Protein AF-A0A1F4ZSD9-F1 (afdb_monomer)

InterPro domains:
  IPR003961 Fibronectin type III [PS50853] (103-196)
  IPR013783 Immunoglobulin-like fold [G3DSA:2.60.40.10] (107-195)
  IPR036116 Fibronectin type III superfamily [SSF49265] (91-189)

Sequence (1036 aa):
MSPSTTTTGVSGTTVFTATVTDVTGGTVSAVNFTSSDTGVVTVSPASDAASPYLTTATAQALGSETITAQAIIGGIARCSDVAIYNVAAPTPTPTPVCAPINAPAQVNVEDVVNNIRVTWTDSSANETGFNVYRRGPSDSDFVLQTASPLPANTTVWNDPNEICGVNYLYGVRAMLSTAPPSCPSESAMTTGSGVCSVIMPWFQAREGDLTAATQNVGTGLPPGAPPPYMMEDGSSGLPGMVFGRGLYSIADYSTSSKGWILNLATPLESLVRRPENQFSVMKEKIFSRTSVYNITAATLGAAELNSAIDAAVTGSNKITVGGITQGGISPTPTPVPAGLITDLSVNDSDNRADWSIQANIQGSSNMYGDRTYNIGSLPASLAGLDWIRTADDSKNYSSSPVVYFKVTQNATVYVAHDDRVTDKPTWLLTWTDTGMDLVNTEPVTFSIYSKTYSAGSAVSLGTNGVASTASMYTIIVRNNTVPTSTPSRTPTPQPSSPTPTINPSSSTIKIVHHGAVTLAGGSASVNVNFPAVIMNRSYLTFTTRYSGTNASCEVISGQVSSTTQATFSRLTACAGESVDIQWSVAEFLGGVNVYRGSTTITSTAQSITIPSVNTSRAFPLISWRNDQAGYTGKSFFKGKITGSTTLQLEVGSATQTAVVEWQVVEMADAEVYTGDAAMTDTTSSYSVVLGTPIVQSRSFLLFSQTGTTGVSANIGQKMVQGKITGTSGLSFTRDQTGMTVNITWYLVQLPAGSLVQTGELAFAAETTKQIGAAQGLTAVIPSRSLAFNAGWLYSGGRTPYSSSANPGVVLAASEIINGGTDLSFTRNNTASSATIQWFLVQFPGQTPTSTPTSIPSPTRTPTPLPSPTPQPTPVVGAVDIAVVYRSGDLTLSEETNIGDRKTIIVTDGNVNINGNLNLNDDNGFLLVLAGGNITVSPGVGEATYRNISVSGGYNSPQLEGIFYAQGTFNTGTVGITGTDIQLRTDGTVIGMEGVTLGRNVAGIYSAEYFNFRPEMTYLVHKLGLRKKVTQELTNP

Mean predicted aligned error: 23.81 Å

Secondary structure (DSSP, 8-state):
-BSSEEEE-TT-EEEEEE------SS-EEEEEEE-S-TTTEEEESSEE-SSSEEEEEEE-SSEEEEEEEEEEETTEEEEEEEEEEEEPPPP----------PPPEEEEEEEETTEEEEEEE---SS-SEEEEEEE-TT-SSPEE--SSPEETT--EEE-SS--TT-EEEEEEEEE-TT--TTS-SBPPPEEEEEE-----------TTT----SS-GGGGSPTTPPPP------S---SS----TTS----TT-EETTEE-----S-THHHHT-TT---HHHHHHHHT---EEEE--S---HHHHHHHHHHHHHTTPEEEE----------------S-SEEEEEES-TTTTTT-EEESS--TT-B-BSSS--BEEE--TTTTT-EEEEB-SGGGG--SS-SEEEEESSSEEEEEEEETT--S--TTGGGSEEEEEEEEESS--EEEEEEEEE-TTPEEEE----S-TT----EEEEEE-----------------PPP----TTS--EEEEEEEEEEE-TT-SEEEEE-SPP-TTSEEEEEEEE---S-HHHH--EEEEEETTEEEEE-SS--SS--EEEEEEEEEESSSEEEEEEEEE--SSEEEEE-----TTTEEEEEEEEE--SS--GGGSEEEEEEETTEEEEEES-SSS-EEEEEEEEEETT-EEEEEEEEE-TT-SEEEEE-SS---GGGEEEEEEEEE---STT-STTT--EEEEETTTEEEEE-S--SS-EEEEEEEEEPPTT-EEEEEEEEESS-SEEEE-GGGTPPP--GGGEEEEESSSSS-SEE----S---GGGG--EEEEEGGGTEEEEE-S--SS-EEEEEEEEEPPBPPPPPPPP-PPPPPPPPPPPPPPPPPPPPP-S---EEEEEESS-EEE-S-EEEET-EEEEEESS-EEE-S-EEE-TTT-EEEEEESS-EEE-TTSSBSS-S--STTTT----SEEEEEEESSEEE-S-SS-TTSS-BEEEEEEEEETTEEE-----SSSS-SEEEEE-HHHHHHHHHHTTS-EEEEE-S--

pLDDT: mean 76.89, std 22.01, range [24.11, 98.06]

Organism: NCBI:txid1797266

Nearest PDB structures (foldseek):
  6hpd-assembly1_A  TM=3.613E-01  e=1.089E-10  Formosa agariphila KMM 3901
  6hyf-assembly3_C  TM=7.762E-01  e=1.356E-04  Rattus norvegicus
  7ndg-assembly1_H  TM=4.045E-01  e=4.193E-05  Mus musculus
  4y5x-assembly1_C  TM=4.162E-01  e=4.422E-05  Homo sapiens
  9cqi-assembly1_B  TM=6.845E-01  e=8.712E-03  Homo sapiens

Structure (mmCIF, N/CA/C/O backbone):
data_AF-A0A1F4ZSD9-F1
#
_entry.id   AF-A0A1F4ZSD9-F1
#
loop_
_atom_site.group_PDB
_atom_site.id
_atom_site.type_symbol
_atom_site.label_atom_id
_atom_site.label_alt_id
_atom_site.label_comp_id
_atom_site.label_asym_id
_atom_site.label_entity_id
_atom_site.label_seq_id
_atom_site.pdbx_PDB_ins_code
_atom_site.Cartn_x
_atom_site.Cartn_y
_atom_site.Cartn_z
_atom_site.occupancy
_atom_site.B_iso_or_equiv
_atom_site.auth_seq_id
_atom_site.auth_comp_id
_atom_site.auth_asym_id
_atom_site.auth_atom_id
_atom_site.pdbx_PDB_model_num
ATOM 1 N N . MET A 1 1 ? -51.294 -7.454 69.296 1.00 87.94 1 MET A N 1
ATOM 2 C CA . MET A 1 1 ? -50.205 -8.302 69.813 1.00 87.94 1 MET A CA 1
ATOM 3 C C . MET A 1 1 ? -48.910 -7.704 69.283 1.00 87.94 1 MET A C 1
ATOM 5 O O . MET A 1 1 ? -48.948 -7.106 68.212 1.00 87.94 1 MET A O 1
ATOM 9 N N . SER A 1 2 ? -47.804 -7.770 70.026 1.00 86.69 2 SER A N 1
ATOM 10 C CA . SER A 1 2 ? -46.519 -7.210 69.582 1.00 86.69 2 SER A CA 1
ATOM 11 C C . SER A 1 2 ? -45.407 -8.267 69.638 1.00 86.69 2 SER A C 1
ATOM 13 O O . SER A 1 2 ? -45.278 -8.895 70.690 1.00 86.69 2 SER A O 1
ATOM 15 N N . PRO A 1 3 ? -44.607 -8.464 68.571 1.00 85.56 3 PRO A N 1
ATOM 16 C CA . PRO A 1 3 ? -44.765 -7.854 67.245 1.00 85.56 3 PRO A CA 1
ATOM 17 C C . PRO A 1 3 ? -46.058 -8.324 66.548 1.00 85.56 3 PRO A C 1
ATOM 19 O O . PRO A 1 3 ? -46.616 -9.358 66.900 1.00 85.56 3 PRO A O 1
ATOM 22 N N . SER A 1 4 ? -46.555 -7.564 65.569 1.00 81.81 4 SER A N 1
ATOM 23 C CA . SER A 1 4 ? -47.718 -7.960 64.752 1.00 81.81 4 SER A CA 1
ATOM 24 C C . SER A 1 4 ? -47.339 -8.889 63.592 1.00 81.81 4 SER A C 1
ATOM 26 O O . SER A 1 4 ? -48.163 -9.676 63.126 1.00 81.81 4 SER A O 1
ATOM 28 N N . THR A 1 5 ? -46.085 -8.832 63.143 1.00 86.38 5 THR A N 1
ATOM 29 C CA . THR A 1 5 ? -45.484 -9.768 62.188 1.00 86.38 5 THR A CA 1
ATOM 30 C C . THR A 1 5 ? -44.035 -10.065 62.587 1.00 86.38 5 THR A C 1
ATOM 32 O O . THR A 1 5 ? -43.308 -9.169 63.014 1.00 86.38 5 THR A O 1
ATOM 35 N N . THR A 1 6 ? -43.593 -11.317 62.451 1.00 84.69 6 THR A N 1
ATOM 36 C CA . THR A 1 6 ? -42.182 -11.721 62.603 1.00 84.69 6 THR A CA 1
ATOM 37 C C . THR A 1 6 ? -41.769 -12.681 61.487 1.00 84.69 6 THR A C 1
ATOM 39 O O . THR A 1 6 ? -42.618 -13.293 60.835 1.00 84.69 6 THR A O 1
ATOM 42 N N . THR A 1 7 ? -40.462 -12.820 61.266 1.00 86.88 7 THR A N 1
ATOM 43 C CA . THR A 1 7 ? -39.885 -13.818 60.355 1.00 86.88 7 THR A CA 1
ATOM 44 C C . THR A 1 7 ? -38.618 -14.402 60.974 1.00 86.88 7 THR A C 1
ATOM 46 O O . THR A 1 7 ? -37.710 -13.648 61.320 1.00 86.88 7 THR A O 1
ATOM 49 N N . THR A 1 8 ? -38.527 -15.729 61.083 1.00 82.56 8 THR A N 1
ATOM 50 C CA . THR A 1 8 ? -37.332 -16.440 61.576 1.00 82.56 8 THR A CA 1
ATOM 51 C C . THR A 1 8 ? -36.979 -17.629 60.679 1.00 82.56 8 THR A C 1
ATOM 53 O O . THR A 1 8 ? -37.725 -17.978 59.765 1.00 82.56 8 THR A O 1
ATOM 56 N N . GLY A 1 9 ? -35.841 -18.277 60.950 1.00 83.06 9 GLY A N 1
ATOM 57 C CA . GLY A 1 9 ? -35.552 -19.619 60.438 1.00 83.06 9 GLY A CA 1
ATOM 58 C C . GLY A 1 9 ? -36.228 -20.721 61.265 1.00 83.06 9 GLY A C 1
ATOM 59 O O . GLY A 1 9 ? -36.756 -20.454 62.349 1.00 83.06 9 GLY A O 1
ATOM 60 N N . VAL A 1 10 ? -36.164 -21.963 60.773 1.00 84.12 10 VAL A N 1
ATOM 61 C CA . VAL A 1 10 ? -36.520 -23.180 61.535 1.00 84.12 10 VAL A CA 1
ATOM 62 C C . VAL A 1 10 ? -35.710 -23.237 62.840 1.00 84.12 10 VAL A C 1
ATOM 64 O O . VAL A 1 10 ? -34.546 -22.836 62.861 1.00 84.12 10 VAL A O 1
ATOM 67 N N . SER A 1 11 ? -36.332 -23.694 63.932 1.00 82.44 11 SER A N 1
ATOM 68 C CA . SER A 1 11 ? -35.815 -23.634 65.312 1.00 82.44 11 SER A CA 1
ATOM 69 C C . SER A 1 11 ? -35.621 -22.219 65.886 1.00 82.44 11 SER A C 1
ATOM 71 O O . SER A 1 11 ? -35.144 -22.077 67.012 1.00 82.44 11 SER A O 1
ATOM 73 N N . GLY A 1 12 ? -35.999 -21.166 65.154 1.00 83.44 12 GLY A N 1
ATOM 74 C CA . GLY A 1 12 ? -36.047 -19.798 65.666 1.00 83.44 12 GLY A CA 1
ATOM 75 C C . GLY A 1 12 ? -37.155 -19.598 66.703 1.00 83.44 12 GLY A C 1
ATOM 76 O O . GLY A 1 12 ? -38.160 -20.310 66.711 1.00 83.44 12 GLY A O 1
ATOM 77 N N . THR A 1 13 ? -36.978 -18.612 67.582 1.00 89.31 13 THR A N 1
ATOM 78 C CA . THR A 1 13 ? -37.963 -18.234 68.604 1.00 89.31 13 THR A CA 1
ATOM 79 C C . THR A 1 13 ? -38.293 -16.744 68.531 1.00 89.31 13 THR A C 1
ATOM 81 O O . THR A 1 13 ? -37.487 -15.921 68.099 1.00 89.31 13 THR A O 1
ATOM 84 N N . THR A 1 14 ? -39.505 -16.364 68.932 1.00 92.50 14 THR A N 1
ATOM 85 C CA . THR A 1 14 ? -39.899 -14.959 69.129 1.00 92.50 14 THR A CA 1
ATOM 86 C C . THR A 1 14 ? -40.877 -14.876 70.294 1.00 92.50 14 THR A C 1
ATOM 88 O O . THR A 1 14 ? -41.806 -15.680 70.379 1.00 92.50 14 THR A O 1
ATOM 91 N N . VAL A 1 15 ? -40.672 -13.912 71.192 1.00 93.50 15 VAL A N 1
ATOM 92 C CA . VAL A 1 15 ? -41.612 -13.619 72.280 1.00 93.50 15 VAL A CA 1
ATOM 93 C C . VAL A 1 15 ? -42.671 -12.645 71.772 1.00 93.50 15 VAL A C 1
ATOM 95 O O . VAL A 1 15 ? -42.334 -11.614 71.191 1.00 93.50 15 VAL A O 1
ATOM 98 N N . PHE A 1 16 ? -43.937 -12.968 72.014 1.00 90.50 16 PHE A N 1
ATOM 99 C CA . PHE A 1 16 ? -45.083 -12.117 71.724 1.00 90.50 16 PHE A CA 1
ATOM 100 C C . PHE A 1 16 ? -45.704 -11.608 73.018 1.00 90.50 16 PHE A C 1
ATOM 102 O O . PHE A 1 16 ? -45.991 -12.390 73.926 1.00 90.50 16 PHE A O 1
ATOM 109 N N . THR A 1 17 ? -45.969 -10.305 73.061 1.00 92.31 17 THR A N 1
ATOM 110 C CA . THR A 1 17 ? -46.664 -9.639 74.164 1.00 92.31 17 THR A CA 1
ATOM 111 C C . THR A 1 17 ? -48.106 -9.334 73.773 1.00 92.31 17 THR A C 1
ATOM 113 O O . THR A 1 17 ? -48.373 -8.719 72.731 1.00 92.31 17 THR A O 1
ATOM 116 N N . ALA A 1 18 ? -49.045 -9.717 74.635 1.00 91.00 18 ALA A N 1
ATOM 117 C CA . ALA A 1 18 ? -50.438 -9.299 74.559 1.00 91.00 18 ALA A CA 1
ATOM 118 C C . ALA A 1 18 ? -50.722 -8.213 75.610 1.00 91.00 18 ALA A C 1
ATOM 120 O O . ALA A 1 18 ? -50.530 -8.414 76.808 1.00 91.00 18 ALA A O 1
ATOM 121 N N . THR A 1 19 ? -51.215 -7.063 75.152 1.00 89.19 19 THR A N 1
ATOM 122 C CA . THR A 1 19 ? -51.667 -5.960 76.010 1.00 89.19 19 THR A CA 1
ATOM 123 C C . THR A 1 19 ? -53.184 -5.883 75.925 1.00 89.19 19 THR A C 1
ATOM 125 O O . THR A 1 19 ? -53.723 -5.798 74.824 1.00 89.19 19 THR A O 1
ATOM 128 N N . VAL A 1 20 ? -53.870 -5.898 77.069 1.00 86.56 20 VAL A N 1
ATOM 129 C CA . VAL A 1 20 ? -55.332 -5.750 77.141 1.00 86.56 20 VAL A CA 1
ATOM 130 C C . VAL A 1 20 ? -55.652 -4.407 77.792 1.00 86.56 20 VAL A C 1
ATOM 132 O O . VAL A 1 20 ? -55.267 -4.171 78.937 1.00 86.56 20 VAL A O 1
ATOM 135 N N . THR A 1 21 ? -56.328 -3.522 77.062 1.00 83.50 21 THR A N 1
ATOM 136 C CA . THR A 1 21 ? -56.763 -2.197 77.530 1.00 83.50 21 THR A CA 1
ATOM 137 C C . THR A 1 21 ? -58.272 -2.173 77.799 1.00 83.50 21 THR A C 1
ATOM 139 O O . THR A 1 21 ? -58.971 -3.155 77.553 1.00 83.50 21 THR A O 1
ATOM 142 N N . ASP A 1 22 ? -58.771 -1.059 78.345 1.00 78.69 22 ASP A N 1
ATOM 143 C CA . ASP A 1 22 ? -60.204 -0.699 78.378 1.00 78.69 22 ASP A CA 1
ATOM 144 C C . ASP A 1 22 ? -61.143 -1.701 79.089 1.00 78.69 22 ASP A C 1
ATOM 146 O O . ASP A 1 22 ? -62.363 -1.707 78.897 1.00 78.69 22 ASP A O 1
ATOM 150 N N . VAL A 1 23 ? -60.573 -2.533 79.967 1.00 78.88 23 VAL A N 1
ATOM 151 C CA . VAL A 1 23 ? -61.285 -3.567 80.727 1.00 78.88 23 VAL A CA 1
ATOM 152 C C . VAL A 1 23 ? -62.272 -2.927 81.704 1.00 78.88 23 VAL A C 1
ATOM 154 O O . VAL A 1 23 ? -61.902 -2.416 82.760 1.00 78.88 23 VAL A O 1
ATOM 157 N N . THR A 1 24 ? -63.558 -3.003 81.369 1.00 70.25 24 THR A N 1
ATOM 158 C CA . THR A 1 24 ? -64.665 -2.527 82.202 1.00 70.25 24 THR A CA 1
ATOM 159 C C . THR A 1 24 ? -65.518 -3.708 82.672 1.00 70.25 24 THR A C 1
ATOM 161 O O . THR A 1 24 ? -65.966 -4.531 81.877 1.00 70.25 24 THR A O 1
ATOM 164 N N . GLY A 1 25 ? -65.738 -3.817 83.988 1.00 64.88 25 GLY A N 1
ATOM 165 C CA . GLY A 1 25 ? -66.610 -4.846 84.577 1.00 64.88 25 GLY A CA 1
ATOM 166 C C . GLY A 1 25 ? -65.968 -6.210 84.882 1.00 64.88 25 GLY A C 1
ATOM 167 O O . GLY A 1 25 ? -66.692 -7.197 84.993 1.00 64.88 25 GLY A O 1
ATOM 168 N N . GLY A 1 26 ? -64.644 -6.298 85.045 1.00 75.50 26 GLY A N 1
ATOM 169 C CA . GLY A 1 26 ? -63.975 -7.529 85.487 1.00 75.50 26 GLY A CA 1
ATOM 170 C C . GLY A 1 26 ? -62.452 -7.405 85.558 1.00 75.50 26 GLY A C 1
ATOM 171 O O . GLY A 1 26 ? -61.904 -6.323 85.373 1.00 75.50 26 GLY A O 1
ATOM 172 N N . THR A 1 27 ? -61.771 -8.527 85.794 1.00 81.75 27 THR A N 1
ATOM 173 C CA . THR A 1 27 ? -60.314 -8.668 85.640 1.00 81.75 27 THR A CA 1
ATOM 174 C C . THR A 1 27 ? -59.996 -9.695 84.553 1.00 81.75 27 THR A C 1
ATOM 176 O O . THR A 1 27 ? -60.733 -10.667 84.362 1.00 81.75 27 THR A O 1
ATOM 179 N N . VAL A 1 28 ? -58.890 -9.490 83.834 1.00 87.81 28 VAL A N 1
ATOM 180 C CA . VAL A 1 28 ? -58.341 -10.497 82.915 1.00 87.81 28 VAL A CA 1
ATOM 181 C C . VAL A 1 28 ? -57.716 -11.604 83.757 1.00 87.81 28 VAL A C 1
ATOM 183 O O . VAL A 1 28 ? -56.778 -11.363 84.512 1.00 87.81 28 VAL A O 1
ATOM 186 N N . SER A 1 29 ? -58.278 -12.805 83.651 1.00 85.38 29 SER A N 1
ATOM 187 C CA . SER A 1 29 ? -57.838 -13.992 84.396 1.00 85.38 29 SER A CA 1
ATOM 188 C C . SER A 1 29 ? -56.664 -14.713 83.732 1.00 85.38 29 SER A C 1
ATOM 190 O O . SER A 1 29 ? -55.832 -15.282 84.431 1.00 85.38 29 SER A O 1
ATOM 192 N N . ALA A 1 30 ? -56.595 -14.661 82.400 1.00 91.38 30 ALA A N 1
ATOM 193 C CA . ALA A 1 30 ? -55.465 -15.103 81.591 1.00 91.38 30 ALA A CA 1
ATOM 194 C C . ALA A 1 30 ? -55.570 -14.529 80.168 1.00 91.38 30 ALA A C 1
ATOM 196 O O . ALA A 1 30 ? -56.649 -14.100 79.745 1.00 91.38 30 ALA A O 1
ATOM 197 N N . VAL A 1 31 ? -54.479 -14.593 79.409 1.00 94.25 31 VAL A N 1
ATOM 198 C CA . VAL A 1 31 ? -54.495 -14.574 77.944 1.00 94.25 31 VAL A CA 1
ATOM 199 C C . VAL A 1 31 ? -54.098 -15.961 77.451 1.00 94.25 31 VAL A C 1
ATOM 201 O O . VAL A 1 31 ? -53.006 -16.440 77.747 1.00 94.25 31 VAL A O 1
ATOM 204 N N . ASN A 1 32 ? -54.984 -16.608 76.695 1.00 93.12 32 ASN A N 1
ATOM 205 C CA . ASN A 1 32 ? -54.680 -17.863 76.013 1.00 93.12 32 ASN A CA 1
ATOM 206 C C . ASN A 1 32 ? -53.998 -17.570 74.675 1.00 93.12 32 ASN A C 1
ATOM 208 O O . ASN A 1 32 ? -54.409 -16.648 73.972 1.00 93.12 32 ASN A O 1
ATOM 212 N N . PHE A 1 33 ? -53.004 -18.377 74.314 1.00 95.12 33 PHE A N 1
ATOM 213 C CA . PHE A 1 33 ? -52.250 -18.266 73.070 1.00 95.12 33 PHE A CA 1
ATOM 214 C C . PHE A 1 33 ? -52.366 -19.562 72.264 1.00 95.12 33 PHE A C 1
ATOM 216 O O . PHE A 1 33 ? -52.099 -20.646 72.783 1.00 95.12 33 PHE A O 1
ATOM 223 N N . THR A 1 34 ? -52.736 -19.455 70.988 1.00 89.81 34 THR A N 1
ATOM 224 C CA . THR A 1 34 ? -52.848 -20.594 70.064 1.00 89.81 34 THR A CA 1
ATOM 225 C C . THR A 1 34 ? -52.125 -20.329 68.747 1.00 89.81 34 THR A C 1
ATOM 227 O O . THR A 1 34 ? -51.971 -19.185 68.330 1.00 89.81 34 THR A O 1
ATOM 230 N N . SER A 1 35 ? -51.708 -21.411 68.092 1.00 91.25 35 SER A N 1
ATOM 231 C CA . SER A 1 35 ? -51.233 -21.459 66.704 1.00 91.25 35 SER A CA 1
ATOM 232 C C . SER A 1 35 ? -52.264 -22.239 65.878 1.00 91.25 35 SER A C 1
ATOM 234 O O . SER A 1 35 ? -52.936 -23.109 66.442 1.00 91.25 35 SER A O 1
ATOM 236 N N . SER A 1 36 ? -52.432 -21.924 64.594 1.00 87.00 36 SER A N 1
ATOM 237 C CA . SER A 1 36 ? -53.361 -22.626 63.697 1.00 87.00 36 SER A CA 1
ATOM 238 C C . SER A 1 36 ? -52.765 -23.903 63.086 1.00 87.00 36 SER A C 1
ATOM 240 O O . SER A 1 36 ? -53.494 -24.888 62.969 1.00 87.00 36 SER A O 1
ATOM 242 N N . ASP A 1 37 ? -51.451 -23.950 62.836 1.00 87.44 37 ASP A N 1
ATOM 243 C CA . ASP A 1 37 ? -50.679 -25.175 62.600 1.00 87.44 37 ASP A CA 1
ATOM 244 C C . ASP A 1 37 ? -49.472 -25.293 63.559 1.00 87.44 37 ASP A C 1
ATOM 246 O O . ASP A 1 37 ? -48.447 -24.606 63.458 1.00 87.44 37 ASP A O 1
ATOM 250 N N . THR A 1 38 ? -49.573 -26.234 64.502 1.00 86.62 38 THR A N 1
ATOM 251 C CA . THR A 1 38 ? -48.498 -26.568 65.450 1.00 86.62 38 THR A CA 1
ATOM 252 C C . THR A 1 38 ? -47.340 -27.347 64.823 1.00 86.62 38 THR A C 1
ATOM 254 O O . THR A 1 38 ? -46.287 -27.465 65.451 1.00 86.62 38 THR A O 1
ATOM 257 N N . GLY A 1 39 ? -47.494 -27.846 63.593 1.00 81.06 39 GLY A N 1
ATOM 258 C CA . GLY A 1 39 ? -46.415 -28.387 62.769 1.00 81.06 39 GLY A CA 1
ATOM 259 C C . GLY A 1 39 ? -45.521 -27.309 62.149 1.00 81.06 39 GLY A C 1
ATOM 260 O O . GLY A 1 39 ? -44.381 -27.611 61.801 1.00 81.06 39 GLY A O 1
ATOM 261 N N . VAL A 1 40 ? -45.992 -26.057 62.058 1.00 83.44 40 VAL A N 1
ATOM 262 C CA . VAL A 1 40 ? -45.208 -24.907 61.569 1.00 83.44 40 VAL A CA 1
ATOM 263 C C . VAL A 1 40 ? -44.661 -24.087 62.740 1.00 83.44 40 VAL A C 1
ATOM 265 O O . VAL A 1 40 ? -43.453 -23.842 62.788 1.00 83.44 40 VAL A O 1
ATOM 268 N N . VAL A 1 41 ? -45.499 -23.709 63.718 1.00 89.94 41 VAL A N 1
ATOM 269 C CA . VAL A 1 41 ? -45.075 -22.948 64.915 1.00 89.94 41 VAL A CA 1
ATOM 270 C C . VAL A 1 41 ? -45.798 -23.426 66.178 1.00 89.94 41 VAL A C 1
ATOM 272 O O . VAL A 1 41 ? -47.026 -23.489 66.220 1.00 89.94 41 VAL A O 1
ATOM 275 N N . THR A 1 42 ? -45.049 -23.691 67.251 1.00 91.25 42 THR A N 1
ATOM 276 C CA . THR A 1 42 ? -45.591 -24.000 68.589 1.00 91.25 42 THR A CA 1
ATOM 277 C C . THR A 1 42 ? -45.470 -22.807 69.536 1.00 91.25 42 THR A C 1
ATOM 279 O O . THR A 1 42 ? -44.500 -22.060 69.465 1.00 91.25 42 THR A O 1
ATOM 282 N N . VAL A 1 43 ? -46.427 -22.629 70.454 1.00 91.62 43 VAL A N 1
ATOM 283 C CA . VAL A 1 43 ? -46.436 -21.537 71.450 1.00 91.62 43 VAL A CA 1
ATOM 284 C C . VAL A 1 43 ? -46.312 -22.063 72.879 1.00 91.62 43 VAL A C 1
ATOM 286 O O . VAL A 1 43 ? -46.931 -23.068 73.228 1.00 91.62 43 VAL A O 1
ATOM 289 N N . SER A 1 44 ? -45.512 -21.391 73.711 1.00 88.69 44 SER A N 1
ATOM 290 C CA . SER A 1 44 ? -45.326 -21.738 75.124 1.00 88.69 44 SER A CA 1
ATOM 291 C C . SER A 1 44 ? -45.013 -20.505 75.996 1.00 88.69 44 SER A C 1
ATOM 293 O O . SER A 1 44 ? -44.060 -19.783 75.691 1.00 88.69 44 SER A O 1
ATOM 295 N N . PRO A 1 45 ? -45.757 -20.258 77.093 1.00 89.19 45 PRO A N 1
ATOM 296 C CA . PRO A 1 45 ? -46.950 -20.991 77.515 1.00 89.19 45 PRO A CA 1
ATOM 297 C C . PRO A 1 45 ? -48.142 -20.753 76.569 1.00 89.19 45 PRO A C 1
ATOM 299 O O . PRO A 1 45 ? -48.243 -19.716 75.917 1.00 89.19 45 PRO A O 1
ATOM 302 N N . ALA A 1 46 ? -49.070 -21.712 76.515 1.00 89.19 46 ALA A N 1
ATOM 303 C CA . ALA A 1 46 ? -50.337 -21.582 75.779 1.00 89.19 46 ALA A CA 1
ATOM 304 C C . ALA A 1 46 ? -51.417 -20.795 76.562 1.00 89.19 46 ALA A C 1
ATOM 306 O O . ALA A 1 46 ? -52.518 -20.563 76.066 1.00 89.19 46 ALA A O 1
ATOM 307 N N . SER A 1 47 ? -51.122 -20.395 77.800 1.00 91.50 47 SER A N 1
ATOM 308 C CA . SER A 1 47 ? -51.949 -19.519 78.630 1.00 91.50 47 SER A CA 1
ATOM 309 C C . SER A 1 47 ? -51.054 -18.824 79.652 1.00 91.50 47 SER A C 1
ATOM 311 O O . SER A 1 47 ? -50.285 -19.501 80.335 1.00 91.50 47 SER A O 1
ATOM 313 N N . ASP A 1 48 ? -51.139 -17.500 79.747 1.00 92.31 48 ASP A N 1
ATOM 314 C CA . ASP A 1 48 ? -50.433 -16.702 80.753 1.00 92.31 48 ASP A CA 1
ATOM 315 C C . ASP A 1 48 ? -51.437 -15.934 81.622 1.00 92.31 48 ASP A C 1
ATOM 317 O O . ASP A 1 48 ? -52.373 -15.318 81.111 1.00 92.31 48 ASP A O 1
ATOM 321 N N . ALA A 1 49 ? -51.246 -15.977 82.939 1.00 89.62 49 ALA A N 1
ATOM 322 C CA . ALA A 1 49 ? -52.084 -15.312 83.934 1.00 89.62 49 ALA A CA 1
ATOM 323 C C . ALA A 1 49 ? -51.442 -14.036 84.513 1.00 89.62 49 ALA A C 1
ATOM 325 O O . ALA A 1 49 ? -52.116 -13.282 85.217 1.00 89.62 49 ALA A O 1
ATOM 326 N N . ALA A 1 50 ? -50.162 -13.774 84.229 1.00 84.06 50 ALA A N 1
ATOM 327 C CA . ALA A 1 50 ? -49.446 -12.591 84.692 1.00 84.06 50 ALA A CA 1
ATOM 328 C C . ALA A 1 50 ? -49.415 -11.496 83.615 1.00 84.06 50 ALA A C 1
ATOM 330 O O . ALA A 1 50 ? -49.319 -11.780 82.430 1.00 84.06 50 ALA A O 1
ATOM 331 N N . SER A 1 51 ? -49.469 -10.227 84.030 1.00 84.00 51 SER A N 1
ATOM 332 C CA . SER A 1 51 ? -49.231 -9.086 83.137 1.00 84.00 51 SER A CA 1
ATOM 333 C C . SER A 1 51 ? -47.794 -8.571 83.329 1.00 84.00 51 SER A C 1
ATOM 335 O O . SER A 1 51 ? -47.389 -8.406 84.485 1.00 84.00 51 SER A O 1
ATOM 337 N N . PRO A 1 52 ? -47.020 -8.285 82.261 1.00 86.44 52 PRO A N 1
ATOM 338 C CA . PRO A 1 52 ? -47.389 -8.387 80.844 1.00 86.44 52 PRO A CA 1
ATOM 339 C C . PRO A 1 52 ? -47.570 -9.844 80.398 1.00 86.44 52 PRO A C 1
ATOM 341 O O . PRO A 1 52 ? -46.755 -10.687 80.749 1.00 86.44 52 PRO A O 1
ATOM 344 N N . TYR A 1 53 ? -48.615 -10.112 79.607 1.00 91.75 53 TYR A N 1
ATOM 345 C CA . TYR A 1 53 ? -48.949 -11.462 79.147 1.00 91.75 53 TYR A CA 1
ATOM 346 C C . TYR A 1 53 ? -48.047 -11.866 77.977 1.00 91.75 53 TYR A C 1
ATOM 348 O O . TYR A 1 53 ? -48.029 -11.175 76.950 1.00 91.75 53 TYR A O 1
ATOM 356 N N . LEU A 1 54 ? -47.320 -12.976 78.114 1.00 92.56 54 LEU A N 1
ATOM 357 C CA . LEU A 1 54 ? -46.272 -13.394 77.183 1.00 92.56 54 LEU A CA 1
ATOM 358 C C . LEU A 1 54 ? -46.470 -14.823 76.663 1.00 92.56 54 LEU A C 1
ATOM 360 O O . LEU A 1 54 ? -46.863 -15.732 77.391 1.00 92.56 54 LEU A O 1
ATOM 364 N N . THR A 1 55 ? -46.074 -15.052 75.411 1.00 93.25 55 THR A N 1
ATOM 365 C CA . THR A 1 55 ? -45.787 -16.401 74.903 1.00 93.25 55 THR A CA 1
ATOM 366 C C . THR A 1 55 ? -44.531 -16.410 74.042 1.00 93.25 55 THR A C 1
ATOM 368 O O . THR A 1 55 ? -44.238 -15.436 73.351 1.00 93.25 55 THR A O 1
ATOM 371 N N . THR A 1 56 ? -43.783 -17.511 74.061 1.00 93.88 56 THR A N 1
ATOM 372 C CA . THR A 1 56 ? -42.677 -17.762 73.132 1.00 93.88 56 THR A CA 1
ATOM 373 C C . THR A 1 56 ? -43.169 -18.670 72.016 1.00 93.88 56 THR A C 1
ATOM 375 O O . THR A 1 56 ? -43.517 -19.826 72.255 1.00 93.88 56 THR A O 1
ATOM 378 N N . ALA A 1 57 ? -43.171 -18.156 70.791 1.00 91.69 57 ALA A N 1
ATOM 379 C CA . ALA A 1 57 ? -43.475 -18.916 69.590 1.00 91.69 57 ALA A CA 1
ATOM 380 C C . ALA A 1 57 ? -42.177 -19.471 68.973 1.00 91.69 57 ALA A C 1
ATOM 382 O O . ALA A 1 57 ? -41.221 -18.721 68.752 1.00 91.69 57 ALA A O 1
ATOM 383 N N . THR A 1 58 ? -42.141 -20.781 68.722 1.00 89.44 58 THR A N 1
ATOM 384 C CA . THR A 1 58 ? -40.974 -21.553 68.264 1.00 89.44 58 THR A CA 1
ATOM 385 C C . THR A 1 58 ? -41.259 -22.203 66.914 1.00 89.44 58 THR A C 1
ATOM 387 O O . THR A 1 58 ? -42.206 -22.980 66.784 1.00 89.44 58 THR A O 1
ATOM 390 N N . ALA A 1 59 ? -40.424 -21.907 65.922 1.00 89.25 59 ALA A N 1
ATOM 391 C CA . ALA A 1 59 ? -40.531 -22.421 64.563 1.00 89.25 59 ALA A CA 1
ATOM 392 C C . ALA A 1 59 ? -40.146 -23.909 64.465 1.00 89.25 59 ALA A C 1
ATOM 394 O O . ALA A 1 59 ? -39.039 -24.289 64.846 1.00 89.25 59 ALA A O 1
ATOM 395 N N . GLN A 1 60 ? -41.030 -24.733 63.900 1.00 85.25 60 GLN A N 1
ATOM 396 C CA . GLN A 1 60 ? -40.852 -26.182 63.723 1.00 85.25 60 GLN A CA 1
ATOM 397 C C . GLN A 1 60 ? -40.571 -26.568 62.261 1.00 85.25 60 GLN A C 1
ATOM 399 O O . GLN A 1 60 ? -39.703 -27.398 61.997 1.00 85.25 60 GLN A O 1
ATOM 404 N N . ALA A 1 61 ? -41.266 -25.945 61.304 1.00 84.44 61 ALA A N 1
ATOM 405 C CA . ALA A 1 61 ? -41.130 -26.210 59.870 1.00 84.44 61 ALA A CA 1
ATOM 406 C C . ALA A 1 61 ? -41.336 -24.933 59.042 1.00 84.44 61 ALA A C 1
ATOM 408 O O . ALA A 1 61 ? -41.833 -23.935 59.553 1.00 84.44 61 ALA A O 1
ATOM 409 N N . LEU A 1 62 ? -40.949 -24.962 57.762 1.00 87.75 62 LEU A N 1
ATOM 410 C CA . LEU A 1 62 ? -41.116 -23.834 56.836 1.00 87.75 62 LEU A CA 1
ATOM 411 C C . LEU A 1 62 ? -42.602 -23.538 56.571 1.00 87.75 62 LEU A C 1
ATOM 413 O O . LEU A 1 62 ? -43.360 -24.455 56.261 1.00 87.75 62 LEU A O 1
ATOM 417 N N . GLY A 1 63 ? -43.001 -22.265 56.625 1.00 84.31 63 GLY A N 1
ATOM 418 C CA . GLY A 1 63 ? -44.394 -21.855 56.428 1.00 84.31 63 GLY A CA 1
ATOM 419 C C . GLY A 1 63 ? -44.691 -20.416 56.860 1.00 84.31 63 GLY A C 1
ATOM 420 O O . GLY A 1 63 ? -43.785 -19.616 57.091 1.00 84.31 63 GLY A O 1
ATOM 421 N N . SER A 1 64 ? -45.977 -20.084 56.964 1.00 87.75 64 SER A N 1
ATOM 422 C CA . SER A 1 64 ? -46.484 -18.816 57.502 1.00 87.75 64 SER A CA 1
ATOM 423 C C . SER A 1 64 ? -47.714 -19.121 58.350 1.00 87.75 64 SER A C 1
ATOM 425 O O . SER A 1 64 ? -48.595 -19.852 57.903 1.00 87.75 64 SER A O 1
ATOM 427 N N . GLU A 1 65 ? -47.731 -18.616 59.580 1.00 90.25 65 GLU A N 1
ATOM 428 C CA . GLU A 1 65 ? -48.586 -19.107 60.660 1.00 90.25 65 GLU A CA 1
ATOM 429 C C . GLU A 1 65 ? -49.233 -17.944 61.435 1.00 90.25 65 GLU A C 1
ATOM 431 O O . GLU A 1 65 ? -48.648 -16.867 61.546 1.00 90.25 65 GLU A O 1
ATOM 436 N N . THR A 1 66 ? -50.443 -18.130 61.969 1.00 90.50 66 THR A N 1
ATOM 437 C CA . THR A 1 66 ? -51.218 -17.100 62.677 1.00 90.50 66 THR A CA 1
ATOM 438 C C . THR A 1 66 ? -51.315 -17.406 64.171 1.00 90.50 66 THR A C 1
ATOM 440 O O . THR A 1 66 ? -52.139 -18.205 64.621 1.00 90.50 66 THR A O 1
ATOM 443 N N . ILE A 1 67 ? -50.518 -16.695 64.966 1.00 92.19 67 ILE A N 1
ATOM 444 C CA . ILE A 1 67 ? -50.579 -16.762 66.426 1.00 92.19 67 ILE A CA 1
ATOM 445 C C . ILE A 1 67 ? -51.746 -15.902 66.913 1.00 92.19 67 ILE A C 1
ATOM 447 O O . ILE A 1 67 ? -51.828 -14.718 66.594 1.00 92.19 67 ILE A O 1
ATOM 451 N N . THR A 1 68 ? -52.650 -16.484 67.700 1.00 91.62 68 THR A N 1
ATOM 452 C CA . THR A 1 68 ? -53.839 -15.810 68.243 1.00 91.62 68 THR A CA 1
ATOM 453 C C . THR A 1 68 ? -53.736 -15.683 69.759 1.00 91.62 68 THR A C 1
ATOM 455 O O . THR A 1 68 ? -53.537 -16.683 70.444 1.00 91.62 68 THR A O 1
ATOM 458 N N . ALA A 1 69 ? -53.925 -14.475 70.291 1.00 92.81 69 ALA A N 1
ATOM 459 C CA . ALA A 1 69 ? -54.177 -14.223 71.709 1.00 92.81 69 ALA A CA 1
ATOM 460 C C . ALA A 1 69 ? -55.685 -14.094 71.961 1.00 92.81 69 ALA A C 1
ATOM 462 O O . ALA A 1 69 ? -56.395 -13.470 71.172 1.00 92.81 69 ALA A O 1
ATOM 463 N N . GLN A 1 70 ? -56.170 -14.620 73.086 1.00 93.62 70 GLN A N 1
ATOM 464 C CA . GLN A 1 70 ? -57.552 -14.470 73.551 1.00 93.62 70 GLN A CA 1
ATOM 465 C C . GLN A 1 70 ? -57.581 -14.072 75.029 1.00 93.62 70 GLN A C 1
ATOM 467 O O . GLN A 1 70 ? -57.141 -14.840 75.884 1.00 93.62 70 GLN A O 1
ATOM 472 N N . ALA A 1 71 ? -58.117 -12.892 75.348 1.00 90.75 71 ALA A N 1
ATOM 473 C CA . ALA A 1 71 ? -58.216 -12.418 76.728 1.00 90.75 71 ALA A CA 1
ATOM 474 C C . ALA A 1 71 ? -59.433 -13.036 77.434 1.00 90.75 71 ALA A C 1
ATOM 476 O O . ALA A 1 71 ? -60.581 -12.848 77.014 1.00 90.75 71 ALA A O 1
ATOM 477 N N . ILE A 1 72 ? -59.180 -13.765 78.521 1.00 89.75 72 ILE A N 1
ATOM 478 C CA . ILE A 1 72 ? -60.184 -14.511 79.281 1.00 89.75 72 ILE A CA 1
ATOM 479 C C . ILE A 1 72 ? -60.654 -13.675 80.475 1.00 89.75 72 ILE A C 1
ATOM 481 O O . ILE A 1 72 ? -59.882 -13.404 81.399 1.00 89.75 72 ILE A O 1
ATOM 485 N N . ILE A 1 73 ? -61.937 -13.305 80.500 1.00 86.31 73 ILE A N 1
ATOM 486 C CA . ILE A 1 73 ? -62.573 -12.569 81.608 1.00 86.31 73 ILE A CA 1
ATOM 487 C C . ILE A 1 73 ? -63.796 -13.364 82.074 1.00 86.31 73 ILE A C 1
ATOM 489 O O . ILE A 1 73 ? -64.748 -13.579 81.315 1.00 86.31 73 ILE A O 1
ATOM 493 N N . GLY A 1 74 ? -63.762 -13.819 83.330 1.00 79.19 74 GLY A N 1
ATOM 494 C CA . GLY A 1 74 ? -64.808 -14.672 83.906 1.00 79.19 74 GLY A CA 1
ATOM 495 C C . GLY A 1 74 ? -64.907 -16.052 83.244 1.00 79.19 74 GLY A C 1
ATOM 496 O O . GLY A 1 74 ? -66.010 -16.555 83.059 1.00 79.19 74 GLY A O 1
ATOM 497 N N . GLY A 1 75 ? -63.774 -16.633 82.828 1.00 79.56 75 GLY A N 1
ATOM 498 C CA . GLY A 1 75 ? -63.717 -17.951 82.177 1.00 79.56 75 GLY A CA 1
ATOM 499 C C . GLY A 1 75 ? -64.134 -17.982 80.700 1.00 79.56 75 GLY A C 1
ATOM 500 O O . GLY A 1 75 ? -64.166 -19.056 80.108 1.00 79.56 75 GLY A O 1
ATOM 501 N N . ILE A 1 76 ? -64.437 -16.830 80.090 1.00 81.81 76 ILE A N 1
ATOM 502 C CA . ILE A 1 76 ? -64.860 -16.713 78.686 1.00 81.81 76 ILE A CA 1
ATOM 503 C C . ILE A 1 76 ? -63.904 -15.766 77.949 1.00 81.81 76 ILE A C 1
ATOM 505 O O . ILE A 1 76 ? -63.584 -14.693 78.465 1.00 81.81 76 ILE A O 1
ATOM 509 N N . ALA A 1 77 ? -63.478 -16.133 76.736 1.00 87.38 77 ALA A N 1
ATOM 510 C CA . ALA A 1 77 ? -62.741 -15.240 75.842 1.00 87.38 77 ALA A CA 1
ATOM 511 C C . ALA A 1 77 ? -63.626 -14.049 75.427 1.00 87.38 77 ALA A C 1
ATOM 513 O O . ALA A 1 77 ? -64.720 -14.248 74.898 1.00 87.38 77 ALA A O 1
ATOM 514 N N . ARG A 1 78 ? -63.187 -12.812 75.696 1.00 87.56 78 ARG A N 1
ATOM 515 C CA . ARG A 1 78 ? -63.979 -11.591 75.422 1.00 87.56 78 ARG A CA 1
ATOM 516 C C . ARG A 1 78 ? -63.473 -10.762 74.250 1.00 87.56 78 ARG A C 1
ATOM 518 O O . ARG A 1 78 ? -64.273 -10.106 73.593 1.00 87.56 78 ARG A O 1
ATOM 525 N N . CYS A 1 79 ? -62.175 -10.802 73.989 1.00 84.75 79 CYS A N 1
ATOM 526 C CA . CYS A 1 79 ? -61.556 -10.221 72.807 1.00 84.75 79 CYS A CA 1
ATOM 527 C C . CYS A 1 79 ? -60.367 -11.084 72.377 1.00 84.75 79 CYS A C 1
ATOM 529 O O . CYS A 1 79 ? -59.820 -11.858 73.171 1.00 84.75 79 CYS A O 1
ATOM 531 N N . SER A 1 80 ? -59.996 -10.962 71.108 1.00 90.94 80 SER A N 1
ATOM 532 C CA . SER A 1 80 ? -58.902 -11.706 70.495 1.00 90.94 80 SER A CA 1
ATOM 533 C C . SER A 1 80 ? -58.133 -10.825 69.526 1.00 90.94 80 SER A C 1
ATOM 535 O O . SER A 1 80 ? -58.721 -9.946 68.899 1.00 90.94 80 SER A O 1
ATOM 537 N N . ASP A 1 81 ? -56.846 -11.102 69.375 1.00 91.94 81 ASP A N 1
ATOM 538 C CA . ASP A 1 81 ? -55.948 -10.378 68.480 1.00 91.94 81 ASP A CA 1
ATOM 539 C C . ASP A 1 81 ? -54.889 -11.338 67.919 1.00 91.94 81 ASP A C 1
ATOM 541 O O . ASP A 1 81 ? -54.596 -12.365 68.537 1.00 91.94 81 ASP A O 1
ATOM 545 N N . VAL A 1 82 ? -54.334 -11.034 66.748 1.00 91.56 82 VAL A N 1
ATOM 546 C CA . VAL A 1 82 ? -53.496 -11.958 65.969 1.00 91.56 82 VAL A CA 1
ATOM 547 C C . VAL A 1 82 ? -52.151 -11.350 65.579 1.00 91.56 82 VAL A C 1
ATOM 549 O O . VAL A 1 82 ? -52.006 -10.134 65.461 1.00 91.56 82 VAL A O 1
ATOM 552 N N . ALA A 1 83 ? -51.165 -12.212 65.349 1.00 89.19 83 ALA A N 1
ATOM 553 C CA . ALA A 1 83 ? -49.897 -11.859 64.726 1.00 89.19 83 ALA A CA 1
ATOM 554 C C . ALA A 1 83 ? -49.428 -12.961 63.768 1.00 89.19 83 ALA A C 1
ATOM 556 O O . ALA A 1 83 ? -49.711 -14.140 63.982 1.00 89.19 83 ALA A O 1
ATOM 557 N N . ILE A 1 84 ? -48.695 -12.578 62.721 1.00 91.69 84 ILE A N 1
ATOM 558 C CA . ILE A 1 84 ? -48.189 -13.517 61.709 1.00 91.69 84 ILE A CA 1
ATOM 559 C C . ILE A 1 84 ? -46.744 -13.907 62.030 1.00 91.69 84 ILE A C 1
ATOM 561 O O . ILE A 1 84 ? -45.885 -13.047 62.230 1.00 91.69 84 ILE A O 1
ATOM 565 N N . TYR A 1 85 ? -46.466 -15.206 62.029 1.00 89.88 85 TYR A N 1
ATOM 566 C CA . TYR A 1 85 ? -45.143 -15.789 62.201 1.00 89.88 85 TYR A CA 1
ATOM 567 C C . TYR A 1 85 ? -44.722 -16.485 60.907 1.00 89.88 85 TYR A C 1
ATOM 569 O O . TYR A 1 85 ? -45.259 -17.530 60.548 1.00 89.88 85 TYR A O 1
ATOM 577 N N . ASN A 1 86 ? -43.735 -15.932 60.206 1.00 90.06 86 ASN A N 1
ATOM 578 C CA . ASN A 1 86 ? -43.158 -16.572 59.027 1.00 90.06 86 ASN A CA 1
ATOM 579 C C . ASN A 1 86 ? -41.941 -17.416 59.418 1.00 90.06 86 ASN A C 1
ATOM 581 O O . ASN A 1 86 ? -41.010 -16.911 60.048 1.00 90.06 86 ASN A O 1
ATOM 585 N N . VAL A 1 87 ? -41.909 -18.673 58.984 1.00 86.75 87 VAL A N 1
ATOM 586 C CA . VAL A 1 87 ? -40.724 -19.530 59.067 1.00 86.75 87 VAL A CA 1
ATOM 587 C C . VAL A 1 87 ? -40.127 -19.650 57.671 1.00 86.75 87 VAL A C 1
ATOM 589 O O . VAL A 1 87 ? -40.571 -20.445 56.841 1.00 86.75 87 VAL A O 1
ATOM 592 N N . ALA A 1 88 ? -39.126 -18.820 57.400 1.00 80.25 88 ALA A N 1
ATOM 593 C CA . ALA A 1 88 ? -38.404 -18.814 56.138 1.00 80.25 88 ALA A CA 1
ATOM 594 C C . ALA A 1 88 ? -37.260 -19.840 56.151 1.00 80.25 88 ALA A C 1
ATOM 596 O O . ALA A 1 88 ? -36.727 -20.208 57.202 1.00 80.25 88 ALA A O 1
ATOM 597 N N . ALA A 1 89 ? -36.828 -20.271 54.964 1.00 71.25 89 ALA A N 1
ATOM 598 C CA . ALA A 1 89 ? -35.510 -20.883 54.841 1.00 71.25 89 ALA A CA 1
ATOM 599 C C . ALA A 1 89 ? -34.453 -19.831 55.227 1.00 71.25 89 ALA A C 1
ATOM 601 O O . ALA A 1 89 ? -34.676 -18.645 54.963 1.00 71.25 89 ALA A O 1
ATOM 602 N N . PRO A 1 90 ? -33.316 -20.215 55.835 1.00 56.25 90 PRO A N 1
ATOM 603 C CA . PRO A 1 90 ? -32.242 -19.263 56.074 1.00 56.25 90 PRO A CA 1
ATOM 604 C C . PRO A 1 90 ? -31.815 -18.665 54.732 1.00 56.25 90 PRO A C 1
ATOM 606 O O . PRO A 1 90 ? -31.327 -19.383 53.856 1.00 56.25 90 PRO A O 1
ATOM 609 N N . THR A 1 91 ? -32.009 -17.352 54.567 1.00 47.62 91 THR A N 1
ATOM 610 C CA . THR A 1 91 ? -31.402 -16.595 53.470 1.00 47.62 91 THR A CA 1
ATOM 611 C C . THR A 1 91 ? -29.919 -16.951 53.454 1.00 47.62 91 THR A C 1
ATOM 613 O O . THR A 1 91 ? -29.305 -16.883 54.524 1.00 47.62 91 THR A O 1
ATOM 616 N N . PRO A 1 92 ? -29.331 -17.361 52.315 1.00 38.44 92 PRO A N 1
ATOM 617 C CA . PRO A 1 92 ? -27.924 -17.719 52.289 1.00 38.44 92 PRO A CA 1
ATOM 618 C C . PRO A 1 92 ? -27.121 -16.521 52.787 1.00 38.44 92 PRO A C 1
ATOM 620 O O . PRO A 1 92 ? -27.132 -15.460 52.158 1.00 38.44 92 PRO A O 1
ATOM 623 N N . THR A 1 93 ? -26.461 -16.685 53.938 1.00 38.62 93 THR A N 1
ATOM 624 C CA . THR A 1 93 ? -25.484 -15.717 54.432 1.00 38.62 93 THR A CA 1
ATOM 625 C C . THR A 1 93 ? -24.548 -15.421 53.271 1.00 38.62 93 THR A C 1
ATOM 627 O O . THR A 1 93 ? -24.044 -16.383 52.682 1.00 38.62 93 THR A O 1
ATOM 630 N N . PRO A 1 94 ? -24.314 -14.150 52.902 1.00 35.78 94 PRO A N 1
ATOM 631 C CA . PRO A 1 94 ? -23.339 -13.858 51.874 1.00 35.78 94 PRO A CA 1
ATOM 632 C C . PRO A 1 94 ? -21.992 -14.387 52.362 1.00 35.78 94 PRO A C 1
ATOM 634 O O . PRO A 1 94 ? -21.376 -13.820 53.267 1.00 35.78 94 PRO A O 1
ATOM 637 N N . THR A 1 95 ? -21.544 -15.491 51.760 1.00 41.75 95 THR A N 1
ATOM 638 C CA . THR A 1 95 ? -20.133 -15.868 51.728 1.00 41.75 95 THR A CA 1
ATOM 639 C C . THR A 1 95 ? -19.360 -14.590 51.419 1.00 41.75 95 THR A C 1
ATOM 641 O O . THR A 1 95 ? -19.814 -13.857 50.535 1.00 41.75 95 THR A O 1
ATOM 644 N N . PRO A 1 96 ? -18.245 -14.273 52.102 1.00 43.41 96 PRO A N 1
ATOM 645 C CA . PRO A 1 96 ? -17.431 -13.129 51.716 1.00 43.41 96 PRO A CA 1
ATOM 646 C C . PRO A 1 96 ? -17.008 -13.334 50.262 1.00 43.41 96 PRO A C 1
ATOM 648 O O . PRO A 1 96 ? -16.142 -14.156 49.964 1.00 43.41 96 PRO A O 1
ATOM 651 N N . VAL A 1 97 ? -17.697 -12.647 49.348 1.00 45.84 97 VAL A N 1
ATOM 652 C CA . VAL A 1 97 ? -17.453 -12.761 47.917 1.00 45.84 97 VAL A CA 1
ATOM 653 C C . VAL A 1 97 ? -16.099 -12.118 47.707 1.00 45.84 97 VAL A C 1
ATOM 655 O O . VAL A 1 97 ? -15.989 -10.894 47.758 1.00 45.84 97 VAL A O 1
ATOM 658 N N . CYS A 1 98 ? -15.064 -12.943 47.528 1.00 54.62 98 CYS A N 1
ATOM 659 C CA . CYS A 1 98 ? -13.767 -12.475 47.071 1.00 54.62 98 CYS A CA 1
ATOM 660 C C . CYS A 1 98 ? -14.035 -11.692 45.781 1.00 54.62 98 CYS A C 1
ATOM 662 O O . CYS A 1 98 ? -14.397 -12.300 44.772 1.00 54.62 98 CYS A O 1
ATOM 664 N N . ALA A 1 99 ? -13.951 -10.359 45.835 1.00 59.12 99 ALA A N 1
ATOM 665 C CA . ALA A 1 99 ? -14.167 -9.518 44.666 1.00 59.12 99 ALA A CA 1
ATOM 666 C C . ALA A 1 99 ? -13.148 -9.971 43.611 1.00 59.12 99 ALA A C 1
ATOM 668 O O . ALA A 1 99 ? -11.948 -9.909 43.899 1.00 59.12 99 ALA A O 1
ATOM 669 N N . PRO A 1 100 ? -13.590 -10.529 42.467 1.00 64.19 100 PRO A N 1
ATOM 670 C CA . PRO A 1 100 ? -12.700 -11.267 41.588 1.00 64.19 100 PRO A CA 1
ATOM 671 C C . PRO A 1 100 ? -11.658 -10.308 41.027 1.00 64.19 100 PRO A C 1
ATOM 673 O O . PRO A 1 100 ? -11.977 -9.440 40.219 1.00 64.19 100 PRO A O 1
ATOM 676 N N . ILE A 1 101 ? -10.414 -10.458 41.483 1.00 79.19 101 ILE A N 1
ATOM 677 C CA . ILE A 1 101 ? -9.290 -9.732 40.913 1.00 79.19 101 ILE A CA 1
ATOM 678 C C . ILE A 1 101 ? -8.995 -10.339 39.544 1.00 79.19 101 ILE A C 1
ATOM 680 O O . ILE A 1 101 ? -8.483 -11.456 39.416 1.00 79.19 101 ILE A O 1
ATOM 684 N N . ASN A 1 102 ? -9.421 -9.619 38.512 1.00 85.00 102 ASN A N 1
ATOM 685 C CA . ASN A 1 102 ? -9.281 -10.059 37.136 1.00 85.00 102 ASN A CA 1
ATOM 686 C C . ASN A 1 102 ? -7.797 -10.182 36.778 1.00 85.00 102 ASN A C 1
ATOM 688 O O . ASN A 1 102 ? -6.969 -9.368 37.190 1.00 85.00 102 ASN A O 1
ATOM 692 N N . ALA A 1 103 ? -7.464 -11.203 35.992 1.00 85.50 103 ALA A N 1
ATOM 693 C CA . ALA A 1 103 ? -6.135 -11.295 35.409 1.00 85.50 103 ALA A CA 1
ATOM 694 C C . ALA A 1 103 ? -5.919 -10.141 34.408 1.00 85.50 103 ALA A C 1
ATOM 696 O O . ALA A 1 103 ? -6.881 -9.744 33.742 1.00 85.50 103 ALA A O 1
ATOM 697 N N . PRO A 1 104 ? -4.685 -9.625 34.261 1.00 88.50 104 PRO A N 1
ATOM 698 C CA . PRO A 1 104 ? -4.358 -8.674 33.201 1.00 88.50 104 PRO A CA 1
ATOM 699 C C . PRO A 1 104 ? -4.729 -9.253 31.831 1.00 88.50 104 PRO A C 1
ATOM 701 O O . PRO A 1 104 ? -4.505 -10.438 31.588 1.00 88.50 104 PRO A O 1
ATOM 704 N N . ALA A 1 105 ? -5.262 -8.451 30.915 1.00 86.69 105 ALA A N 1
ATOM 705 C CA . ALA A 1 105 ? -5.531 -8.887 29.545 1.00 86.69 105 ALA A CA 1
ATOM 706 C C . ALA A 1 105 ? -4.399 -8.457 28.602 1.00 86.69 105 ALA A C 1
ATOM 708 O O . ALA A 1 105 ? -3.673 -7.510 28.891 1.00 86.69 105 ALA A O 1
ATOM 709 N N . GLN A 1 106 ? -4.276 -9.122 27.447 1.00 86.31 106 GLN A N 1
ATOM 710 C CA . GLN A 1 106 ? -3.365 -8.716 26.362 1.00 86.31 106 GLN A CA 1
ATOM 711 C C . GLN A 1 106 ? -1.919 -8.461 26.835 1.00 86.31 106 GLN A C 1
ATOM 713 O O . GLN A 1 106 ? -1.378 -7.381 26.613 1.00 86.31 106 GLN A O 1
ATOM 718 N N . VAL A 1 107 ? -1.314 -9.439 27.523 1.00 89.25 107 VAL A N 1
ATOM 719 C CA . VAL A 1 107 ? 0.108 -9.377 27.900 1.00 89.25 107 VAL A CA 1
ATOM 720 C C . VAL A 1 107 ? 0.950 -9.528 26.632 1.00 89.25 107 VAL A C 1
ATOM 722 O O . VAL A 1 107 ? 1.213 -10.639 26.174 1.00 89.25 107 VAL A O 1
ATOM 725 N N . ASN A 1 108 ? 1.339 -8.399 26.049 1.00 88.06 108 ASN A N 1
ATOM 726 C CA . ASN A 1 108 ? 2.185 -8.326 24.867 1.00 88.06 108 ASN A CA 1
ATOM 727 C C . ASN A 1 108 ? 3.646 -8.168 25.304 1.00 88.06 108 ASN A C 1
ATOM 729 O O . ASN A 1 108 ? 3.939 -7.565 26.339 1.00 88.06 108 ASN A O 1
ATOM 733 N N . VAL A 1 109 ? 4.573 -8.691 24.505 1.00 86.94 109 VAL A N 1
ATOM 734 C CA . VAL A 1 109 ? 6.012 -8.567 24.757 1.00 86.94 109 VAL A CA 1
ATOM 735 C C . VAL A 1 109 ? 6.669 -8.046 23.487 1.00 86.94 109 VAL A C 1
ATOM 737 O O . VAL A 1 109 ? 6.642 -8.699 22.447 1.00 86.94 109 VAL A O 1
ATOM 740 N N . GLU A 1 110 ? 7.221 -6.843 23.572 1.00 82.88 110 GLU A N 1
ATOM 741 C CA . GLU A 1 110 ? 7.738 -6.069 22.450 1.00 82.88 110 GLU A CA 1
ATOM 742 C C . GLU A 1 110 ? 9.238 -5.822 22.626 1.00 82.88 110 GLU A C 1
ATOM 744 O O . GLU A 1 110 ? 9.700 -5.375 23.680 1.00 82.88 110 GLU A O 1
ATOM 749 N N . ASP A 1 111 ? 10.001 -6.089 21.570 1.00 75.31 111 ASP A N 1
ATOM 750 C CA . ASP A 1 111 ? 11.395 -5.670 21.466 1.00 75.31 111 ASP A CA 1
ATOM 751 C C . ASP A 1 111 ? 11.442 -4.155 21.224 1.00 75.31 111 ASP A C 1
ATOM 753 O O . ASP A 1 111 ? 10.836 -3.642 20.279 1.00 75.31 111 ASP A O 1
ATOM 757 N N . VAL A 1 112 ? 12.120 -3.418 22.102 1.00 69.12 112 VAL A N 1
ATOM 758 C CA . VAL A 1 112 ? 12.235 -1.957 22.029 1.00 69.12 112 VAL A CA 1
ATOM 759 C C . VAL A 1 112 ? 13.699 -1.546 22.117 1.00 69.12 112 VAL A C 1
ATOM 761 O O . VAL A 1 112 ? 14.540 -2.281 22.627 1.00 69.12 112 VAL A O 1
ATOM 764 N N . VAL A 1 113 ? 14.031 -0.342 21.643 1.00 59.44 113 VAL A N 1
ATOM 765 C CA . VAL A 1 113 ? 15.418 0.151 21.671 1.00 59.44 113 VAL A CA 1
ATOM 766 C C . VAL A 1 113 ? 15.968 0.087 23.102 1.00 59.44 113 VAL A C 1
ATOM 768 O O . VAL A 1 113 ? 15.522 0.819 23.987 1.00 59.44 113 VAL A O 1
ATOM 771 N N . ASN A 1 114 ? 16.941 -0.801 23.301 1.00 61.25 114 ASN A N 1
ATOM 772 C CA . ASN A 1 114 ? 17.600 -1.108 24.567 1.00 61.25 114 ASN A CA 1
ATOM 773 C C . ASN A 1 114 ? 16.674 -1.690 25.672 1.00 61.25 114 ASN A C 1
ATOM 775 O O . ASN A 1 114 ? 16.951 -1.497 26.866 1.00 61.25 114 ASN A O 1
ATOM 779 N N . ASN A 1 115 ? 15.596 -2.420 25.316 1.00 72.19 115 ASN A N 1
ATOM 780 C CA . ASN A 1 115 ? 14.874 -3.274 26.272 1.00 72.19 115 ASN A CA 1
ATOM 781 C C . ASN A 1 115 ? 13.963 -4.377 25.672 1.00 72.19 115 ASN A C 1
ATOM 783 O O . ASN A 1 115 ? 13.535 -4.268 24.532 1.00 72.19 115 ASN A O 1
ATOM 787 N N . ILE A 1 116 ? 13.545 -5.363 26.487 1.00 80.69 116 ILE A N 1
ATOM 788 C CA . ILE A 1 116 ? 12.314 -6.142 26.240 1.00 80.69 116 ILE A CA 1
ATOM 789 C C . ILE A 1 116 ? 11.188 -5.562 27.102 1.00 80.69 116 ILE A C 1
ATOM 791 O O . ILE A 1 116 ? 11.214 -5.661 28.332 1.00 80.69 116 ILE A O 1
ATOM 795 N N . ARG A 1 117 ? 10.176 -4.974 26.461 1.00 87.25 117 ARG A N 1
ATOM 796 C CA . ARG A 1 117 ? 9.023 -4.387 27.143 1.00 87.25 117 ARG A CA 1
ATOM 797 C C . ARG A 1 117 ? 7.864 -5.370 27.212 1.00 87.25 117 ARG A C 1
ATOM 799 O O . ARG A 1 117 ? 7.364 -5.817 26.189 1.00 87.25 117 ARG A O 1
ATOM 806 N N . VAL A 1 118 ? 7.363 -5.604 28.416 1.00 91.25 118 VAL A N 1
ATOM 807 C CA . VAL A 1 118 ? 6.076 -6.260 28.657 1.00 91.25 118 VAL A CA 1
ATOM 808 C C . VAL A 1 118 ? 5.013 -5.171 28.809 1.00 91.25 118 VAL A C 1
ATOM 810 O O . VAL A 1 118 ? 5.168 -4.269 29.634 1.00 91.25 118 VAL A O 1
ATOM 813 N N . THR A 1 119 ? 3.936 -5.233 28.031 1.00 92.25 119 THR A N 1
ATOM 814 C CA . THR A 1 119 ? 2.755 -4.364 28.183 1.00 92.25 119 THR A CA 1
ATOM 815 C C . THR A 1 119 ? 1.517 -5.213 28.445 1.00 92.25 119 THR A C 1
ATOM 817 O O . THR A 1 119 ? 1.474 -6.380 28.065 1.00 92.25 119 THR A O 1
ATOM 820 N N . TRP A 1 120 ? 0.519 -4.667 29.136 1.00 94.69 120 TRP A N 1
ATOM 821 C CA . TRP A 1 120 ? -0.756 -5.342 29.374 1.00 94.69 120 TRP A CA 1
ATOM 822 C C . TRP A 1 120 ? -1.901 -4.351 29.561 1.00 94.69 120 TRP A C 1
ATOM 824 O O . TRP A 1 120 ? -1.718 -3.227 30.023 1.00 94.69 120 TRP A O 1
ATOM 834 N N . THR A 1 121 ? -3.111 -4.792 29.237 1.00 92.50 121 THR A N 1
ATOM 835 C CA . THR A 1 121 ? -4.345 -4.089 29.585 1.00 92.50 121 THR A CA 1
ATOM 836 C C . THR A 1 121 ? -4.716 -4.425 31.022 1.00 92.50 121 THR A C 1
ATOM 838 O O . THR A 1 121 ? -5.000 -5.586 31.339 1.00 92.50 121 THR A O 1
ATOM 841 N N . ASP A 1 122 ? -4.761 -3.417 31.893 1.00 89.00 122 ASP A N 1
ATOM 842 C CA . ASP A 1 122 ? -5.398 -3.595 33.193 1.00 89.00 122 ASP A CA 1
ATOM 843 C C . ASP A 1 122 ? -6.885 -3.918 32.986 1.00 89.00 122 ASP A C 1
ATOM 845 O O . ASP A 1 122 ? -7.591 -3.265 32.218 1.00 89.00 122 ASP A O 1
ATOM 849 N N . SER A 1 123 ? -7.328 -5.003 33.610 1.00 84.69 123 SER A N 1
ATOM 850 C CA . SER A 1 123 ? -8.703 -5.510 33.553 1.00 84.69 123 SER A CA 1
ATOM 851 C C . SER A 1 123 ? -9.311 -5.650 34.948 1.00 84.69 123 SER A C 1
ATOM 853 O O . SER A 1 123 ? -10.460 -6.076 35.085 1.00 84.69 123 SER A O 1
ATOM 855 N N . SER A 1 124 ? -8.539 -5.316 35.982 1.00 82.25 124 SER A N 1
ATOM 856 C CA . SER A 1 124 ? -8.978 -5.205 37.362 1.00 82.25 124 SER A CA 1
ATOM 857 C C . SER A 1 124 ? -9.514 -3.787 37.630 1.00 82.25 124 SER A C 1
ATOM 859 O O . SER A 1 124 ? -9.396 -2.883 36.806 1.00 82.25 124 SER A O 1
ATOM 861 N N . ALA A 1 125 ? -10.190 -3.619 38.766 1.00 77.19 125 ALA A N 1
ATOM 862 C CA . ALA A 1 125 ? -10.545 -2.311 39.327 1.00 77.19 125 ALA A CA 1
ATOM 863 C C . ALA A 1 125 ? -10.456 -2.307 40.870 1.00 77.19 125 ALA A C 1
ATOM 865 O O . ALA A 1 125 ? -11.042 -1.460 41.547 1.00 77.19 125 ALA A O 1
ATOM 866 N N . ASN A 1 126 ? -9.796 -3.321 41.431 1.00 77.75 126 ASN A N 1
ATOM 867 C CA . ASN A 1 126 ? -9.675 -3.606 42.859 1.00 77.75 126 ASN A CA 1
ATOM 868 C C . ASN A 1 126 ? -8.276 -4.132 43.226 1.00 77.75 126 ASN A C 1
ATOM 870 O O . ASN A 1 126 ? -8.082 -4.683 44.309 1.00 77.75 126 ASN A O 1
ATOM 874 N N . GLU A 1 127 ? -7.313 -3.977 42.322 1.00 87.44 127 GLU A N 1
ATOM 875 C CA . GLU A 1 127 ? -5.910 -4.292 42.525 1.00 87.44 127 GLU A CA 1
ATOM 876 C C . GLU A 1 127 ? -5.196 -3.176 43.286 1.00 87.44 127 GLU A C 1
ATOM 878 O O . GLU A 1 127 ? -5.561 -2.004 43.263 1.00 87.44 127 GLU A O 1
ATOM 883 N N . THR A 1 128 ? -4.124 -3.557 43.963 1.00 86.12 128 THR A N 1
ATOM 884 C CA . THR A 1 128 ? -3.206 -2.646 44.645 1.00 86.12 128 THR A CA 1
ATOM 885 C C . THR A 1 128 ? -1.813 -2.678 44.021 1.00 86.12 128 THR A C 1
ATOM 887 O O . THR A 1 128 ? -0.905 -2.019 44.522 1.00 86.12 128 THR A O 1
ATOM 890 N N . GLY A 1 129 ? -1.629 -3.464 42.955 1.00 88.50 129 GLY A N 1
ATOM 891 C CA . GLY A 1 129 ? -0.371 -3.588 42.233 1.00 88.50 129 GLY A CA 1
ATOM 892 C C . GLY A 1 129 ? -0.291 -4.782 41.288 1.00 88.50 129 GLY A C 1
ATOM 893 O O . GLY A 1 129 ? -1.251 -5.539 41.158 1.00 88.50 129 GLY A O 1
ATOM 894 N N . PHE A 1 130 ? 0.877 -4.968 40.668 1.00 92.56 130 PHE A N 1
ATOM 895 C CA . PHE A 1 130 ? 1.170 -6.075 39.751 1.00 92.56 130 PHE A CA 1
ATOM 896 C C . PHE A 1 130 ? 2.498 -6.760 40.073 1.00 92.56 130 PHE A C 1
ATOM 898 O O . PHE A 1 130 ? 3.504 -6.092 40.310 1.00 92.56 130 PHE A O 1
ATOM 905 N N . ASN A 1 131 ? 2.513 -8.090 40.006 1.00 93.62 131 ASN A N 1
ATOM 906 C CA . ASN A 1 131 ? 3.732 -8.895 40.002 1.00 93.62 131 ASN A CA 1
ATOM 907 C C . ASN A 1 131 ? 4.041 -9.352 38.568 1.00 93.62 131 ASN A C 1
ATOM 909 O O . ASN A 1 131 ? 3.161 -9.880 37.881 1.00 93.62 131 ASN A O 1
ATOM 913 N N . VAL A 1 132 ? 5.294 -9.178 38.131 1.00 93.75 132 VAL A N 1
ATOM 914 C CA . VAL A 1 132 ? 5.786 -9.656 36.827 1.00 93.75 132 VAL A CA 1
ATOM 915 C C . VAL A 1 132 ? 6.789 -10.783 37.044 1.00 93.75 132 VAL A C 1
ATOM 917 O O . VAL A 1 132 ? 7.752 -10.653 37.802 1.00 93.75 132 VAL A O 1
ATOM 920 N N . TYR A 1 133 ? 6.562 -11.891 36.351 1.00 93.88 133 TYR A N 1
ATOM 921 C CA . TYR A 1 133 ? 7.351 -13.113 36.382 1.00 93.88 133 TYR A CA 1
ATOM 922 C C . TYR A 1 133 ? 7.945 -13.360 34.997 1.00 93.88 133 TYR A C 1
ATOM 924 O O . TYR A 1 133 ? 7.394 -12.927 33.985 1.00 93.88 133 TYR A O 1
ATOM 932 N N . ARG A 1 134 ? 9.053 -14.094 34.946 1.00 92.62 134 ARG A N 1
ATOM 933 C CA . ARG A 1 134 ? 9.763 -14.452 33.719 1.00 92.62 134 ARG A CA 1
ATOM 934 C C . ARG A 1 134 ? 10.229 -15.900 33.804 1.00 92.62 134 ARG A C 1
ATOM 936 O O . ARG A 1 134 ? 10.711 -16.319 34.853 1.00 92.62 134 ARG A O 1
ATOM 943 N N . ARG A 1 135 ? 10.113 -16.641 32.706 1.00 90.75 135 ARG A N 1
ATOM 944 C CA . ARG A 1 135 ? 10.690 -17.976 32.525 1.00 90.75 135 ARG A CA 1
ATOM 945 C C . ARG A 1 135 ? 11.604 -17.943 31.302 1.00 90.75 135 ARG A C 1
ATOM 947 O O . ARG A 1 135 ? 11.124 -17.748 30.183 1.00 90.75 135 ARG A O 1
ATOM 954 N N . GLY A 1 136 ? 12.909 -18.073 31.521 1.00 83.00 136 GLY A N 1
ATOM 955 C CA . GLY A 1 136 ? 13.888 -18.322 30.465 1.00 83.00 136 GLY A CA 1
ATOM 956 C C . GLY A 1 136 ? 13.897 -19.794 30.024 1.00 83.00 136 GLY A C 1
ATOM 957 O O . GLY A 1 136 ? 13.247 -20.633 30.649 1.00 83.00 136 GLY A O 1
ATOM 958 N N . PRO A 1 137 ? 14.653 -20.147 28.970 1.00 73.00 137 PRO A N 1
ATOM 959 C CA . PRO A 1 137 ? 14.693 -21.510 28.427 1.00 73.00 137 PRO A CA 1
ATOM 960 C C . PRO A 1 137 ? 15.363 -22.532 29.363 1.00 73.00 137 PRO A C 1
ATOM 962 O O . PRO A 1 137 ? 15.194 -23.733 29.179 1.00 73.00 137 PRO A O 1
ATOM 965 N N . SER A 1 138 ? 16.118 -22.067 30.363 1.00 73.38 138 SER A N 1
ATOM 966 C CA . SER A 1 138 ? 16.720 -22.872 31.434 1.00 73.38 138 SER A CA 1
ATOM 967 C C . SER A 1 138 ? 15.800 -23.112 32.632 1.00 73.38 138 SER A C 1
ATOM 969 O O . SER A 1 138 ? 16.123 -23.933 33.491 1.00 73.38 138 SER A O 1
ATOM 971 N N . ASP A 1 139 ? 14.699 -22.367 32.735 1.00 79.81 139 ASP A N 1
ATOM 972 C CA . ASP A 1 139 ? 13.957 -22.217 33.982 1.00 79.81 139 ASP A CA 1
ATOM 973 C C . ASP A 1 139 ? 12.752 -23.165 33.988 1.00 79.81 139 ASP A C 1
ATOM 975 O O . ASP A 1 139 ? 11.896 -23.117 33.103 1.00 79.81 139 ASP A O 1
ATOM 979 N N . SER A 1 140 ? 12.657 -24.031 35.000 1.00 78.94 140 SER A N 1
ATOM 980 C CA . SER A 1 140 ? 11.576 -25.022 35.086 1.00 78.94 140 SER A CA 1
ATOM 981 C C . SER A 1 140 ? 10.200 -24.417 35.394 1.00 78.94 140 SER A C 1
ATOM 983 O O . SER A 1 140 ? 9.189 -25.067 35.134 1.00 78.94 140 SER A O 1
ATOM 985 N N . ASP A 1 141 ? 10.143 -23.189 35.919 1.00 87.12 141 ASP A N 1
ATOM 986 C CA . ASP A 1 141 ? 8.908 -22.450 36.206 1.00 87.12 141 ASP A CA 1
ATOM 987 C C . ASP A 1 141 ? 9.145 -20.922 36.182 1.00 87.12 141 ASP A C 1
ATOM 989 O O . ASP A 1 141 ? 10.280 -20.455 36.076 1.00 87.12 141 ASP A O 1
ATOM 993 N N . PHE A 1 142 ? 8.074 -20.133 36.258 1.00 91.00 142 PHE A N 1
ATOM 994 C CA . PHE A 1 142 ? 8.091 -18.669 36.242 1.00 91.00 142 PHE A CA 1
ATOM 995 C C . PHE A 1 142 ? 8.704 -18.056 37.513 1.00 91.00 142 PHE A C 1
ATOM 997 O O . PHE A 1 142 ? 8.144 -18.138 38.606 1.00 91.00 142 PHE A O 1
ATOM 1004 N N . VAL A 1 143 ? 9.816 -17.335 37.355 1.00 91.06 143 VAL A N 1
ATOM 1005 C CA . VAL A 1 143 ? 10.528 -16.641 38.438 1.00 91.06 143 VAL A CA 1
ATOM 1006 C C . VAL A 1 143 ? 10.055 -15.189 38.547 1.00 91.06 143 VAL A C 1
ATOM 1008 O O . VAL A 1 143 ? 10.093 -14.446 37.565 1.00 91.06 143 VAL A O 1
ATOM 1011 N N . LEU A 1 144 ? 9.651 -14.751 39.743 1.00 91.69 144 LEU A N 1
ATOM 1012 C CA . LEU A 1 144 ? 9.276 -13.358 40.030 1.00 91.69 144 LEU A CA 1
ATOM 1013 C C . LEU A 1 144 ? 10.455 -12.400 39.759 1.00 91.69 144 LEU A C 1
ATOM 1015 O O . LEU A 1 144 ? 11.538 -12.585 40.309 1.00 91.69 144 LEU A O 1
ATOM 1019 N N . GLN A 1 145 ? 10.241 -11.370 38.936 1.00 91.75 145 GLN A N 1
ATOM 1020 C CA . GLN A 1 145 ? 11.246 -10.343 38.611 1.00 91.75 145 GLN A CA 1
ATOM 1021 C C . GLN A 1 145 ? 11.041 -9.040 39.402 1.00 91.75 145 GLN A C 1
ATOM 1023 O O . GLN A 1 145 ? 11.982 -8.274 39.608 1.00 91.75 145 GLN A O 1
ATOM 1028 N N . THR A 1 146 ? 9.816 -8.769 39.858 1.00 84.81 146 THR A N 1
ATOM 1029 C CA . THR A 1 146 ? 9.462 -7.564 40.619 1.00 84.81 146 THR A CA 1
ATOM 1030 C C . THR A 1 146 ? 9.699 -7.772 42.117 1.00 84.81 146 THR A C 1
ATOM 1032 O O . THR A 1 146 ? 8.892 -8.399 42.796 1.00 84.81 146 THR A O 1
ATOM 1035 N N . ALA A 1 147 ? 10.809 -7.233 42.641 1.00 77.38 147 ALA A N 1
ATOM 1036 C CA . ALA A 1 147 ? 11.209 -7.371 44.053 1.00 77.38 147 ALA A CA 1
ATOM 1037 C C . ALA A 1 147 ? 10.211 -6.759 45.063 1.00 77.38 147 ALA A C 1
ATOM 1039 O O . ALA A 1 147 ? 10.145 -7.194 46.210 1.00 77.38 147 ALA A O 1
ATOM 1040 N N . SER A 1 148 ? 9.421 -5.786 44.607 1.00 81.69 148 SER A N 1
ATOM 1041 C CA . SER A 1 148 ? 8.172 -5.323 45.219 1.00 81.69 148 SER A CA 1
ATOM 1042 C C . SER A 1 148 ? 7.118 -5.240 44.109 1.00 81.69 148 SER A C 1
ATOM 1044 O O . SER A 1 148 ? 7.508 -4.957 42.970 1.00 81.69 148 SER A O 1
ATOM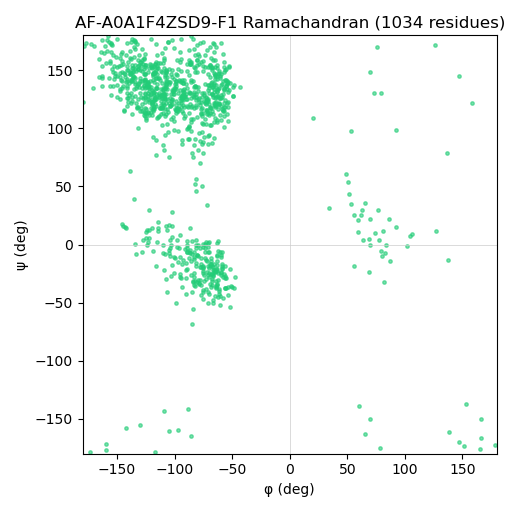 1046 N N . PRO A 1 149 ? 5.814 -5.418 44.398 1.00 84.62 149 PRO A N 1
ATOM 1047 C CA . PRO A 1 149 ? 4.766 -5.217 43.402 1.00 84.62 149 PRO A CA 1
ATOM 1048 C C . PRO A 1 149 ? 4.836 -3.822 42.768 1.00 84.62 149 PRO A C 1
ATOM 1050 O O . PRO A 1 149 ? 5.061 -2.822 43.456 1.00 84.62 149 PRO A O 1
ATOM 1053 N N . LEU A 1 150 ? 4.617 -3.758 41.457 1.00 90.06 150 LEU A N 1
ATOM 1054 C CA . LEU A 1 150 ? 4.417 -2.506 40.725 1.00 90.06 150 LEU A CA 1
ATOM 1055 C C . LEU A 1 150 ? 3.115 -1.836 41.204 1.00 90.06 150 LEU A C 1
ATOM 1057 O O . LEU A 1 150 ? 2.220 -2.560 41.636 1.00 90.06 150 LEU A O 1
ATOM 1061 N N . PRO A 1 151 ? 2.958 -0.502 41.126 1.00 88.50 151 PRO A N 1
ATOM 1062 C CA . PRO A 1 151 ? 1.731 0.181 41.552 1.00 88.50 151 PRO A CA 1
ATOM 1063 C C . PRO A 1 151 ? 0.456 -0.305 40.841 1.00 88.50 151 PRO A C 1
ATOM 1065 O O . PRO A 1 151 ? 0.513 -0.810 39.717 1.00 88.50 151 PRO A O 1
ATOM 1068 N N . ALA A 1 152 ? -0.705 -0.105 41.473 1.00 84.00 152 ALA A N 1
ATOM 1069 C CA . ALA A 1 152 ? -2.014 -0.277 40.833 1.00 84.00 152 ALA A CA 1
ATOM 1070 C C . ALA A 1 152 ? -2.108 0.532 39.525 1.00 84.00 152 ALA A C 1
ATOM 1072 O O . ALA A 1 152 ? -1.419 1.547 39.385 1.00 84.00 152 ALA A O 1
ATOM 1073 N N . ASN A 1 153 ? -2.936 0.089 38.572 1.00 85.62 153 ASN A N 1
ATOM 1074 C CA . ASN A 1 153 ? -3.058 0.688 37.233 1.00 85.62 153 ASN A CA 1
ATOM 1075 C C . ASN A 1 153 ? -1.746 0.711 36.397 1.00 85.62 153 ASN A C 1
ATOM 1077 O O . ASN A 1 153 ? -1.696 1.349 35.343 1.00 85.62 153 ASN A O 1
ATOM 1081 N N . THR A 1 154 ? -0.670 0.023 36.814 1.00 89.38 154 THR A N 1
ATOM 1082 C CA . THR A 1 154 ? 0.525 -0.158 35.965 1.00 89.38 154 THR A CA 1
ATOM 1083 C C . THR A 1 154 ? 0.197 -1.097 34.809 1.00 89.38 154 THR A C 1
ATOM 1085 O O . THR A 1 154 ? -0.300 -2.192 35.039 1.00 89.38 154 THR A O 1
ATOM 1088 N N . THR A 1 155 ? 0.531 -0.693 33.583 1.00 91.81 155 THR A N 1
ATOM 1089 C CA . THR A 1 155 ? 0.261 -1.424 32.326 1.00 91.81 155 THR A CA 1
ATOM 1090 C C . THR A 1 155 ? 1.519 -1.728 31.505 1.00 91.81 155 THR A C 1
ATOM 1092 O O . THR A 1 155 ? 1.435 -2.267 30.403 1.00 91.81 155 THR A O 1
ATOM 1095 N N . VAL A 1 156 ? 2.702 -1.350 32.006 1.00 89.75 156 VAL A N 1
ATOM 1096 C CA . VAL A 1 156 ? 3.986 -1.469 31.299 1.00 89.75 156 VAL A CA 1
ATOM 1097 C C . VAL A 1 156 ? 5.109 -1.800 32.280 1.00 89.75 156 VAL A C 1
ATOM 1099 O O . VAL A 1 156 ? 5.247 -1.155 33.319 1.00 89.75 156 VAL A O 1
ATOM 1102 N N . TRP A 1 157 ? 5.974 -2.740 31.904 1.00 92.06 157 TRP A N 1
ATOM 1103 C CA . TRP A 1 157 ? 7.234 -3.039 32.579 1.00 92.06 157 TRP A CA 1
ATOM 1104 C C . TRP A 1 157 ? 8.345 -3.275 31.548 1.00 92.06 157 TRP A C 1
ATOM 1106 O O . TRP A 1 157 ? 8.119 -3.855 30.491 1.00 92.06 157 TRP A O 1
ATOM 1116 N N . ASN A 1 158 ? 9.551 -2.798 31.846 1.00 87.75 158 ASN A N 1
ATOM 1117 C CA . ASN A 1 158 ? 10.748 -2.994 31.027 1.00 87.75 158 ASN A CA 1
ATOM 1118 C C . ASN A 1 158 ? 11.665 -3.959 31.792 1.00 87.75 158 ASN A C 1
ATOM 1120 O O . ASN A 1 158 ? 11.965 -3.688 32.958 1.00 87.75 158 ASN A O 1
ATOM 1124 N N . ASP A 1 159 ? 12.115 -5.049 31.172 1.00 85.88 159 ASP A N 1
ATOM 1125 C CA . ASP A 1 159 ? 13.018 -6.005 31.813 1.00 85.88 159 ASP A CA 1
ATOM 1126 C C . ASP A 1 159 ? 14.396 -5.356 32.100 1.00 85.88 159 ASP A C 1
ATOM 1128 O O . ASP A 1 159 ? 15.065 -4.832 31.197 1.00 85.88 159 ASP A O 1
ATOM 1132 N N . PRO A 1 160 ? 14.861 -5.319 33.363 1.00 79.62 160 PRO A N 1
ATOM 1133 C CA . PRO A 1 160 ? 16.187 -4.801 33.681 1.00 79.62 160 PRO A CA 1
ATOM 1134 C C . PRO A 1 160 ? 17.313 -5.783 33.315 1.00 79.62 160 PRO A C 1
ATOM 1136 O O . PRO A 1 160 ? 18.441 -5.328 33.111 1.00 79.62 160 PRO A O 1
ATOM 1139 N N . ASN A 1 161 ? 17.009 -7.082 33.215 1.00 77.94 161 ASN A N 1
ATOM 1140 C CA . ASN A 1 161 ? 17.943 -8.210 33.199 1.00 77.94 161 ASN A CA 1
ATOM 1141 C C . ASN A 1 161 ? 17.804 -9.074 31.924 1.00 77.94 161 ASN A C 1
ATOM 1143 O O . ASN A 1 161 ? 17.974 -10.296 31.989 1.00 77.94 161 ASN A O 1
ATOM 1147 N N . GLU A 1 162 ? 17.402 -8.489 30.798 1.00 74.38 162 GLU A N 1
ATOM 1148 C CA . GLU A 1 162 ? 17.155 -9.189 29.536 1.00 74.38 162 GLU A CA 1
ATOM 1149 C C . GLU A 1 162 ? 18.443 -9.598 28.812 1.00 74.38 162 GLU A C 1
ATOM 1151 O O . GLU A 1 162 ? 19.492 -8.962 28.929 1.00 74.38 162 GLU A O 1
ATOM 1156 N N . ILE A 1 163 ? 18.331 -10.648 28.005 1.00 71.81 163 ILE A N 1
ATOM 1157 C CA . ILE A 1 163 ? 19.391 -11.184 27.152 1.00 71.81 163 ILE A CA 1
ATOM 1158 C C . ILE A 1 163 ? 18.802 -11.343 25.748 1.00 71.81 163 ILE A C 1
ATOM 1160 O O . ILE A 1 163 ? 17.716 -11.894 25.585 1.00 71.81 163 ILE A O 1
ATOM 1164 N N . CYS A 1 164 ? 19.490 -10.844 24.727 1.00 64.56 164 CYS A N 1
ATOM 1165 C CA . CYS A 1 164 ? 19.007 -10.897 23.347 1.00 64.56 164 CYS A CA 1
ATOM 1166 C C . CYS A 1 164 ? 19.414 -12.197 22.660 1.00 64.56 164 CYS A C 1
ATOM 1168 O O . CYS A 1 164 ? 20.473 -12.751 22.943 1.00 64.56 164 CYS A O 1
ATOM 1170 N N . GLY A 1 165 ? 18.549 -12.695 21.773 1.00 63.81 165 GLY A N 1
ATOM 1171 C CA . GLY A 1 165 ? 18.623 -14.067 21.258 1.00 63.81 165 GLY A CA 1
ATOM 1172 C C . GLY A 1 165 ? 18.037 -15.129 22.202 1.00 63.81 165 GLY A C 1
ATOM 1173 O O . GLY A 1 165 ? 17.818 -16.258 21.771 1.00 63.81 165 GLY A O 1
ATOM 1174 N N . VAL A 1 166 ? 17.713 -14.779 23.453 1.00 68.25 166 VAL A N 1
ATOM 1175 C CA . VAL A 1 166 ? 16.959 -15.639 24.377 1.00 68.25 166 VAL A CA 1
ATOM 1176 C C . VAL A 1 166 ? 15.466 -15.336 24.238 1.00 68.25 166 VAL A C 1
ATOM 1178 O O . VAL A 1 166 ? 15.053 -14.180 24.330 1.00 68.25 166 VAL A O 1
ATOM 1181 N N . ASN A 1 167 ? 14.646 -16.370 24.025 1.00 77.19 167 ASN A N 1
ATOM 1182 C CA . ASN A 1 167 ? 13.190 -16.244 24.109 1.00 77.19 167 ASN A CA 1
ATOM 1183 C C . ASN A 1 167 ? 12.754 -16.314 25.574 1.00 77.19 167 ASN A C 1
ATOM 1185 O O . ASN A 1 167 ? 13.100 -17.265 26.280 1.00 77.19 167 ASN A O 1
ATOM 1189 N N . TYR A 1 168 ? 11.984 -15.322 26.012 1.00 82.38 168 TYR A N 1
ATOM 1190 C CA . TYR A 1 168 ? 11.428 -15.263 27.354 1.00 82.38 168 TYR A CA 1
ATOM 1191 C C . TYR A 1 168 ? 9.905 -15.319 27.306 1.00 82.38 168 TYR A C 1
ATOM 1193 O O . TYR A 1 168 ? 9.247 -14.583 26.565 1.00 82.38 168 TYR A O 1
ATOM 1201 N N . LEU A 1 169 ? 9.348 -16.152 28.182 1.00 89.81 169 LEU A N 1
ATOM 1202 C CA . LEU A 1 169 ? 7.946 -16.080 28.559 1.00 89.81 169 LEU A CA 1
ATOM 1203 C C . LEU A 1 169 ? 7.822 -15.158 29.768 1.00 89.81 169 LEU A C 1
ATOM 1205 O O . LEU A 1 169 ? 8.465 -15.387 30.794 1.00 89.81 169 LEU A O 1
ATOM 1209 N N . TYR A 1 170 ? 6.973 -14.145 29.664 1.00 93.31 170 TYR A N 1
ATOM 1210 C CA . TYR A 1 170 ? 6.621 -13.253 30.761 1.00 93.31 170 TYR A CA 1
ATOM 1211 C C . TYR A 1 170 ? 5.199 -13.545 31.219 1.00 93.31 170 TYR A C 1
ATOM 1213 O O . TYR A 1 170 ? 4.318 -13.814 30.407 1.00 93.31 170 TYR A O 1
ATOM 1221 N N . GLY A 1 171 ? 4.980 -13.499 32.527 1.00 94.19 171 GLY A N 1
ATOM 1222 C CA . GLY A 1 171 ? 3.680 -13.697 33.153 1.00 94.19 171 GLY A CA 1
ATOM 1223 C C . GLY A 1 171 ? 3.361 -12.533 34.075 1.00 94.19 171 GLY A C 1
ATOM 1224 O O . GLY A 1 171 ? 4.231 -12.092 34.820 1.00 94.19 171 GLY A O 1
ATOM 1225 N N . VAL A 1 172 ? 2.129 -12.034 34.047 1.00 95.38 172 VAL A N 1
ATOM 1226 C CA . VAL A 1 172 ? 1.693 -10.911 34.888 1.00 95.38 172 VAL A CA 1
ATOM 1227 C C . VAL A 1 172 ? 0.500 -11.341 35.739 1.00 95.38 172 VAL A C 1
ATOM 1229 O O . VAL A 1 172 ? -0.421 -12.000 35.245 1.00 95.38 172 VAL A O 1
ATOM 1232 N N . ARG A 1 173 ? 0.516 -10.967 37.022 1.00 93.44 173 ARG A N 1
ATOM 1233 C CA . ARG A 1 173 ? -0.606 -11.119 37.962 1.00 93.44 173 ARG A CA 1
ATOM 1234 C C . ARG A 1 173 ? -0.944 -9.777 38.605 1.00 93.44 173 ARG A C 1
ATOM 1236 O O . ARG A 1 173 ? -0.038 -9.036 38.981 1.00 93.44 173 ARG A O 1
ATOM 1243 N N . ALA A 1 174 ? -2.231 -9.497 38.768 1.00 90.62 174 ALA A N 1
ATOM 1244 C CA . ALA A 1 174 ? -2.732 -8.393 39.581 1.00 90.62 174 ALA A CA 1
ATOM 1245 C C . ALA A 1 174 ? -2.781 -8.807 41.067 1.00 90.62 174 ALA A C 1
ATOM 1247 O O . ALA A 1 174 ? -3.008 -9.979 41.371 1.00 90.62 174 ALA A O 1
ATOM 1248 N N . MET A 1 175 ? -2.572 -7.861 41.986 1.00 85.19 175 MET A N 1
ATOM 1249 C CA . MET A 1 175 ? -2.373 -8.092 43.427 1.00 85.19 175 MET A CA 1
ATOM 1250 C C . MET A 1 175 ? -3.452 -7.434 44.294 1.00 85.19 175 MET A C 1
ATOM 1252 O O . MET A 1 175 ? -3.876 -6.323 43.997 1.00 85.19 175 MET A O 1
ATOM 1256 N N . LEU A 1 176 ? -3.816 -8.048 45.425 1.00 77.31 176 LEU A N 1
ATOM 1257 C CA . LEU A 1 176 ? -4.698 -7.481 46.460 1.00 77.31 176 LEU A CA 1
ATOM 1258 C C . LEU A 1 176 ? -3.969 -7.407 47.813 1.00 77.31 176 LEU A C 1
ATOM 1260 O O . LEU A 1 176 ? -3.684 -8.441 48.418 1.00 77.31 176 LEU A O 1
ATOM 1264 N N . SER A 1 177 ? -3.702 -6.202 48.331 1.00 57.84 177 SER A N 1
ATOM 1265 C CA . SER A 1 177 ? -2.933 -6.020 49.580 1.00 57.84 177 SER A CA 1
ATOM 1266 C C . SER A 1 177 ? -3.646 -6.484 50.858 1.00 57.84 177 SER A C 1
ATOM 1268 O O . SER A 1 177 ? -2.986 -6.705 51.872 1.00 57.84 177 SER A O 1
ATOM 1270 N N . THR A 1 178 ? -4.974 -6.640 50.828 1.00 59.84 178 THR A N 1
ATOM 1271 C CA . THR A 1 178 ? -5.801 -7.024 51.988 1.00 59.84 178 THR A CA 1
ATOM 1272 C C . THR A 1 178 ? -6.843 -8.100 51.660 1.00 59.84 178 THR A C 1
ATOM 1274 O O . THR A 1 178 ? -7.965 -8.084 52.170 1.00 59.84 178 THR A O 1
ATOM 1277 N N . ALA A 1 179 ? -6.473 -9.081 50.830 1.00 57.97 179 ALA A N 1
ATOM 1278 C CA . ALA A 1 179 ? -7.274 -10.294 50.665 1.00 57.97 179 ALA A CA 1
ATOM 1279 C C . ALA A 1 179 ? -7.488 -11.005 52.029 1.00 57.97 179 ALA A C 1
ATOM 1281 O O . ALA A 1 179 ? -6.522 -11.194 52.775 1.00 57.97 179 ALA A O 1
ATOM 1282 N N . PRO A 1 180 ? -8.721 -11.429 52.380 1.00 62.34 180 PRO A N 1
ATOM 1283 C CA . PRO A 1 180 ? -8.948 -12.308 53.527 1.00 62.34 180 PRO A CA 1
ATOM 1284 C C . PRO A 1 180 ? -8.141 -13.613 53.395 1.00 62.34 180 PRO A C 1
ATOM 1286 O O . PRO A 1 180 ? -7.960 -14.070 52.268 1.00 62.34 180 PRO A O 1
ATOM 1289 N N . PRO A 1 181 ? -7.745 -14.295 54.493 1.00 59.47 181 PRO A N 1
ATOM 1290 C CA . PRO A 1 181 ? -6.924 -15.518 54.434 1.00 59.47 181 PRO A CA 1
ATOM 1291 C C . PRO A 1 181 ? -7.511 -16.709 53.648 1.00 59.47 181 PRO A C 1
ATOM 1293 O O . PRO A 1 181 ? -6.843 -17.725 53.488 1.00 59.47 181 PRO A O 1
ATOM 1296 N N . SER A 1 182 ? -8.764 -16.609 53.193 1.00 62.78 182 SER A N 1
ATOM 1297 C CA . SER A 1 182 ? -9.471 -17.583 52.354 1.00 62.78 182 SER A CA 1
ATOM 1298 C C . SER A 1 182 ? -9.592 -17.180 50.874 1.00 62.78 182 SER A C 1
ATOM 1300 O O . SER A 1 182 ? -10.157 -17.941 50.094 1.00 62.78 182 SER A O 1
ATOM 1302 N N . CYS A 1 183 ? -9.125 -15.990 50.486 1.00 63.53 183 CYS A N 1
ATOM 1303 C CA . CYS A 1 183 ? -9.119 -15.496 49.107 1.00 63.53 183 CYS A CA 1
ATOM 1304 C C . CYS A 1 183 ? -7.675 -15.480 48.566 1.00 63.53 183 CYS A C 1
ATOM 1306 O O . CYS A 1 183 ? -6.753 -15.187 49.329 1.00 63.53 183 CYS A O 1
ATOM 1308 N N . PRO A 1 184 ? -7.444 -15.745 47.267 1.00 67.25 184 PRO A N 1
ATOM 1309 C CA . PRO A 1 184 ? -6.118 -15.584 46.676 1.00 67.25 184 PRO A CA 1
ATOM 1310 C C . PRO A 1 184 ? -5.705 -14.103 46.674 1.00 67.25 184 PRO A C 1
ATOM 1312 O O . PRO A 1 184 ? -6.504 -13.227 46.345 1.00 67.25 184 PRO A O 1
ATOM 1315 N N . SER A 1 185 ? -4.447 -13.826 47.024 1.00 72.75 185 SER A N 1
ATOM 1316 C CA . SER A 1 185 ? -3.857 -12.477 47.011 1.00 72.75 185 SER A CA 1
ATOM 1317 C C . SER A 1 185 ? -3.397 -12.015 45.624 1.00 72.75 185 SER A C 1
ATOM 1319 O O . SER A 1 185 ? -3.031 -10.853 45.461 1.00 72.75 185 SER A O 1
ATOM 1321 N N . GLU A 1 186 ? -3.395 -12.920 44.642 1.00 84.44 186 GLU A N 1
ATOM 1322 C CA . GLU A 1 186 ? -2.978 -12.678 43.259 1.00 84.44 186 GLU A CA 1
ATOM 1323 C C . GLU A 1 186 ? -4.045 -13.199 42.282 1.00 84.44 186 GLU A C 1
ATOM 1325 O O . GLU A 1 186 ? -4.716 -14.199 42.559 1.00 84.44 186 GLU A O 1
ATOM 1330 N N . SER A 1 187 ? -4.171 -12.570 41.114 1.00 86.44 187 SER A N 1
ATOM 1331 C CA . SER A 1 187 ? -4.991 -13.076 40.009 1.00 86.44 187 SER A CA 1
ATOM 1332 C C . SER A 1 187 ? -4.430 -14.377 39.415 1.00 86.44 187 SER A C 1
ATOM 1334 O O . SER A 1 187 ? -3.295 -14.788 39.688 1.00 86.44 187 SER A O 1
ATOM 1336 N N . ALA A 1 188 ? -5.183 -14.995 38.498 1.00 85.94 188 ALA A N 1
ATOM 1337 C CA . ALA A 1 188 ? -4.578 -15.900 37.520 1.00 85.94 188 ALA A CA 1
ATOM 1338 C C . ALA A 1 188 ? -3.471 -15.167 36.731 1.00 85.94 188 ALA A C 1
ATOM 1340 O O . ALA A 1 188 ? -3.524 -13.945 36.564 1.00 85.94 188 ALA A O 1
ATOM 1341 N N . MET A 1 189 ? -2.458 -15.906 36.279 1.00 89.56 189 MET A N 1
ATOM 1342 C CA . MET A 1 189 ? -1.370 -15.355 35.472 1.00 89.56 189 MET A CA 1
ATOM 1343 C C . MET A 1 189 ? -1.790 -15.309 34.004 1.00 89.56 189 MET A C 1
ATOM 1345 O O . MET A 1 189 ? -2.163 -16.340 33.449 1.00 89.56 189 MET A O 1
ATOM 1349 N N . THR A 1 190 ? -1.662 -14.143 33.376 1.00 91.19 190 THR A N 1
ATOM 1350 C CA . THR A 1 190 ? -1.714 -14.020 31.913 1.00 91.19 190 THR A CA 1
ATOM 1351 C C . THR A 1 190 ? -0.290 -13.923 31.385 1.00 91.19 190 THR A C 1
ATOM 1353 O O . THR A 1 190 ? 0.542 -13.245 31.989 1.00 91.19 190 THR A O 1
ATOM 1356 N N . THR A 1 191 ? 0.003 -14.605 30.280 1.00 91.00 191 THR A N 1
ATOM 1357 C CA . THR A 1 191 ? 1.360 -14.726 29.733 1.00 91.00 191 THR A CA 1
ATOM 1358 C C . THR A 1 191 ? 1.489 -14.150 28.331 1.00 91.00 191 THR A C 1
ATOM 1360 O O . THR A 1 191 ? 0.577 -14.299 27.520 1.00 91.00 191 THR A O 1
ATOM 1363 N N . GLY A 1 192 ? 2.660 -13.591 28.034 1.00 82.12 192 GLY A N 1
ATOM 1364 C CA . GLY A 1 192 ? 3.120 -13.255 26.687 1.00 82.12 192 GLY A CA 1
ATOM 1365 C C . GLY A 1 192 ? 4.525 -13.809 26.441 1.00 82.12 192 GLY A C 1
ATOM 1366 O O . GLY A 1 192 ? 5.270 -14.058 27.389 1.00 82.12 192 GLY A O 1
ATOM 1367 N N . SER A 1 193 ? 4.900 -14.003 25.177 1.00 81.50 193 SER A N 1
ATOM 1368 C CA . SER A 1 193 ? 6.249 -14.432 24.775 1.00 81.50 193 SER A CA 1
ATOM 1369 C C . SER A 1 193 ? 6.886 -13.361 23.903 1.00 81.50 193 SER A C 1
ATOM 1371 O O . SER A 1 193 ? 6.201 -12.783 23.060 1.00 81.50 193 SER A O 1
ATOM 1373 N N . GLY A 1 194 ? 8.186 -13.126 24.066 1.00 69.12 194 GLY A N 1
ATOM 1374 C CA . GLY A 1 194 ? 8.925 -12.204 23.209 1.00 69.12 194 GLY A CA 1
ATOM 1375 C C . GLY A 1 194 ? 10.431 -12.436 23.238 1.00 69.12 194 GLY A C 1
ATOM 1376 O O . GLY A 1 194 ? 10.988 -12.986 24.189 1.00 69.12 194 GLY A O 1
ATOM 1377 N N . VAL A 1 195 ? 11.083 -12.000 22.161 1.00 65.62 195 VAL A N 1
ATOM 1378 C CA . VAL A 1 195 ? 12.515 -12.176 21.908 1.00 65.62 195 VAL A CA 1
ATOM 1379 C C . VAL A 1 195 ? 13.107 -10.809 21.588 1.00 65.62 195 VAL A C 1
ATOM 1381 O O . VAL A 1 195 ? 12.637 -10.158 20.657 1.00 65.62 195 VAL A O 1
ATOM 1384 N N . CYS A 1 196 ? 14.158 -10.392 22.299 1.00 57.09 196 CYS A N 1
ATOM 1385 C CA . CYS A 1 196 ? 14.977 -9.282 21.810 1.00 57.09 196 CYS A CA 1
ATOM 1386 C C . CYS A 1 196 ? 15.776 -9.747 20.586 1.00 57.09 196 CYS A C 1
ATOM 1388 O O . CYS A 1 196 ? 16.579 -10.688 20.669 1.00 57.09 196 CYS A O 1
ATOM 1390 N N . SER A 1 197 ? 15.565 -9.076 19.458 1.00 51.34 197 SER A N 1
ATOM 1391 C CA . SER A 1 197 ? 16.207 -9.368 18.185 1.00 51.34 197 SER A CA 1
ATOM 1392 C C . SER A 1 197 ? 17.576 -8.707 18.131 1.00 51.34 197 SER A C 1
ATOM 1394 O O . SER A 1 197 ? 17.700 -7.483 18.123 1.00 51.34 197 SER A O 1
ATOM 1396 N N . VAL A 1 198 ? 18.637 -9.510 18.024 1.00 46.75 198 VAL A N 1
ATOM 1397 C CA . VAL A 1 198 ? 19.977 -8.961 17.795 1.00 46.75 198 VAL A CA 1
ATOM 1398 C C . VAL A 1 198 ? 20.055 -8.424 16.362 1.00 46.75 198 VAL A C 1
ATOM 1400 O O . VAL A 1 198 ? 20.392 -9.157 15.430 1.00 46.75 198 VAL A O 1
ATOM 1403 N N . ILE A 1 199 ? 19.775 -7.129 16.177 1.00 39.78 199 ILE A N 1
ATOM 1404 C CA . ILE A 1 199 ? 20.104 -6.411 14.939 1.00 39.78 199 ILE A CA 1
ATOM 1405 C C . ILE A 1 199 ? 21.629 -6.322 14.855 1.00 39.78 199 ILE A C 1
ATOM 1407 O O . ILE A 1 199 ? 22.253 -5.362 15.307 1.00 39.78 199 ILE A O 1
ATOM 1411 N N . MET A 1 200 ? 22.247 -7.352 14.286 1.00 35.84 200 MET A N 1
ATOM 1412 C CA . MET A 1 200 ? 23.670 -7.330 13.990 1.00 35.84 200 MET A CA 1
ATOM 1413 C C . MET A 1 200 ? 23.907 -6.352 12.831 1.00 35.84 200 MET A C 1
ATOM 1415 O O . MET A 1 200 ? 23.299 -6.525 11.769 1.00 35.84 200 MET A O 1
ATOM 1419 N N . PRO A 1 201 ? 24.764 -5.324 12.999 1.00 29.64 201 PRO A N 1
ATOM 1420 C CA . PRO A 1 201 ? 25.079 -4.380 11.935 1.00 29.64 201 PRO A CA 1
ATOM 1421 C C . PRO A 1 201 ? 25.934 -5.085 10.880 1.00 29.64 201 PRO A C 1
ATOM 1423 O O . PRO A 1 201 ? 27.165 -5.073 10.929 1.00 29.64 201 PRO A O 1
ATOM 1426 N N . TRP A 1 202 ? 25.272 -5.747 9.933 1.00 27.39 202 TRP A N 1
ATOM 1427 C CA . TRP A 1 202 ? 25.931 -6.399 8.815 1.00 27.39 202 TRP A CA 1
ATOM 1428 C C . TRP A 1 202 ? 26.578 -5.335 7.925 1.00 27.39 202 TRP A C 1
ATOM 1430 O O . TRP A 1 202 ? 25.912 -4.458 7.378 1.00 27.39 202 TRP A O 1
ATOM 1440 N N . PHE A 1 203 ? 27.895 -5.422 7.759 1.00 28.27 203 PHE A N 1
ATOM 1441 C CA . PHE A 1 203 ? 28.593 -4.735 6.684 1.00 28.27 203 PHE A CA 1
ATOM 1442 C C . PHE A 1 203 ? 29.203 -5.783 5.760 1.00 28.27 203 PHE A C 1
ATOM 1444 O O . PHE A 1 203 ? 30.152 -6.483 6.108 1.00 28.27 203 PHE A O 1
ATOM 1451 N N . GLN A 1 204 ? 28.629 -5.902 4.565 1.00 30.94 204 GLN A N 1
ATOM 1452 C CA . GLN A 1 204 ? 29.256 -6.629 3.474 1.00 30.94 204 GLN A CA 1
ATOM 1453 C C . GLN A 1 204 ? 30.158 -5.647 2.726 1.00 30.94 204 GLN A C 1
ATOM 1455 O O . GLN A 1 204 ? 29.677 -4.853 1.918 1.00 30.94 204 GLN A O 1
ATOM 1460 N N . ALA A 1 205 ? 31.467 -5.708 2.974 1.00 29.09 205 ALA A N 1
ATOM 1461 C CA . ALA A 1 205 ? 32.419 -5.147 2.024 1.00 29.09 205 ALA A CA 1
ATOM 1462 C C . ALA A 1 205 ? 32.258 -5.915 0.704 1.00 29.09 205 ALA A C 1
ATOM 1464 O O . ALA A 1 205 ? 32.399 -7.140 0.683 1.00 29.09 205 ALA A O 1
ATOM 1465 N N . ARG A 1 206 ? 31.925 -5.223 -0.391 1.00 27.02 206 ARG A N 1
ATOM 1466 C CA . ARG A 1 206 ? 31.986 -5.841 -1.719 1.00 27.02 206 ARG A CA 1
ATOM 1467 C C . ARG A 1 206 ? 33.453 -6.033 -2.088 1.00 27.02 206 ARG A C 1
ATOM 1469 O O . ARG A 1 206 ? 34.302 -5.240 -1.690 1.00 27.02 206 ARG A O 1
ATOM 1476 N N . GLU A 1 207 ? 33.744 -7.026 -2.923 1.00 39.28 207 GLU A N 1
ATOM 1477 C CA . GLU A 1 207 ? 35.112 -7.337 -3.375 1.00 39.28 207 GLU A CA 1
ATOM 1478 C C . GLU A 1 207 ? 35.806 -6.176 -4.125 1.00 39.28 207 GLU A C 1
ATOM 1480 O O . GLU A 1 207 ? 37.013 -6.221 -4.345 1.00 39.28 207 GLU A O 1
ATOM 1485 N N . GLY A 1 208 ? 35.068 -5.118 -4.488 1.00 35.41 208 GLY A N 1
ATOM 1486 C CA . GLY A 1 208 ? 35.612 -3.882 -5.057 1.00 35.41 208 GLY A CA 1
ATOM 1487 C C . GLY A 1 208 ? 36.001 -2.789 -4.050 1.00 35.41 208 GLY A C 1
ATOM 1488 O O . GLY A 1 208 ? 36.809 -1.939 -4.405 1.00 35.41 208 GLY A O 1
ATOM 1489 N N . ASP A 1 209 ? 35.477 -2.792 -2.817 1.00 31.17 209 ASP A N 1
ATOM 1490 C CA . ASP A 1 209 ? 35.666 -1.678 -1.862 1.00 31.17 209 ASP A CA 1
ATOM 1491 C C . ASP A 1 209 ? 36.952 -1.801 -1.022 1.00 31.17 209 ASP A C 1
ATOM 1493 O O . ASP A 1 209 ? 37.365 -0.856 -0.351 1.00 31.17 209 ASP A O 1
ATOM 1497 N N . LEU A 1 210 ? 37.663 -2.930 -1.127 1.00 37.25 210 LEU A N 1
ATOM 1498 C CA . LEU A 1 210 ? 39.055 -3.071 -0.684 1.00 37.25 210 LEU A CA 1
ATOM 1499 C C . LEU A 1 210 ? 40.043 -2.513 -1.731 1.00 37.25 210 LEU A C 1
ATOM 1501 O O . LEU A 1 210 ? 41.074 -3.117 -2.033 1.00 37.25 210 LEU A O 1
ATOM 1505 N N . THR A 1 211 ? 39.760 -1.321 -2.272 1.00 31.22 211 THR A N 1
ATOM 1506 C CA . THR A 1 211 ? 40.749 -0.563 -3.051 1.00 31.22 211 THR A CA 1
ATOM 1507 C C . THR A 1 211 ? 41.948 -0.251 -2.163 1.00 31.22 211 THR A C 1
ATOM 1509 O O . THR A 1 211 ? 41.841 0.524 -1.211 1.00 31.22 211 THR A O 1
ATOM 1512 N N . ALA A 1 212 ? 43.091 -0.864 -2.464 1.00 30.39 212 ALA A N 1
ATOM 1513 C CA . ALA A 1 212 ? 44.277 -0.776 -1.628 1.00 30.39 212 ALA A CA 1
ATOM 1514 C C . ALA A 1 212 ? 44.733 0.678 -1.414 1.00 30.39 212 ALA A C 1
ATOM 1516 O O . ALA A 1 212 ? 45.187 1.344 -2.348 1.00 30.39 212 ALA A O 1
ATOM 1517 N N . ALA A 1 213 ? 44.728 1.129 -0.156 1.00 25.69 213 ALA A N 1
ATOM 1518 C CA . ALA A 1 213 ? 45.638 2.184 0.271 1.00 25.69 213 ALA A CA 1
ATOM 1519 C C . ALA A 1 213 ? 47.064 1.704 -0.047 1.00 25.69 213 ALA A C 1
ATOM 1521 O O . ALA A 1 213 ? 47.479 0.637 0.405 1.00 25.69 213 ALA A O 1
ATOM 1522 N N . THR A 1 214 ? 47.781 2.431 -0.904 1.00 35.66 214 THR A N 1
ATOM 1523 C CA . THR A 1 214 ? 48.882 1.871 -1.703 1.00 35.66 214 THR A CA 1
ATOM 1524 C C . THR A 1 214 ? 50.193 1.680 -0.931 1.00 35.66 214 THR A C 1
ATOM 1526 O O . THR A 1 214 ? 51.184 2.355 -1.210 1.00 35.66 214 THR A O 1
ATOM 1529 N N . GLN A 1 215 ? 50.231 0.721 -0.003 1.00 30.70 215 GLN A N 1
ATOM 1530 C CA . GLN A 1 215 ? 51.457 0.045 0.430 1.00 30.70 215 GLN A CA 1
ATOM 1531 C C . GLN A 1 215 ? 51.245 -1.470 0.541 1.00 30.70 215 GLN A C 1
ATOM 1533 O O . GLN A 1 215 ? 50.173 -1.959 0.885 1.00 30.70 215 GLN A O 1
ATOM 1538 N N . ASN A 1 216 ? 52.287 -2.220 0.189 1.00 37.12 216 ASN A N 1
ATOM 1539 C CA . ASN A 1 216 ? 52.238 -3.667 0.014 1.00 37.12 216 ASN A CA 1
ATOM 1540 C C . ASN A 1 216 ? 52.466 -4.386 1.355 1.00 37.12 216 ASN A C 1
ATOM 1542 O O . ASN A 1 216 ? 53.540 -4.261 1.940 1.00 37.12 216 ASN A O 1
ATOM 1546 N N . VAL A 1 217 ? 51.484 -5.167 1.820 1.00 38.53 217 VAL A N 1
ATOM 1547 C CA . VAL A 1 217 ? 51.492 -5.813 3.153 1.00 38.53 217 VAL A CA 1
ATOM 1548 C C . VAL A 1 217 ? 52.641 -6.828 3.334 1.00 38.53 217 VAL A C 1
ATOM 1550 O O . VAL A 1 217 ? 52.959 -7.215 4.456 1.00 38.53 217 VAL A O 1
ATOM 1553 N N . GLY A 1 218 ? 53.308 -7.240 2.249 1.00 39.88 218 GLY A N 1
ATOM 1554 C CA . GLY A 1 218 ? 54.432 -8.182 2.286 1.00 39.88 218 GLY A CA 1
ATOM 1555 C C . GLY A 1 218 ? 55.787 -7.615 2.741 1.00 39.88 218 GLY A C 1
ATOM 1556 O O . GLY A 1 218 ? 56.698 -8.399 2.990 1.00 39.88 218 GLY A O 1
ATOM 1557 N N . THR A 1 219 ? 55.970 -6.293 2.864 1.00 39.38 219 THR A N 1
ATOM 1558 C CA . THR A 1 219 ? 57.301 -5.698 3.144 1.00 39.38 219 THR A CA 1
ATOM 1559 C C . THR A 1 219 ? 57.739 -5.746 4.613 1.00 39.38 219 THR A C 1
ATOM 1561 O O . THR A 1 219 ? 58.893 -5.441 4.909 1.00 39.38 219 THR A O 1
ATOM 1564 N N . GLY A 1 220 ? 56.849 -6.135 5.534 1.00 38.44 220 GLY A N 1
ATOM 1565 C CA . GLY A 1 220 ? 57.129 -6.227 6.975 1.00 38.44 220 GLY A CA 1
ATOM 1566 C C . GLY A 1 220 ? 57.482 -7.626 7.498 1.00 38.44 220 GLY A C 1
ATOM 1567 O O . GLY A 1 220 ? 57.733 -7.772 8.695 1.00 38.44 220 GLY A O 1
ATOM 1568 N N . LEU A 1 221 ? 57.476 -8.661 6.649 1.00 35.91 221 LEU A N 1
ATOM 1569 C CA . LEU A 1 221 ? 57.714 -10.049 7.062 1.00 35.91 221 LEU A CA 1
ATOM 1570 C C . LEU A 1 221 ? 59.167 -10.494 6.796 1.00 35.91 221 LEU A C 1
ATOM 1572 O O . LEU A 1 221 ? 59.719 -10.171 5.742 1.00 35.91 221 LEU A O 1
ATOM 1576 N N . PRO A 1 222 ? 59.799 -11.271 7.702 1.00 33.78 222 PRO A N 1
ATOM 1577 C CA . PRO A 1 222 ? 61.113 -11.857 7.446 1.00 33.78 222 PRO A CA 1
ATOM 1578 C C . PRO A 1 222 ? 61.102 -12.816 6.240 1.00 33.78 222 PRO A C 1
ATOM 1580 O O . PRO A 1 222 ? 60.112 -13.530 6.042 1.00 33.78 222 PRO A O 1
ATOM 1583 N N . PRO A 1 223 ? 62.207 -12.916 5.474 1.00 33.66 223 PRO A N 1
ATOM 1584 C CA . PRO A 1 223 ? 62.337 -13.903 4.404 1.00 33.66 223 PRO A CA 1
ATOM 1585 C C . PRO A 1 223 ? 62.080 -15.327 4.916 1.00 33.66 223 PRO A C 1
ATOM 1587 O O . PRO A 1 223 ? 62.761 -15.794 5.828 1.00 33.66 223 PRO A O 1
ATOM 1590 N N . GLY A 1 224 ? 61.100 -16.014 4.324 1.00 42.84 224 GLY A N 1
ATOM 1591 C CA . GLY A 1 224 ? 60.693 -17.370 4.713 1.00 42.84 224 GLY A CA 1
ATOM 1592 C C . GLY A 1 224 ? 59.419 -17.464 5.562 1.00 42.84 224 GLY A C 1
ATOM 1593 O O . GLY A 1 224 ? 58.994 -18.577 5.863 1.00 42.84 224 GLY A O 1
ATOM 1594 N N . ALA A 1 225 ? 58.772 -16.348 5.918 1.00 31.20 225 ALA A N 1
ATOM 1595 C CA . ALA A 1 225 ? 57.415 -16.397 6.466 1.00 31.20 225 ALA A CA 1
ATOM 1596 C C . ALA A 1 225 ? 56.426 -16.949 5.409 1.00 31.20 225 ALA A C 1
ATOM 1598 O O . ALA A 1 225 ? 56.388 -16.416 4.296 1.00 31.20 225 ALA A O 1
ATOM 1599 N N . PRO A 1 226 ? 55.622 -17.990 5.711 1.00 33.19 226 PRO A N 1
ATOM 1600 C CA . PRO A 1 226 ? 54.565 -18.434 4.807 1.00 33.19 226 PRO A CA 1
ATOM 1601 C C . PRO A 1 226 ? 53.464 -17.362 4.704 1.00 33.19 226 PRO A C 1
ATOM 1603 O O . PRO A 1 226 ? 53.249 -16.617 5.666 1.00 33.19 226 PRO A O 1
ATOM 1606 N N . PRO A 1 227 ? 52.744 -17.275 3.569 1.00 33.09 227 PRO A N 1
ATOM 1607 C CA . PRO A 1 227 ? 51.600 -16.377 3.455 1.00 33.09 227 PRO A CA 1
ATOM 1608 C C . PRO A 1 227 ? 50.512 -16.757 4.477 1.00 33.09 227 PRO A C 1
ATOM 1610 O O . PRO A 1 227 ? 50.376 -17.939 4.812 1.00 33.09 227 PRO A O 1
ATOM 1613 N N . PRO A 1 228 ? 49.719 -15.788 4.972 1.00 31.78 228 PRO A N 1
ATOM 1614 C CA . PRO A 1 228 ? 48.593 -16.088 5.846 1.00 31.78 228 PRO A CA 1
ATOM 1615 C C . PRO A 1 228 ? 47.574 -16.950 5.092 1.00 31.78 228 PRO A C 1
ATOM 1617 O O . PRO A 1 228 ? 46.992 -16.516 4.099 1.00 31.78 228 PRO A O 1
ATOM 1620 N N . TYR A 1 229 ? 47.364 -18.178 5.566 1.00 27.97 229 TYR A N 1
ATOM 1621 C CA . TYR A 1 229 ? 46.328 -19.059 5.037 1.00 27.97 229 TYR A CA 1
ATOM 1622 C C . TYR A 1 229 ? 44.947 -18.488 5.368 1.00 27.97 229 TYR A C 1
ATOM 1624 O O . TYR A 1 229 ? 44.542 -18.453 6.530 1.00 27.97 229 TYR A O 1
ATOM 1632 N N . MET A 1 230 ? 44.206 -18.103 4.331 1.00 27.23 230 MET A N 1
ATOM 1633 C CA . MET A 1 230 ? 42.747 -18.076 4.382 1.00 27.23 230 MET A CA 1
ATOM 1634 C C . MET A 1 230 ? 42.282 -19.536 4.456 1.00 27.23 230 MET A C 1
ATOM 1636 O O . MET A 1 230 ? 42.578 -20.314 3.550 1.00 27.23 230 MET A O 1
ATOM 1640 N N . MET A 1 231 ? 41.610 -19.930 5.538 1.00 26.83 231 MET A N 1
ATOM 1641 C CA . MET A 1 231 ? 40.945 -21.233 5.613 1.00 26.83 231 MET A CA 1
ATOM 1642 C C . MET A 1 231 ? 39.504 -21.085 5.128 1.00 26.83 231 MET A C 1
ATOM 1644 O O . MET A 1 231 ? 38.684 -20.466 5.801 1.00 26.83 231 MET A O 1
ATOM 1648 N N . GLU A 1 232 ? 39.208 -21.659 3.964 1.00 36.22 232 GLU A N 1
ATOM 1649 C CA . GLU A 1 232 ? 37.844 -21.818 3.457 1.00 36.22 232 GLU A CA 1
ATOM 1650 C C . GLU A 1 232 ? 37.155 -23.019 4.130 1.00 36.22 232 GLU A C 1
ATOM 1652 O O . GLU A 1 232 ? 37.111 -24.107 3.565 1.00 36.22 232 GLU A O 1
ATOM 1657 N N . ASP A 1 233 ? 36.627 -22.824 5.342 1.00 32.28 233 ASP A N 1
ATOM 1658 C CA . ASP A 1 233 ? 35.425 -23.513 5.851 1.00 32.28 233 ASP A CA 1
ATOM 1659 C C . ASP A 1 233 ? 34.875 -22.749 7.075 1.00 32.28 233 ASP A C 1
ATOM 1661 O O . ASP A 1 233 ? 35.641 -22.191 7.864 1.00 32.28 233 ASP A O 1
ATOM 1665 N N . GLY A 1 234 ? 33.551 -22.713 7.243 1.00 30.64 234 GLY A N 1
ATOM 1666 C CA . GLY A 1 234 ? 32.876 -22.025 8.349 1.00 30.64 234 GLY A CA 1
ATOM 1667 C C . GLY A 1 234 ? 31.643 -21.232 7.918 1.00 30.64 234 GLY A C 1
ATOM 1668 O O . GLY A 1 234 ? 31.679 -20.006 7.830 1.00 30.64 234 GLY A O 1
ATOM 1669 N N . SER A 1 235 ? 30.519 -21.918 7.710 1.00 32.47 235 SER A N 1
ATOM 1670 C CA . SER A 1 235 ? 29.229 -21.368 7.251 1.00 32.47 235 SER A CA 1
ATOM 1671 C C . SER A 1 235 ? 28.457 -20.513 8.283 1.00 32.47 235 SER A C 1
ATOM 1673 O O . SER A 1 235 ? 27.228 -20.488 8.289 1.00 32.47 235 SER A O 1
ATOM 1675 N N . SER A 1 236 ? 29.160 -19.773 9.145 1.00 31.95 236 SER A N 1
ATOM 1676 C CA . SER A 1 236 ? 28.586 -18.888 10.172 1.00 31.95 236 SER A CA 1
ATOM 1677 C C . SER A 1 236 ? 29.364 -17.566 10.273 1.00 31.95 236 SER A C 1
ATOM 1679 O O . SER A 1 236 ? 30.015 -17.279 11.280 1.00 31.95 236 SER A O 1
ATOM 1681 N N . GLY A 1 237 ? 29.352 -16.781 9.192 1.00 26.86 237 GLY A N 1
ATOM 1682 C CA . GLY A 1 237 ? 30.068 -15.506 9.101 1.00 26.86 237 GLY A CA 1
ATOM 1683 C C . GLY A 1 237 ? 29.307 -14.330 9.723 1.00 26.86 237 GLY A C 1
ATOM 1684 O O . GLY A 1 237 ? 28.148 -14.092 9.393 1.00 26.86 237 GLY A O 1
ATOM 1685 N N . LEU A 1 238 ? 29.991 -13.557 10.569 1.00 25.39 238 LEU A N 1
ATOM 1686 C CA . LEU A 1 238 ? 29.556 -12.257 11.097 1.00 25.39 238 LEU A CA 1
ATOM 1687 C C . LEU A 1 238 ? 30.710 -11.240 10.950 1.00 25.39 238 LEU A C 1
ATOM 1689 O O . LEU A 1 238 ? 31.866 -11.650 10.816 1.00 25.39 238 LEU A O 1
ATOM 1693 N N . PRO A 1 239 ? 30.430 -9.928 10.849 1.00 27.88 239 PRO A N 1
ATOM 1694 C CA . PRO A 1 239 ? 31.245 -9.065 9.998 1.00 27.88 239 PRO A CA 1
ATOM 1695 C C . PRO A 1 239 ? 32.540 -8.535 10.641 1.00 27.88 239 PRO A C 1
ATOM 1697 O O . PRO A 1 239 ? 32.536 -7.858 11.665 1.00 27.88 239 PRO A O 1
ATOM 1700 N N . GLY A 1 240 ? 33.654 -8.756 9.938 1.00 31.22 240 GLY A N 1
ATOM 1701 C CA . GLY A 1 240 ? 34.775 -7.810 9.859 1.00 31.22 240 GLY A CA 1
ATOM 1702 C C . GLY A 1 240 ? 35.711 -7.641 11.060 1.00 31.22 240 GLY A C 1
ATOM 1703 O O . GLY A 1 240 ? 36.575 -6.770 11.007 1.00 31.22 240 GLY A O 1
ATOM 1704 N N . MET A 1 241 ? 35.635 -8.486 12.091 1.00 28.00 241 MET A N 1
ATOM 1705 C CA . MET A 1 241 ? 36.756 -8.697 13.020 1.00 28.00 241 MET A CA 1
ATOM 1706 C C . MET A 1 241 ? 37.046 -10.192 13.175 1.00 28.00 241 MET A C 1
ATOM 1708 O O . MET A 1 241 ? 36.156 -10.986 13.468 1.00 28.00 241 MET A O 1
ATOM 1712 N N . VAL A 1 242 ? 38.307 -10.584 12.963 1.00 28.12 242 VAL A N 1
ATOM 1713 C CA . VAL A 1 242 ? 38.721 -11.996 12.958 1.00 28.12 242 VAL A CA 1
ATOM 1714 C C . VAL A 1 242 ? 38.869 -12.514 14.390 1.00 28.12 242 VAL A C 1
ATOM 1716 O O . VAL A 1 242 ? 39.920 -12.368 15.015 1.00 28.12 242 VAL A O 1
ATOM 1719 N N . PHE A 1 243 ? 37.822 -13.162 14.899 1.00 32.84 243 PHE A N 1
ATOM 1720 C CA . PHE A 1 243 ? 37.845 -13.863 16.183 1.00 32.84 243 PHE A CA 1
ATOM 1721 C C . PHE A 1 243 ? 38.021 -15.372 15.980 1.00 32.84 243 PHE A C 1
ATOM 1723 O O . PHE A 1 243 ? 37.070 -16.102 15.709 1.00 32.84 243 PHE A O 1
ATOM 1730 N N . GLY A 1 244 ? 39.257 -15.857 16.132 1.00 29.86 244 GLY A N 1
ATOM 1731 C CA . GLY A 1 244 ? 39.554 -17.291 16.104 1.00 29.86 244 GLY A CA 1
ATOM 1732 C C . GLY A 1 244 ? 38.866 -18.038 17.254 1.00 29.86 244 GLY A C 1
ATOM 1733 O O . GLY A 1 244 ? 39.005 -17.664 18.425 1.00 29.86 244 GLY A O 1
ATOM 1734 N N . ARG A 1 245 ? 38.132 -19.110 16.928 1.00 33.47 245 ARG A N 1
ATOM 1735 C CA . ARG A 1 245 ? 37.339 -19.893 17.888 1.00 33.47 245 ARG A CA 1
ATOM 1736 C C . ARG A 1 245 ? 38.259 -20.543 18.934 1.00 33.47 245 ARG A C 1
ATOM 1738 O O . ARG A 1 245 ? 38.978 -21.491 18.635 1.00 33.47 245 ARG A O 1
ATOM 1745 N N . GLY A 1 246 ? 38.235 -20.022 20.163 1.00 35.53 246 GLY A N 1
ATOM 1746 C CA . GLY A 1 246 ? 39.014 -20.545 21.295 1.00 35.53 246 GLY A CA 1
ATOM 1747 C C . GLY A 1 246 ? 39.695 -19.501 22.188 1.00 35.53 246 GLY A C 1
ATOM 1748 O O . GLY A 1 246 ? 40.128 -19.870 23.276 1.00 35.53 246 GLY A O 1
ATOM 1749 N N . LEU A 1 247 ? 39.786 -18.228 21.775 1.00 35.94 247 LEU A N 1
ATOM 1750 C CA . LEU A 1 247 ? 40.450 -17.172 22.564 1.00 35.94 247 LEU A CA 1
ATOM 1751 C C . LEU A 1 247 ? 39.605 -16.605 23.718 1.00 35.94 247 LEU A C 1
ATOM 1753 O O . LEU A 1 247 ? 40.165 -16.262 24.757 1.00 35.94 247 LEU A O 1
ATOM 1757 N N . TYR A 1 248 ? 38.280 -16.540 23.560 1.00 36.19 248 TYR A N 1
ATOM 1758 C CA . TYR A 1 248 ? 37.340 -16.082 24.589 1.00 36.19 248 TYR A CA 1
ATOM 1759 C C . TYR A 1 248 ? 36.046 -16.895 24.537 1.00 36.19 248 TYR A C 1
ATOM 1761 O O . TYR A 1 248 ? 35.599 -17.284 23.459 1.00 36.19 248 TYR A O 1
ATOM 1769 N N . SER A 1 249 ? 35.432 -17.111 25.701 1.00 34.00 249 SER A N 1
ATOM 1770 C CA . SER A 1 249 ? 34.077 -17.650 25.818 1.00 34.00 249 SER A CA 1
ATOM 1771 C C . SER A 1 249 ? 33.080 -16.496 25.920 1.00 34.00 249 SER A C 1
ATOM 1773 O O . SER A 1 249 ? 32.707 -16.095 27.021 1.00 34.00 249 SER A O 1
ATOM 1775 N N . ILE A 1 250 ? 32.638 -15.975 24.774 1.00 37.69 250 ILE A N 1
ATOM 1776 C CA . ILE A 1 250 ? 31.339 -15.295 24.707 1.00 37.69 250 ILE A CA 1
ATOM 1777 C C . ILE A 1 250 ? 30.310 -16.406 24.921 1.00 37.69 250 ILE A C 1
ATOM 1779 O O . ILE A 1 250 ? 30.126 -17.248 24.047 1.00 37.69 250 ILE A O 1
ATOM 1783 N N . ALA A 1 251 ? 29.745 -16.482 26.125 1.00 38.00 251 ALA A N 1
ATOM 1784 C CA . ALA A 1 251 ? 28.650 -17.400 26.406 1.00 38.00 251 ALA A CA 1
ATOM 1785 C C . ALA A 1 251 ? 27.370 -16.867 25.752 1.00 38.00 251 ALA A C 1
ATOM 1787 O O . ALA A 1 251 ? 27.199 -15.651 25.654 1.00 38.00 251 ALA A O 1
ATOM 1788 N N . ASP A 1 252 ? 26.440 -17.757 25.407 1.00 39.84 252 ASP A N 1
ATOM 1789 C CA . ASP A 1 252 ? 25.179 -17.432 24.708 1.00 39.84 252 ASP A CA 1
ATOM 1790 C C . ASP A 1 252 ? 24.262 -16.462 25.493 1.00 39.84 252 ASP A C 1
ATOM 1792 O O . ASP A 1 252 ? 23.252 -15.981 24.992 1.00 39.84 252 ASP A O 1
ATOM 1796 N N . TYR A 1 253 ? 24.651 -16.146 26.731 1.00 41.94 253 TYR A N 1
ATOM 1797 C CA . TYR A 1 253 ? 23.979 -15.268 27.682 1.00 41.94 253 TYR A CA 1
ATOM 1798 C C . TYR A 1 253 ? 24.622 -13.875 27.832 1.00 41.94 253 TYR A C 1
ATOM 1800 O O . TYR A 1 253 ? 24.215 -13.111 28.704 1.00 41.94 253 TYR A O 1
ATOM 1808 N N . SER A 1 254 ? 25.660 -13.533 27.054 1.00 44.22 254 SER A N 1
ATOM 1809 C CA . SER A 1 254 ? 26.496 -12.342 27.307 1.00 44.22 254 SER A CA 1
ATOM 1810 C C . SER A 1 254 ? 26.211 -11.120 26.414 1.00 44.22 254 SER A C 1
ATOM 1812 O O . SER A 1 254 ? 27.020 -10.189 26.368 1.00 44.22 254 SER A O 1
ATOM 1814 N N . THR A 1 255 ? 25.068 -11.091 25.724 1.00 47.53 255 THR A N 1
ATOM 1815 C CA . THR A 1 255 ? 24.591 -9.953 24.915 1.00 47.53 255 THR A CA 1
ATOM 1816 C C . THR A 1 255 ? 23.187 -9.536 25.336 1.00 47.53 255 THR A C 1
ATOM 1818 O O . THR A 1 255 ? 22.261 -10.343 25.273 1.00 47.53 255 THR A O 1
ATOM 1821 N N . SER A 1 256 ? 23.006 -8.273 25.720 1.00 48.97 256 SER A N 1
ATOM 1822 C CA . SER A 1 256 ? 21.693 -7.673 25.982 1.00 48.97 256 SER A CA 1
ATOM 1823 C C . SER A 1 256 ? 21.410 -6.538 25.002 1.00 48.97 256 SER A C 1
ATOM 1825 O O . SER A 1 256 ? 22.281 -6.113 24.238 1.00 48.97 256 SER A O 1
ATOM 1827 N N . SER A 1 257 ? 20.189 -6.010 25.039 1.00 48.19 257 SER A N 1
ATOM 1828 C CA . SER A 1 257 ? 19.757 -4.936 24.136 1.00 48.19 257 SER A CA 1
ATOM 1829 C C . SER A 1 257 ? 20.526 -3.634 24.402 1.00 48.19 257 SER A C 1
ATOM 1831 O O . SER A 1 257 ? 20.655 -2.775 23.535 1.00 48.19 257 SER A O 1
ATOM 1833 N N . LYS A 1 258 ? 21.078 -3.518 25.616 1.00 42.94 258 LYS A N 1
ATOM 1834 C CA . LYS A 1 258 ? 21.850 -2.387 26.135 1.00 42.94 258 LYS A CA 1
ATOM 1835 C C . LYS A 1 258 ? 23.349 -2.486 25.818 1.00 42.94 258 LYS A C 1
ATOM 1837 O O . LYS A 1 258 ? 24.063 -1.509 26.033 1.00 42.94 258 LYS A O 1
ATOM 1842 N N . GLY A 1 259 ? 23.848 -3.636 25.346 1.00 41.34 259 GLY A N 1
ATOM 1843 C CA . GLY A 1 259 ? 25.259 -3.820 24.993 1.00 41.34 259 GLY A CA 1
ATOM 1844 C C . GLY A 1 259 ? 25.820 -5.228 25.228 1.00 41.34 259 GLY A C 1
ATOM 1845 O O . GLY A 1 259 ? 25.107 -6.194 25.493 1.00 41.34 259 GLY A O 1
ATOM 1846 N N . TRP A 1 260 ? 27.143 -5.346 25.101 1.00 38.44 260 TRP A N 1
ATOM 1847 C CA . TRP A 1 260 ? 27.874 -6.613 25.201 1.00 38.44 260 TRP A CA 1
ATOM 1848 C C . TRP A 1 260 ? 28.545 -6.727 26.577 1.00 38.44 260 TRP A C 1
ATOM 1850 O O . TRP A 1 260 ? 29.333 -5.861 26.958 1.00 38.44 260 TRP A O 1
ATOM 1860 N N . ILE A 1 261 ? 28.286 -7.811 27.311 1.00 35.69 261 ILE A N 1
ATOM 1861 C CA . ILE A 1 261 ? 28.902 -8.085 28.616 1.00 35.69 261 ILE A CA 1
ATOM 1862 C C . ILE A 1 261 ? 30.095 -9.026 28.413 1.00 35.69 261 ILE A C 1
ATOM 1864 O O . ILE A 1 261 ? 29.942 -10.244 28.333 1.00 35.69 261 ILE A O 1
ATOM 1868 N N . LEU A 1 262 ? 31.312 -8.478 28.352 1.00 37.34 262 LEU A N 1
ATOM 1869 C CA . LEU A 1 262 ? 32.533 -9.285 28.243 1.00 37.34 262 LEU A CA 1
ATOM 1870 C C . LEU A 1 262 ? 32.913 -9.892 29.605 1.00 37.34 262 LEU A C 1
ATOM 1872 O O . LEU A 1 262 ? 33.662 -9.303 30.385 1.00 37.34 262 LEU A O 1
ATOM 1876 N N . ASN A 1 263 ? 32.393 -11.083 29.897 1.00 35.16 263 ASN A N 1
ATOM 1877 C CA . ASN A 1 263 ? 32.595 -11.747 31.183 1.00 35.16 263 ASN A CA 1
ATOM 1878 C C . ASN A 1 263 ? 33.946 -12.497 31.239 1.00 35.16 263 ASN A C 1
ATOM 1880 O O . ASN A 1 263 ? 34.056 -13.659 30.849 1.00 35.16 263 ASN A O 1
ATOM 1884 N N . LEU A 1 264 ? 35.001 -11.818 31.707 1.00 37.88 264 LEU A N 1
ATOM 1885 C CA . LEU A 1 264 ? 36.392 -12.311 31.756 1.00 37.88 264 LEU A CA 1
ATOM 1886 C C . LEU A 1 264 ? 36.655 -13.330 32.893 1.00 37.88 264 LEU A C 1
ATOM 1888 O O . LEU A 1 264 ? 37.603 -13.191 33.664 1.00 37.88 264 LEU A O 1
ATOM 1892 N N . ALA A 1 265 ? 35.817 -14.364 33.002 1.00 33.69 265 ALA A N 1
ATOM 1893 C CA . ALA A 1 265 ? 35.809 -15.301 34.129 1.00 33.69 265 ALA A CA 1
ATOM 1894 C C . ALA A 1 265 ? 36.937 -16.360 34.122 1.00 33.69 265 ALA A C 1
ATOM 1896 O O . ALA A 1 265 ? 37.232 -16.944 35.164 1.00 33.69 265 ALA A O 1
ATOM 1897 N N . THR A 1 266 ? 37.580 -16.631 32.979 1.00 37.09 266 THR A N 1
ATOM 1898 C CA . THR A 1 266 ? 38.605 -17.687 32.844 1.00 37.09 266 THR A CA 1
ATOM 1899 C C . THR A 1 266 ? 40.006 -17.124 32.568 1.00 37.09 266 THR A C 1
ATOM 1901 O O . THR A 1 266 ? 40.175 -16.409 31.576 1.00 37.09 266 THR A O 1
ATOM 1904 N N . PRO A 1 267 ? 41.043 -17.493 33.347 1.00 37.47 267 PRO A N 1
ATOM 1905 C CA . PRO A 1 267 ? 42.432 -17.175 33.018 1.00 37.47 267 PRO A CA 1
ATOM 1906 C C . PRO A 1 267 ? 42.878 -17.771 31.672 1.00 37.47 267 PRO A C 1
ATOM 1908 O O . PRO A 1 267 ? 42.513 -18.891 31.322 1.00 37.47 267 PRO A O 1
ATOM 1911 N N . LEU A 1 268 ? 43.763 -17.059 30.966 1.00 39.91 268 LEU A N 1
ATOM 1912 C CA . LEU A 1 268 ? 44.327 -17.416 29.647 1.00 39.91 268 LEU A CA 1
ATOM 1913 C C . LEU A 1 268 ? 45.163 -18.722 29.607 1.00 39.91 268 LEU A C 1
ATOM 1915 O O . LEU A 1 268 ? 45.730 -19.067 28.571 1.00 39.91 268 LEU A O 1
ATOM 1919 N N . GLU A 1 269 ? 45.269 -19.466 30.710 1.00 39.81 269 GLU A N 1
ATOM 1920 C CA . GLU A 1 269 ? 46.137 -20.647 30.822 1.00 39.81 269 GLU A CA 1
ATOM 1921 C C . GLU A 1 269 ? 45.708 -21.834 29.949 1.00 39.81 269 GLU A C 1
ATOM 1923 O O . GLU A 1 269 ? 46.561 -22.611 29.515 1.00 39.81 269 GLU A O 1
ATOM 1928 N N . SER A 1 270 ? 44.411 -21.980 29.668 1.00 37.88 270 SER A N 1
ATOM 1929 C CA . SER A 1 270 ? 43.874 -23.088 28.863 1.00 37.88 270 SER A CA 1
ATOM 1930 C C . SER A 1 270 ? 44.316 -23.024 27.395 1.00 37.88 270 SER A C 1
ATOM 1932 O O . SER A 1 270 ? 44.541 -24.063 26.778 1.00 37.88 270 SER A O 1
ATOM 1934 N N . LEU A 1 271 ? 44.530 -21.822 26.849 1.00 38.94 271 LEU A N 1
ATOM 1935 C CA . LEU A 1 271 ? 45.122 -21.615 25.521 1.00 38.94 271 LEU A CA 1
ATOM 1936 C C . LEU A 1 271 ? 46.614 -21.964 25.491 1.00 38.94 271 LEU A C 1
ATOM 1938 O O . LEU A 1 271 ? 47.094 -22.588 24.546 1.00 38.94 271 LEU A O 1
ATOM 1942 N N . VAL A 1 272 ? 47.350 -21.598 26.543 1.00 42.28 272 VAL A N 1
ATOM 1943 C CA . VAL A 1 272 ? 48.812 -21.774 26.639 1.00 42.28 272 VAL A CA 1
ATOM 1944 C C . VAL A 1 272 ? 49.226 -23.254 26.744 1.00 42.28 272 VAL A C 1
ATOM 1946 O O . VAL A 1 272 ? 50.397 -23.574 26.551 1.00 42.28 272 VAL A O 1
ATOM 1949 N N . ARG A 1 273 ? 48.283 -24.164 27.029 1.00 40.81 273 ARG A N 1
ATOM 1950 C CA . ARG A 1 273 ? 48.516 -25.614 27.175 1.00 40.81 273 ARG A CA 1
ATOM 1951 C C . ARG A 1 273 ? 48.078 -26.465 25.971 1.00 40.81 273 ARG A C 1
ATOM 1953 O O . ARG A 1 273 ? 48.250 -27.680 26.018 1.00 40.81 273 ARG A O 1
ATOM 1960 N N . ARG A 1 274 ? 47.523 -25.864 24.913 1.00 42.97 274 ARG A N 1
ATOM 1961 C CA . ARG A 1 274 ? 47.090 -26.580 23.699 1.00 42.97 274 ARG A CA 1
ATOM 1962 C C . ARG A 1 274 ? 48.290 -27.056 22.862 1.00 42.97 274 ARG A C 1
ATOM 1964 O O . ARG A 1 274 ? 49.095 -26.203 22.481 1.00 42.97 274 ARG A O 1
ATOM 1971 N N . PRO A 1 275 ? 48.430 -28.359 22.537 1.00 42.41 275 PRO A N 1
ATOM 1972 C CA . PRO A 1 275 ? 49.517 -28.851 21.683 1.00 42.41 275 PRO A CA 1
ATOM 1973 C C . PRO A 1 275 ? 49.487 -28.287 20.251 1.00 42.41 275 PRO A C 1
ATOM 1975 O O . PRO A 1 275 ? 50.511 -28.317 19.574 1.00 42.41 275 PRO A O 1
ATOM 1978 N N . GLU A 1 276 ? 48.361 -27.725 19.796 1.00 42.38 276 GLU A N 1
ATOM 1979 C CA . GLU A 1 276 ? 48.259 -27.021 18.508 1.00 42.38 276 GLU A CA 1
ATOM 1980 C C . GLU A 1 276 ? 49.108 -25.727 18.441 1.00 42.38 276 GLU A C 1
ATOM 1982 O O . GLU A 1 276 ? 49.464 -25.273 17.353 1.00 42.38 276 GLU A O 1
ATOM 1987 N N . ASN A 1 277 ? 49.435 -25.103 19.582 1.00 41.56 277 ASN A N 1
ATOM 1988 C CA . ASN A 1 277 ? 50.038 -23.764 19.633 1.00 41.56 277 ASN A CA 1
ATOM 1989 C C . ASN A 1 277 ? 51.567 -23.777 19.426 1.00 41.56 277 ASN A C 1
ATOM 1991 O O . ASN A 1 277 ? 52.349 -23.732 20.375 1.00 41.56 277 ASN A O 1
ATOM 1995 N N . GLN A 1 278 ? 52.002 -23.756 18.163 1.00 41.62 278 GLN A N 1
ATOM 1996 C CA . GLN A 1 278 ? 53.422 -23.836 17.775 1.00 41.62 278 GLN A CA 1
ATOM 1997 C C . GLN A 1 278 ? 54.279 -22.580 18.078 1.00 41.62 278 GLN A C 1
ATOM 1999 O O . GLN A 1 278 ? 55.497 -22.620 17.908 1.00 41.62 278 GLN A O 1
ATOM 2004 N N . PHE A 1 279 ? 53.695 -21.466 18.544 1.00 41.47 279 PHE A N 1
ATOM 2005 C CA . PHE A 1 279 ? 54.403 -20.185 18.723 1.00 41.47 279 PHE A CA 1
ATOM 2006 C C . PHE A 1 279 ? 54.605 -19.784 20.192 1.00 41.47 279 PHE A C 1
ATOM 2008 O O . PHE A 1 279 ? 53.875 -18.958 20.745 1.00 41.47 279 PHE A O 1
ATOM 2015 N N . SER A 1 280 ? 55.684 -20.286 20.799 1.00 42.62 280 SER A N 1
ATOM 2016 C CA . SER A 1 280 ? 56.147 -19.902 22.146 1.00 42.62 280 SER A CA 1
ATOM 2017 C C . SER A 1 280 ? 56.282 -18.382 22.348 1.00 42.62 280 SER A C 1
ATOM 2019 O O . SER A 1 280 ? 55.934 -17.869 23.409 1.00 42.62 280 SER A O 1
ATOM 2021 N N . VAL A 1 281 ? 56.698 -17.648 21.311 1.00 42.50 281 VAL A N 1
ATOM 2022 C CA . VAL A 1 281 ? 56.913 -16.185 21.328 1.00 42.50 281 VAL A CA 1
ATOM 2023 C C . VAL A 1 281 ? 55.631 -15.369 21.559 1.00 42.50 281 VAL A C 1
ATOM 2025 O O . VAL A 1 281 ? 55.692 -14.219 21.997 1.00 42.50 281 VAL A O 1
ATOM 2028 N N . MET A 1 282 ? 54.454 -15.931 21.259 1.00 39.62 282 MET A N 1
ATOM 2029 C CA . MET A 1 282 ? 53.179 -15.220 21.422 1.00 39.62 282 MET A CA 1
ATOM 2030 C C . MET A 1 282 ? 52.793 -15.086 22.904 1.00 39.62 282 MET A C 1
ATOM 2032 O O . MET A 1 282 ? 52.197 -14.088 23.305 1.00 39.62 282 MET A O 1
ATOM 2036 N N . LYS A 1 283 ? 53.223 -16.048 23.732 1.00 40.97 283 LYS A N 1
ATOM 2037 C CA . LYS A 1 283 ? 53.083 -16.038 25.193 1.00 40.97 283 LYS A CA 1
ATOM 2038 C C . LYS A 1 283 ? 53.811 -14.840 25.809 1.00 40.97 283 LYS A C 1
ATOM 2040 O O . LYS A 1 283 ? 53.212 -14.069 26.552 1.00 40.97 283 LYS A O 1
ATOM 2045 N N . GLU A 1 284 ? 55.087 -14.656 25.471 1.00 44.22 284 GLU A N 1
ATOM 2046 C CA . GLU A 1 284 ? 55.938 -13.615 26.064 1.00 44.22 284 GLU A CA 1
ATOM 2047 C C . GLU A 1 284 ? 55.407 -12.202 25.784 1.00 44.22 284 GLU A C 1
ATOM 2049 O O . GLU A 1 284 ? 55.309 -11.396 26.706 1.00 44.22 284 GLU A O 1
ATOM 2054 N N . LYS A 1 285 ? 54.959 -11.926 24.550 1.00 44.75 285 LYS A N 1
ATOM 2055 C CA . LYS A 1 285 ? 54.416 -10.612 24.150 1.00 44.75 285 LYS A CA 1
ATOM 2056 C C . LYS A 1 285 ? 53.097 -10.221 24.832 1.00 44.75 285 LYS A C 1
ATOM 2058 O O . LYS A 1 285 ? 52.742 -9.043 24.832 1.00 44.75 285 LYS A O 1
ATOM 2063 N N . ILE A 1 286 ? 52.358 -11.183 25.389 1.00 46.50 286 ILE A N 1
ATOM 2064 C CA . ILE A 1 286 ? 51.139 -10.917 26.170 1.00 46.50 286 ILE A CA 1
ATOM 2065 C C . ILE A 1 286 ? 51.504 -10.599 27.626 1.00 46.50 286 ILE A C 1
ATOM 2067 O O . ILE A 1 286 ? 50.961 -9.655 28.200 1.00 46.50 286 ILE A O 1
ATOM 2071 N N . PHE A 1 287 ? 52.464 -11.325 28.207 1.00 43.50 287 PHE A N 1
ATOM 2072 C CA . PHE A 1 287 ? 52.941 -11.076 29.573 1.00 43.50 287 PHE A CA 1
ATOM 2073 C C . PHE A 1 287 ? 53.885 -9.864 29.696 1.00 43.50 287 PHE A C 1
ATOM 2075 O O . PHE A 1 287 ? 54.058 -9.352 30.798 1.00 43.50 287 PHE A O 1
ATOM 2082 N N . SER A 1 288 ? 54.458 -9.357 28.598 1.00 45.66 288 SER A N 1
ATOM 2083 C CA . SER A 1 288 ? 55.390 -8.217 28.613 1.00 45.66 288 SER A CA 1
ATOM 2084 C C . SER A 1 288 ? 54.736 -6.826 28.684 1.00 45.66 288 SER A C 1
ATOM 2086 O O . SER A 1 288 ? 55.450 -5.828 28.598 1.00 45.66 288 SER A O 1
ATOM 2088 N N . ARG A 1 289 ? 53.404 -6.714 28.811 1.00 53.38 289 ARG A N 1
ATOM 2089 C CA . ARG A 1 289 ? 52.717 -5.422 29.022 1.00 53.38 289 ARG A CA 1
ATOM 2090 C C . ARG A 1 289 ? 52.687 -5.084 30.514 1.00 53.38 289 ARG A C 1
ATOM 2092 O O . ARG A 1 289 ? 51.934 -5.688 31.273 1.00 53.38 289 ARG A O 1
ATOM 2099 N N . THR A 1 290 ? 53.524 -4.136 30.928 1.00 42.81 290 THR A N 1
ATOM 2100 C CA . THR A 1 290 ? 53.860 -3.884 32.342 1.00 42.81 290 THR A CA 1
ATOM 2101 C C . THR A 1 290 ? 52.960 -2.878 33.061 1.00 42.81 290 THR A C 1
ATOM 2103 O O . THR A 1 290 ? 52.791 -2.985 34.274 1.00 42.81 290 THR A O 1
ATOM 2106 N N . SER A 1 291 ? 52.384 -1.913 32.342 1.00 44.25 291 SER A N 1
ATOM 2107 C CA . SER A 1 291 ? 51.619 -0.797 32.918 1.00 44.25 291 SER A CA 1
ATOM 2108 C C . SER A 1 291 ? 50.108 -0.998 32.785 1.00 44.25 291 SER A C 1
ATOM 2110 O O . SER A 1 291 ? 49.631 -1.526 31.779 1.00 44.25 291 SER A O 1
ATOM 2112 N N . VAL A 1 292 ? 49.342 -0.568 33.793 1.00 45.69 292 VAL A N 1
ATOM 2113 C CA . VAL A 1 292 ? 47.878 -0.724 33.840 1.00 45.69 292 VAL A CA 1
ATOM 2114 C C . VAL A 1 292 ? 47.179 0.616 33.613 1.00 45.69 292 VAL A C 1
ATOM 2116 O O . VAL A 1 292 ? 47.472 1.595 34.293 1.00 45.69 292 VAL A O 1
ATOM 2119 N N . TYR A 1 293 ? 46.217 0.633 32.691 1.00 43.44 293 TYR A N 1
ATOM 2120 C CA . TYR A 1 293 ? 45.276 1.731 32.490 1.00 43.44 293 TYR A CA 1
ATOM 2121 C C . TYR A 1 293 ? 43.940 1.353 33.144 1.00 43.44 293 TYR A C 1
ATOM 2123 O O . TYR A 1 293 ? 43.255 0.436 32.685 1.00 43.44 293 TYR A O 1
ATOM 2131 N N . ASN A 1 294 ? 43.601 2.019 34.249 1.00 48.69 294 ASN A N 1
ATOM 2132 C CA . ASN A 1 294 ? 42.369 1.767 34.998 1.00 48.69 294 ASN A CA 1
ATOM 2133 C C . ASN A 1 294 ? 41.248 2.686 34.510 1.00 48.69 294 ASN A C 1
ATOM 2135 O O . ASN A 1 294 ? 41.436 3.899 34.440 1.00 48.69 294 ASN A O 1
ATOM 2139 N N . ILE A 1 295 ? 40.076 2.115 34.244 1.00 48.72 295 ILE A N 1
ATOM 2140 C CA . ILE A 1 295 ? 38.854 2.866 33.940 1.00 48.72 295 ILE A CA 1
ATOM 2141 C C . ILE A 1 295 ? 37.974 2.874 35.195 1.00 48.72 295 ILE A C 1
ATOM 2143 O O . ILE A 1 295 ? 37.610 1.812 35.699 1.00 48.72 295 ILE A O 1
ATOM 2147 N N . THR A 1 296 ? 37.662 4.068 35.708 1.00 43.66 296 THR A N 1
ATOM 2148 C CA . THR A 1 296 ? 37.005 4.276 37.018 1.00 43.66 296 THR A CA 1
ATOM 2149 C C . THR A 1 296 ? 35.701 5.083 36.950 1.00 43.66 296 THR A C 1
ATOM 2151 O O . THR A 1 296 ? 35.207 5.536 37.980 1.00 43.66 296 THR A O 1
ATOM 2154 N N . ALA A 1 297 ? 35.143 5.294 35.755 1.00 41.72 297 ALA A N 1
ATOM 2155 C CA . ALA A 1 297 ? 33.835 5.924 35.572 1.00 41.72 297 ALA A CA 1
ATOM 2156 C C . ALA A 1 297 ? 32.706 4.883 35.678 1.00 41.72 297 ALA A C 1
ATOM 2158 O O . ALA A 1 297 ? 32.836 3.779 35.154 1.00 41.72 297 ALA A O 1
ATOM 2159 N N . ALA A 1 298 ? 31.593 5.242 36.328 1.00 44.03 298 ALA A N 1
ATOM 2160 C CA . ALA A 1 298 ? 30.445 4.344 36.520 1.00 44.03 298 ALA A CA 1
ATOM 2161 C C . ALA A 1 298 ? 29.642 4.081 35.227 1.00 44.03 298 ALA A C 1
ATOM 2163 O O . ALA A 1 298 ? 29.000 3.041 35.103 1.00 44.03 298 ALA A O 1
ATOM 2164 N N . THR A 1 299 ? 29.727 4.999 34.260 1.00 37.22 299 THR A N 1
ATOM 2165 C CA . THR A 1 299 ? 29.178 4.881 32.901 1.00 37.22 299 THR A CA 1
ATOM 2166 C C . THR A 1 299 ? 30.135 5.596 31.942 1.00 37.22 299 THR A C 1
ATOM 2168 O O . THR A 1 299 ? 30.764 6.576 32.341 1.00 37.22 299 THR A O 1
ATOM 2171 N N . LEU A 1 300 ? 30.242 5.136 30.692 1.00 41.22 300 LEU A N 1
ATOM 2172 C CA . LEU A 1 300 ? 30.975 5.813 29.614 1.00 41.22 300 LEU A CA 1
ATOM 2173 C C . LEU A 1 300 ? 30.143 5.823 28.330 1.00 41.22 300 LEU A C 1
ATOM 2175 O O . LEU A 1 300 ? 29.537 4.811 27.974 1.00 41.22 300 LEU A O 1
ATOM 2179 N N . GLY A 1 301 ? 30.163 6.938 27.605 1.00 37.78 301 GLY A N 1
ATOM 2180 C CA . GLY A 1 301 ? 29.695 7.013 26.225 1.00 37.78 301 GLY A CA 1
ATOM 2181 C C . GLY A 1 301 ? 30.693 6.388 25.244 1.00 37.78 301 GLY A C 1
ATOM 2182 O O . GLY A 1 301 ? 31.894 6.305 25.510 1.00 37.78 301 GLY A O 1
ATOM 2183 N N . ALA A 1 302 ? 30.216 5.987 24.062 1.00 36.72 302 ALA A N 1
ATOM 2184 C CA . ALA A 1 302 ? 31.042 5.311 23.053 1.00 36.72 302 ALA A CA 1
ATOM 2185 C C . ALA A 1 302 ? 32.291 6.116 22.632 1.00 36.72 302 ALA A C 1
ATOM 2187 O O . ALA A 1 302 ? 33.362 5.545 22.447 1.00 36.72 302 ALA A O 1
ATOM 2188 N N . ALA A 1 303 ? 32.187 7.447 22.535 1.00 40.06 303 ALA A N 1
ATOM 2189 C CA . ALA A 1 303 ? 33.324 8.313 22.209 1.00 40.06 303 ALA A CA 1
ATOM 2190 C C . ALA A 1 303 ? 34.394 8.349 23.321 1.00 40.06 303 ALA A C 1
ATOM 2192 O O . ALA A 1 303 ? 35.591 8.410 23.036 1.00 40.06 303 ALA A O 1
ATOM 2193 N N . GLU A 1 304 ? 33.974 8.278 24.584 1.00 43.19 304 GLU A N 1
ATOM 2194 C CA . GLU A 1 304 ? 34.859 8.300 25.754 1.00 43.19 304 GLU A CA 1
ATOM 2195 C C . GLU A 1 304 ? 35.565 6.950 25.922 1.00 43.19 304 GLU A C 1
ATOM 2197 O O . GLU A 1 304 ? 36.772 6.904 26.159 1.00 43.19 304 GLU A O 1
ATOM 2202 N N . LEU A 1 305 ? 34.836 5.848 25.705 1.00 47.44 305 LEU A N 1
ATOM 2203 C CA . LEU A 1 305 ? 35.391 4.497 25.678 1.00 47.44 305 LEU A CA 1
ATOM 2204 C C . LEU A 1 305 ? 36.424 4.329 24.552 1.00 47.44 305 LEU A C 1
ATOM 2206 O O . LEU A 1 305 ? 37.516 3.824 24.808 1.00 47.44 305 LEU A O 1
ATOM 2210 N N . ASN A 1 306 ? 36.128 4.806 23.338 1.00 45.12 306 ASN A N 1
ATOM 2211 C CA . ASN A 1 306 ? 37.088 4.786 22.230 1.00 45.12 306 ASN A CA 1
ATOM 2212 C C . ASN A 1 306 ? 38.344 5.610 22.563 1.00 45.12 306 ASN A C 1
ATOM 2214 O O . ASN A 1 306 ? 39.457 5.119 22.401 1.00 45.12 306 ASN A O 1
ATOM 2218 N N . SER A 1 307 ? 38.178 6.807 23.138 1.00 50.28 307 SER A N 1
ATOM 2219 C CA . SER A 1 307 ? 39.303 7.655 23.567 1.00 50.28 307 SER A CA 1
ATOM 2220 C C . SER A 1 307 ? 40.180 6.980 24.638 1.00 50.28 307 SER A C 1
ATOM 2222 O O . SER A 1 307 ? 41.407 7.090 24.606 1.00 50.28 307 SER A O 1
ATOM 2224 N N . ALA A 1 308 ? 39.569 6.245 25.575 1.00 50.28 308 ALA A N 1
ATOM 2225 C CA . ALA A 1 308 ? 40.276 5.459 26.588 1.00 50.28 308 ALA A CA 1
ATOM 2226 C C . ALA A 1 308 ? 41.027 4.254 25.985 1.00 50.28 308 ALA A C 1
ATOM 2228 O O . ALA A 1 308 ? 42.138 3.936 26.417 1.00 50.28 308 ALA A O 1
ATOM 2229 N N . ILE A 1 309 ? 40.451 3.604 24.968 1.00 49.62 309 ILE A N 1
ATOM 2230 C CA . ILE A 1 309 ? 41.090 2.511 24.223 1.00 49.62 309 ILE A CA 1
ATOM 2231 C C . ILE A 1 309 ? 42.294 3.037 23.431 1.00 49.62 309 ILE A C 1
ATOM 2233 O O . ILE A 1 309 ? 43.383 2.481 23.568 1.00 49.62 309 ILE A O 1
ATOM 2237 N N . ASP A 1 310 ? 42.153 4.137 22.688 1.00 49.25 310 ASP A N 1
ATOM 2238 C CA . ASP A 1 310 ? 43.244 4.740 21.911 1.00 49.25 310 ASP A CA 1
ATOM 2239 C C . ASP A 1 310 ? 44.410 5.195 22.807 1.00 49.25 310 ASP A C 1
ATOM 2241 O O . ASP A 1 310 ? 45.582 4.951 22.494 1.00 49.25 310 ASP A O 1
ATOM 2245 N N . ALA A 1 311 ? 44.112 5.777 23.976 1.00 49.28 311 ALA A N 1
ATOM 2246 C CA . ALA A 1 311 ? 45.112 6.133 24.986 1.00 49.28 311 ALA A CA 1
ATOM 2247 C C . ALA A 1 311 ? 45.832 4.901 25.576 1.00 49.28 311 ALA A C 1
ATOM 2249 O O . ALA A 1 311 ? 47.043 4.929 25.820 1.00 49.28 311 ALA A O 1
ATOM 2250 N N . ALA A 1 312 ? 45.121 3.790 25.786 1.00 52.06 312 ALA A N 1
ATOM 2251 C CA . ALA A 1 312 ? 45.724 2.549 26.266 1.00 52.06 312 ALA A CA 1
ATOM 2252 C C . ALA A 1 312 ? 46.575 1.849 25.188 1.00 52.06 312 ALA A C 1
ATOM 2254 O O . ALA A 1 312 ? 47.643 1.320 25.508 1.00 52.06 312 ALA A O 1
ATOM 2255 N N . VAL A 1 313 ? 46.135 1.877 23.924 1.00 48.53 313 VAL A N 1
ATOM 2256 C CA . VAL A 1 313 ? 46.847 1.312 22.766 1.00 48.53 313 VAL A CA 1
ATOM 2257 C C . VAL A 1 313 ? 48.137 2.084 22.491 1.00 48.53 313 VAL A C 1
ATOM 2259 O O . VAL A 1 313 ? 49.203 1.472 22.429 1.00 48.53 313 VAL A O 1
ATOM 2262 N N . THR A 1 314 ? 48.075 3.416 22.409 1.00 48.41 314 THR A N 1
ATOM 2263 C CA . THR A 1 314 ? 49.271 4.262 22.226 1.00 48.41 314 THR A CA 1
ATOM 2264 C C . THR A 1 314 ? 50.245 4.162 23.405 1.00 48.41 314 THR A C 1
ATOM 2266 O O . THR A 1 314 ? 51.457 4.146 23.197 1.00 48.41 314 THR A O 1
ATOM 2269 N N . GLY A 1 315 ? 49.742 4.001 24.634 1.00 46.91 315 GLY A N 1
ATOM 2270 C CA . GLY A 1 315 ? 50.559 3.780 25.831 1.00 46.91 315 GLY A CA 1
ATOM 2271 C C . GLY A 1 315 ? 51.114 2.358 26.020 1.00 46.91 315 GLY A C 1
ATOM 2272 O O . GLY A 1 315 ? 51.832 2.131 26.990 1.00 46.91 315 GLY A O 1
ATOM 2273 N N . SER A 1 316 ? 50.795 1.390 25.147 1.00 51.03 316 SER A N 1
ATOM 2274 C CA . SER A 1 316 ? 51.125 -0.045 25.318 1.00 51.03 316 SER A CA 1
ATOM 2275 C C . SER A 1 316 ? 50.612 -0.680 26.629 1.00 51.03 316 SER A C 1
ATOM 2277 O O . SER A 1 316 ? 51.151 -1.683 27.109 1.00 51.03 316 SER A O 1
ATOM 2279 N N . ASN A 1 317 ? 49.550 -0.117 27.207 1.00 47.53 317 ASN A N 1
ATOM 2280 C CA . ASN A 1 317 ? 49.034 -0.482 28.525 1.00 47.53 317 ASN A CA 1
ATOM 2281 C C . ASN A 1 317 ? 48.128 -1.731 28.498 1.00 47.53 317 ASN A C 1
ATOM 2283 O O . ASN A 1 317 ? 47.584 -2.142 27.468 1.00 47.53 317 ASN A O 1
ATOM 2287 N N . LYS A 1 318 ? 47.922 -2.323 29.678 1.00 46.97 318 LYS A N 1
ATOM 2288 C CA . LYS A 1 318 ? 46.863 -3.296 29.972 1.00 46.97 318 LYS A CA 1
ATOM 2289 C C . LYS A 1 318 ? 45.644 -2.557 30.533 1.00 46.97 318 LYS A C 1
ATOM 2291 O O . LYS A 1 318 ? 45.747 -1.947 31.592 1.00 46.97 318 LYS A O 1
ATOM 2296 N N . ILE A 1 319 ? 44.487 -2.644 29.878 1.00 46.38 319 ILE A N 1
ATOM 2297 C CA . ILE A 1 319 ? 43.235 -2.084 30.416 1.00 46.38 319 ILE A CA 1
ATOM 2298 C C . ILE A 1 319 ? 42.725 -2.970 31.563 1.00 46.38 319 ILE A C 1
ATOM 2300 O O . ILE A 1 319 ? 42.777 -4.197 31.465 1.00 46.38 319 ILE A O 1
ATOM 2304 N N . THR A 1 320 ? 42.241 -2.362 32.649 1.00 42.16 320 THR A N 1
ATOM 2305 C CA . THR A 1 320 ? 41.489 -3.047 33.717 1.00 42.16 320 THR A CA 1
ATOM 2306 C C . THR A 1 320 ? 40.280 -2.201 34.135 1.00 42.16 320 THR A C 1
ATOM 2308 O O . THR A 1 320 ? 40.366 -0.976 34.216 1.00 42.16 320 THR A O 1
ATOM 2311 N N . VAL A 1 321 ? 39.151 -2.862 34.393 1.00 43.09 321 VAL A N 1
ATOM 2312 C CA . VAL A 1 321 ? 37.895 -2.276 34.896 1.00 43.09 321 VAL A CA 1
ATOM 2313 C C . VAL A 1 321 ? 37.564 -2.982 36.210 1.00 43.09 321 VAL A C 1
ATOM 2315 O O . VAL A 1 321 ? 37.779 -4.192 36.308 1.00 43.09 321 VAL A O 1
ATOM 2318 N N . GLY A 1 322 ? 37.067 -2.274 37.227 1.00 36.75 322 GLY A N 1
ATOM 2319 C CA . GLY A 1 322 ? 36.770 -2.911 38.511 1.00 36.75 322 GLY A CA 1
ATOM 2320 C C . GLY A 1 322 ? 35.912 -2.086 39.464 1.00 36.75 322 GLY A C 1
ATOM 2321 O O . GLY A 1 322 ? 36.083 -0.878 39.575 1.00 36.75 322 GLY A O 1
ATOM 2322 N N . GLY A 1 323 ? 35.045 -2.791 40.197 1.00 32.50 323 GLY A N 1
ATOM 2323 C CA . GLY A 1 323 ? 34.244 -2.256 41.299 1.00 32.50 323 GLY A CA 1
ATOM 2324 C C . GLY A 1 323 ? 32.856 -1.761 40.891 1.00 32.50 323 GLY A C 1
ATOM 2325 O O . GLY A 1 323 ? 32.699 -0.618 40.481 1.00 32.50 323 GLY A O 1
ATOM 2326 N N . ILE A 1 324 ? 31.834 -2.598 41.101 1.00 31.03 324 ILE A N 1
ATOM 2327 C CA . ILE A 1 324 ? 30.439 -2.153 41.212 1.00 31.03 324 ILE A CA 1
ATOM 2328 C C . ILE A 1 324 ? 29.898 -2.707 42.531 1.00 31.03 324 ILE A C 1
ATOM 2330 O O . ILE A 1 324 ? 29.773 -3.920 42.696 1.00 31.03 324 ILE A O 1
ATOM 2334 N N . THR A 1 325 ? 29.588 -1.819 43.471 1.00 27.22 325 THR A N 1
ATOM 2335 C CA . THR A 1 325 ? 28.968 -2.153 44.761 1.00 27.22 325 THR A CA 1
ATOM 2336 C C . THR A 1 325 ? 27.555 -1.582 44.770 1.00 27.22 325 THR A C 1
ATOM 2338 O O . THR A 1 325 ? 27.371 -0.422 44.405 1.00 27.22 325 THR A O 1
ATOM 2341 N N . GLN A 1 326 ? 26.549 -2.352 45.196 1.00 36.97 326 GLN A N 1
ATOM 2342 C CA . GLN A 1 326 ? 25.204 -1.796 45.378 1.00 36.97 326 GLN A CA 1
ATOM 2343 C C . GLN A 1 326 ? 25.178 -0.791 46.538 1.00 36.97 326 GLN A C 1
ATOM 2345 O O . GLN A 1 326 ? 25.605 -1.094 47.651 1.00 36.97 326 GLN A O 1
ATOM 2350 N N . GLY A 1 327 ? 24.620 0.387 46.272 1.00 24.58 327 GLY A N 1
ATOM 2351 C CA . GLY A 1 327 ? 24.321 1.435 47.244 1.00 24.58 327 GLY A CA 1
ATOM 2352 C C . GLY A 1 327 ? 23.675 2.606 46.508 1.00 24.58 327 GLY A C 1
ATOM 2353 O O . GLY A 1 327 ? 24.246 3.095 45.539 1.00 24.58 327 GLY A O 1
ATOM 2354 N N . GLY A 1 328 ? 22.465 3.009 46.901 1.00 29.30 328 GLY A N 1
ATOM 2355 C CA . GLY A 1 328 ? 21.654 3.952 46.124 1.00 29.30 328 GLY A CA 1
ATOM 2356 C C . GLY A 1 328 ? 21.190 5.173 46.911 1.00 29.30 328 GLY A C 1
ATOM 2357 O O . GLY A 1 328 ? 21.015 5.103 48.124 1.00 29.30 328 GLY A O 1
ATOM 2358 N N . ILE A 1 329 ? 20.936 6.262 46.183 1.00 26.08 329 ILE A N 1
ATOM 2359 C CA . ILE A 1 329 ? 20.069 7.386 46.568 1.00 26.08 329 ILE A CA 1
ATOM 2360 C C . ILE A 1 329 ? 19.484 8.033 45.299 1.00 26.08 329 ILE A C 1
ATOM 2362 O O . ILE A 1 329 ? 20.119 8.033 44.248 1.00 26.08 329 ILE A O 1
ATOM 2366 N N . SER A 1 330 ? 18.261 8.557 45.417 1.00 25.16 330 SER A N 1
ATOM 2367 C CA . SER A 1 330 ? 17.541 9.359 44.404 1.00 25.16 330 SER A CA 1
ATOM 2368 C C . SER A 1 330 ? 18.036 10.827 44.410 1.00 25.16 330 SER A C 1
ATOM 2370 O O . SER A 1 330 ? 18.644 11.204 45.417 1.00 25.16 330 SER A O 1
ATOM 2372 N N . PRO A 1 331 ? 17.783 11.680 43.379 1.00 28.52 331 PRO A N 1
ATOM 2373 C CA . PRO A 1 331 ? 16.528 11.760 42.614 1.00 28.52 331 PRO A CA 1
ATOM 2374 C C . PRO A 1 331 ? 16.608 11.845 41.066 1.00 28.52 331 PRO A C 1
ATOM 2376 O O . PRO A 1 331 ? 17.667 11.939 40.452 1.00 28.52 331 PRO A O 1
ATOM 2379 N N . THR A 1 332 ? 15.406 11.799 40.482 1.00 25.11 332 THR A N 1
ATOM 2380 C CA . THR A 1 332 ? 14.943 11.990 39.087 1.00 25.11 332 THR A CA 1
ATOM 2381 C C . THR A 1 332 ? 15.254 13.390 38.483 1.00 25.11 332 THR A C 1
ATOM 2383 O O . THR A 1 332 ? 15.701 14.251 39.242 1.00 25.11 332 THR A O 1
ATOM 2386 N N . PRO A 1 333 ? 15.013 13.679 37.168 1.00 30.19 333 PRO A N 1
ATOM 2387 C CA . PRO A 1 333 ? 14.130 12.974 36.218 1.00 30.19 333 PRO A CA 1
ATOM 2388 C C . PRO A 1 333 ? 14.712 12.501 34.866 1.00 30.19 333 PRO A C 1
ATOM 2390 O O . PRO A 1 333 ? 15.720 12.984 34.358 1.00 30.19 333 PRO A O 1
ATOM 2393 N N . THR A 1 334 ? 13.983 11.548 34.277 1.00 31.52 334 THR A N 1
ATOM 2394 C CA . THR A 1 334 ? 14.122 10.965 32.929 1.00 31.52 334 THR A CA 1
ATOM 2395 C C . THR A 1 334 ? 13.441 11.820 31.843 1.00 31.52 334 THR A C 1
ATOM 2397 O O . THR A 1 334 ? 12.599 12.660 32.155 1.00 31.52 334 THR A O 1
ATOM 2400 N N . PRO A 1 335 ? 13.697 11.528 30.554 1.00 28.70 335 PRO A N 1
ATOM 2401 C CA . PRO A 1 335 ? 12.583 11.197 29.640 1.00 28.70 335 PRO A CA 1
ATOM 2402 C C . PRO A 1 335 ? 12.596 9.690 29.305 1.00 28.70 335 PRO A C 1
ATOM 2404 O O . PRO A 1 335 ? 13.606 9.179 28.837 1.00 28.70 335 PRO A O 1
ATOM 2407 N N . VAL A 1 336 ? 11.622 8.884 29.746 1.00 29.50 336 VAL A N 1
ATOM 2408 C CA . VAL A 1 336 ? 10.246 8.713 29.207 1.00 29.50 336 VAL A CA 1
ATOM 2409 C C . VAL A 1 336 ? 10.215 7.805 27.951 1.00 29.50 336 VAL A C 1
ATOM 2411 O O . VAL A 1 336 ? 11.011 8.020 27.040 1.00 29.50 336 VAL A O 1
ATOM 2414 N N . PRO A 1 337 ? 9.329 6.781 27.876 1.00 33.62 337 PRO A N 1
ATOM 2415 C CA . PRO A 1 337 ? 9.197 5.913 26.697 1.00 33.62 337 PRO A CA 1
ATOM 2416 C C . PRO A 1 337 ? 8.681 6.639 25.442 1.00 33.62 337 PRO A C 1
ATOM 2418 O O . PRO A 1 337 ? 8.106 7.718 25.527 1.00 33.62 337 PRO A O 1
ATOM 2421 N N . ALA A 1 338 ? 8.810 6.002 24.275 1.00 44.41 338 ALA A N 1
ATOM 2422 C CA . ALA A 1 338 ? 8.250 6.499 23.016 1.00 44.41 338 ALA A CA 1
ATOM 2423 C C . ALA A 1 338 ? 6.702 6.516 23.029 1.00 44.41 338 ALA A C 1
ATOM 2425 O O . ALA A 1 338 ? 6.067 5.515 22.702 1.00 44.41 338 ALA A O 1
ATOM 2426 N N . GLY A 1 339 ? 6.113 7.649 23.425 1.00 63.72 339 GLY A N 1
ATOM 2427 C CA . GLY A 1 339 ? 4.673 7.928 23.357 1.00 63.72 339 GLY A CA 1
ATOM 2428 C C . GLY A 1 339 ? 4.277 8.730 22.111 1.00 63.72 339 GLY A C 1
ATOM 2429 O O . GLY A 1 339 ? 5.022 8.797 21.125 1.00 63.72 339 GLY A O 1
ATOM 2430 N N . LEU A 1 340 ? 3.114 9.393 22.148 1.00 81.44 340 LEU A N 1
ATOM 2431 C CA . LEU A 1 340 ? 2.729 10.341 21.093 1.00 81.44 340 LEU A CA 1
ATOM 2432 C C . LEU A 1 340 ? 3.620 11.594 21.093 1.00 81.44 340 LEU A C 1
ATOM 2434 O O . LEU A 1 340 ? 3.785 12.244 20.059 1.00 81.44 340 LEU A O 1
ATOM 2438 N N . ILE A 1 341 ? 4.192 11.911 22.255 1.00 87.38 341 ILE A N 1
ATOM 2439 C CA . ILE A 1 341 ? 5.066 13.052 22.530 1.00 87.38 341 ILE A CA 1
ATOM 2440 C C . ILE A 1 341 ? 6.491 12.530 22.755 1.00 87.38 341 ILE A C 1
ATOM 2442 O O . ILE A 1 341 ? 6.696 11.629 23.567 1.00 87.38 341 ILE A O 1
ATOM 2446 N N . THR A 1 342 ? 7.480 13.110 22.074 1.00 87.50 342 THR A N 1
ATOM 2447 C CA . THR A 1 342 ? 8.914 12.842 22.301 1.00 87.50 342 THR A CA 1
ATOM 2448 C C . THR A 1 342 ? 9.731 14.137 22.286 1.00 87.50 342 THR A C 1
ATOM 2450 O O . THR A 1 342 ? 9.193 15.219 22.051 1.00 87.50 342 THR A O 1
ATOM 2453 N N . ASP A 1 343 ? 11.037 14.040 22.549 1.00 83.06 343 ASP A N 1
ATOM 2454 C CA . ASP A 1 343 ? 12.015 15.132 22.426 1.00 83.06 343 ASP A CA 1
ATOM 2455 C C . ASP A 1 343 ? 11.638 16.417 23.197 1.00 83.06 343 ASP A C 1
ATOM 2457 O O . ASP A 1 343 ? 11.914 17.529 22.741 1.00 83.06 343 ASP A O 1
ATOM 2461 N N . LEU A 1 344 ? 10.993 16.271 24.364 1.00 90.94 344 LEU A N 1
ATOM 2462 C CA . LEU A 1 344 ? 10.635 17.396 25.232 1.00 90.94 344 LEU A CA 1
ATOM 2463 C C . LEU A 1 344 ? 11.900 18.127 25.706 1.00 90.94 344 LEU A C 1
ATOM 2465 O O . LEU A 1 344 ? 12.755 17.547 26.373 1.00 90.94 344 LEU A O 1
ATOM 2469 N N . SER A 1 345 ? 11.981 19.416 25.388 1.00 91.62 345 SER A N 1
ATOM 2470 C CA . SER A 1 345 ? 13.068 20.312 25.773 1.00 91.62 345 SER A CA 1
ATOM 2471 C C . SER A 1 345 ? 12.495 21.653 26.223 1.00 91.62 345 SER A C 1
ATOM 2473 O O . SER A 1 345 ? 11.702 22.268 25.509 1.00 91.62 345 SER A O 1
ATOM 2475 N N . VAL A 1 346 ? 12.875 22.099 27.419 1.00 93.38 346 VAL A N 1
ATOM 2476 C CA . VAL A 1 346 ? 12.351 23.306 28.074 1.00 93.38 346 VAL A CA 1
ATOM 2477 C C . VAL A 1 346 ? 13.501 24.292 28.260 1.00 93.38 346 VAL A C 1
ATOM 2479 O O . VAL A 1 346 ? 14.523 23.950 28.854 1.00 93.38 346 VAL A O 1
ATOM 2482 N N . ASN A 1 347 ? 13.337 25.508 27.737 1.00 87.75 347 ASN A N 1
ATOM 2483 C CA . ASN A 1 347 ? 14.369 26.552 27.748 1.00 87.75 347 ASN A CA 1
ATOM 2484 C C . ASN A 1 347 ? 14.405 27.340 29.072 1.00 87.75 347 ASN A C 1
ATOM 2486 O O . ASN A 1 347 ? 15.354 28.084 29.327 1.00 87.75 347 ASN A O 1
ATOM 2490 N N . ASP A 1 348 ? 13.379 27.176 29.909 1.00 90.12 348 ASP A N 1
ATOM 2491 C CA . ASP A 1 348 ? 13.343 27.626 31.299 1.00 90.12 348 ASP A CA 1
ATOM 2492 C C . ASP A 1 348 ? 14.187 26.692 32.177 1.00 90.12 348 ASP A C 1
ATOM 2494 O O . ASP A 1 348 ? 13.692 25.705 32.721 1.00 90.12 348 ASP A O 1
ATOM 2498 N N . SER A 1 349 ? 15.491 26.975 32.262 1.00 87.19 349 SER A N 1
ATOM 2499 C CA . SER A 1 349 ? 16.497 26.124 32.914 1.00 87.19 349 SER A CA 1
ATOM 2500 C C . SER A 1 349 ? 16.185 25.767 34.364 1.00 87.19 349 SER A C 1
ATOM 2502 O O . SER A 1 349 ? 16.609 24.700 34.831 1.00 87.19 349 SER A O 1
ATOM 2504 N N . ASP A 1 350 ? 15.464 26.658 35.038 1.00 87.56 350 ASP A N 1
ATOM 2505 C CA . ASP A 1 350 ? 15.324 26.704 36.485 1.00 87.56 350 ASP A CA 1
ATOM 2506 C C . ASP A 1 350 ? 14.120 25.855 36.914 1.00 87.56 350 ASP A C 1
ATOM 2508 O O . ASP A 1 350 ? 14.249 25.030 37.816 1.00 87.56 350 ASP A O 1
ATOM 2512 N N . ASN A 1 351 ? 13.004 25.948 36.177 1.00 89.06 351 ASN A N 1
ATOM 2513 C CA . ASN A 1 351 ? 11.783 25.168 36.425 1.00 89.06 351 ASN A CA 1
ATOM 2514 C C . ASN A 1 351 ? 11.670 23.888 35.561 1.00 89.06 351 ASN A C 1
ATOM 2516 O O . ASN A 1 351 ? 10.721 23.117 35.706 1.00 89.06 351 ASN A O 1
ATOM 2520 N N . ARG A 1 352 ? 12.617 23.614 34.642 1.00 88.69 352 ARG A N 1
ATOM 2521 C CA . ARG A 1 352 ? 12.545 22.463 33.703 1.00 88.69 352 ARG A CA 1
ATOM 2522 C C . ARG A 1 352 ? 12.401 21.079 34.352 1.00 88.69 352 ARG A C 1
ATOM 2524 O O . ARG A 1 352 ? 12.086 20.130 33.642 1.00 88.69 352 ARG A O 1
ATOM 2531 N N . ALA A 1 353 ? 12.717 20.931 35.640 1.00 82.88 353 ALA A N 1
ATOM 2532 C CA . ALA A 1 353 ? 12.665 19.646 36.342 1.00 82.88 353 ALA A CA 1
ATOM 2533 C C . ALA A 1 353 ? 11.225 19.200 36.660 1.00 82.88 353 ALA A C 1
ATOM 2535 O O . ALA A 1 353 ? 10.959 18.004 36.767 1.00 82.88 353 ALA A O 1
ATOM 2536 N N . ASP A 1 354 ? 10.306 20.158 36.777 1.00 84.12 354 ASP A N 1
ATOM 2537 C CA . ASP A 1 354 ? 8.902 19.935 37.124 1.00 84.12 354 ASP A CA 1
ATOM 2538 C C . ASP A 1 354 ? 8.040 19.612 35.889 1.00 84.12 354 ASP A C 1
ATOM 2540 O O . ASP A 1 354 ? 7.046 18.868 35.971 1.00 84.12 354 ASP A O 1
ATOM 2544 N N . TRP A 1 355 ? 8.489 20.101 34.725 1.00 93.69 355 TRP A N 1
ATOM 2545 C CA . TRP A 1 355 ? 7.964 19.755 33.406 1.00 93.69 355 TRP A CA 1
ATOM 2546 C C . TRP A 1 355 ? 8.160 18.270 33.098 1.00 93.69 355 TRP A C 1
ATOM 2548 O O . TRP A 1 355 ? 9.240 17.710 33.270 1.00 93.69 355 TRP A O 1
ATOM 2558 N N . SER A 1 356 ? 7.115 17.614 32.595 1.00 87.31 356 SER A N 1
ATOM 2559 C CA . SER A 1 356 ? 7.182 16.193 32.235 1.00 87.31 356 SER A CA 1
ATOM 2560 C C . SER A 1 356 ? 6.133 15.805 31.199 1.00 87.31 356 SER A C 1
ATOM 2562 O O . SER A 1 356 ? 4.997 16.275 31.237 1.00 87.31 356 SER A O 1
ATOM 2564 N N . ILE A 1 357 ? 6.509 14.901 30.292 1.00 90.38 357 ILE A N 1
ATOM 2565 C CA . ILE A 1 357 ? 5.547 14.167 29.462 1.00 90.38 357 ILE A CA 1
ATOM 2566 C C . ILE A 1 357 ? 4.753 13.237 30.387 1.00 90.38 357 ILE A C 1
ATOM 2568 O O . ILE A 1 357 ? 5.333 12.565 31.240 1.00 90.38 357 ILE A O 1
ATOM 2572 N N . GLN A 1 358 ? 3.439 13.201 30.206 1.00 90.38 358 GLN A N 1
ATOM 2573 C CA . GLN A 1 358 ? 2.500 12.383 30.962 1.00 90.38 358 GLN A CA 1
ATOM 2574 C C . GLN A 1 358 ? 1.521 11.701 29.996 1.00 90.38 358 GLN A C 1
ATOM 2576 O O . GLN A 1 358 ? 1.208 12.233 28.932 1.00 90.38 358 GLN A O 1
ATOM 2581 N N . ALA A 1 359 ? 1.013 10.532 30.374 1.00 84.19 359 ALA A N 1
ATOM 2582 C CA . ALA A 1 359 ? -0.060 9.844 29.656 1.00 84.19 359 ALA A CA 1
ATOM 2583 C C . ALA A 1 359 ? -1.409 10.063 30.365 1.00 84.19 359 ALA A C 1
ATOM 2585 O O . ALA A 1 359 ? -1.438 10.520 31.510 1.00 84.19 359 ALA A O 1
ATOM 2586 N N . ASN A 1 360 ? -2.510 9.684 29.707 1.00 78.25 360 ASN A N 1
ATOM 2587 C CA . ASN A 1 360 ? -3.829 9.497 30.326 1.00 78.25 360 ASN A CA 1
ATOM 2588 C C . ASN A 1 360 ? -4.286 10.673 31.225 1.00 78.25 360 ASN A C 1
ATOM 2590 O O . ASN A 1 360 ? -4.502 10.500 32.424 1.00 78.25 360 ASN A O 1
ATOM 2594 N N . ILE A 1 361 ? -4.423 11.881 30.664 1.00 89.56 361 ILE A N 1
ATOM 2595 C CA . ILE A 1 361 ? -4.949 13.038 31.410 1.00 89.56 361 ILE A CA 1
ATOM 2596 C C . ILE A 1 361 ? -6.389 12.786 31.884 1.00 89.56 361 ILE A C 1
ATOM 2598 O O . ILE A 1 361 ? -7.228 12.300 31.123 1.00 89.56 361 ILE A O 1
ATOM 2602 N N . GLN A 1 362 ? -6.692 13.117 33.139 1.00 84.12 362 GLN A N 1
ATOM 2603 C CA . GLN A 1 362 ? -7.991 12.867 33.764 1.00 84.12 362 GLN A CA 1
ATOM 2604 C C . GLN A 1 362 ? -8.453 14.054 34.618 1.00 84.12 362 GLN A C 1
ATOM 2606 O O . GLN A 1 362 ? -7.677 14.937 34.991 1.00 84.12 362 GLN A O 1
ATOM 2611 N N . GLY A 1 363 ? -9.733 14.039 34.997 1.00 76.62 363 GLY A N 1
ATOM 2612 C CA . GLY A 1 363 ? -10.168 14.769 36.189 1.00 76.62 363 GLY A CA 1
ATOM 2613 C C . GLY A 1 363 ? -9.362 14.297 37.408 1.00 76.62 363 GLY A C 1
ATOM 2614 O O . GLY A 1 363 ? -9.058 13.114 37.533 1.00 76.62 363 GLY A O 1
ATOM 2615 N N . SER A 1 364 ? -9.005 15.217 38.301 1.00 79.62 364 SER A N 1
ATOM 2616 C CA . SER A 1 364 ? -8.058 15.051 39.418 1.00 79.62 364 SER A CA 1
ATOM 2617 C C . SER A 1 364 ? -6.562 14.890 39.087 1.00 79.62 364 SER A C 1
ATOM 2619 O O . SER A 1 364 ? -5.768 14.851 40.024 1.00 79.62 364 SER A O 1
ATOM 2621 N N . SER A 1 365 ? -6.123 14.883 37.819 1.00 88.00 365 SER A N 1
ATOM 2622 C CA . SER A 1 365 ? -4.681 14.916 37.505 1.00 88.00 365 SER A CA 1
ATOM 2623 C C . SER A 1 365 ? -4.030 16.212 38.017 1.00 88.00 365 SER A C 1
ATOM 2625 O O . SER A 1 365 ? -4.573 17.293 37.789 1.00 88.00 365 SER A O 1
ATOM 2627 N N . ASN A 1 366 ? -2.864 16.120 38.672 1.00 90.56 366 ASN A N 1
ATOM 2628 C CA . ASN A 1 366 ? -2.118 17.293 39.146 1.00 90.56 366 ASN A CA 1
ATOM 2629 C C . ASN A 1 366 ? -1.522 18.067 37.961 1.00 90.56 366 ASN A C 1
ATOM 2631 O O . ASN A 1 366 ? -0.633 17.563 37.277 1.00 90.56 366 ASN A O 1
ATOM 2635 N N . MET A 1 367 ? -2.042 19.270 37.723 1.00 90.31 367 MET A N 1
ATOM 2636 C CA . MET A 1 367 ? -1.893 20.070 36.504 1.00 90.31 367 MET A CA 1
ATOM 2637 C C . MET A 1 367 ? -0.461 20.566 36.265 1.00 90.31 367 MET A C 1
ATOM 2639 O O . MET A 1 367 ? -0.061 20.739 35.112 1.00 90.31 367 MET A O 1
ATOM 2643 N N . TYR A 1 368 ? 0.316 20.730 37.340 1.00 92.88 368 TYR A N 1
ATOM 2644 C CA . TYR A 1 368 ? 1.693 21.226 37.308 1.00 92.88 368 TYR A CA 1
ATOM 2645 C C . TYR A 1 368 ? 2.639 20.351 38.142 1.00 92.88 368 TYR A C 1
ATOM 2647 O O . TYR A 1 368 ? 2.194 19.605 39.013 1.00 92.88 368 TYR A O 1
ATOM 2655 N N . GLY A 1 369 ? 3.946 20.407 37.875 1.00 89.31 369 GLY A N 1
ATOM 2656 C CA . GLY A 1 369 ? 4.945 19.680 38.677 1.00 89.31 369 GLY A CA 1
ATOM 2657 C C . GLY A 1 369 ? 5.323 20.373 39.990 1.00 89.31 369 GLY A C 1
ATOM 2658 O O . GLY A 1 369 ? 5.549 19.704 40.992 1.00 89.31 369 GLY A O 1
ATOM 2659 N N . ASP A 1 370 ? 5.294 21.703 39.982 1.00 91.00 370 ASP A N 1
ATOM 2660 C CA . ASP A 1 370 ? 5.681 22.640 41.044 1.00 91.00 370 ASP A CA 1
ATOM 2661 C C . ASP A 1 370 ? 4.493 23.103 41.917 1.00 91.00 370 ASP A C 1
ATOM 2663 O O . ASP A 1 370 ? 4.628 24.015 42.739 1.00 91.00 370 ASP A O 1
ATOM 2667 N N . ARG A 1 371 ? 3.308 22.501 41.732 1.00 88.56 371 ARG A N 1
ATOM 2668 C CA . ARG A 1 371 ? 2.065 22.775 42.478 1.00 88.56 371 ARG A CA 1
ATOM 2669 C C . ARG A 1 371 ? 1.334 21.477 42.822 1.00 88.56 371 ARG A C 1
ATOM 2671 O O . ARG A 1 371 ? 1.693 20.396 42.369 1.00 88.56 371 ARG A O 1
ATOM 2678 N N . THR A 1 372 ? 0.265 21.610 43.602 1.00 84.06 372 THR A N 1
ATOM 2679 C CA . THR A 1 372 ? -0.696 20.544 43.946 1.00 84.06 372 THR A CA 1
ATOM 2680 C C . THR A 1 372 ? -2.097 20.816 43.376 1.00 84.06 372 THR A C 1
ATOM 2682 O O . THR A 1 372 ? -3.096 20.289 43.868 1.00 84.06 372 THR A O 1
ATOM 2685 N N . TYR A 1 373 ? -2.186 21.686 42.366 1.00 84.06 373 TYR A N 1
ATOM 2686 C CA . TYR A 1 373 ? -3.439 22.073 41.727 1.00 84.06 373 TYR A CA 1
ATOM 2687 C C . TYR A 1 373 ? -3.915 20.987 40.772 1.00 84.06 373 TYR A C 1
ATOM 2689 O O . TYR A 1 373 ? -3.325 20.768 39.717 1.00 84.06 373 TYR A O 1
ATOM 2697 N N . ASN A 1 374 ? -5.022 20.340 41.107 1.00 89.19 374 ASN A N 1
ATOM 2698 C CA . ASN A 1 374 ? -5.591 19.308 40.258 1.00 89.19 374 ASN A CA 1
ATOM 2699 C C . ASN A 1 374 ? -6.525 19.910 39.198 1.00 89.19 374 ASN A C 1
ATOM 2701 O O . ASN A 1 374 ? -7.116 20.977 39.383 1.00 89.19 374 ASN A O 1
ATOM 2705 N N . ILE A 1 375 ? -6.709 19.195 38.091 1.00 91.38 375 ILE A N 1
ATOM 2706 C CA . ILE A 1 375 ? -7.762 19.487 37.115 1.00 91.38 375 ILE A CA 1
ATOM 2707 C C . ILE A 1 375 ? -9.112 19.149 37.765 1.00 91.38 375 ILE A C 1
ATOM 2709 O O . ILE A 1 375 ? -9.393 17.985 38.054 1.00 91.38 375 ILE A O 1
ATOM 2713 N N . GLY A 1 376 ? -9.944 20.159 38.026 1.00 83.44 376 GLY A N 1
ATOM 2714 C CA . GLY A 1 376 ? -11.260 19.996 38.653 1.00 83.44 376 GLY A CA 1
ATOM 2715 C C . GLY A 1 376 ? -12.347 19.595 37.652 1.00 83.44 376 GLY A C 1
ATOM 2716 O O . GLY A 1 376 ? -13.220 18.795 37.975 1.00 83.44 376 GLY A O 1
ATOM 2717 N N . SER A 1 377 ? -12.262 20.109 36.424 1.00 87.25 377 SER A N 1
ATOM 2718 C CA . SER A 1 377 ? -13.118 19.751 35.293 1.00 87.25 377 SER A CA 1
ATOM 2719 C C . SER A 1 377 ? -12.301 19.698 34.003 1.00 87.25 377 SER A C 1
ATOM 2721 O O . SER A 1 377 ? -11.512 20.600 33.716 1.00 87.25 377 SER A O 1
ATOM 2723 N N . LEU A 1 378 ? -12.517 18.642 33.217 1.00 90.69 378 LEU A N 1
ATOM 2724 C CA . LEU A 1 378 ? -11.891 18.411 31.917 1.00 90.69 378 LEU A CA 1
ATOM 2725 C C . LEU A 1 378 ? -12.986 18.056 30.896 1.00 90.69 378 LEU A C 1
ATOM 2727 O O . LEU A 1 378 ? -13.834 17.212 31.204 1.00 90.69 378 LEU A O 1
ATOM 2731 N N . PRO A 1 379 ? -12.980 18.618 29.673 1.00 88.44 379 PRO A N 1
ATOM 2732 C CA . PRO A 1 379 ? -13.905 18.201 28.626 1.00 88.44 379 PRO A CA 1
ATOM 2733 C C . PRO A 1 379 ? -13.735 16.711 28.323 1.00 88.44 379 PRO A C 1
ATOM 2735 O O . PRO A 1 379 ? -12.637 16.262 28.004 1.00 88.44 379 PRO A O 1
ATOM 2738 N N . ALA A 1 380 ? -14.825 15.941 28.357 1.00 72.69 380 ALA A N 1
ATOM 2739 C CA . ALA A 1 380 ? -14.778 14.478 28.245 1.00 72.69 380 ALA A CA 1
ATOM 2740 C C . ALA A 1 380 ? -14.140 13.946 26.942 1.00 72.69 380 ALA A C 1
ATOM 2742 O O . ALA A 1 380 ? -13.741 12.789 26.889 1.00 72.69 380 ALA A O 1
ATOM 2743 N N . SER A 1 381 ? -14.006 14.775 25.896 1.00 76.44 381 SER A N 1
ATOM 2744 C CA . SER A 1 381 ? -13.273 14.398 24.677 1.00 76.44 381 SER A CA 1
ATOM 2745 C C . SER A 1 381 ? -11.743 14.417 24.841 1.00 76.44 381 SER A C 1
ATOM 2747 O O . SER A 1 381 ? -11.038 13.835 24.017 1.00 76.44 381 SER A O 1
ATOM 2749 N N . LEU A 1 382 ? -11.218 15.121 25.848 1.00 83.81 382 LEU A N 1
ATOM 2750 C CA . LEU A 1 382 ? -9.784 15.286 26.114 1.00 83.81 382 LEU A CA 1
ATOM 2751 C C . LEU A 1 382 ? -9.260 14.349 27.212 1.00 83.81 382 LEU A C 1
ATOM 2753 O O . LEU A 1 382 ? -8.048 14.227 27.355 1.00 83.81 382 LEU A O 1
ATOM 2757 N N . ALA A 1 383 ? -10.143 13.681 27.958 1.00 80.75 383 ALA A N 1
ATOM 2758 C CA . ALA A 1 383 ? -9.751 12.652 28.915 1.00 80.75 383 ALA A CA 1
ATOM 2759 C C . ALA A 1 383 ? -9.079 11.458 28.207 1.00 80.75 383 ALA A C 1
ATOM 2761 O O . ALA A 1 383 ? -9.456 11.093 27.092 1.00 80.75 383 ALA A O 1
ATOM 2762 N N . GLY A 1 384 ? -8.089 10.845 28.856 1.00 74.06 384 GLY A N 1
ATOM 2763 C CA . GLY A 1 384 ? -7.348 9.694 28.332 1.00 74.06 384 GLY A CA 1
ATOM 2764 C C . GLY A 1 384 ? -6.190 10.019 27.380 1.00 74.06 384 GLY A C 1
ATOM 2765 O O . GLY A 1 384 ? -5.525 9.098 26.916 1.00 74.06 384 GLY A O 1
ATOM 2766 N N . LEU A 1 385 ? -5.926 11.295 27.082 1.00 85.12 385 LEU A N 1
ATOM 2767 C CA . LEU A 1 385 ? -4.885 11.705 26.130 1.00 85.12 385 LEU A CA 1
ATOM 2768 C C . LEU A 1 385 ? -3.487 11.845 26.755 1.00 85.12 385 LEU A C 1
ATOM 2770 O O . LEU A 1 385 ? -3.350 12.132 27.946 1.00 85.12 385 LEU A O 1
ATOM 2774 N N . ASP A 1 386 ? -2.456 11.710 25.916 1.00 89.50 386 ASP A N 1
ATOM 2775 C CA . ASP A 1 386 ? -1.084 12.128 26.230 1.00 89.50 386 ASP A CA 1
ATOM 2776 C C . ASP A 1 386 ? -1.025 13.652 26.402 1.00 89.50 386 ASP A C 1
ATOM 2778 O O . ASP A 1 386 ? -1.732 14.408 25.728 1.00 89.50 386 ASP A O 1
ATOM 2782 N N . TRP A 1 387 ? -0.177 14.127 27.309 1.00 94.56 387 TRP A N 1
ATOM 2783 C CA . TRP A 1 387 ? -0.089 15.538 27.669 1.00 94.56 387 TRP A CA 1
ATOM 2784 C C . TRP A 1 387 ? 1.287 15.901 28.239 1.00 94.56 387 TRP A C 1
ATOM 2786 O O . TRP A 1 387 ? 2.143 15.045 28.461 1.00 94.56 387 TRP A O 1
ATOM 2796 N N . ILE A 1 388 ? 1.527 17.193 28.449 1.00 95.69 388 ILE A N 1
ATOM 2797 C CA . ILE A 1 388 ? 2.724 17.695 29.125 1.00 95.69 388 ILE A CA 1
ATOM 2798 C C . ILE A 1 388 ? 2.257 18.445 30.365 1.00 95.69 388 ILE A C 1
ATOM 2800 O O . ILE A 1 388 ? 1.599 19.485 30.266 1.00 95.69 388 ILE A O 1
ATOM 2804 N N . ARG A 1 389 ? 2.627 17.914 31.531 1.00 94.81 389 ARG A N 1
ATOM 2805 C CA . ARG A 1 389 ? 2.505 18.615 32.805 1.00 94.81 389 ARG A CA 1
ATOM 2806 C C . ARG A 1 389 ? 3.582 19.689 32.833 1.00 94.81 389 ARG A C 1
ATOM 2808 O O . ARG A 1 389 ? 4.762 19.374 32.681 1.00 94.81 389 ARG A O 1
ATOM 2815 N N . THR A 1 390 ? 3.171 20.942 32.969 1.00 95.12 390 THR A N 1
ATOM 2816 C CA . THR A 1 390 ? 4.057 22.112 32.918 1.00 95.12 390 THR A CA 1
ATOM 2817 C C . THR A 1 390 ? 4.493 22.520 34.333 1.00 95.12 390 THR A C 1
ATOM 2819 O O . THR A 1 390 ? 4.079 21.896 35.312 1.00 95.12 390 THR A O 1
ATOM 2822 N N . ALA A 1 391 ? 5.352 23.530 34.463 1.00 94.12 391 ALA A N 1
ATOM 2823 C CA . ALA A 1 391 ? 5.549 24.237 35.730 1.00 94.12 391 ALA A CA 1
ATOM 2824 C C . ALA A 1 391 ? 4.734 25.537 35.710 1.00 94.12 391 ALA A C 1
ATOM 2826 O O . ALA A 1 391 ? 4.777 26.271 34.720 1.00 94.12 391 ALA A O 1
ATOM 2827 N N . ASP A 1 392 ? 4.006 25.833 36.783 1.00 92.88 392 ASP A N 1
ATOM 2828 C CA . ASP A 1 392 ? 3.272 27.086 36.949 1.00 92.88 392 ASP A CA 1
ATOM 2829 C C . ASP A 1 392 ? 4.226 28.291 37.005 1.00 92.88 392 ASP A C 1
ATOM 2831 O O . ASP A 1 392 ? 3.922 29.328 36.419 1.00 92.88 392 ASP A O 1
ATOM 2835 N N . ASP A 1 393 ? 5.404 28.160 37.623 1.00 91.94 393 ASP A N 1
ATOM 2836 C CA . ASP A 1 393 ? 6.405 29.234 37.701 1.00 91.94 393 ASP A CA 1
ATOM 2837 C C . ASP A 1 393 ? 7.033 29.608 36.348 1.00 91.94 393 ASP A C 1
ATOM 2839 O O . ASP A 1 393 ? 7.427 30.767 36.161 1.00 91.94 393 ASP A O 1
ATOM 2843 N N . SER A 1 394 ? 6.991 28.713 35.349 1.00 92.75 394 SER A N 1
ATOM 2844 C CA . SER A 1 394 ? 7.395 29.021 33.965 1.00 92.75 394 SER A CA 1
ATOM 2845 C C . SER A 1 394 ? 6.531 30.085 33.282 1.00 92.75 394 SER A C 1
ATOM 2847 O O . SER A 1 394 ? 6.926 30.606 32.237 1.00 92.75 394 SER A O 1
ATOM 2849 N N . LYS A 1 395 ? 5.403 30.499 33.878 1.00 89.50 395 LYS A N 1
ATOM 2850 C CA . LYS A 1 395 ? 4.666 31.700 33.444 1.00 89.50 395 LYS A CA 1
ATOM 2851 C C . LYS A 1 395 ? 5.513 32.975 33.460 1.00 89.50 395 LYS A C 1
ATOM 2853 O O . LYS A 1 395 ? 5.217 33.906 32.717 1.00 89.50 395 LYS A O 1
ATOM 2858 N N . ASN A 1 396 ? 6.555 33.014 34.294 1.00 87.62 396 ASN A N 1
ATOM 2859 C CA . ASN A 1 396 ? 7.474 34.144 34.415 1.00 87.62 396 ASN A CA 1
ATOM 2860 C C . ASN A 1 396 ? 8.609 34.112 33.373 1.00 87.62 396 ASN A C 1
ATOM 2862 O O . ASN A 1 396 ? 9.365 35.080 33.269 1.00 87.62 396 ASN A O 1
ATOM 2866 N N . TYR A 1 397 ? 8.748 33.028 32.600 1.00 89.81 397 TYR A N 1
ATOM 2867 C CA . TYR A 1 397 ? 9.790 32.916 31.584 1.00 89.81 397 TYR A CA 1
ATOM 2868 C C . TYR A 1 397 ? 9.517 33.883 30.424 1.00 89.81 397 TYR A C 1
ATOM 2870 O O . TYR A 1 397 ? 8.488 33.812 29.752 1.00 89.81 397 TYR A O 1
ATOM 2878 N N . SER A 1 398 ? 10.445 34.815 30.203 1.00 83.56 398 SER A N 1
ATOM 2879 C CA . SER A 1 398 ? 10.265 35.969 29.310 1.00 83.56 398 SER A CA 1
ATOM 2880 C C . SER A 1 398 ? 10.835 35.784 27.900 1.00 83.56 398 SER A C 1
ATOM 2882 O O . SER A 1 398 ? 10.485 36.544 26.994 1.00 83.56 398 SER A O 1
ATOM 2884 N N . SER A 1 399 ? 11.679 34.772 27.689 1.00 86.12 399 SER A N 1
ATOM 2885 C CA . SER A 1 399 ? 12.225 34.413 26.375 1.00 86.12 399 SER A CA 1
ATOM 2886 C C . SER A 1 399 ? 11.276 33.490 25.606 1.00 86.12 399 SER A C 1
ATOM 2888 O O . SER A 1 399 ? 10.471 32.771 26.190 1.00 86.12 399 SER A O 1
ATOM 2890 N N . SER A 1 400 ? 11.366 33.483 24.276 1.00 85.31 400 SER A N 1
ATOM 2891 C CA . SER A 1 400 ? 10.519 32.646 23.418 1.00 85.31 400 SER A CA 1
ATOM 2892 C C . SER A 1 400 ? 11.376 31.811 22.460 1.00 85.31 400 SER A C 1
ATOM 2894 O O . SER A 1 400 ? 12.301 32.371 21.865 1.00 85.31 400 SER A O 1
ATOM 2896 N N . PRO A 1 401 ? 11.078 30.512 22.260 1.00 89.31 401 PRO A N 1
ATOM 2897 C CA . PRO A 1 401 ? 9.996 29.741 22.884 1.00 89.31 401 PRO A CA 1
ATOM 2898 C C . PRO A 1 401 ? 10.314 29.295 24.322 1.00 89.31 401 PRO A C 1
ATOM 2900 O O . PRO A 1 401 ? 11.476 29.249 24.719 1.00 89.31 401 PRO A O 1
ATOM 2903 N N . VAL A 1 402 ? 9.284 28.913 25.083 1.00 89.38 402 VAL A N 1
ATOM 2904 C CA . VAL A 1 402 ? 9.431 28.274 26.408 1.00 89.38 402 VAL A CA 1
ATOM 2905 C C . VAL A 1 402 ? 9.816 26.803 26.246 1.00 89.38 402 VAL A C 1
ATOM 2907 O O . VAL A 1 402 ? 10.696 26.304 26.945 1.00 89.38 402 VAL A O 1
ATOM 2910 N N . VAL A 1 403 ? 9.160 26.108 25.311 1.00 93.88 403 VAL A N 1
ATOM 2911 C CA . VAL A 1 403 ? 9.221 24.648 25.182 1.00 93.88 403 VAL A CA 1
ATOM 2912 C C . VAL A 1 403 ? 9.207 24.194 23.721 1.00 93.88 403 VAL A C 1
ATOM 2914 O O . VAL A 1 403 ? 8.521 24.770 22.869 1.00 93.88 403 VAL A O 1
ATOM 2917 N N . TYR A 1 404 ? 9.957 23.127 23.459 1.00 90.44 404 TYR A N 1
ATOM 2918 C CA . TYR A 1 404 ? 9.942 22.323 22.244 1.00 90.44 404 TYR A CA 1
ATOM 2919 C C . TYR A 1 404 ? 9.557 20.876 22.574 1.00 90.44 404 TYR A C 1
ATOM 2921 O O . TYR A 1 404 ? 9.916 20.364 23.632 1.00 90.44 404 TYR A O 1
ATOM 2929 N N . PHE A 1 405 ? 8.880 20.198 21.651 1.00 94.12 405 PHE A N 1
ATOM 2930 C CA . PHE A 1 405 ? 8.715 18.738 21.643 1.00 94.12 405 PHE A CA 1
ATOM 2931 C C . PHE A 1 405 ? 8.449 18.256 20.210 1.00 94.12 405 PHE A C 1
ATOM 2933 O O . PHE A 1 405 ? 8.272 19.074 19.308 1.00 94.12 405 PHE A O 1
ATOM 2940 N N . LYS A 1 406 ? 8.396 16.946 19.968 1.00 90.75 406 LYS A N 1
ATOM 2941 C CA . LYS A 1 406 ? 7.917 16.362 18.704 1.00 90.75 406 LYS A CA 1
ATOM 2942 C C . LYS A 1 406 ? 6.652 15.543 18.918 1.00 90.75 406 LYS A C 1
ATOM 2944 O O . LYS A 1 406 ? 6.458 14.965 19.985 1.00 90.75 406 LYS A O 1
ATOM 2949 N N . VAL A 1 407 ? 5.827 15.460 17.875 1.00 88.00 407 VAL A N 1
ATOM 2950 C CA . VAL A 1 407 ? 4.728 14.486 17.794 1.00 88.00 407 VAL A CA 1
ATOM 2951 C C . VAL A 1 407 ? 5.134 13.306 16.913 1.00 88.00 407 VAL A C 1
ATOM 2953 O O . VAL A 1 407 ? 5.624 13.497 15.801 1.00 88.00 407 VAL A O 1
ATOM 2956 N N . THR A 1 408 ? 4.953 12.075 17.390 1.00 83.94 408 THR A N 1
ATOM 2957 C CA . THR A 1 408 ? 5.371 10.859 16.659 1.00 83.94 408 THR A CA 1
ATOM 2958 C C . THR A 1 408 ? 4.371 10.428 15.585 1.00 83.94 408 THR A C 1
ATOM 2960 O O . THR A 1 408 ? 4.736 9.715 14.653 1.00 83.94 408 THR A O 1
ATOM 2963 N N . GLN A 1 409 ? 3.125 10.903 15.664 1.00 80.31 409 GLN A N 1
ATOM 2964 C CA . GLN A 1 409 ? 2.045 10.636 14.708 1.00 80.31 409 GLN A CA 1
ATOM 2965 C C . GLN A 1 409 ? 1.338 11.946 14.319 1.00 80.31 409 GLN A C 1
ATOM 2967 O O . GLN A 1 409 ? 1.614 13.001 14.891 1.00 80.31 409 GLN A O 1
ATOM 2972 N N . ASN A 1 410 ? 0.425 11.900 13.342 1.00 82.81 410 ASN A N 1
ATOM 2973 C CA . ASN A 1 410 ? -0.420 13.053 13.021 1.00 82.81 410 ASN A CA 1
ATOM 2974 C C . ASN A 1 410 ? -1.297 13.379 14.236 1.00 82.81 410 ASN A C 1
ATOM 2976 O O . ASN A 1 410 ? -2.089 12.541 14.661 1.00 82.81 410 ASN A O 1
ATOM 2980 N N . ALA A 1 411 ? -1.184 14.586 14.779 1.00 89.75 411 ALA A N 1
ATOM 2981 C CA . ALA A 1 411 ? -1.790 14.936 16.057 1.00 89.75 411 ALA A CA 1
ATOM 2982 C C . ALA A 1 411 ? -2.478 16.301 16.022 1.00 89.75 411 ALA A C 1
ATOM 2984 O O . ALA A 1 411 ? -2.066 17.206 15.294 1.00 89.75 411 ALA A O 1
ATOM 2985 N N . THR A 1 412 ? -3.503 16.476 16.853 1.00 94.62 412 THR A N 1
ATOM 2986 C CA . THR A 1 412 ? -3.964 17.806 17.257 1.00 94.62 412 THR A CA 1
ATOM 2987 C C . THR A 1 412 ? -3.374 18.105 18.622 1.00 94.62 412 THR A C 1
ATOM 2989 O O . THR A 1 412 ? -3.685 17.428 19.603 1.00 94.62 412 THR A O 1
ATOM 2992 N N . VAL A 1 413 ? -2.514 19.118 18.679 1.00 96.06 413 VAL A N 1
ATOM 2993 C CA . VAL A 1 413 ? -2.065 19.699 19.941 1.00 96.06 413 VAL A CA 1
ATOM 2994 C C . VAL A 1 413 ? -3.145 20.667 20.405 1.00 96.06 413 VAL A C 1
ATOM 2996 O O . VAL A 1 413 ? -3.665 21.457 19.615 1.00 96.06 413 VAL A O 1
ATOM 2999 N N . TYR A 1 414 ? -3.461 20.600 21.688 1.00 97.00 414 TYR A N 1
ATOM 3000 C CA . TYR A 1 414 ? -4.337 21.506 22.405 1.00 97.00 414 TYR A CA 1
ATOM 3001 C C . TYR A 1 414 ? -3.530 22.271 23.452 1.00 97.00 414 TYR A C 1
ATOM 3003 O O . TYR A 1 414 ? -2.627 21.713 24.078 1.00 97.00 414 TYR A O 1
ATOM 3011 N N . VAL A 1 415 ? -3.873 23.539 23.651 1.00 97.56 415 VAL A N 1
ATOM 3012 C CA . VAL A 1 415 ? -3.307 24.403 24.690 1.00 97.56 415 VAL A CA 1
ATOM 3013 C C . VAL A 1 415 ? -4.467 24.977 25.492 1.00 97.56 415 VAL A C 1
ATOM 3015 O O . VAL A 1 415 ? -5.232 25.784 24.968 1.00 97.56 415 VAL A O 1
ATOM 3018 N N . ALA A 1 416 ? -4.594 24.560 26.750 1.00 96.25 416 ALA A N 1
ATOM 3019 C CA . ALA A 1 416 ? -5.494 25.183 27.714 1.00 96.25 416 ALA A CA 1
ATOM 3020 C C . ALA A 1 416 ? -4.800 26.433 28.272 1.00 96.25 416 ALA A C 1
ATOM 3022 O O . ALA A 1 416 ? -3.794 26.310 28.975 1.00 96.25 416 ALA A O 1
ATOM 3023 N N . HIS A 1 417 ? -5.288 27.623 27.917 1.00 96.31 417 HIS A N 1
ATOM 3024 C CA . HIS A 1 417 ? -4.638 28.897 28.226 1.00 96.31 417 HIS A CA 1
ATOM 3025 C C . HIS A 1 417 ? -5.507 29.756 29.141 1.00 96.31 417 HIS A C 1
ATOM 3027 O O . HIS A 1 417 ? -6.642 30.067 28.795 1.00 96.31 417 HIS A O 1
ATOM 3033 N N . ASP A 1 418 ? -4.939 30.207 30.259 1.00 95.25 418 ASP A N 1
ATOM 3034 C CA . ASP A 1 418 ? -5.629 30.994 31.286 1.00 95.25 418 ASP A CA 1
ATOM 3035 C C . ASP A 1 418 ? -6.340 32.224 30.691 1.00 95.25 418 ASP A C 1
ATOM 3037 O O . ASP A 1 418 ? -5.765 32.957 29.872 1.00 95.25 418 ASP A O 1
ATOM 3041 N N . ASP A 1 419 ? -7.595 32.439 31.085 1.00 93.19 419 ASP A N 1
ATOM 3042 C CA . ASP A 1 419 ? -8.446 33.536 30.602 1.00 93.19 419 ASP A CA 1
ATOM 3043 C C . ASP A 1 419 ? -8.298 34.839 31.392 1.00 93.19 419 ASP A C 1
ATOM 3045 O O . ASP A 1 419 ? -8.769 35.891 30.959 1.00 93.19 419 ASP A O 1
ATOM 3049 N N . ARG A 1 420 ? -7.530 34.817 32.487 1.00 92.00 420 ARG A N 1
ATOM 3050 C CA . ARG A 1 420 ? -6.996 36.024 33.134 1.00 92.00 420 ARG A CA 1
ATOM 3051 C C . ARG A 1 420 ? -5.928 36.704 32.263 1.00 92.00 420 ARG A C 1
ATOM 3053 O O . ARG A 1 420 ? -5.644 37.883 32.465 1.00 92.00 420 ARG A O 1
ATOM 3060 N N . VAL A 1 421 ? -5.369 35.998 31.271 1.00 90.19 421 VAL A N 1
ATOM 3061 C CA . VAL A 1 421 ? -4.561 36.589 30.191 1.00 90.19 421 VAL A CA 1
ATOM 3062 C C . VAL A 1 421 ? -5.493 37.022 29.057 1.00 90.19 421 VAL A C 1
ATOM 3064 O O . VAL A 1 421 ? -5.799 36.242 28.154 1.00 90.19 421 VAL A O 1
ATOM 3067 N N . THR A 1 422 ? -5.952 38.274 29.104 1.00 85.88 422 THR A N 1
ATOM 3068 C CA . THR A 1 422 ? -6.846 38.846 28.081 1.00 85.88 422 THR A CA 1
ATOM 3069 C C . THR A 1 422 ? -6.126 39.073 26.751 1.00 85.88 422 THR A C 1
ATOM 3071 O O . THR A 1 422 ? -6.645 38.720 25.693 1.00 85.88 422 THR A O 1
ATOM 3074 N N . ASP A 1 423 ? -4.900 39.598 26.802 1.00 88.00 423 ASP A N 1
ATOM 3075 C CA . ASP A 1 423 ? -4.044 39.802 25.632 1.00 88.00 423 ASP A CA 1
ATOM 3076 C C . ASP A 1 423 ? -3.282 38.504 25.320 1.00 88.00 423 ASP A C 1
ATOM 3078 O O . ASP A 1 423 ? -2.116 38.326 25.686 1.00 88.00 423 ASP A O 1
ATOM 3082 N N . LYS A 1 424 ? -3.980 37.558 24.677 1.00 89.56 424 LYS A N 1
ATOM 3083 C CA . LYS A 1 424 ? -3.439 36.240 24.305 1.00 89.56 424 LYS A CA 1
ATOM 3084 C C . LYS A 1 424 ? -2.149 36.391 23.466 1.00 89.56 424 LYS A C 1
ATOM 3086 O O . LYS A 1 424 ? -2.102 37.218 22.549 1.00 89.56 424 LYS A O 1
ATOM 3091 N N . PRO A 1 425 ? -1.092 35.603 23.739 1.00 90.12 425 PRO A N 1
ATOM 3092 C CA . PRO A 1 425 ? 0.230 35.827 23.157 1.00 90.12 425 PRO A CA 1
ATOM 3093 C C . PRO A 1 425 ? 0.266 35.572 21.641 1.00 90.12 425 PRO A C 1
ATOM 3095 O O . PRO A 1 425 ? -0.442 34.718 21.110 1.00 90.12 425 PRO A O 1
ATOM 3098 N N . THR A 1 426 ? 1.141 36.288 20.926 1.00 87.25 426 THR A N 1
ATOM 3099 C CA . THR A 1 426 ? 1.134 36.369 19.447 1.00 87.25 426 THR A CA 1
ATOM 3100 C C . THR A 1 426 ? 1.272 35.031 18.718 1.00 87.25 426 THR A C 1
ATOM 3102 O O . THR A 1 426 ? 0.760 34.882 17.610 1.00 87.25 426 THR A O 1
ATOM 3105 N N . TRP A 1 427 ? 1.923 34.037 19.328 1.00 91.12 427 TRP A N 1
ATOM 3106 C CA . TRP A 1 427 ? 2.031 32.685 18.774 1.00 91.12 427 TRP A CA 1
ATOM 3107 C C . TRP A 1 427 ? 0.683 31.941 18.777 1.00 91.12 427 TRP A C 1
ATOM 3109 O O . TRP A 1 427 ? 0.395 31.191 17.838 1.00 91.12 427 TRP A O 1
ATOM 3119 N N . LEU A 1 428 ? -0.161 32.194 19.784 1.00 93.19 428 LEU A N 1
ATOM 3120 C CA . LEU A 1 428 ? -1.478 31.580 19.975 1.00 93.19 428 LEU A CA 1
ATOM 3121 C C . LEU A 1 428 ? -2.535 32.157 19.021 1.00 93.19 428 LEU A C 1
ATOM 3123 O O . LEU A 1 428 ? -3.446 31.441 18.625 1.00 93.19 428 LEU A O 1
ATOM 3127 N N . LEU A 1 429 ? -2.354 33.390 18.529 1.00 88.00 429 LEU A N 1
ATOM 3128 C CA . LEU A 1 429 ? -3.215 34.011 17.500 1.00 88.00 429 LEU A CA 1
ATOM 3129 C C . LEU A 1 429 ? -3.263 33.227 16.168 1.00 88.00 429 LEU A C 1
ATOM 3131 O O . LEU A 1 429 ? -4.055 33.542 15.285 1.00 88.00 429 LEU A O 1
ATOM 3135 N N . THR A 1 430 ? -2.406 32.212 16.007 1.00 85.00 430 THR A N 1
ATOM 3136 C CA . THR A 1 430 ? -2.375 31.298 14.852 1.00 85.00 430 THR A CA 1
ATOM 3137 C C . THR A 1 430 ? -2.951 29.905 15.157 1.00 85.00 430 THR A C 1
ATOM 3139 O O . THR A 1 430 ? -2.659 28.948 14.431 1.00 85.00 430 THR A O 1
ATOM 3142 N N . TRP A 1 431 ? -3.702 29.770 16.252 1.00 94.44 431 TRP A N 1
ATOM 3143 C CA . TRP A 1 431 ? -4.379 28.551 16.706 1.00 94.44 431 TRP A CA 1
ATOM 3144 C C . TRP A 1 431 ? -5.898 28.745 16.652 1.00 94.44 431 TRP A C 1
ATOM 3146 O O . TRP A 1 431 ? -6.395 29.869 16.688 1.00 94.44 431 TRP A O 1
ATOM 3156 N N . THR A 1 432 ? -6.647 27.649 16.558 1.00 94.31 432 THR A N 1
ATOM 3157 C CA . THR A 1 432 ? -8.111 27.679 16.496 1.00 94.31 432 THR A CA 1
ATOM 3158 C C . THR A 1 432 ? -8.691 27.436 17.883 1.00 94.31 432 THR A C 1
ATOM 3160 O O . THR A 1 432 ? -8.517 26.351 18.440 1.00 94.31 432 THR A O 1
ATOM 3163 N N . ASP A 1 433 ? -9.373 28.443 18.426 1.00 91.69 433 ASP A N 1
ATOM 3164 C CA . ASP A 1 433 ? -10.195 28.322 19.634 1.00 91.69 433 ASP A CA 1
ATOM 3165 C C . ASP A 1 433 ? -11.240 27.206 19.455 1.00 91.69 433 ASP A C 1
ATOM 3167 O O . ASP A 1 433 ? -11.838 27.080 18.382 1.00 91.69 433 ASP A O 1
ATOM 3171 N N . THR A 1 434 ? -11.425 26.365 20.471 1.00 91.25 434 THR A N 1
ATOM 3172 C CA . THR A 1 434 ? -12.361 25.232 20.413 1.00 91.25 434 THR A CA 1
ATOM 3173 C C . THR A 1 434 ? -13.693 25.494 21.109 1.00 91.25 434 THR A C 1
ATOM 3175 O O . THR A 1 434 ? -14.606 24.682 20.952 1.00 91.25 434 THR A O 1
ATOM 3178 N N . GLY A 1 435 ? -13.823 26.583 21.879 1.00 87.00 435 GLY A N 1
ATOM 3179 C CA . GLY A 1 435 ? -14.987 26.815 22.742 1.00 87.00 435 GLY A CA 1
ATOM 3180 C C . GLY A 1 435 ? -15.173 25.745 23.829 1.00 87.00 435 GLY A C 1
ATOM 3181 O O . GLY A 1 435 ? -16.299 25.493 24.257 1.00 87.00 435 GLY A O 1
ATOM 3182 N N . MET A 1 436 ? -14.088 25.070 24.225 1.00 93.44 436 MET A N 1
ATOM 3183 C CA . MET A 1 436 ? -14.038 24.156 25.367 1.00 93.44 436 MET A CA 1
ATOM 3184 C C . MET A 1 436 ? -13.126 24.739 26.445 1.00 93.44 436 MET A C 1
ATOM 3186 O O . MET A 1 436 ? -12.057 25.250 26.116 1.00 93.44 436 MET A O 1
ATOM 3190 N N . ASP A 1 437 ? -13.488 24.535 27.710 1.00 91.19 437 ASP A N 1
ATOM 3191 C CA . ASP A 1 437 ? -12.732 25.028 28.863 1.00 91.19 437 ASP A CA 1
ATOM 3192 C C . ASP A 1 437 ? -12.179 23.879 29.713 1.00 91.19 437 ASP A C 1
ATOM 3194 O O . ASP A 1 437 ? -12.856 22.872 29.940 1.00 91.19 437 ASP A O 1
ATOM 3198 N N . LEU A 1 438 ? -10.974 24.058 30.252 1.00 93.31 438 LEU A N 1
ATOM 3199 C CA . LEU A 1 438 ? -10.471 23.311 31.408 1.00 93.31 438 LEU A CA 1
ATOM 3200 C C . LEU A 1 438 ? -10.657 24.179 32.660 1.00 93.31 438 LEU A C 1
ATOM 3202 O O . LEU A 1 438 ? -10.424 25.385 32.608 1.00 93.31 438 LEU A O 1
ATOM 3206 N N . VAL A 1 439 ? -11.052 23.579 33.788 1.00 91.31 439 VAL A N 1
ATOM 3207 C CA . VAL A 1 439 ? -11.149 24.286 35.080 1.00 91.31 439 VAL A CA 1
ATOM 3208 C C . VAL A 1 439 ? -10.332 23.551 36.142 1.00 91.31 439 VAL A C 1
ATOM 3210 O O . VAL A 1 439 ? -10.481 22.339 36.302 1.00 91.31 439 VAL A O 1
ATOM 3213 N N . ASN A 1 440 ? -9.460 24.253 36.869 1.00 91.44 440 ASN A N 1
ATOM 3214 C CA . ASN A 1 440 ? -8.651 23.657 37.943 1.00 91.44 440 ASN A CA 1
ATOM 3215 C C . ASN A 1 440 ? -9.402 23.625 39.300 1.00 91.44 440 ASN A C 1
ATOM 3217 O O . ASN A 1 440 ? -10.548 24.060 39.408 1.00 91.44 440 ASN A O 1
ATOM 3221 N N . THR A 1 441 ? -8.773 23.099 40.356 1.00 86.56 441 THR A N 1
ATOM 3222 C CA . THR A 1 441 ? -9.338 23.086 41.722 1.00 86.56 441 THR A CA 1
ATOM 3223 C C . THR A 1 441 ? -9.307 24.437 42.456 1.00 86.56 441 THR A C 1
ATOM 3225 O O . THR A 1 441 ? -9.774 24.508 43.590 1.00 86.56 441 THR A O 1
ATOM 3228 N N . GLU A 1 442 ? -8.804 25.508 41.836 1.00 88.12 442 GLU A N 1
ATOM 3229 C CA . GLU A 1 442 ? -8.902 26.904 42.305 1.00 88.12 442 GLU A CA 1
ATOM 3230 C C . GLU A 1 442 ? -9.986 27.705 41.537 1.00 88.12 442 GLU A C 1
ATOM 3232 O O . GLU A 1 442 ? -9.886 28.925 41.401 1.00 88.12 442 GLU A O 1
ATOM 3237 N N . PRO A 1 443 ? -11.032 27.032 41.021 1.00 87.62 443 PRO A N 1
ATOM 3238 C CA . PRO A 1 443 ? -11.929 27.527 39.976 1.00 87.62 443 PRO A CA 1
ATOM 3239 C C . PRO A 1 443 ? -11.376 28.443 38.865 1.00 87.62 443 PRO A C 1
ATOM 3241 O O . PRO A 1 443 ? -12.120 29.279 38.353 1.00 87.62 443 PRO A O 1
ATOM 3244 N N . VAL A 1 444 ? -10.111 28.293 38.452 1.00 91.12 444 VAL A N 1
ATOM 3245 C CA . VAL A 1 444 ? -9.543 29.039 37.313 1.00 91.12 444 VAL A CA 1
ATOM 3246 C C . VAL A 1 444 ? -9.931 28.362 36.001 1.00 91.12 444 VAL A C 1
ATOM 3248 O O . VAL A 1 444 ? -9.705 27.162 35.842 1.00 91.12 444 VAL A O 1
ATOM 3251 N N . THR A 1 445 ? -10.467 29.146 35.061 1.00 93.38 445 THR A N 1
ATOM 3252 C CA . THR A 1 445 ? -10.849 28.718 33.705 1.00 93.38 445 THR A CA 1
ATOM 3253 C C . THR A 1 445 ? -9.721 28.945 32.693 1.00 93.38 445 THR A C 1
ATOM 3255 O O . THR A 1 445 ? -9.046 29.979 32.710 1.00 93.38 445 THR A O 1
ATOM 3258 N N . PHE A 1 446 ? -9.543 27.972 31.800 1.00 96.38 446 PHE A N 1
ATOM 3259 C CA . PHE A 1 446 ? -8.553 27.964 30.730 1.00 96.38 446 PHE A CA 1
ATOM 3260 C C . PHE A 1 446 ? -9.224 27.581 29.399 1.00 96.38 446 PHE A C 1
ATOM 3262 O O . PHE A 1 446 ? -9.426 26.389 29.136 1.00 96.38 446 PHE A O 1
ATOM 3269 N N . SER A 1 447 ? -9.528 28.564 28.550 1.00 94.12 447 SER A N 1
ATOM 3270 C CA . SER A 1 447 ? -10.008 28.341 27.178 1.00 94.12 447 SER A CA 1
ATOM 3271 C C . SER A 1 447 ? -9.011 27.500 26.375 1.00 94.12 447 SER A C 1
ATOM 3273 O O . SER A 1 447 ? -7.796 27.740 26.398 1.00 94.12 447 SER A O 1
ATOM 3275 N N . ILE A 1 448 ? -9.513 26.492 25.657 1.00 96.81 448 ILE A N 1
ATOM 3276 C CA . ILE A 1 448 ? -8.686 25.508 24.955 1.00 96.81 448 ILE A CA 1
ATOM 3277 C C . ILE A 1 448 ? -8.570 25.847 23.465 1.00 96.81 448 ILE A C 1
ATOM 3279 O O . ILE A 1 448 ? -9.529 25.762 22.696 1.00 96.81 448 ILE A O 1
ATOM 3283 N N . TYR A 1 449 ? -7.344 26.133 23.038 1.00 96.31 449 TYR A N 1
ATOM 3284 C CA . TYR A 1 449 ? -6.953 26.352 21.645 1.00 96.31 449 TYR A CA 1
ATOM 3285 C C . TYR A 1 449 ? -6.412 25.065 21.024 1.00 96.31 449 TYR A C 1
ATOM 3287 O O . TYR A 1 449 ? -5.929 24.184 21.732 1.00 96.31 449 TYR A O 1
ATOM 3295 N N . SER A 1 450 ? -6.459 24.947 19.697 1.00 96.25 450 SER A N 1
ATOM 3296 C CA . SER A 1 450 ? -6.075 23.734 18.964 1.00 96.25 450 SER A CA 1
ATOM 3297 C C . SER A 1 450 ? -5.285 24.017 17.686 1.00 96.25 450 SER A C 1
ATOM 3299 O O . SER A 1 450 ? -5.484 25.043 17.028 1.00 96.25 450 SER A O 1
ATOM 3301 N N . LYS A 1 451 ? -4.379 23.099 17.327 1.00 92.75 451 LYS A N 1
ATOM 3302 C CA . LYS A 1 451 ? -3.602 23.149 16.080 1.00 92.75 451 LYS A CA 1
ATOM 3303 C C . LYS A 1 451 ? -3.107 21.765 15.661 1.00 92.75 451 LYS A C 1
ATOM 3305 O O . LYS A 1 451 ? -2.632 20.983 16.482 1.00 92.75 451 LYS A O 1
ATOM 3310 N N . THR A 1 452 ? -3.218 21.454 14.372 1.00 91.94 452 THR A N 1
ATOM 3311 C CA . THR A 1 452 ? -2.823 20.155 13.806 1.00 91.94 452 THR A CA 1
ATOM 3312 C C . THR A 1 452 ? -1.362 20.139 13.366 1.00 91.94 452 THR A C 1
ATOM 3314 O O . THR A 1 452 ? -0.925 21.045 12.656 1.00 91.94 452 THR A O 1
ATOM 3317 N N . TYR A 1 453 ? -0.647 19.070 13.707 1.00 89.50 453 TYR A N 1
ATOM 3318 C CA . TYR A 1 453 ? 0.747 18.816 13.348 1.00 89.50 453 TYR A CA 1
ATOM 3319 C C . TYR A 1 453 ? 0.885 17.435 12.689 1.00 89.50 453 TYR A C 1
ATOM 3321 O O . TYR A 1 453 ? 0.224 16.475 13.091 1.00 89.50 453 TYR A O 1
ATOM 3329 N N . SER A 1 454 ? 1.742 17.327 11.673 1.00 86.56 454 SER A N 1
ATOM 3330 C CA . SER A 1 454 ? 2.043 16.053 11.004 1.00 86.56 454 SER A CA 1
ATOM 3331 C C . SER A 1 454 ? 3.029 15.214 11.821 1.00 86.56 454 SER A C 1
ATOM 3333 O O . SER A 1 454 ? 3.844 15.772 12.558 1.00 86.56 454 SER A O 1
ATOM 3335 N N . ALA A 1 455 ? 3.023 13.893 11.639 1.00 84.19 455 ALA A N 1
ATOM 3336 C CA . ALA A 1 455 ? 4.005 12.987 12.238 1.00 84.19 455 ALA A CA 1
ATOM 3337 C C . ALA A 1 455 ? 5.455 13.471 12.020 1.00 84.19 455 ALA A C 1
ATOM 3339 O O . ALA A 1 455 ? 5.819 13.904 10.926 1.00 84.19 455 ALA A O 1
ATOM 3340 N N . GLY A 1 456 ? 6.272 13.423 13.073 1.00 80.69 456 GLY A N 1
ATOM 3341 C CA . GLY A 1 456 ? 7.659 13.898 13.085 1.00 80.69 456 GLY A CA 1
ATOM 3342 C C . GLY A 1 456 ? 7.834 15.416 13.237 1.00 80.69 456 GLY A C 1
ATOM 3343 O O . GLY A 1 456 ? 8.969 15.874 13.375 1.00 80.69 456 GLY A O 1
ATOM 3344 N N . SER A 1 457 ? 6.755 16.210 13.235 1.00 85.56 457 SER A N 1
ATOM 3345 C CA . SER A 1 457 ? 6.848 17.671 13.374 1.00 85.56 457 SER A CA 1
ATOM 3346 C C . SER A 1 457 ? 7.352 18.076 14.756 1.00 85.56 457 SER A C 1
ATOM 3348 O O . SER A 1 457 ? 6.846 17.597 15.773 1.00 85.56 457 SER A O 1
ATOM 3350 N N . ALA A 1 458 ? 8.278 19.035 14.791 1.00 88.00 458 ALA A N 1
ATOM 3351 C CA . ALA A 1 458 ? 8.604 19.764 16.008 1.00 88.00 458 ALA A CA 1
ATOM 3352 C C . ALA A 1 458 ? 7.509 20.802 16.312 1.00 88.00 458 ALA A C 1
ATOM 3354 O O . ALA A 1 458 ? 7.169 21.639 15.473 1.00 88.00 458 ALA A O 1
ATOM 3355 N N . VAL A 1 459 ? 6.974 20.746 17.526 1.00 93.81 459 VAL A N 1
ATOM 3356 C CA . VAL A 1 459 ? 6.074 21.735 18.115 1.00 93.81 459 VAL A CA 1
ATOM 3357 C C . VAL A 1 459 ? 6.918 22.701 18.945 1.00 93.81 459 VAL A C 1
ATOM 3359 O O . VAL A 1 459 ? 7.870 22.296 19.610 1.00 93.81 459 VAL A O 1
ATOM 3362 N N . SER A 1 460 ? 6.583 23.988 18.897 1.00 94.25 460 SER A N 1
ATOM 3363 C CA . SER A 1 460 ? 7.275 25.042 19.638 1.00 94.25 460 SER A CA 1
ATOM 3364 C C . SER A 1 460 ? 6.252 26.046 20.153 1.00 94.25 460 SER A C 1
ATOM 3366 O O . SER A 1 460 ? 5.437 26.537 19.367 1.00 94.25 460 SER A O 1
ATOM 3368 N N . LEU A 1 461 ? 6.262 26.308 21.463 1.00 94.69 461 LEU A N 1
ATOM 3369 C CA . LEU A 1 461 ? 5.281 27.158 22.143 1.00 94.69 461 LEU A CA 1
ATOM 3370 C C . LEU A 1 461 ? 5.984 28.306 22.878 1.00 94.69 461 LEU A C 1
ATOM 3372 O O . LEU A 1 461 ? 7.037 28.121 23.493 1.00 94.69 461 LEU A O 1
ATOM 3376 N N . GLY A 1 462 ? 5.414 29.507 22.785 1.00 91.12 462 GLY A N 1
ATOM 3377 C CA . GLY A 1 462 ? 5.991 30.729 23.347 1.00 91.12 462 GLY A CA 1
ATOM 3378 C C . GLY A 1 462 ? 5.632 30.973 24.814 1.00 91.12 462 GLY A C 1
ATOM 3379 O O . GLY A 1 462 ? 5.154 30.083 25.517 1.00 91.12 462 GLY A O 1
ATOM 3380 N N . THR A 1 463 ? 5.867 32.207 25.260 1.00 92.00 463 THR A N 1
ATOM 3381 C CA . THR A 1 463 ? 5.563 32.682 26.619 1.00 92.00 463 THR A CA 1
ATOM 3382 C C . THR A 1 463 ? 4.057 32.741 26.900 1.00 92.00 463 THR A C 1
ATOM 3384 O O . THR A 1 463 ? 3.246 32.819 25.974 1.00 92.00 463 THR A O 1
ATOM 3387 N N . ASN A 1 464 ? 3.687 32.731 28.185 1.00 90.25 464 ASN A N 1
ATOM 3388 C CA . ASN A 1 464 ? 2.302 32.664 28.684 1.00 90.25 464 ASN A CA 1
ATOM 3389 C C . ASN A 1 464 ? 1.486 33.971 28.523 1.00 90.25 464 ASN A C 1
ATOM 3391 O O . ASN A 1 464 ? 0.340 34.045 28.953 1.00 90.25 464 ASN A O 1
ATOM 3395 N N . GLY A 1 465 ? 2.073 35.027 27.949 1.00 83.44 465 GLY A N 1
ATOM 3396 C CA . GLY A 1 465 ? 1.494 36.376 27.954 1.00 83.44 465 GLY A CA 1
ATOM 3397 C C . GLY A 1 465 ? 1.687 37.119 29.285 1.00 83.44 465 GLY A C 1
ATOM 3398 O O . GLY A 1 465 ? 2.390 36.654 30.179 1.00 83.44 465 GLY A O 1
ATOM 3399 N N . VAL A 1 466 ? 1.106 38.317 29.401 1.00 66.62 466 VAL A N 1
ATOM 3400 C CA . VAL A 1 466 ? 1.371 39.260 30.506 1.00 66.62 466 VAL A CA 1
ATOM 3401 C C . VAL A 1 466 ? 0.196 39.395 31.481 1.00 66.62 466 VAL A C 1
ATOM 3403 O O . VAL A 1 466 ? -0.551 40.367 31.448 1.00 66.62 466 VAL A O 1
ATOM 3406 N N . ALA A 1 467 ? 0.083 38.449 32.415 1.00 61.97 467 ALA A N 1
ATOM 3407 C CA . ALA A 1 467 ? -0.688 38.630 33.647 1.00 61.97 467 ALA A CA 1
ATOM 3408 C C . ALA A 1 467 ? 0.014 37.920 34.817 1.00 61.97 467 ALA A C 1
ATOM 3410 O O . ALA A 1 467 ? 0.125 36.697 34.831 1.00 61.97 467 ALA A O 1
ATOM 3411 N N . SER A 1 468 ? 0.478 38.675 35.818 1.00 59.59 468 SER A N 1
ATOM 3412 C CA . SER A 1 468 ? 1.262 38.145 36.951 1.00 59.59 468 SER A CA 1
ATOM 3413 C C . SER A 1 468 ? 0.474 37.243 37.910 1.00 59.59 468 SER A C 1
ATOM 3415 O O . SER A 1 468 ? 1.067 36.582 38.759 1.00 59.59 468 SER A O 1
ATOM 3417 N N . THR A 1 469 ? -0.853 37.216 37.787 1.00 71.88 469 THR A N 1
ATOM 3418 C CA . THR A 1 469 ? -1.768 36.365 38.562 1.00 71.88 469 THR A CA 1
ATOM 3419 C C . THR A 1 469 ? -2.313 35.178 37.770 1.00 71.88 469 THR A C 1
ATOM 3421 O O . THR A 1 469 ? -3.028 34.362 38.348 1.00 71.88 469 THR A O 1
ATOM 3424 N N . ALA A 1 470 ? -2.002 35.071 36.475 1.00 85.50 470 ALA A N 1
ATOM 3425 C CA . ALA A 1 470 ? -2.355 33.904 35.678 1.00 85.50 470 ALA A CA 1
ATOM 3426 C C . ALA A 1 470 ? -1.503 32.685 36.068 1.00 85.50 470 ALA A C 1
ATOM 3428 O O . ALA A 1 470 ? -0.488 32.795 36.763 1.00 85.50 470 ALA A O 1
ATOM 3429 N N . SER A 1 471 ? -1.918 31.517 35.601 1.00 91.31 471 SER A N 1
ATOM 3430 C CA . SER A 1 471 ? -1.195 30.255 35.725 1.00 91.31 471 SER A CA 1
ATOM 3431 C C . SER A 1 471 ? -0.655 29.817 34.364 1.00 91.31 471 SER A C 1
ATOM 3433 O O . SER A 1 471 ? -1.128 30.283 33.322 1.00 91.31 471 SER A O 1
ATOM 3435 N N . MET A 1 472 ? 0.367 28.961 34.353 1.00 93.62 472 MET A N 1
ATOM 3436 C CA . MET A 1 472 ? 0.963 28.489 33.096 1.00 93.62 472 MET A CA 1
ATOM 3437 C C . MET A 1 472 ? -0.037 27.658 32.272 1.00 93.62 472 MET A C 1
ATOM 3439 O O . MET A 1 472 ? -0.857 26.929 32.835 1.00 93.62 472 MET A O 1
ATOM 3443 N N . TYR A 1 473 ? 0.024 27.736 30.941 1.00 95.19 473 TYR A N 1
ATOM 3444 C CA . TYR A 1 473 ? -0.801 26.889 30.078 1.00 95.19 473 TYR A CA 1
ATOM 3445 C C . TYR A 1 473 ? -0.482 25.388 30.234 1.00 95.19 473 TYR A C 1
ATOM 3447 O O . TYR A 1 473 ? 0.642 24.995 30.565 1.00 95.19 473 TYR A O 1
ATOM 3455 N N . THR A 1 474 ? -1.464 24.535 29.934 1.00 94.44 474 THR A N 1
ATOM 3456 C CA . THR A 1 474 ? -1.307 23.068 29.877 1.00 94.44 474 THR A CA 1
ATOM 3457 C C . THR A 1 474 ? -1.417 22.581 28.436 1.00 94.44 474 THR A C 1
ATOM 3459 O O . THR A 1 474 ? -2.266 23.053 27.678 1.00 94.44 474 THR A O 1
ATOM 3462 N N . ILE A 1 475 ? -0.562 21.629 28.050 1.00 97.75 475 ILE A N 1
ATOM 3463 C CA . ILE A 1 475 ? -0.472 21.104 26.681 1.00 97.75 475 ILE A CA 1
ATOM 3464 C C . ILE A 1 475 ? -1.043 19.685 26.660 1.00 97.75 475 ILE A C 1
ATOM 3466 O O . ILE A 1 475 ? -0.566 18.834 27.403 1.00 97.75 475 ILE A O 1
ATOM 3470 N N . ILE A 1 476 ? -2.015 19.408 25.792 1.00 96.69 476 ILE A N 1
ATOM 3471 C CA . ILE A 1 476 ? -2.625 18.077 25.616 1.00 96.69 476 ILE A CA 1
ATOM 3472 C C . ILE A 1 476 ? -2.473 17.677 24.147 1.00 96.69 476 ILE A C 1
ATOM 3474 O O . ILE A 1 476 ? -2.632 18.517 23.266 1.00 96.69 476 ILE A O 1
ATOM 3478 N N . VAL A 1 477 ? -2.165 16.419 23.841 1.00 93.88 477 VAL A N 1
ATOM 3479 C CA . VAL A 1 477 ? -1.893 15.965 22.470 1.00 93.88 477 VAL A CA 1
ATOM 3480 C C . VAL A 1 477 ? -2.797 14.785 22.122 1.00 93.88 477 VAL A C 1
ATOM 3482 O O . VAL A 1 477 ? -2.689 13.693 22.673 1.00 93.88 477 VAL A O 1
ATOM 3485 N N . ARG A 1 478 ? -3.710 15.003 21.171 1.00 90.94 478 ARG A N 1
ATOM 3486 C CA . ARG A 1 478 ? -4.602 13.971 20.632 1.00 90.94 478 ARG A CA 1
ATOM 3487 C C . ARG A 1 478 ? -3.992 13.369 19.376 1.00 90.94 478 ARG A C 1
ATOM 3489 O O . ARG A 1 478 ? -3.694 14.105 18.438 1.00 90.94 478 ARG A O 1
ATOM 3496 N N . ASN A 1 479 ? -3.887 12.045 19.310 1.00 83.56 479 ASN A N 1
ATOM 3497 C CA . ASN A 1 479 ? -3.617 11.357 18.049 1.00 83.56 479 ASN A CA 1
ATOM 3498 C C . ASN A 1 479 ? -4.823 11.542 17.115 1.00 83.56 479 ASN A C 1
ATOM 3500 O O . ASN A 1 479 ? -5.951 11.262 17.516 1.00 83.56 479 ASN A O 1
ATOM 3504 N N . ASN A 1 480 ? -4.608 11.988 15.878 1.00 77.38 480 ASN A N 1
ATOM 3505 C CA . ASN A 1 480 ? -5.674 12.151 14.889 1.00 77.38 480 ASN A CA 1
ATOM 3506 C C . ASN A 1 480 ? -6.004 10.815 14.197 1.00 77.38 480 ASN A C 1
ATOM 3508 O O . ASN A 1 480 ? -6.069 10.725 12.968 1.00 77.38 480 ASN A O 1
ATOM 3512 N N . THR A 1 481 ? -6.254 9.777 14.998 1.00 50.03 481 THR A N 1
ATOM 3513 C CA . THR A 1 481 ? -7.009 8.600 14.563 1.00 50.03 481 THR A CA 1
ATOM 3514 C C . THR A 1 481 ? -8.437 9.030 14.227 1.00 50.03 481 THR A C 1
ATOM 3516 O O . THR A 1 481 ? -9.031 9.843 14.930 1.00 50.03 481 THR A O 1
ATOM 3519 N N . VAL A 1 482 ? -8.992 8.530 13.120 1.00 30.48 482 VAL A N 1
ATOM 3520 C CA . VAL A 1 482 ? -10.307 8.964 12.611 1.00 30.48 482 VAL A CA 1
ATOM 3521 C C . VAL A 1 482 ? -11.437 8.334 13.445 1.00 30.48 482 VAL A C 1
ATOM 3523 O O . VAL A 1 482 ? -11.618 7.118 13.350 1.00 30.48 482 VAL A O 1
ATOM 3526 N N . PRO A 1 483 ? -12.233 9.100 14.222 1.00 29.50 483 PRO A N 1
ATOM 3527 C CA . PRO A 1 483 ? -13.273 8.547 15.086 1.00 29.50 483 PRO A CA 1
ATOM 3528 C C . PRO A 1 483 ? -14.682 8.803 14.527 1.00 29.50 483 PRO A C 1
ATOM 3530 O O . PRO A 1 483 ? -15.030 9.923 14.156 1.00 29.50 483 PRO A O 1
ATOM 3533 N N . THR A 1 484 ? -15.532 7.773 14.519 1.00 24.89 484 THR A N 1
ATOM 3534 C CA . THR A 1 484 ? -16.970 7.921 14.210 1.00 24.89 484 THR A CA 1
ATOM 3535 C C . THR A 1 484 ? -17.754 8.122 15.510 1.00 24.89 484 THR A C 1
ATOM 3537 O O . THR A 1 484 ? -17.456 7.460 16.501 1.00 24.89 484 THR A O 1
ATOM 3540 N N . SER A 1 485 ? -18.746 9.017 15.533 1.00 25.77 485 SER A N 1
ATOM 3541 C CA . SER A 1 485 ? -19.488 9.399 16.747 1.00 25.77 485 SER A CA 1
ATOM 3542 C C . SER A 1 485 ? -20.928 8.857 16.799 1.00 25.77 485 SER A C 1
ATOM 3544 O O . SER A 1 485 ? -21.589 8.685 15.775 1.00 25.77 485 SER A O 1
ATOM 3546 N N . THR A 1 486 ? -21.440 8.582 18.007 1.00 28.44 486 THR A N 1
ATOM 3547 C CA . THR A 1 486 ? -22.873 8.333 18.315 1.00 28.44 486 THR A CA 1
ATOM 3548 C C . THR A 1 486 ? -23.090 8.482 19.834 1.00 28.44 486 THR A C 1
ATOM 3550 O O . THR A 1 486 ? -22.167 8.174 20.589 1.00 28.44 486 THR A O 1
ATOM 3553 N N . PRO A 1 487 ? -24.230 9.028 20.313 1.00 31.88 487 PRO A N 1
ATOM 3554 C CA . PRO A 1 487 ? -25.507 8.293 20.462 1.00 31.88 487 PRO A CA 1
ATOM 3555 C C . PRO A 1 487 ? -26.675 9.098 19.811 1.00 31.88 487 PRO A C 1
ATOM 3557 O O . PRO A 1 487 ? -26.389 9.866 18.903 1.00 31.88 487 PRO A O 1
ATOM 3560 N N . SER A 1 488 ? -27.990 9.032 20.099 1.00 25.20 488 SER A N 1
ATOM 3561 C CA . SER A 1 488 ? -28.907 8.359 21.062 1.00 25.20 488 SER A CA 1
ATOM 3562 C C . SER A 1 488 ? -30.353 8.532 20.508 1.00 25.20 488 SER A C 1
ATOM 3564 O O . SER A 1 488 ? -30.572 9.493 19.780 1.00 25.20 488 SER A O 1
ATOM 3566 N N . ARG A 1 489 ? -31.427 7.786 20.829 1.00 28.81 489 ARG A N 1
ATOM 3567 C CA . ARG A 1 489 ? -31.662 6.453 21.437 1.00 28.81 489 ARG A CA 1
ATOM 3568 C C . ARG A 1 489 ? -33.173 6.127 21.290 1.00 28.81 489 ARG A C 1
ATOM 3570 O O . ARG A 1 489 ? -33.959 6.959 21.723 1.00 28.81 489 ARG A O 1
ATOM 3577 N N . THR A 1 490 ? -33.546 4.906 20.864 1.00 24.11 490 THR A N 1
ATOM 3578 C CA . THR A 1 490 ? -34.846 4.227 21.185 1.00 24.11 490 THR A CA 1
ATOM 3579 C C . THR A 1 490 ? -36.143 4.825 20.550 1.00 24.11 490 THR A C 1
ATOM 3581 O O . THR A 1 490 ? -36.199 6.039 20.393 1.00 24.11 490 THR A O 1
ATOM 3584 N N . PRO A 1 491 ? -37.222 4.057 20.208 1.00 32.62 491 PRO A N 1
ATOM 3585 C CA . PRO A 1 491 ? -37.510 2.619 20.410 1.00 32.62 491 PRO A CA 1
ATOM 3586 C C . PRO A 1 491 ? -37.683 1.730 19.140 1.00 32.62 491 PRO A C 1
ATOM 3588 O O . PRO A 1 491 ? -37.546 2.164 18.003 1.00 32.62 491 PRO A O 1
ATOM 3591 N N . THR A 1 492 ? -37.964 0.449 19.418 1.00 26.41 492 THR A N 1
ATOM 3592 C CA . THR A 1 492 ? -38.170 -0.783 18.609 1.00 26.41 492 THR A CA 1
ATOM 3593 C C . THR A 1 492 ? -39.468 -0.829 17.749 1.00 26.41 492 THR A C 1
ATOM 3595 O O . THR A 1 492 ? -40.310 0.041 17.971 1.00 26.41 492 THR A O 1
ATOM 3598 N N . PRO A 1 493 ? -39.698 -1.806 16.809 1.00 29.31 493 PRO A N 1
ATOM 3599 C CA . PRO A 1 493 ? -39.340 -3.247 16.869 1.00 29.31 493 PRO A CA 1
ATOM 3600 C C . PRO A 1 493 ? -38.703 -3.952 15.630 1.00 29.31 493 PRO A C 1
ATOM 3602 O O . PRO A 1 493 ? -38.512 -3.386 14.561 1.00 29.31 493 PRO A O 1
ATOM 3605 N N . GLN A 1 494 ? -38.346 -5.229 15.860 1.00 25.94 494 GLN A N 1
ATOM 3606 C CA . GLN A 1 494 ? -37.663 -6.249 15.022 1.00 25.94 494 GLN A CA 1
ATOM 3607 C C . GLN A 1 494 ? -38.532 -6.898 13.901 1.00 25.94 494 GLN A C 1
ATOM 3609 O O . GLN A 1 494 ? -39.755 -6.819 13.993 1.00 25.94 494 GLN A O 1
ATOM 3614 N N . PRO A 1 495 ? -37.976 -7.763 13.006 1.00 33.72 495 PRO A N 1
ATOM 3615 C CA . PRO A 1 495 ? -36.657 -7.721 12.348 1.00 33.72 495 PRO A CA 1
ATOM 3616 C C . PRO A 1 495 ? -36.680 -8.121 10.843 1.00 33.72 495 PRO A C 1
ATOM 3618 O O . PRO A 1 495 ? -37.505 -8.912 10.394 1.00 33.72 495 PRO A O 1
ATOM 3621 N N . SER A 1 496 ? -35.649 -7.738 10.086 1.00 26.20 496 SER A N 1
ATOM 3622 C CA . SER A 1 496 ? -35.114 -8.575 8.991 1.00 26.20 496 SER A CA 1
ATOM 3623 C C . SER A 1 496 ? -33.608 -8.325 8.847 1.00 26.20 496 SER A C 1
ATOM 3625 O O . SER A 1 496 ? -33.123 -7.279 9.277 1.00 26.20 496 SER A O 1
ATOM 3627 N N . SER A 1 497 ? -32.848 -9.303 8.343 1.00 25.62 497 SER A N 1
ATOM 3628 C CA . SER A 1 497 ? -31.379 -9.216 8.299 1.00 25.62 497 SER A CA 1
ATOM 3629 C C . SER A 1 497 ? -30.907 -8.313 7.150 1.00 25.62 497 SER A C 1
ATOM 3631 O O . SER A 1 497 ? -31.201 -8.635 5.995 1.00 25.62 497 SER A O 1
ATOM 3633 N N . PRO A 1 498 ? -30.170 -7.217 7.410 1.00 28.84 498 PRO A N 1
ATOM 3634 C CA . PRO A 1 498 ? -29.620 -6.391 6.348 1.00 28.84 498 PRO A CA 1
ATOM 3635 C C . PRO A 1 498 ? -28.380 -7.055 5.736 1.00 28.84 498 PRO A C 1
ATOM 3637 O O . PRO A 1 498 ? -27.339 -7.199 6.376 1.00 28.84 498 PRO A O 1
ATOM 3640 N N . THR A 1 499 ? -28.461 -7.397 4.450 1.00 27.91 499 THR A N 1
ATOM 3641 C CA . THR A 1 499 ? -27.267 -7.505 3.596 1.00 27.91 499 THR A CA 1
ATOM 3642 C C . THR A 1 499 ? -26.488 -6.182 3.679 1.00 27.91 499 THR A C 1
ATOM 3644 O O . THR A 1 499 ? -27.136 -5.133 3.661 1.00 27.91 499 THR A O 1
ATOM 3647 N N . PRO A 1 500 ? -25.142 -6.175 3.766 1.00 28.64 500 PRO A N 1
ATOM 3648 C CA . PRO A 1 500 ? -24.375 -4.935 3.889 1.00 28.64 500 PRO A CA 1
ATOM 3649 C C . PRO A 1 500 ? -24.660 -3.988 2.717 1.00 28.64 500 PRO A C 1
ATOM 3651 O O . PRO A 1 500 ? -24.277 -4.243 1.573 1.00 28.64 500 PRO A O 1
ATOM 3654 N N . THR A 1 501 ? -25.348 -2.884 3.007 1.00 31.08 501 THR A N 1
ATOM 3655 C CA . THR A 1 501 ? -25.701 -1.856 2.027 1.00 31.08 501 THR A CA 1
ATOM 3656 C C . THR A 1 501 ? -24.479 -1.015 1.690 1.00 31.08 501 THR A C 1
ATOM 3658 O O . THR A 1 501 ? -24.240 0.032 2.293 1.00 31.08 501 THR A O 1
ATOM 3661 N N . ILE A 1 502 ? -23.715 -1.469 0.695 1.00 36.25 502 ILE A N 1
ATOM 3662 C CA . ILE A 1 502 ? -22.747 -0.632 -0.020 1.00 36.25 502 ILE A CA 1
ATOM 3663 C C . ILE A 1 502 ? -23.506 0.599 -0.527 1.00 36.25 502 ILE A C 1
ATOM 3665 O O . ILE A 1 502 ? -24.477 0.446 -1.268 1.00 36.25 502 ILE A O 1
ATOM 3669 N N . ASN A 1 503 ? -23.078 1.809 -0.159 1.00 39.44 503 ASN A N 1
ATOM 3670 C CA . ASN A 1 503 ? -23.612 3.018 -0.779 1.00 39.44 503 ASN A CA 1
ATOM 3671 C C . ASN A 1 503 ? -23.166 3.034 -2.256 1.00 39.44 503 ASN A C 1
ATOM 3673 O O . ASN A 1 503 ? -21.965 3.156 -2.511 1.00 39.44 503 ASN A O 1
ATOM 3677 N N . PRO A 1 504 ? -24.072 2.895 -3.245 1.00 46.25 504 PRO A N 1
ATOM 3678 C CA . PRO A 1 504 ? -23.676 2.658 -4.633 1.00 46.25 504 PRO A CA 1
ATOM 3679 C C . PRO A 1 504 ? -23.022 3.876 -5.306 1.00 46.25 504 PRO A C 1
ATOM 3681 O O . PRO A 1 504 ? -22.552 3.747 -6.434 1.00 46.25 504 PRO A O 1
ATOM 3684 N N . SER A 1 505 ? -22.989 5.039 -4.644 1.00 54.97 505 SER A N 1
ATOM 3685 C CA . SER A 1 505 ? -22.539 6.316 -5.204 1.00 54.97 505 SER A CA 1
ATOM 3686 C C . SER A 1 505 ? -21.090 6.718 -4.889 1.00 54.97 505 SER A C 1
ATOM 3688 O O . SER A 1 505 ? -20.719 7.831 -5.251 1.00 54.97 505 SER A O 1
ATOM 3690 N N . SER A 1 506 ? -20.284 5.885 -4.215 1.00 75.12 506 SER A N 1
ATOM 3691 C CA . SER A 1 506 ? -18.865 6.188 -3.940 1.00 75.12 506 SER A CA 1
ATOM 3692 C C . SER A 1 506 ? -17.915 5.180 -4.584 1.00 75.12 506 SER A C 1
ATOM 3694 O O . SER A 1 506 ? -18.190 3.978 -4.592 1.00 75.12 506 SER A O 1
ATOM 3696 N N . SER A 1 507 ? -16.800 5.668 -5.135 1.00 84.06 507 SER A N 1
ATOM 3697 C CA . SER A 1 507 ? -15.840 4.888 -5.930 1.00 84.06 507 SER A CA 1
ATOM 3698 C C . SER A 1 507 ? -14.864 4.091 -5.057 1.00 84.06 507 SER A C 1
ATOM 3700 O O . SER A 1 507 ? -13.644 4.234 -5.158 1.00 84.06 507 SER A O 1
ATOM 3702 N N . THR A 1 508 ? -15.394 3.242 -4.175 1.00 86.62 508 THR A N 1
ATOM 3703 C CA . THR A 1 508 ? -14.586 2.375 -3.307 1.00 86.62 508 THR A CA 1
ATOM 3704 C C . THR A 1 508 ? -13.961 1.229 -4.109 1.00 86.62 508 THR A C 1
ATOM 3706 O O . THR A 1 508 ? -14.675 0.447 -4.744 1.00 86.62 508 THR A O 1
ATOM 3709 N N . ILE A 1 509 ? -12.634 1.091 -4.065 1.00 91.62 509 ILE A N 1
ATOM 3710 C CA . ILE A 1 509 ? -11.915 -0.019 -4.703 1.00 91.62 509 ILE A CA 1
ATOM 3711 C C . ILE A 1 509 ? -12.199 -1.336 -3.964 1.00 91.62 509 ILE A C 1
ATOM 3713 O O . ILE A 1 509 ? -12.208 -1.391 -2.731 1.00 91.62 509 ILE A O 1
ATOM 3717 N N . LYS A 1 510 ? -12.425 -2.407 -4.729 1.00 87.56 510 LYS A N 1
ATOM 3718 C CA . LYS A 1 510 ? -12.470 -3.794 -4.246 1.00 87.56 510 LYS A CA 1
ATOM 3719 C C . LYS A 1 510 ? -11.054 -4.356 -4.179 1.00 87.56 510 LYS A C 1
ATOM 3721 O O . LYS A 1 510 ? -10.635 -4.842 -3.134 1.00 87.56 510 LYS A O 1
ATOM 3726 N N . ILE A 1 511 ? -10.349 -4.295 -5.309 1.00 89.12 511 ILE A N 1
ATOM 3727 C CA . ILE A 1 511 ? -8.984 -4.792 -5.489 1.00 89.12 511 ILE A CA 1
ATOM 3728 C C . ILE A 1 511 ? -8.358 -4.182 -6.751 1.00 89.12 511 ILE A C 1
ATOM 3730 O O . ILE A 1 511 ? -9.061 -3.851 -7.707 1.00 89.12 511 ILE A O 1
ATOM 3734 N N . VAL A 1 512 ? -7.031 -4.082 -6.772 1.00 93.19 512 VAL A N 1
ATOM 3735 C CA . VAL A 1 512 ? -6.235 -3.953 -7.994 1.00 93.19 512 VAL A CA 1
ATOM 3736 C C . VAL A 1 512 ? -5.434 -5.237 -8.201 1.00 93.19 512 VAL A C 1
ATOM 3738 O O . VAL A 1 512 ? -4.755 -5.714 -7.292 1.00 93.19 512 VAL A O 1
ATOM 3741 N N . HIS A 1 513 ? -5.530 -5.802 -9.401 1.00 92.62 513 HIS A N 1
ATOM 3742 C CA . HIS A 1 513 ? -4.664 -6.877 -9.876 1.00 92.62 513 HIS A CA 1
ATOM 3743 C C . HIS A 1 513 ? -3.507 -6.280 -10.677 1.00 92.62 513 HIS A C 1
ATOM 3745 O O . HIS A 1 513 ? -3.733 -5.373 -11.474 1.00 92.62 513 HIS A O 1
ATOM 3751 N N . HIS A 1 514 ? -2.299 -6.811 -10.503 1.00 91.75 514 HIS A N 1
ATOM 3752 C CA . HIS A 1 514 ? -1.089 -6.385 -11.210 1.00 91.75 514 HIS A CA 1
ATOM 3753 C C . HIS A 1 514 ? -0.405 -7.573 -11.883 1.00 91.75 514 HIS A C 1
ATOM 3755 O O . HIS A 1 514 ? -0.554 -8.712 -11.435 1.00 91.75 514 HIS A O 1
ATOM 3761 N N . GLY A 1 515 ? 0.432 -7.291 -12.878 1.00 91.62 515 GLY A N 1
ATOM 3762 C CA . GLY A 1 515 ? 1.449 -8.233 -13.326 1.00 91.62 515 GLY A CA 1
ATOM 3763 C C . GLY A 1 515 ? 2.343 -7.683 -14.431 1.00 91.62 515 GLY A C 1
ATOM 3764 O O . GLY A 1 515 ? 2.092 -6.616 -14.996 1.00 91.62 515 GLY A O 1
ATOM 3765 N N . ALA A 1 516 ? 3.359 -8.473 -14.762 1.00 93.56 516 ALA A N 1
ATOM 3766 C CA . ALA A 1 516 ? 4.185 -8.316 -15.950 1.00 93.56 516 ALA A CA 1
ATOM 3767 C C . ALA A 1 516 ? 3.811 -9.384 -16.992 1.00 93.56 516 ALA A C 1
ATOM 3769 O O . ALA A 1 516 ? 3.383 -10.485 -16.637 1.00 93.56 516 ALA A O 1
ATOM 3770 N N . VAL A 1 517 ? 3.984 -9.085 -18.279 1.00 96.31 517 VAL A N 1
ATOM 3771 C CA . VAL A 1 517 ? 3.992 -10.077 -19.366 1.00 96.31 517 VAL A CA 1
ATOM 3772 C C . VAL A 1 517 ? 4.820 -9.553 -20.541 1.00 96.31 517 VAL A C 1
ATOM 3774 O O . VAL A 1 517 ? 4.829 -8.352 -20.797 1.00 96.31 517 VAL A O 1
ATOM 3777 N N . THR A 1 518 ? 5.478 -10.434 -21.293 1.00 95.88 518 THR A N 1
ATOM 3778 C CA . THR A 1 518 ? 6.160 -10.067 -22.544 1.00 95.88 518 THR A CA 1
ATOM 3779 C C . THR A 1 518 ? 5.368 -10.595 -23.738 1.00 95.88 518 THR A C 1
ATOM 3781 O O . THR A 1 518 ? 5.107 -11.795 -23.846 1.00 95.88 518 THR A O 1
ATOM 3784 N N . LEU A 1 519 ? 5.007 -9.713 -24.671 1.00 95.62 519 LEU A N 1
ATOM 3785 C CA . LEU A 1 519 ? 4.528 -10.101 -25.995 1.00 95.62 519 LEU A CA 1
ATOM 3786 C C . LEU A 1 519 ? 5.736 -10.528 -26.837 1.00 95.62 519 LEU A C 1
ATOM 3788 O O . LEU A 1 519 ? 6.449 -9.694 -27.394 1.00 95.62 519 LEU A O 1
ATOM 3792 N N . ALA A 1 520 ? 5.978 -11.837 -26.886 1.00 93.56 520 ALA A N 1
ATOM 3793 C CA . ALA A 1 520 ? 7.148 -12.423 -27.533 1.00 93.56 520 ALA A CA 1
ATOM 3794 C C . ALA A 1 520 ? 7.216 -12.162 -29.052 1.00 93.56 520 ALA A C 1
ATOM 3796 O O . ALA A 1 520 ? 6.196 -12.054 -29.742 1.00 93.56 520 ALA A O 1
ATOM 3797 N N . GLY A 1 521 ? 8.443 -12.137 -29.583 1.00 92.31 521 GLY A N 1
ATOM 3798 C CA . GLY A 1 521 ? 8.702 -12.120 -31.022 1.00 92.31 521 GLY A CA 1
ATOM 3799 C C . GLY A 1 521 ? 8.007 -13.282 -31.738 1.00 92.31 521 GLY A C 1
ATOM 3800 O O . GLY A 1 521 ? 8.048 -14.420 -31.283 1.00 92.31 521 GLY A O 1
ATOM 3801 N N . GLY A 1 522 ? 7.343 -12.986 -32.853 1.00 90.38 522 GLY A N 1
ATOM 3802 C CA . GLY A 1 522 ? 6.535 -13.931 -33.630 1.00 90.38 522 GLY A CA 1
ATOM 3803 C C . GLY A 1 522 ? 5.075 -14.057 -33.174 1.00 90.38 522 GLY A C 1
ATOM 3804 O O . GLY A 1 522 ? 4.253 -14.543 -33.945 1.00 90.38 522 GLY A O 1
ATOM 3805 N N . SER A 1 523 ? 4.708 -13.566 -31.985 1.00 94.00 523 SER A N 1
ATOM 3806 C CA . SER A 1 523 ? 3.316 -13.567 -31.508 1.00 94.00 523 SER A CA 1
ATOM 3807 C C . SER A 1 523 ? 2.567 -12.295 -31.915 1.00 94.00 523 SER A C 1
ATOM 3809 O O . SER A 1 523 ? 3.101 -11.192 -31.793 1.00 94.00 523 SER A O 1
ATOM 3811 N N . ALA A 1 524 ? 1.310 -12.425 -32.355 1.00 93.38 524 ALA A N 1
ATOM 3812 C CA . ALA A 1 524 ? 0.416 -11.287 -32.621 1.00 93.38 524 ALA A CA 1
ATOM 3813 C C . ALA A 1 524 ? -0.283 -10.761 -31.351 1.00 93.38 524 ALA A C 1
ATOM 3815 O O . ALA A 1 524 ? -0.618 -9.578 -31.268 1.00 93.38 524 ALA A O 1
ATOM 3816 N N . SER A 1 525 ? -0.496 -11.631 -30.361 1.00 95.69 525 SER A N 1
ATOM 3817 C CA . SER A 1 525 ? -1.179 -11.317 -29.107 1.00 95.69 525 SER A CA 1
ATOM 3818 C C . SER A 1 525 ? -0.634 -12.125 -27.927 1.00 95.69 525 SER A C 1
ATOM 3820 O O . SER A 1 525 ? 0.013 -13.157 -28.109 1.00 95.69 525 SER A O 1
ATOM 3822 N N . VAL A 1 526 ? -0.899 -11.645 -26.710 1.00 96.94 526 VAL A N 1
ATOM 3823 C CA . VAL A 1 526 ? -0.634 -12.357 -25.454 1.00 96.94 526 VAL A CA 1
ATOM 3824 C C . VAL A 1 526 ? -1.770 -12.101 -24.461 1.00 96.94 526 VAL A C 1
ATOM 3826 O O . VAL A 1 526 ? -2.327 -11.003 -24.407 1.00 96.94 526 VAL A O 1
ATOM 3829 N N . ASN A 1 527 ? -2.128 -13.125 -23.687 1.00 96.38 527 ASN A N 1
ATOM 3830 C CA . ASN A 1 527 ? -3.193 -13.072 -22.687 1.00 96.38 527 ASN A CA 1
ATOM 3831 C C . ASN A 1 527 ? -2.612 -13.053 -21.272 1.00 96.38 527 ASN A C 1
ATOM 3833 O O . ASN A 1 527 ? -1.640 -13.753 -20.991 1.00 96.38 527 ASN A O 1
ATOM 3837 N N . VAL A 1 528 ? -3.258 -12.314 -20.372 1.00 93.56 528 VAL A N 1
ATOM 3838 C CA . VAL A 1 528 ? -2.975 -12.312 -18.931 1.00 93.56 528 VAL A CA 1
ATOM 3839 C C . VAL A 1 528 ? -4.243 -12.664 -18.168 1.00 93.56 528 VAL A C 1
ATOM 3841 O O . VAL A 1 528 ? -5.323 -12.183 -18.510 1.00 93.56 528 VAL A O 1
ATOM 3844 N N . ASN A 1 529 ? -4.119 -13.520 -17.155 1.00 90.94 529 ASN A N 1
ATOM 3845 C CA . ASN A 1 529 ? -5.253 -14.040 -16.392 1.00 90.94 529 ASN A CA 1
ATOM 3846 C C . ASN A 1 529 ? -5.280 -13.440 -14.981 1.00 90.94 529 ASN A C 1
ATOM 3848 O O . ASN A 1 529 ? -4.232 -13.257 -14.363 1.00 90.94 529 ASN A O 1
ATOM 3852 N N . PHE A 1 530 ? -6.476 -13.195 -14.452 1.00 89.50 530 PHE A N 1
ATOM 3853 C CA . PHE A 1 530 ? -6.708 -12.675 -13.101 1.00 89.50 530 PHE A CA 1
ATOM 3854 C C . PHE A 1 530 ? -8.007 -13.247 -12.495 1.00 89.50 530 PHE A C 1
ATOM 3856 O O . PHE A 1 530 ? -8.832 -13.812 -13.221 1.00 89.50 530 PHE A O 1
ATOM 3863 N N . PRO A 1 531 ? -8.205 -13.142 -11.164 1.00 86.56 531 PRO A N 1
ATOM 3864 C CA . PRO A 1 531 ? -9.478 -13.457 -10.512 1.00 86.56 531 PRO A CA 1
ATOM 3865 C C . PRO A 1 531 ? -10.665 -12.710 -11.138 1.00 86.56 531 PRO A C 1
ATOM 3867 O O . PRO A 1 531 ? -10.500 -11.640 -11.710 1.00 86.56 531 PRO A O 1
ATOM 3870 N N . ALA A 1 532 ? -11.874 -13.268 -11.031 1.00 84.44 532 ALA A N 1
ATOM 3871 C CA . ALA A 1 532 ? -13.036 -12.746 -11.750 1.00 84.44 532 ALA A CA 1
ATOM 3872 C C . ALA A 1 532 ? -13.451 -11.327 -11.298 1.00 84.44 532 ALA A C 1
ATOM 3874 O O . ALA A 1 532 ? -13.877 -11.138 -10.152 1.00 84.44 532 ALA A O 1
ATOM 3875 N N . VAL A 1 533 ? -13.393 -10.365 -12.227 1.00 88.19 533 VAL A N 1
ATOM 3876 C CA . VAL A 1 533 ? -13.788 -8.960 -12.028 1.00 88.19 533 VAL A CA 1
ATOM 3877 C C . VAL A 1 533 ? -15.159 -8.636 -12.632 1.00 88.19 533 VAL A C 1
ATOM 3879 O O . VAL A 1 533 ? -15.577 -9.204 -13.646 1.00 88.19 533 VAL A O 1
ATOM 3882 N N . ILE A 1 534 ? -15.866 -7.674 -12.036 1.00 86.12 534 ILE A N 1
ATOM 3883 C CA . ILE A 1 534 ? -17.122 -7.123 -12.558 1.00 86.12 534 ILE A CA 1
ATOM 3884 C C . ILE A 1 534 ? -16.828 -6.167 -13.728 1.00 86.12 534 ILE A C 1
ATOM 3886 O O . ILE A 1 534 ? -16.437 -5.018 -13.530 1.00 86.12 534 ILE A O 1
ATOM 3890 N N . MET A 1 535 ? -17.083 -6.626 -14.959 1.00 86.69 535 MET A N 1
ATOM 3891 C CA . MET A 1 535 ? -16.719 -5.941 -16.214 1.00 86.69 535 MET A CA 1
ATOM 3892 C C . MET A 1 535 ? -17.124 -4.461 -16.313 1.00 86.69 535 MET A C 1
ATOM 3894 O O . MET A 1 535 ? -16.394 -3.680 -16.922 1.00 86.69 535 MET A O 1
ATOM 3898 N N . ASN A 1 536 ? -18.277 -4.048 -15.779 1.00 89.38 536 ASN A N 1
ATOM 3899 C CA . ASN A 1 536 ? -18.725 -2.647 -15.831 1.00 89.38 536 ASN A CA 1
ATOM 3900 C C . ASN A 1 536 ? -18.246 -1.795 -14.641 1.00 89.38 536 ASN A C 1
ATOM 3902 O O . ASN A 1 536 ? -18.591 -0.621 -14.582 1.00 89.38 536 ASN A O 1
ATOM 3906 N N . ARG A 1 537 ? -17.445 -2.360 -13.727 1.00 92.75 537 ARG A N 1
ATOM 3907 C CA . ARG A 1 537 ? -16.802 -1.674 -12.589 1.00 92.75 537 ARG A CA 1
ATOM 3908 C C . ARG A 1 537 ? -15.281 -1.862 -12.561 1.00 92.75 537 ARG A C 1
ATOM 3910 O O . ARG A 1 537 ? -14.644 -1.533 -11.565 1.00 92.75 537 ARG A O 1
ATOM 3917 N N . SER A 1 538 ? -14.696 -2.405 -13.630 1.00 94.81 538 SER A N 1
ATOM 3918 C CA . SER A 1 538 ? -13.262 -2.688 -13.733 1.00 94.81 538 SER A CA 1
ATOM 3919 C C . SER A 1 538 ? -12.638 -2.047 -14.967 1.00 94.81 538 SER A C 1
ATOM 3921 O O . SER A 1 538 ? -13.192 -2.204 -16.055 1.00 94.81 538 SER A O 1
ATOM 3923 N N . TYR A 1 539 ? -11.475 -1.406 -14.856 1.00 95.75 539 TYR A N 1
ATOM 3924 C CA . TYR A 1 539 ? -10.726 -0.914 -16.022 1.00 95.75 539 TYR A CA 1
ATOM 3925 C C . TYR A 1 539 ? -9.267 -1.377 -16.023 1.00 95.75 539 TYR A C 1
ATOM 3927 O O . TYR A 1 539 ? -8.658 -1.583 -14.975 1.00 95.75 539 TYR A O 1
ATOM 3935 N N . LEU A 1 540 ? -8.725 -1.542 -17.231 1.00 95.50 540 LEU A N 1
ATOM 3936 C CA . LEU A 1 540 ? -7.329 -1.892 -17.489 1.00 95.50 540 LEU A CA 1
ATOM 3937 C C . LEU A 1 540 ? -6.489 -0.625 -17.686 1.00 95.50 540 LEU A C 1
ATOM 3939 O O . LEU A 1 540 ? -6.850 0.228 -18.498 1.00 95.50 540 LEU A O 1
ATOM 3943 N N . THR A 1 541 ? -5.336 -0.555 -17.030 1.00 93.19 541 THR A N 1
ATOM 3944 C CA . THR A 1 541 ? -4.217 0.324 -17.393 1.00 93.19 541 THR A CA 1
ATOM 3945 C C . THR A 1 541 ? -2.981 -0.527 -17.680 1.00 93.19 541 THR A C 1
ATOM 3947 O O . THR A 1 541 ? -2.862 -1.658 -17.204 1.00 93.19 541 THR A O 1
ATOM 3950 N N . PHE A 1 542 ? -2.056 -0.014 -18.489 1.00 93.62 542 PHE A N 1
ATOM 3951 C CA . PHE A 1 542 ? -0.759 -0.653 -18.692 1.00 93.62 542 PHE A CA 1
ATOM 3952 C C . PHE A 1 542 ? 0.304 0.348 -19.148 1.00 93.62 542 PHE A C 1
ATOM 3954 O O . PHE A 1 542 ? -0.004 1.407 -19.699 1.00 93.62 542 PHE A O 1
ATOM 3961 N N . THR A 1 543 ? 1.564 -0.011 -18.926 1.00 91.38 543 THR A N 1
ATOM 3962 C CA . THR A 1 543 ? 2.751 0.645 -19.483 1.00 91.38 543 THR A CA 1
ATOM 3963 C C . THR A 1 543 ? 3.554 -0.376 -20.287 1.00 91.38 543 THR A C 1
ATOM 3965 O O . THR A 1 543 ? 3.426 -1.583 -20.079 1.00 91.38 543 THR A O 1
ATOM 3968 N N . THR A 1 544 ? 4.348 0.094 -21.249 1.00 90.88 544 THR A N 1
ATOM 3969 C CA . THR A 1 544 ? 5.150 -0.763 -22.136 1.00 90.88 544 THR A CA 1
ATOM 3970 C C . THR A 1 544 ? 6.601 -0.307 -22.159 1.00 90.88 544 THR A C 1
ATOM 3972 O O . THR A 1 544 ? 6.876 0.872 -21.938 1.00 90.88 544 THR A O 1
ATOM 3975 N N . ARG A 1 545 ? 7.530 -1.224 -22.439 1.00 91.19 545 ARG A N 1
ATOM 3976 C CA . ARG A 1 545 ? 8.935 -0.911 -22.740 1.00 91.19 545 ARG A CA 1
ATOM 3977 C C . ARG A 1 545 ? 9.446 -1.833 -23.846 1.00 91.19 545 ARG A C 1
ATOM 3979 O O . ARG A 1 545 ? 9.149 -3.025 -23.853 1.00 91.19 545 ARG A O 1
ATOM 3986 N N . TYR A 1 546 ? 10.178 -1.256 -24.796 1.00 92.56 546 TYR A N 1
ATOM 3987 C CA . TYR A 1 546 ? 10.705 -1.943 -25.977 1.00 92.56 546 TYR A CA 1
ATOM 3988 C C . TYR A 1 546 ? 11.827 -1.133 -26.650 1.00 92.56 546 TYR A C 1
ATOM 3990 O O . TYR A 1 546 ? 12.111 -0.003 -26.236 1.00 92.56 546 TYR A O 1
ATOM 3998 N N . SER A 1 547 ? 12.448 -1.701 -27.690 1.00 91.75 547 SER A N 1
ATOM 3999 C CA . SER A 1 547 ? 13.604 -1.106 -28.385 1.00 91.75 547 SER A CA 1
ATOM 4000 C C . SER A 1 547 ? 13.524 -1.126 -29.918 1.00 91.75 547 SER A C 1
ATOM 4002 O O . SER A 1 547 ? 14.338 -0.450 -30.554 1.00 91.75 547 SER A O 1
ATOM 4004 N N . GLY A 1 548 ? 12.539 -1.800 -30.516 1.00 88.12 548 GLY A N 1
ATOM 4005 C CA . GLY A 1 548 ? 12.333 -1.857 -31.960 1.00 88.12 548 GLY A CA 1
ATOM 4006 C C . GLY A 1 548 ? 11.920 -0.522 -32.581 1.00 88.12 548 GLY A C 1
ATOM 4007 O O . GLY A 1 548 ? 11.330 0.361 -31.947 1.00 88.12 548 GLY A O 1
ATOM 4008 N N . THR A 1 549 ? 12.248 -0.345 -33.860 1.00 88.06 549 THR A N 1
ATOM 4009 C CA . THR A 1 549 ? 11.933 0.873 -34.632 1.00 88.06 549 THR A CA 1
ATOM 4010 C C . THR A 1 549 ? 10.646 0.755 -35.453 1.00 88.06 549 THR A C 1
ATOM 4012 O O . THR A 1 549 ? 10.152 1.773 -35.942 1.00 88.06 549 THR A O 1
ATOM 4015 N N . ASN A 1 550 ? 10.080 -0.450 -35.579 1.00 88.44 550 ASN A N 1
ATOM 4016 C CA . ASN A 1 550 ? 8.883 -0.726 -36.371 1.00 88.44 550 ASN A CA 1
ATOM 4017 C C . ASN A 1 550 ? 7.605 -0.613 -35.520 1.00 88.44 550 ASN A C 1
ATOM 4019 O O . ASN A 1 550 ? 7.308 -1.474 -34.690 1.00 88.44 550 ASN A O 1
ATOM 4023 N N . ALA A 1 551 ? 6.809 0.431 -35.762 1.00 87.56 551 ALA A N 1
ATOM 4024 C CA . ALA A 1 551 ? 5.605 0.696 -34.977 1.00 87.56 551 ALA A CA 1
ATOM 4025 C C . ALA A 1 551 ? 4.549 -0.427 -35.076 1.00 87.56 551 ALA A C 1
ATOM 4027 O O . ALA A 1 551 ? 3.870 -0.694 -34.090 1.00 87.56 551 ALA A O 1
ATOM 4028 N N . SER A 1 552 ? 4.454 -1.147 -36.199 1.00 87.62 552 SER A N 1
ATOM 4029 C CA . SER A 1 552 ? 3.525 -2.277 -36.371 1.00 87.62 552 SER A CA 1
ATOM 4030 C C . SER A 1 552 ? 3.848 -3.500 -35.501 1.00 87.62 552 SER A C 1
ATOM 4032 O O . SER A 1 552 ? 2.982 -4.349 -35.270 1.00 87.62 552 SER A O 1
ATOM 4034 N N . CYS A 1 553 ? 5.088 -3.567 -35.007 1.00 88.62 553 CYS A N 1
ATOM 4035 C CA . CYS A 1 553 ? 5.586 -4.609 -34.117 1.00 88.62 553 CYS A CA 1
ATOM 4036 C C . CYS A 1 553 ? 5.454 -4.220 -32.641 1.00 88.62 553 CYS A C 1
ATOM 4038 O O . CYS A 1 553 ? 5.167 -5.075 -31.809 1.00 88.62 553 CYS A O 1
ATOM 4040 N N . GLU A 1 554 ? 5.651 -2.946 -32.313 1.00 89.12 554 GLU A N 1
ATOM 4041 C CA . GLU A 1 554 ? 5.858 -2.506 -30.928 1.00 89.12 554 GLU A CA 1
ATOM 4042 C C . GLU A 1 554 ? 4.665 -1.717 -30.350 1.00 89.12 554 GLU A C 1
ATOM 4044 O O . GLU A 1 554 ? 4.486 -1.629 -29.132 1.00 89.12 554 GLU A O 1
ATOM 4049 N N . VAL A 1 555 ? 3.812 -1.139 -31.206 1.00 89.50 555 VAL A N 1
ATOM 4050 C CA . VAL A 1 555 ? 2.630 -0.375 -30.781 1.00 89.50 555 VAL A CA 1
ATOM 4051 C C . VAL A 1 555 ? 1.456 -1.323 -30.555 1.00 89.50 555 VAL A C 1
ATOM 4053 O O . VAL A 1 555 ? 0.878 -1.866 -31.502 1.00 89.50 555 VAL A O 1
ATOM 4056 N N . ILE A 1 556 ? 1.115 -1.511 -29.280 1.00 93.44 556 ILE A N 1
ATOM 4057 C CA . ILE A 1 556 ? 0.115 -2.478 -28.828 1.00 93.44 556 ILE A CA 1
ATOM 4058 C C . ILE A 1 556 ? -1.084 -1.821 -28.145 1.00 93.44 556 ILE A C 1
ATOM 4060 O O . ILE A 1 556 ? -0.987 -0.829 -27.421 1.00 93.44 556 ILE A O 1
ATOM 4064 N N . SER A 1 557 ? -2.227 -2.473 -28.309 1.00 95.19 557 SER A N 1
ATOM 4065 C CA . SER A 1 557 ? -3.460 -2.184 -27.581 1.00 95.19 557 SER A CA 1
ATOM 4066 C C . SER A 1 557 ? -3.758 -3.274 -26.555 1.00 95.19 557 SER A C 1
ATOM 4068 O O . SER A 1 557 ? -3.488 -4.444 -26.834 1.00 95.19 557 SER A O 1
ATOM 4070 N N . GLY A 1 558 ? -4.391 -2.919 -25.438 1.00 95.62 558 GLY A N 1
ATOM 4071 C CA . GLY A 1 558 ? -4.841 -3.853 -24.405 1.00 95.62 558 GLY A CA 1
ATOM 4072 C C . GLY A 1 558 ? -6.335 -3.718 -24.126 1.00 95.62 558 GLY A C 1
ATOM 4073 O O . GLY A 1 558 ? -6.854 -2.605 -24.057 1.00 95.62 558 GLY A O 1
ATOM 4074 N N . GLN A 1 559 ? -7.023 -4.844 -23.936 1.00 94.75 559 GLN A N 1
ATOM 4075 C CA . GLN A 1 559 ? -8.445 -4.885 -23.581 1.00 94.75 559 GLN A CA 1
ATOM 4076 C C . GLN A 1 559 ? -8.733 -5.949 -22.516 1.00 94.75 559 GLN A C 1
ATOM 4078 O O . GLN A 1 559 ? -8.119 -7.013 -22.526 1.00 94.75 559 GLN A O 1
ATOM 4083 N N . VAL A 1 560 ? -9.701 -5.693 -21.630 1.00 94.12 560 VAL A N 1
ATOM 4084 C CA . VAL A 1 560 ? -10.299 -6.735 -20.777 1.00 94.12 560 VAL A CA 1
ATOM 4085 C C . VAL A 1 560 ? -11.230 -7.566 -21.662 1.00 94.12 560 VAL A C 1
ATOM 4087 O O . VAL A 1 560 ? -12.301 -7.089 -22.042 1.00 94.12 560 VAL A O 1
ATOM 4090 N N . SER A 1 561 ? -10.791 -8.765 -22.042 1.00 87.88 561 SER A N 1
ATOM 4091 C CA . SER A 1 561 ? -11.455 -9.638 -23.017 1.00 87.88 561 SER A CA 1
ATOM 4092 C C . SER A 1 561 ? -12.456 -10.604 -22.375 1.00 87.88 561 SER A C 1
ATOM 4094 O O . SER A 1 561 ? -13.395 -11.045 -23.036 1.00 87.88 561 SER A O 1
ATOM 4096 N N . SER A 1 562 ? -12.320 -10.888 -21.077 1.00 90.00 562 SER A N 1
ATOM 4097 C CA . SER A 1 562 ? -13.325 -11.593 -20.274 1.00 90.00 562 SER A CA 1
ATOM 4098 C C . SER A 1 562 ? -13.269 -11.147 -18.807 1.00 90.00 562 SER A C 1
ATOM 4100 O O . SER A 1 562 ? -12.391 -10.384 -18.412 1.00 90.00 562 SER A O 1
ATOM 4102 N N . THR A 1 563 ? -14.173 -11.659 -17.966 1.00 89.00 563 THR A N 1
ATOM 4103 C CA . THR A 1 563 ? -14.144 -11.417 -16.511 1.00 89.00 563 THR A CA 1
ATOM 4104 C C . THR A 1 563 ? -12.848 -11.876 -15.837 1.00 89.00 563 THR A C 1
ATOM 4106 O O . THR A 1 563 ? -12.557 -11.408 -14.744 1.00 89.00 563 THR A O 1
ATOM 4109 N N . THR A 1 564 ? -12.072 -12.777 -16.446 1.00 89.44 564 THR A N 1
ATOM 4110 C CA . THR A 1 564 ? -10.840 -13.356 -15.875 1.00 89.44 564 THR A CA 1
ATOM 4111 C C . THR A 1 564 ? -9.599 -13.139 -16.741 1.00 89.44 564 THR A C 1
ATOM 4113 O O . THR A 1 564 ? -8.544 -13.696 -16.436 1.00 89.44 564 THR A O 1
ATOM 4116 N N . GLN A 1 565 ? -9.701 -12.375 -17.835 1.00 91.50 565 GLN A N 1
ATOM 4117 C CA . GLN A 1 565 ? -8.623 -12.235 -18.813 1.00 91.50 565 GLN A CA 1
ATOM 4118 C C . GLN A 1 565 ? -8.567 -10.842 -19.444 1.00 91.50 565 GLN A C 1
ATOM 4120 O O . GLN A 1 565 ? -9.589 -10.246 -19.792 1.00 91.50 565 GLN A O 1
ATOM 4125 N N . ALA A 1 566 ? -7.345 -10.354 -19.655 1.00 95.69 566 ALA A N 1
ATOM 4126 C CA . ALA A 1 566 ? -7.058 -9.278 -20.592 1.00 95.69 566 ALA A CA 1
ATOM 4127 C C . ALA A 1 566 ? -6.149 -9.783 -21.718 1.00 95.69 566 ALA A C 1
ATOM 4129 O O . ALA A 1 566 ? -5.330 -10.684 -21.528 1.00 95.69 566 ALA A O 1
ATOM 4130 N N . THR A 1 567 ? -6.300 -9.182 -22.893 1.00 97.38 567 THR A N 1
ATOM 4131 C CA . THR A 1 567 ? -5.570 -9.523 -24.114 1.00 97.38 567 THR A CA 1
ATOM 4132 C C . THR A 1 567 ? -4.844 -8.287 -24.626 1.00 97.38 567 THR A C 1
ATOM 4134 O O . THR A 1 567 ? -5.459 -7.236 -24.821 1.00 97.38 567 THR A O 1
ATOM 4137 N N . PHE A 1 568 ? -3.545 -8.431 -24.875 1.00 97.62 568 PHE A N 1
ATOM 4138 C CA . PHE A 1 568 ? -2.708 -7.441 -25.547 1.00 97.62 568 PHE A CA 1
ATOM 4139 C C . PHE A 1 568 ? -2.425 -7.892 -26.977 1.00 97.62 568 PHE A C 1
ATOM 4141 O O . PHE A 1 568 ? -2.169 -9.075 -27.200 1.00 97.62 568 PHE A O 1
ATOM 4148 N N . SER A 1 569 ? -2.451 -6.964 -27.936 1.00 95.50 569 SER A N 1
ATOM 4149 C CA . SER A 1 569 ? -2.334 -7.287 -29.365 1.00 95.50 569 SER A CA 1
ATOM 4150 C C . SER A 1 569 ? -1.626 -6.203 -30.178 1.00 95.50 569 SER A C 1
ATOM 4152 O O . SER A 1 569 ? -1.871 -5.010 -29.976 1.00 95.50 569 SER A O 1
ATOM 4154 N N . ARG A 1 570 ? -0.848 -6.643 -31.173 1.00 92.94 570 ARG A N 1
ATOM 4155 C CA . ARG A 1 570 ? -0.353 -5.868 -32.330 1.00 92.94 570 ARG A CA 1
ATOM 4156 C C . ARG A 1 570 ? -1.070 -6.311 -33.611 1.00 92.94 570 ARG A C 1
ATOM 4158 O O . ARG A 1 570 ? -1.799 -7.301 -33.586 1.00 92.94 570 ARG A O 1
ATOM 4165 N N . LEU A 1 571 ? -0.918 -5.577 -34.719 1.00 88.38 571 LEU A N 1
ATOM 4166 C CA . LEU A 1 571 ? -1.460 -6.022 -36.017 1.00 88.38 571 LEU A CA 1
ATOM 4167 C C . LEU A 1 571 ? -0.523 -7.007 -36.731 1.00 88.38 571 LEU A C 1
ATOM 4169 O O . LEU A 1 571 ? -1.007 -7.949 -37.354 1.00 88.38 571 LEU A O 1
ATOM 4173 N N . THR A 1 572 ? 0.796 -6.836 -36.599 1.00 86.88 572 THR A N 1
ATOM 4174 C CA . THR A 1 572 ? 1.794 -7.663 -37.294 1.00 86.88 572 THR A CA 1
ATOM 4175 C C . THR A 1 572 ? 2.535 -8.577 -36.320 1.00 86.88 572 THR A C 1
ATOM 4177 O O . THR A 1 572 ? 3.136 -8.123 -35.349 1.00 86.88 572 THR A O 1
ATOM 4180 N N . ALA A 1 573 ? 2.547 -9.881 -36.598 1.00 87.94 573 ALA A N 1
ATOM 4181 C CA . ALA A 1 573 ? 3.368 -10.852 -35.878 1.00 87.94 573 ALA A CA 1
ATOM 4182 C C . ALA A 1 573 ? 4.849 -10.726 -36.295 1.00 87.94 573 ALA A C 1
ATOM 4184 O O . ALA A 1 573 ? 5.280 -11.328 -37.276 1.00 87.94 573 ALA A O 1
ATOM 4185 N N . CYS A 1 574 ? 5.630 -9.927 -35.567 1.00 85.31 574 CYS A N 1
ATOM 4186 C CA . CYS A 1 574 ? 7.028 -9.653 -35.910 1.00 85.31 574 CYS A CA 1
ATOM 4187 C C . CYS A 1 574 ? 8.003 -10.579 -35.178 1.00 85.31 574 CYS A C 1
ATOM 4189 O O . CYS A 1 574 ? 8.090 -10.541 -33.951 1.00 85.31 574 CYS A O 1
ATOM 4191 N N . ALA A 1 575 ? 8.768 -11.388 -35.915 1.00 87.75 575 ALA A N 1
ATOM 4192 C CA . ALA A 1 575 ? 9.895 -12.134 -35.354 1.00 87.75 575 ALA A CA 1
ATOM 4193 C C . ALA A 1 575 ? 10.999 -11.173 -34.868 1.00 87.75 575 ALA A C 1
ATOM 4195 O O . ALA A 1 575 ? 11.248 -10.149 -35.500 1.00 87.75 575 ALA A O 1
ATOM 4196 N N . GLY A 1 576 ? 11.653 -11.497 -33.749 1.00 84.06 576 GLY A N 1
ATOM 4197 C CA . GLY A 1 576 ? 12.724 -10.686 -33.148 1.00 84.06 576 GLY A CA 1
ATOM 4198 C C . GLY A 1 576 ? 12.265 -9.503 -32.279 1.00 84.06 576 GLY A C 1
ATOM 4199 O O . GLY A 1 576 ? 12.926 -9.217 -31.290 1.00 84.06 576 GLY A O 1
ATOM 4200 N N . GLU A 1 577 ? 11.128 -8.872 -32.585 1.00 88.75 577 GLU A N 1
ATOM 4201 C CA . GLU A 1 577 ? 10.620 -7.691 -31.858 1.00 88.75 577 GLU A CA 1
ATOM 4202 C C . GLU A 1 577 ? 9.656 -8.099 -30.723 1.00 88.75 577 GLU A C 1
ATOM 4204 O O . GLU A 1 577 ? 8.649 -8.785 -30.967 1.00 88.75 577 GLU A O 1
ATOM 4209 N N . SER A 1 578 ? 9.932 -7.671 -29.486 1.00 91.62 578 SER A N 1
ATOM 4210 C CA . SER A 1 578 ? 9.171 -8.047 -28.283 1.00 91.62 578 SER A CA 1
ATOM 4211 C C . SER A 1 578 ? 8.874 -6.865 -27.359 1.00 91.62 578 SER A C 1
ATOM 4213 O O . SER A 1 578 ? 9.782 -6.124 -26.979 1.00 91.62 578 SER A O 1
ATOM 4215 N N . VAL A 1 579 ? 7.622 -6.776 -26.901 1.00 93.19 579 VAL A N 1
ATOM 4216 C CA . VAL A 1 579 ? 7.152 -5.723 -25.989 1.00 93.19 579 VAL A CA 1
ATOM 4217 C C . VAL A 1 579 ? 6.984 -6.276 -24.580 1.00 93.19 579 VAL A C 1
ATOM 4219 O O . VAL A 1 579 ? 6.166 -7.172 -24.371 1.00 93.19 579 VAL A O 1
ATOM 4222 N N . ASP A 1 580 ? 7.684 -5.704 -23.602 1.00 93.62 580 ASP A N 1
ATOM 4223 C CA . ASP A 1 580 ? 7.391 -5.945 -22.187 1.00 93.62 580 ASP A CA 1
ATOM 4224 C C . ASP A 1 580 ? 6.238 -5.040 -21.737 1.00 93.62 580 ASP A C 1
ATOM 4226 O O . ASP A 1 580 ? 6.203 -3.846 -22.057 1.00 93.62 580 ASP A O 1
ATOM 4230 N N . ILE A 1 581 ? 5.300 -5.604 -20.978 1.00 93.81 581 ILE A N 1
ATOM 4231 C CA . ILE A 1 581 ? 4.035 -4.984 -20.582 1.00 93.81 581 ILE A CA 1
ATOM 4232 C C . ILE A 1 581 ? 3.879 -5.105 -19.065 1.00 93.81 581 ILE A C 1
ATOM 4234 O O . ILE A 1 581 ? 3.742 -6.214 -18.549 1.00 93.81 581 ILE A O 1
ATOM 4238 N N . GLN A 1 582 ? 3.824 -3.974 -18.360 1.00 93.62 582 GLN A N 1
ATOM 4239 C CA . GLN A 1 582 ? 3.361 -3.940 -16.972 1.00 93.62 582 GLN A CA 1
ATOM 4240 C C . GLN A 1 582 ? 1.890 -3.532 -16.975 1.00 93.62 582 GLN A C 1
ATOM 4242 O O . GLN A 1 582 ? 1.552 -2.437 -17.429 1.00 93.62 582 GLN A O 1
ATOM 4247 N N . TRP A 1 583 ? 1.010 -4.408 -16.503 1.00 94.38 583 TRP A N 1
ATOM 4248 C CA . TRP A 1 583 ? -0.439 -4.234 -16.578 1.00 94.38 583 TRP A CA 1
ATOM 4249 C C . TRP A 1 583 ? -1.074 -4.149 -15.194 1.00 94.38 583 TRP A C 1
ATOM 4251 O O . TRP A 1 583 ? -0.530 -4.630 -14.197 1.00 94.38 583 TRP A O 1
ATOM 4261 N N . SER A 1 584 ? -2.242 -3.514 -15.112 1.00 95.50 584 SER A N 1
ATOM 4262 C CA . SER A 1 584 ? -3.046 -3.479 -13.893 1.00 95.50 584 SER A CA 1
ATOM 4263 C C . SER A 1 584 ? -4.540 -3.380 -14.196 1.00 95.50 584 SER A C 1
ATOM 4265 O O . SER A 1 584 ? -4.954 -2.619 -15.067 1.00 95.50 584 SER A O 1
ATOM 4267 N N . VAL A 1 585 ? -5.358 -4.140 -13.470 1.00 96.75 585 VAL A N 1
ATOM 4268 C CA . VAL A 1 585 ? -6.826 -4.105 -13.564 1.00 96.75 585 VAL A CA 1
ATOM 4269 C C . VAL A 1 585 ? -7.388 -3.704 -12.208 1.00 96.75 585 VAL A C 1
ATOM 4271 O O . VAL A 1 585 ? -7.284 -4.458 -11.244 1.00 96.75 585 VAL A O 1
ATOM 4274 N N . ALA A 1 586 ? -7.970 -2.509 -12.137 1.00 95.69 586 ALA A N 1
ATOM 4275 C CA . ALA A 1 586 ? -8.611 -1.981 -10.937 1.00 95.69 586 ALA A CA 1
ATOM 4276 C C . ALA A 1 586 ? -10.113 -2.281 -10.980 1.00 95.69 586 ALA A C 1
ATOM 4278 O O . ALA A 1 586 ? -10.771 -1.899 -11.946 1.00 95.69 586 ALA A O 1
ATOM 4279 N N . GLU A 1 587 ? -10.655 -2.942 -9.955 1.00 94.62 587 GLU A N 1
ATOM 4280 C CA . GLU A 1 587 ? -12.083 -3.258 -9.816 1.00 94.62 587 GLU A CA 1
ATOM 4281 C C . GLU A 1 587 ? -12.693 -2.538 -8.607 1.00 94.62 587 GLU A C 1
ATOM 4283 O O . GLU A 1 587 ? -12.144 -2.567 -7.504 1.00 94.62 587 GLU A O 1
ATOM 4288 N N . PHE A 1 588 ? -13.865 -1.935 -8.800 1.00 91.94 588 PHE A N 1
ATOM 4289 C CA . PHE A 1 588 ? -14.577 -1.142 -7.799 1.00 91.94 588 PHE A CA 1
ATOM 4290 C C . PHE A 1 588 ? -15.864 -1.826 -7.317 1.00 91.94 588 PHE A C 1
ATOM 4292 O O . PHE A 1 588 ? -16.546 -2.536 -8.056 1.00 91.94 588 PHE A O 1
ATOM 4299 N N . LEU A 1 589 ? -16.219 -1.587 -6.054 1.00 85.06 589 LEU A N 1
ATOM 4300 C CA . LEU A 1 589 ? -17.428 -2.132 -5.422 1.00 85.06 589 LEU A CA 1
ATOM 4301 C C . LEU A 1 589 ? -18.693 -1.408 -5.890 1.00 85.06 589 LEU A C 1
ATOM 4303 O O . LEU A 1 589 ? -19.723 -2.040 -6.120 1.00 85.06 589 LEU A O 1
ATOM 4307 N N . GLY A 1 590 ? -18.594 -0.092 -6.056 1.00 82.81 590 GLY A N 1
ATOM 4308 C CA . GLY A 1 590 ? -19.649 0.829 -6.470 1.00 82.81 590 GLY A CA 1
ATOM 4309 C C . GLY A 1 590 ? -19.032 2.117 -7.019 1.00 82.81 590 GLY A C 1
ATOM 4310 O O . GLY A 1 590 ? -17.824 2.166 -7.248 1.00 82.81 590 GLY A O 1
ATOM 4311 N N . GLY A 1 591 ? -19.857 3.134 -7.277 1.00 85.88 591 GLY A N 1
ATOM 4312 C CA . GLY A 1 591 ? -19.438 4.470 -7.725 1.00 85.88 591 GLY A CA 1
ATOM 4313 C C . GLY A 1 591 ? -18.856 4.574 -9.137 1.00 85.88 591 GLY A C 1
ATOM 4314 O O . GLY A 1 591 ? -18.932 5.647 -9.725 1.00 85.88 591 GLY A O 1
ATOM 4315 N N . VAL A 1 592 ? -18.318 3.492 -9.705 1.00 92.62 592 VAL A N 1
ATOM 4316 C CA . VAL A 1 592 ? -17.638 3.500 -11.006 1.00 92.62 592 VAL A CA 1
ATOM 4317 C C . VAL A 1 592 ? -18.445 2.764 -12.072 1.00 92.62 592 VAL A C 1
ATOM 4319 O O . VAL A 1 592 ? -18.816 1.606 -11.877 1.00 92.62 592 VAL A O 1
ATOM 4322 N N . ASN A 1 593 ? -18.637 3.413 -13.222 1.00 93.62 593 ASN A N 1
ATOM 4323 C CA . ASN A 1 593 ? -19.087 2.788 -14.466 1.00 93.62 593 ASN A CA 1
ATOM 4324 C C . ASN A 1 593 ? -17.915 2.730 -15.458 1.00 93.62 593 ASN A C 1
ATOM 4326 O O . ASN A 1 593 ? -17.212 3.721 -15.657 1.00 93.62 593 ASN A O 1
ATOM 4330 N N . VAL A 1 594 ? -17.721 1.584 -16.117 1.00 96.81 594 VAL A N 1
ATOM 4331 C CA . VAL A 1 594 ? -16.727 1.414 -17.187 1.00 96.81 594 VAL A CA 1
ATOM 4332 C C . VAL A 1 594 ? -17.390 0.884 -18.453 1.00 96.81 594 VAL A C 1
ATOM 4334 O O . VAL A 1 594 ? -17.828 -0.268 -18.514 1.00 96.81 594 VAL A O 1
ATOM 4337 N N . TYR A 1 595 ? -17.401 1.721 -19.485 1.00 95.81 595 TYR A N 1
ATOM 4338 C CA . TYR A 1 595 ? -17.795 1.364 -20.848 1.00 95.81 595 TYR A CA 1
ATOM 4339 C C . TYR A 1 595 ? -16.538 1.089 -21.676 1.00 95.81 595 TYR A C 1
ATOM 4341 O O . TYR A 1 595 ? -15.507 1.711 -21.433 1.00 95.81 595 TYR A O 1
ATOM 4349 N N . ARG A 1 596 ? -16.587 0.167 -22.642 1.00 95.44 596 ARG A N 1
ATOM 4350 C CA . ARG A 1 596 ? -15.429 -0.157 -23.493 1.00 95.44 596 ARG A CA 1
ATOM 4351 C C . ARG A 1 596 ? -15.827 -0.636 -24.880 1.00 95.44 596 ARG A C 1
ATOM 4353 O O . ARG A 1 596 ? -16.941 -1.129 -25.058 1.00 95.44 596 ARG A O 1
ATOM 4360 N N . GLY A 1 597 ? -14.882 -0.586 -25.809 1.00 95.12 597 GLY A N 1
ATOM 4361 C CA . GLY A 1 597 ? -15.020 -1.191 -27.127 1.00 95.12 597 GLY A CA 1
ATOM 4362 C C . GLY A 1 597 ? -13.735 -1.141 -27.949 1.00 95.12 597 GLY A C 1
ATOM 4363 O O . GLY A 1 597 ? -12.756 -0.499 -27.575 1.00 95.12 597 GLY A O 1
ATOM 4364 N N . SER A 1 598 ? -13.787 -1.818 -29.093 1.00 95.75 598 SER A N 1
ATOM 4365 C CA . SER A 1 598 ? -12.751 -1.817 -30.125 1.00 95.75 598 SER A CA 1
ATOM 4366 C C . SER A 1 598 ? -13.239 -0.989 -31.311 1.00 95.75 598 SER A C 1
ATOM 4368 O O . SER A 1 598 ? -14.424 -1.030 -31.654 1.00 95.75 598 SER A O 1
ATOM 4370 N N . THR A 1 599 ? -12.376 -0.198 -31.944 1.00 94.94 599 THR A N 1
ATOM 4371 C CA . THR A 1 599 ? -12.766 0.625 -33.098 1.00 94.94 599 THR A CA 1
ATOM 4372 C C . THR A 1 599 ? -11.645 0.719 -34.122 1.00 94.94 599 THR A C 1
ATOM 4374 O O . THR A 1 599 ? -10.592 1.300 -33.862 1.00 94.94 599 THR A O 1
ATOM 4377 N N . THR A 1 600 ? -11.893 0.161 -35.309 1.00 92.50 600 THR A N 1
ATOM 4378 C CA . THR A 1 600 ? -11.049 0.359 -36.493 1.00 92.50 600 THR A CA 1
ATOM 4379 C C . THR A 1 600 ? -11.219 1.782 -37.012 1.00 92.50 600 THR A C 1
ATOM 4381 O O . THR A 1 600 ? -12.343 2.273 -37.145 1.00 92.50 600 THR A O 1
ATOM 4384 N N . ILE A 1 601 ? -10.099 2.433 -37.303 1.00 89.50 601 ILE A N 1
ATOM 4385 C CA . ILE A 1 601 ? -10.044 3.840 -37.685 1.00 89.50 601 ILE A CA 1
ATOM 4386 C C . ILE A 1 601 ? -10.124 3.978 -39.206 1.00 89.50 601 ILE A C 1
ATOM 4388 O O . ILE A 1 601 ? -9.371 3.334 -39.933 1.00 89.50 601 ILE A O 1
ATOM 4392 N N . THR A 1 602 ? -11.048 4.814 -39.680 1.00 86.38 602 THR A N 1
ATOM 4393 C CA . THR A 1 602 ? -11.343 5.043 -41.107 1.00 86.38 602 THR A CA 1
ATOM 4394 C C . THR A 1 602 ? -11.326 6.524 -41.501 1.00 86.38 602 THR A C 1
ATOM 4396 O O . THR A 1 602 ? -11.406 6.851 -42.685 1.00 86.38 602 THR A O 1
ATOM 4399 N N . SER A 1 603 ? -11.187 7.435 -40.533 1.00 88.69 603 SER A N 1
ATOM 4400 C CA . SER A 1 603 ? -11.106 8.886 -40.735 1.00 88.69 603 SER A CA 1
ATOM 4401 C C . SER A 1 603 ? -10.113 9.534 -39.761 1.00 88.69 603 SER A C 1
ATOM 4403 O O . SER A 1 603 ? -9.737 8.949 -38.748 1.00 88.69 603 SER A O 1
ATOM 4405 N N . THR A 1 604 ? -9.672 10.765 -40.049 1.00 89.56 604 THR A N 1
ATOM 4406 C CA . THR A 1 604 ? -8.766 11.531 -39.165 1.00 89.56 604 THR A CA 1
ATOM 4407 C C . THR A 1 604 ? -9.433 11.996 -37.871 1.00 89.56 604 THR A C 1
ATOM 4409 O O . THR A 1 604 ? -8.740 12.293 -36.902 1.00 89.56 604 THR A O 1
ATOM 4412 N N . ALA A 1 605 ? -10.765 12.050 -37.853 1.00 92.94 605 ALA A N 1
ATOM 4413 C CA . ALA A 1 605 ? -11.587 12.283 -36.676 1.00 92.94 605 ALA A CA 1
ATOM 4414 C C . ALA A 1 605 ? -12.831 11.385 -36.773 1.00 92.94 605 ALA A C 1
ATOM 4416 O O . ALA A 1 605 ? -13.599 11.490 -37.734 1.00 92.94 605 ALA A O 1
ATOM 4417 N N . GLN A 1 606 ? -13.011 10.486 -35.808 1.00 93.88 606 GLN A N 1
ATOM 4418 C CA . GLN A 1 606 ? -14.031 9.440 -35.817 1.00 93.88 606 GLN A CA 1
ATOM 4419 C C . GLN A 1 606 ? -14.827 9.470 -34.513 1.00 93.88 606 GLN A C 1
ATOM 4421 O O . GLN A 1 606 ? -14.266 9.330 -33.427 1.00 93.88 606 GLN A O 1
ATOM 4426 N N . SER A 1 607 ? -16.140 9.663 -34.621 1.00 95.81 607 SER A N 1
ATOM 4427 C CA . SER A 1 607 ? -17.049 9.705 -33.473 1.00 95.81 607 SER A CA 1
ATOM 4428 C C . SER A 1 607 ? -17.617 8.321 -33.171 1.00 95.81 607 SER A C 1
ATOM 4430 O O . SER A 1 607 ? -18.087 7.624 -34.068 1.00 95.81 607 SER A O 1
ATOM 4432 N N . ILE A 1 608 ? -17.609 7.954 -31.894 1.00 96.06 608 ILE A N 1
ATOM 4433 C CA . ILE A 1 608 ? -18.119 6.700 -31.346 1.00 96.06 608 ILE A CA 1
ATOM 4434 C C . ILE A 1 608 ? -19.267 7.040 -30.400 1.00 96.06 608 ILE A C 1
ATOM 4436 O O . ILE A 1 608 ? -19.100 7.836 -29.472 1.00 96.06 608 ILE A O 1
ATOM 4440 N N . THR A 1 609 ? -20.426 6.421 -30.614 1.00 97.38 609 THR A N 1
ATOM 4441 C CA . THR A 1 609 ? -21.539 6.500 -29.665 1.00 97.38 609 THR A CA 1
ATOM 4442 C C . THR A 1 609 ? -21.225 5.650 -28.439 1.00 97.38 609 THR A C 1
ATOM 4444 O O . THR A 1 609 ? -21.014 4.443 -28.550 1.00 97.38 609 THR A O 1
ATOM 4447 N N . ILE A 1 610 ? -21.223 6.282 -27.270 1.00 96.88 610 ILE A N 1
ATOM 4448 C CA . ILE A 1 610 ? -21.072 5.639 -25.962 1.00 96.88 610 ILE A CA 1
ATOM 4449 C C . ILE A 1 610 ? -22.381 5.769 -25.163 1.00 96.88 610 ILE A C 1
ATOM 4451 O O . ILE A 1 610 ? -23.170 6.684 -25.423 1.00 96.88 610 ILE A O 1
ATOM 4455 N N . PRO A 1 611 ? -22.642 4.885 -24.182 1.00 94.38 611 PRO A N 1
ATOM 4456 C CA . PRO A 1 611 ? -23.687 5.112 -23.187 1.00 94.38 611 PRO A CA 1
ATOM 4457 C C . PRO A 1 611 ? -23.489 6.455 -22.470 1.00 94.38 611 PRO A C 1
ATOM 4459 O O . PRO A 1 611 ? -22.363 6.932 -22.350 1.00 94.38 611 PRO A O 1
ATOM 4462 N N . SER A 1 612 ? -24.583 7.071 -22.014 1.00 95.00 612 SER A N 1
ATOM 4463 C CA . SER A 1 612 ? -24.540 8.429 -21.462 1.00 95.00 612 SER A CA 1
ATOM 4464 C C . SER A 1 612 ? -23.717 8.505 -20.173 1.00 95.00 612 SER A C 1
ATOM 4466 O O . SER A 1 612 ? -24.088 7.879 -19.185 1.00 95.00 612 SER A O 1
ATOM 4468 N N . VAL A 1 613 ? -22.678 9.343 -20.169 1.00 95.75 613 VAL A N 1
ATOM 4469 C CA . VAL A 1 613 ? -21.840 9.666 -19.003 1.00 95.75 613 VAL A CA 1
ATOM 4470 C C . VAL A 1 613 ? -21.967 11.131 -18.589 1.00 95.75 613 VAL A C 1
ATOM 4472 O O . VAL A 1 613 ? -22.224 12.015 -19.411 1.00 95.75 613 VAL A O 1
ATOM 4475 N N . ASN A 1 614 ? -21.720 11.415 -17.314 1.00 93.94 614 ASN A N 1
ATOM 4476 C CA . ASN A 1 614 ? -21.482 12.763 -16.821 1.00 93.94 614 ASN A CA 1
ATOM 4477 C C . ASN A 1 614 ? -20.060 13.212 -17.205 1.00 93.94 614 ASN A C 1
ATOM 4479 O O . ASN A 1 614 ? -19.066 12.732 -16.662 1.00 93.94 614 ASN A O 1
ATOM 4483 N N . THR A 1 615 ? -19.955 14.172 -18.126 1.00 94.06 615 THR A N 1
ATOM 4484 C CA . THR A 1 615 ? -18.674 14.665 -18.662 1.00 94.06 615 THR A CA 1
ATOM 4485 C C . THR A 1 615 ? -17.771 15.331 -17.620 1.00 94.06 615 THR A C 1
ATOM 4487 O O . THR A 1 615 ? -16.565 15.386 -17.825 1.00 94.06 615 THR A O 1
ATOM 4490 N N . SER A 1 616 ? -18.318 15.800 -16.493 1.00 94.94 616 SER A N 1
ATOM 4491 C CA . SER A 1 616 ? -17.548 16.345 -15.361 1.00 94.94 616 SER A CA 1
ATOM 4492 C C . SER A 1 616 ? -17.059 15.266 -14.385 1.00 94.94 616 SER A C 1
ATOM 4494 O O . SER A 1 616 ? -16.487 15.593 -13.348 1.00 94.94 616 SER A O 1
ATOM 4496 N N . ARG A 1 617 ? -17.310 13.984 -14.687 1.00 95.00 617 ARG A N 1
ATOM 4497 C CA . ARG A 1 617 ? -16.955 12.809 -13.869 1.00 95.00 617 ARG A CA 1
ATOM 4498 C C . ARG A 1 617 ? -16.333 11.664 -14.673 1.00 95.00 617 ARG A C 1
ATOM 4500 O O . ARG A 1 617 ? -16.021 10.621 -14.099 1.00 95.00 617 ARG A O 1
ATOM 4507 N N . ALA A 1 618 ? -16.175 11.839 -15.986 1.00 97.06 618 ALA A N 1
ATOM 4508 C CA . ALA A 1 618 ? -15.780 10.783 -16.908 1.00 97.06 618 ALA A CA 1
ATOM 4509 C C . ALA A 1 618 ? -14.530 11.140 -17.718 1.00 97.06 618 ALA A C 1
ATOM 4511 O O . ALA A 1 618 ? -14.401 12.255 -18.224 1.00 97.06 618 ALA A O 1
ATOM 4512 N N . PHE A 1 619 ? -13.629 10.171 -17.877 1.00 96.94 619 PHE A N 1
ATOM 4513 C CA . PHE A 1 619 ? -12.384 10.308 -18.633 1.00 96.94 619 PHE A CA 1
ATOM 4514 C C . PHE A 1 619 ? -12.136 9.085 -19.537 1.00 96.94 619 PHE A C 1
ATOM 4516 O O . PHE A 1 619 ? -12.469 7.954 -19.162 1.00 96.94 619 PHE A O 1
ATOM 4523 N N . PRO A 1 620 ? -11.566 9.279 -20.742 1.00 96.38 620 PRO A N 1
ATOM 4524 C CA . PRO A 1 620 ? -11.222 8.189 -21.641 1.00 96.38 620 PRO A CA 1
ATOM 4525 C C . PRO A 1 620 ? -9.832 7.606 -21.338 1.00 96.38 620 PRO A C 1
ATOM 4527 O O . PRO A 1 620 ? -8.865 8.325 -21.081 1.00 96.38 620 PRO A O 1
ATOM 4530 N N . LEU A 1 621 ? -9.724 6.287 -21.462 1.00 94.62 621 LEU A N 1
ATOM 4531 C CA . LEU A 1 621 ? -8.478 5.539 -21.612 1.00 94.62 621 LEU A CA 1
ATOM 4532 C C . LEU A 1 621 ? -8.446 5.017 -23.053 1.00 94.62 621 LEU A C 1
ATOM 4534 O O . LEU A 1 621 ? -9.418 4.401 -23.491 1.00 94.62 621 LEU A O 1
ATOM 4538 N N . ILE A 1 622 ? -7.356 5.231 -23.790 1.00 94.19 622 ILE A N 1
ATOM 4539 C CA . ILE A 1 622 ? -7.203 4.699 -25.153 1.00 94.19 622 ILE A CA 1
ATOM 4540 C C . ILE A 1 622 ? -5.865 3.983 -25.317 1.00 94.19 622 ILE A C 1
ATOM 4542 O O . ILE A 1 622 ? -4.839 4.435 -24.815 1.00 94.19 622 ILE A O 1
ATOM 4546 N N . SER A 1 623 ? -5.885 2.869 -26.044 1.00 94.44 623 SER A N 1
ATOM 4547 C CA . SER A 1 623 ? -4.701 2.128 -26.483 1.00 94.44 623 SER A CA 1
ATOM 4548 C C . SER A 1 623 ? -4.887 1.702 -27.934 1.00 94.44 623 SER A C 1
ATOM 4550 O O . SER A 1 623 ? -6.018 1.472 -28.356 1.00 94.44 623 SER A O 1
ATOM 4552 N N . TRP A 1 624 ? -3.821 1.609 -28.726 1.00 93.38 624 TRP A N 1
ATOM 4553 C CA . TRP A 1 624 ? -3.960 1.349 -30.160 1.00 93.38 624 TRP A CA 1
ATOM 4554 C C . TRP A 1 624 ? -2.887 0.419 -30.706 1.00 93.38 624 TRP A C 1
ATOM 4556 O O . TRP A 1 624 ? -1.780 0.348 -30.187 1.00 93.38 624 TRP A O 1
ATOM 4566 N N . ARG A 1 625 ? -3.234 -0.274 -31.789 1.00 92.31 625 ARG A N 1
ATOM 4567 C CA . ARG A 1 625 ? -2.331 -1.070 -32.629 1.00 92.31 625 ARG A CA 1
ATOM 4568 C C . ARG A 1 625 ? -2.466 -0.602 -34.073 1.00 92.31 625 ARG A C 1
ATOM 4570 O O . ARG A 1 625 ? -3.567 -0.236 -34.485 1.00 92.31 625 ARG A O 1
ATOM 4577 N N . ASN A 1 626 ? -1.369 -0.569 -34.825 1.00 88.88 626 ASN A N 1
ATOM 4578 C CA . ASN A 1 626 ? -1.349 -0.052 -36.198 1.00 88.88 626 ASN A CA 1
ATOM 4579 C C . ASN A 1 626 ? -0.440 -0.876 -37.129 1.00 88.88 626 ASN A C 1
ATOM 4581 O O . ASN A 1 626 ? 0.237 -1.796 -36.680 1.00 88.88 626 ASN A O 1
ATOM 4585 N N . ASP A 1 627 ? -0.467 -0.562 -38.423 1.00 86.62 627 ASP A N 1
ATOM 4586 C CA . ASP A 1 627 ? 0.258 -1.239 -39.508 1.00 86.62 627 ASP A CA 1
ATOM 4587 C C . ASP A 1 627 ? 1.525 -0.497 -39.985 1.00 86.62 627 ASP A C 1
ATOM 4589 O O . ASP A 1 627 ? 2.139 -0.884 -40.978 1.00 86.62 627 ASP A O 1
ATOM 4593 N N . GLN A 1 628 ? 1.930 0.583 -39.311 1.00 82.81 628 GLN A N 1
ATOM 4594 C CA . GLN A 1 628 ? 2.960 1.491 -39.816 1.00 82.81 628 GLN A CA 1
ATOM 4595 C C . GLN A 1 628 ? 4.378 0.977 -39.546 1.00 82.81 628 GLN A C 1
ATOM 4597 O O . GLN A 1 628 ? 4.724 0.585 -38.435 1.00 82.81 628 GLN A O 1
ATOM 4602 N N . ALA A 1 629 ? 5.254 1.076 -40.547 1.00 78.56 629 ALA A N 1
ATOM 4603 C CA . ALA A 1 629 ? 6.652 0.649 -40.442 1.00 78.56 629 ALA A CA 1
ATOM 4604 C C . ALA A 1 629 ? 7.540 1.547 -39.545 1.00 78.56 629 ALA A C 1
ATOM 4606 O O . ALA A 1 629 ? 8.724 1.266 -39.385 1.00 78.56 629 ALA A O 1
ATOM 4607 N N . GLY A 1 630 ? 7.008 2.634 -38.973 1.00 83.50 630 GLY A N 1
ATOM 4608 C CA . GLY A 1 630 ? 7.770 3.568 -38.141 1.00 83.50 630 GLY A CA 1
ATOM 4609 C C . GLY A 1 630 ? 6.932 4.715 -37.570 1.00 83.50 630 GLY A C 1
ATOM 4610 O O . GLY A 1 630 ? 5.774 4.913 -37.937 1.00 83.50 630 GLY A O 1
ATOM 4611 N N . TYR A 1 631 ? 7.530 5.475 -36.652 1.00 86.38 631 TYR A N 1
ATOM 4612 C CA . TYR A 1 631 ? 6.835 6.470 -35.834 1.00 86.38 631 TYR A CA 1
ATOM 4613 C C . TYR A 1 631 ? 6.852 7.874 -36.455 1.00 86.38 631 TYR A C 1
ATOM 4615 O O . TYR A 1 631 ? 7.896 8.515 -36.588 1.00 86.38 631 TYR A O 1
ATOM 4623 N N . THR A 1 632 ? 5.672 8.406 -36.761 1.00 83.62 632 THR A N 1
ATOM 4624 C CA . THR A 1 632 ? 5.482 9.811 -37.154 1.00 83.62 632 THR A CA 1
ATOM 4625 C C . THR A 1 632 ? 4.644 10.540 -36.106 1.00 83.62 632 THR A C 1
ATOM 4627 O O . THR A 1 632 ? 3.925 9.902 -35.342 1.00 83.62 632 THR A O 1
ATOM 4630 N N . GLY A 1 633 ? 4.640 11.879 -36.097 1.00 70.56 633 GLY A N 1
ATOM 4631 C CA . GLY A 1 633 ? 3.680 12.627 -35.266 1.00 70.56 633 GLY A CA 1
ATOM 4632 C C . GLY A 1 633 ? 2.205 12.327 -35.590 1.00 70.56 633 GLY A C 1
ATOM 4633 O O . GLY A 1 633 ? 1.329 12.545 -34.757 1.00 70.56 633 GLY A O 1
ATOM 4634 N N . LYS A 1 634 ? 1.931 11.755 -36.770 1.00 78.62 634 LYS A N 1
ATOM 4635 C CA . LYS A 1 634 ? 0.598 11.319 -37.196 1.00 78.62 634 LYS A CA 1
ATOM 4636 C C . LYS A 1 634 ? 0.190 9.946 -36.648 1.00 78.62 634 LYS A C 1
ATOM 4638 O O . LYS A 1 634 ? -0.994 9.640 -36.690 1.00 78.62 634 LYS A O 1
ATOM 4643 N N . SER A 1 635 ? 1.146 9.162 -36.139 1.00 79.75 635 SER A N 1
ATOM 4644 C CA . SER A 1 635 ? 0.968 7.781 -35.657 1.00 79.75 635 SER A CA 1
ATOM 4645 C C . SER A 1 635 ? 0.451 7.683 -34.210 1.00 79.75 635 SER A C 1
ATOM 4647 O O . SER A 1 635 ? 0.166 6.581 -33.736 1.00 79.75 635 SER A O 1
ATOM 4649 N N . PHE A 1 636 ? 0.356 8.819 -33.511 1.00 88.00 636 PHE A N 1
ATOM 4650 C CA . PHE A 1 636 ? -0.241 8.947 -32.179 1.00 88.00 636 PHE A CA 1
ATOM 4651 C C . PHE A 1 636 ? -1.741 9.242 -32.284 1.00 88.00 636 PHE A C 1
ATOM 4653 O O . PHE A 1 636 ? -2.199 9.785 -33.294 1.00 88.00 636 PHE A O 1
ATOM 4660 N N . PHE A 1 637 ? -2.490 8.896 -31.237 1.00 91.44 637 PHE A N 1
ATOM 4661 C CA . PHE A 1 637 ? -3.938 9.080 -31.166 1.00 91.44 637 PHE A CA 1
ATOM 4662 C C . PHE A 1 637 ? -4.332 10.000 -30.013 1.00 91.44 637 PHE A C 1
ATOM 4664 O O . PHE A 1 637 ? -3.744 9.968 -28.929 1.00 91.44 637 PHE A O 1
ATOM 4671 N N . LYS A 1 638 ? -5.387 10.783 -30.245 1.00 91.88 638 LYS A N 1
ATOM 4672 C CA . LYS A 1 638 ? -5.996 11.686 -29.266 1.00 91.88 638 LYS A CA 1
ATOM 4673 C C . LYS A 1 638 ? -7.447 11.264 -29.034 1.00 91.88 638 LYS A C 1
ATOM 4675 O O . LYS A 1 638 ? -8.180 11.046 -29.995 1.00 91.88 638 LYS A O 1
ATOM 4680 N N . GLY A 1 639 ? -7.858 11.123 -27.776 1.00 94.00 639 GLY A N 1
ATOM 4681 C CA . GLY A 1 639 ? -9.209 10.713 -27.386 1.00 94.00 639 GLY A CA 1
ATOM 4682 C C . GLY A 1 639 ? -9.909 11.807 -26.589 1.00 94.00 639 GLY A C 1
ATOM 4683 O O . GLY A 1 639 ? -9.349 12.309 -25.615 1.00 94.00 639 GLY A O 1
ATOM 4684 N N . LYS A 1 640 ? -11.129 12.172 -26.991 1.00 96.00 640 LYS A N 1
ATOM 4685 C CA . LYS A 1 640 ? -11.898 13.262 -26.383 1.00 96.00 640 LYS A CA 1
ATOM 4686 C C . LYS A 1 640 ? -13.381 12.924 -26.273 1.00 96.00 640 LYS A C 1
ATOM 4688 O O . LYS A 1 640 ? -14.048 12.689 -27.273 1.00 96.00 640 LYS A O 1
ATOM 4693 N N . ILE A 1 641 ? -13.924 12.964 -25.063 1.00 97.56 641 ILE A N 1
ATOM 4694 C CA . ILE A 1 641 ? -15.372 12.971 -24.832 1.00 97.56 641 ILE A CA 1
ATOM 4695 C C . ILE A 1 641 ? -15.895 14.355 -25.247 1.00 97.56 641 ILE A C 1
ATOM 4697 O O . ILE A 1 641 ? -15.511 15.362 -24.653 1.00 97.56 641 ILE A O 1
ATOM 4701 N N . THR A 1 642 ? -16.725 14.419 -26.291 1.00 95.12 642 THR A N 1
ATOM 4702 C CA . THR A 1 642 ? -17.245 15.680 -26.869 1.00 95.12 642 THR A CA 1
ATOM 4703 C C . THR A 1 642 ? -18.701 15.969 -26.511 1.00 95.12 642 THR A C 1
ATOM 4705 O O . THR A 1 642 ? -19.203 17.059 -26.774 1.00 95.12 642 THR A O 1
ATOM 4708 N N . GLY A 1 643 ? -19.370 15.011 -25.876 1.00 91.81 643 GLY A N 1
ATOM 4709 C CA . GLY A 1 643 ? -20.706 15.119 -25.300 1.00 91.81 643 GLY A CA 1
ATOM 4710 C C . GLY A 1 643 ? -20.988 13.883 -24.449 1.00 91.81 643 GLY A C 1
ATOM 4711 O O . GLY A 1 643 ? -20.224 12.919 -24.502 1.00 91.81 643 GLY A O 1
ATOM 4712 N N . SER A 1 644 ? -22.079 13.878 -23.681 1.00 95.62 644 SER A N 1
ATOM 4713 C CA . SER A 1 644 ? -22.394 12.775 -22.756 1.00 95.62 644 SER A CA 1
ATOM 4714 C C . SER A 1 644 ? -22.481 11.399 -23.428 1.00 95.62 644 SER A C 1
ATOM 4716 O O . SER A 1 644 ? -22.212 10.399 -22.778 1.00 95.62 644 SER A O 1
ATOM 4718 N N . THR A 1 645 ? -22.812 11.333 -24.719 1.00 97.19 645 THR A N 1
ATOM 4719 C CA . THR A 1 645 ? -22.943 10.091 -25.502 1.00 97.19 645 THR A CA 1
ATOM 4720 C C . THR A 1 645 ? -21.908 9.942 -26.624 1.00 97.19 645 THR A C 1
ATOM 4722 O O . THR A 1 645 ? -22.049 9.044 -27.457 1.00 97.19 645 THR A O 1
ATOM 4725 N N . THR A 1 646 ? -20.854 10.771 -26.665 1.00 97.56 646 THR A N 1
ATOM 4726 C CA . THR A 1 646 ? -19.886 10.781 -27.781 1.00 97.56 646 THR A CA 1
ATOM 4727 C C . THR A 1 646 ? -18.432 10.786 -27.313 1.00 97.56 646 THR A C 1
ATOM 4729 O O . THR A 1 646 ? -17.958 11.765 -26.733 1.00 97.56 646 THR A O 1
ATOM 4732 N N . LEU A 1 647 ? -17.694 9.732 -27.672 1.00 98.06 647 LEU A N 1
ATOM 4733 C CA . LEU A 1 647 ? -16.230 9.697 -27.658 1.00 98.06 647 LEU A CA 1
ATOM 4734 C C . LEU A 1 647 ? -15.712 9.943 -29.081 1.00 98.06 647 LEU A C 1
ATOM 4736 O O . LEU A 1 647 ? -16.002 9.175 -29.992 1.00 98.06 647 LEU A O 1
ATOM 4740 N N . GLN A 1 648 ? -14.930 10.997 -29.280 1.00 97.00 648 GLN A N 1
ATOM 4741 C CA . GLN A 1 648 ? -14.202 11.263 -30.516 1.00 97.00 648 GLN A CA 1
ATOM 4742 C C . GLN A 1 648 ? -12.770 10.726 -30.405 1.00 97.00 648 GLN A C 1
ATOM 4744 O O . GLN A 1 648 ? -12.078 10.979 -29.417 1.00 97.00 648 GLN A O 1
ATOM 4749 N N . LEU A 1 649 ? -12.322 10.007 -31.432 1.00 95.25 649 LEU A N 1
ATOM 4750 C CA . LEU A 1 649 ? -10.929 9.614 -31.630 1.00 95.25 649 LEU A CA 1
ATOM 4751 C C . LEU A 1 649 ? -10.348 10.392 -32.811 1.00 95.25 649 LEU A C 1
ATOM 4753 O O . LEU A 1 649 ? -10.990 10.503 -33.854 1.00 95.25 649 LEU A O 1
ATOM 4757 N N . GLU A 1 650 ? -9.133 10.911 -32.667 1.00 92.56 650 GLU A N 1
ATOM 4758 C CA . GLU A 1 650 ? -8.421 11.655 -33.709 1.00 92.56 650 GLU A CA 1
ATOM 4759 C C . GLU A 1 650 ? -7.033 11.066 -33.984 1.00 92.56 650 GLU A C 1
ATOM 4761 O O . GLU A 1 650 ? -6.350 10.591 -33.073 1.00 92.56 650 GLU A O 1
ATOM 4766 N N . VAL A 1 651 ? -6.605 11.153 -35.247 1.00 90.31 651 VAL A N 1
ATOM 4767 C CA . VAL A 1 651 ? -5.311 10.677 -35.758 1.00 90.31 651 VAL A CA 1
ATOM 4768 C C . VAL A 1 651 ? -4.785 11.617 -36.847 1.00 90.31 651 VAL A C 1
ATOM 4770 O O . VAL A 1 651 ? -5.553 12.193 -37.619 1.00 90.31 651 VAL A O 1
ATOM 4773 N N . GLY A 1 652 ? -3.462 11.773 -36.958 1.00 83.00 652 GLY A N 1
ATOM 4774 C CA . GLY A 1 652 ? -2.858 12.689 -37.940 1.00 83.00 652 GLY A CA 1
ATOM 4775 C C . GLY A 1 652 ? -2.900 12.205 -39.402 1.00 83.00 652 GLY A C 1
ATOM 4776 O O . GLY A 1 652 ? -2.512 12.951 -40.312 1.00 83.00 652 GLY A O 1
ATOM 4777 N N . SER A 1 653 ? -3.341 10.967 -39.652 1.00 79.00 653 SER A N 1
ATOM 4778 C CA . SER A 1 653 ? -3.651 10.437 -40.985 1.00 79.00 653 SER A CA 1
ATOM 4779 C C . SER A 1 653 ? -4.696 9.323 -40.918 1.00 79.00 653 SER A C 1
ATOM 4781 O O . SER A 1 653 ? -4.564 8.414 -40.109 1.00 79.00 653 SER A O 1
ATOM 4783 N N . ALA A 1 654 ? -5.672 9.335 -41.829 1.00 70.75 654 ALA A N 1
ATOM 4784 C CA . ALA A 1 654 ? -6.603 8.216 -42.033 1.00 70.75 654 ALA A CA 1
ATOM 4785 C C . ALA A 1 654 ? -6.012 7.084 -42.905 1.00 70.75 654 ALA A C 1
ATOM 4787 O O . ALA A 1 654 ? -6.679 6.099 -43.187 1.00 70.75 654 ALA A O 1
ATOM 4788 N N . THR A 1 655 ? -4.770 7.237 -43.378 1.00 68.44 655 THR A N 1
ATOM 4789 C CA . THR A 1 655 ? -4.112 6.338 -44.347 1.00 68.44 655 THR A CA 1
ATOM 4790 C C . THR A 1 655 ? -3.396 5.142 -43.708 1.00 68.44 655 THR A C 1
ATOM 4792 O O . THR A 1 655 ? -2.545 4.538 -44.355 1.00 68.44 655 THR A O 1
ATOM 4795 N N . GLN A 1 656 ? -3.666 4.850 -42.436 1.00 74.06 656 GLN A N 1
ATOM 4796 C CA . GLN A 1 656 ? -3.054 3.757 -41.678 1.00 74.06 656 GLN A CA 1
ATOM 4797 C C . GLN A 1 656 ? -4.145 2.829 -41.151 1.00 74.06 656 GLN A C 1
ATOM 4799 O O . GLN A 1 656 ? -5.134 3.304 -40.589 1.00 74.06 656 GLN A O 1
ATOM 4804 N N . THR A 1 657 ? -3.965 1.516 -41.278 1.00 82.56 657 THR A N 1
ATOM 4805 C CA . THR A 1 657 ? -4.841 0.559 -40.601 1.00 82.56 657 THR A CA 1
ATOM 4806 C C . THR A 1 657 ? -4.520 0.618 -39.118 1.00 82.56 657 THR A C 1
ATOM 4808 O O . THR A 1 657 ? -3.431 0.240 -38.687 1.00 82.56 657 THR A O 1
ATOM 4811 N N . ALA A 1 658 ? -5.461 1.108 -38.319 1.00 89.38 658 ALA A N 1
ATOM 4812 C CA . ALA A 1 658 ? -5.315 1.166 -36.874 1.00 89.38 658 ALA A CA 1
ATOM 4813 C C . ALA A 1 658 ? -6.597 0.724 -36.178 1.00 89.38 658 ALA A C 1
ATOM 4815 O O . ALA A 1 658 ? -7.701 1.000 -36.649 1.00 89.38 658 ALA A O 1
ATOM 4816 N N . VAL A 1 659 ? -6.436 0.060 -35.037 1.00 92.81 659 VAL A N 1
ATOM 4817 C CA . VAL A 1 659 ? -7.537 -0.301 -34.144 1.00 92.81 659 VAL A CA 1
ATOM 4818 C C . VAL A 1 659 ? -7.246 0.278 -32.771 1.00 92.81 659 VAL A C 1
ATOM 4820 O O . VAL A 1 659 ? -6.181 0.021 -32.203 1.00 92.81 659 VAL A O 1
ATOM 4823 N N . VAL A 1 660 ? -8.192 1.058 -32.255 1.00 94.69 660 VAL A N 1
ATOM 4824 C CA . VAL A 1 660 ? -8.143 1.650 -30.919 1.00 94.69 660 VAL A CA 1
ATOM 4825 C C . VAL A 1 660 ? -9.063 0.854 -30.000 1.00 94.69 660 VAL A C 1
ATOM 4827 O O . VAL A 1 660 ? -10.265 0.764 -30.246 1.00 94.69 660 VAL A O 1
ATOM 4830 N N . GLU A 1 661 ? -8.497 0.290 -28.939 1.00 96.62 661 GLU A N 1
ATOM 4831 C CA . GLU A 1 661 ? -9.247 -0.238 -27.801 1.00 96.62 661 GLU A CA 1
ATOM 4832 C C . GLU A 1 661 ? -9.439 0.911 -26.806 1.00 96.62 661 GLU A C 1
ATOM 4834 O O . GLU A 1 661 ? -8.464 1.489 -26.310 1.00 96.62 661 GLU A O 1
ATOM 4839 N N . TRP A 1 662 ? -10.693 1.267 -26.543 1.00 96.38 662 TRP A N 1
ATOM 4840 C CA . TRP A 1 662 ? -11.068 2.395 -25.697 1.00 96.38 662 TRP A CA 1
ATOM 4841 C C . TRP A 1 662 ? -11.851 1.935 -24.470 1.00 96.38 662 TRP A C 1
ATOM 4843 O O . TRP A 1 662 ? -12.613 0.969 -24.509 1.00 96.38 662 TRP A O 1
ATOM 4853 N N . GLN A 1 663 ? -11.684 2.669 -23.373 1.00 97.19 663 GLN A N 1
ATOM 4854 C CA . GLN A 1 663 ? -12.509 2.578 -22.174 1.00 97.19 663 GLN A CA 1
ATOM 4855 C C . GLN A 1 663 ? -12.938 3.997 -21.784 1.00 97.19 663 GLN A C 1
ATOM 4857 O O . GLN A 1 663 ? -12.130 4.919 -21.846 1.00 97.19 663 GLN A O 1
ATOM 4862 N N . VAL A 1 664 ? -14.184 4.185 -21.364 1.00 97.88 664 VAL A N 1
ATOM 4863 C CA . VAL A 1 664 ? -14.648 5.417 -20.713 1.00 97.88 664 VAL A CA 1
ATOM 4864 C C . VAL A 1 664 ? -14.975 5.063 -19.274 1.00 97.88 664 VAL A C 1
ATOM 4866 O O . VAL A 1 664 ? -15.841 4.222 -19.028 1.00 97.88 664 VAL A O 1
ATOM 4869 N N . VAL A 1 665 ? -14.245 5.678 -18.347 1.00 97.62 665 VAL A N 1
ATOM 4870 C CA . VAL A 1 665 ? -14.392 5.480 -16.905 1.00 97.62 665 VAL A CA 1
ATOM 4871 C C . VAL A 1 665 ? -15.122 6.690 -16.343 1.00 97.62 665 VAL A C 1
ATOM 4873 O O . VAL A 1 665 ? -14.633 7.809 -16.463 1.00 97.62 665 VAL A O 1
ATOM 4876 N N . GLU A 1 666 ? -16.285 6.468 -15.742 1.00 95.94 666 GLU A N 1
ATOM 4877 C CA . GLU A 1 666 ? -17.054 7.464 -14.994 1.00 95.94 666 GLU A CA 1
ATOM 4878 C C . GLU A 1 666 ? -16.978 7.122 -13.5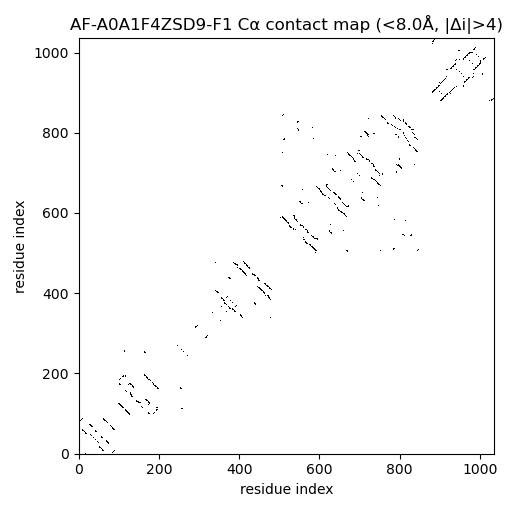03 1.00 95.94 666 GLU A C 1
ATOM 4880 O O . GLU A 1 666 ? -17.252 5.984 -13.125 1.00 95.94 666 GLU A O 1
ATOM 4885 N N . MET A 1 667 ? -16.607 8.088 -12.659 1.00 94.06 667 MET A N 1
ATOM 4886 C CA . MET A 1 667 ? -16.448 7.906 -11.210 1.00 94.06 667 MET A CA 1
ATOM 4887 C C . MET A 1 667 ? -17.344 8.904 -10.464 1.00 94.06 667 MET A C 1
ATOM 4889 O O . MET A 1 667 ? -17.156 10.116 -10.556 1.00 94.06 667 MET A O 1
ATOM 4893 N N . ALA A 1 668 ? -18.353 8.406 -9.746 1.00 87.69 668 ALA A N 1
ATOM 4894 C CA . ALA A 1 668 ? -19.489 9.192 -9.254 1.00 87.69 668 ALA A CA 1
ATOM 4895 C C . ALA A 1 668 ? -19.131 10.312 -8.257 1.00 87.69 668 ALA A C 1
ATOM 4897 O O . ALA A 1 668 ? -19.890 11.274 -8.131 1.00 87.69 668 ALA A O 1
ATOM 4898 N N . ASP A 1 669 ? -17.994 10.195 -7.578 1.00 88.00 669 ASP A N 1
ATOM 4899 C CA . ASP A 1 669 ? -17.460 11.103 -6.558 1.00 88.00 669 ASP A CA 1
ATOM 4900 C C . ASP A 1 669 ? -16.087 11.704 -6.936 1.00 88.00 669 ASP A C 1
ATOM 4902 O O . ASP A 1 669 ? -15.415 12.295 -6.091 1.00 88.00 669 ASP A O 1
ATOM 4906 N N . ALA A 1 670 ? -15.686 11.594 -8.209 1.00 91.88 670 ALA A N 1
ATOM 4907 C CA . ALA A 1 670 ? -14.553 12.326 -8.772 1.00 91.88 670 ALA A CA 1
ATOM 4908 C C . ALA A 1 670 ? -14.999 13.629 -9.462 1.00 91.88 670 ALA A C 1
ATOM 4910 O O . ALA A 1 670 ? -16.146 13.774 -9.889 1.00 91.88 670 ALA A O 1
ATOM 4911 N N . GLU A 1 671 ? -14.057 14.553 -9.628 1.00 94.62 671 GLU A N 1
ATOM 4912 C CA . GLU A 1 671 ? -14.200 15.768 -10.431 1.00 94.62 671 GLU A CA 1
ATOM 4913 C C . GLU A 1 671 ? -13.205 15.717 -11.594 1.00 94.62 671 GLU A C 1
ATOM 4915 O O . GLU A 1 671 ? -12.003 15.535 -11.388 1.00 94.62 671 GLU A O 1
ATOM 4920 N N . VAL A 1 672 ? -13.699 15.866 -12.822 1.00 96.12 672 VAL A N 1
ATOM 4921 C CA . VAL A 1 672 ? -12.888 15.781 -14.041 1.00 96.12 672 VAL A CA 1
ATOM 4922 C C . VAL A 1 672 ? -12.905 17.113 -14.781 1.00 96.12 672 VAL A C 1
ATOM 4924 O O . VAL A 1 672 ? -13.952 17.588 -15.222 1.00 96.12 672 VAL A O 1
ATOM 4927 N N . TYR A 1 673 ? -11.715 17.681 -14.957 1.00 95.81 673 TYR A N 1
ATOM 4928 C CA . TYR A 1 673 ? -11.463 18.870 -15.766 1.00 95.81 673 TYR A CA 1
ATOM 4929 C C . TYR A 1 673 ? -10.820 18.431 -17.085 1.00 95.81 673 TYR A C 1
ATOM 4931 O O . TYR A 1 673 ? -9.961 17.548 -17.095 1.00 95.81 673 TYR A O 1
ATOM 4939 N N . THR A 1 674 ? -11.204 19.040 -18.205 1.00 95.94 674 THR A N 1
ATOM 4940 C CA . THR A 1 674 ? -10.661 18.694 -19.526 1.00 95.94 674 THR A CA 1
ATOM 4941 C C . THR A 1 674 ? -10.542 19.918 -20.425 1.00 95.94 674 THR A C 1
ATOM 4943 O O . THR A 1 674 ? -11.255 20.907 -20.253 1.00 95.94 674 THR A O 1
ATOM 4946 N N . GLY A 1 675 ? -9.640 19.838 -21.397 1.00 95.75 675 GLY A N 1
ATOM 4947 C CA . GLY A 1 675 ? -9.436 20.850 -22.419 1.00 95.75 675 GLY A CA 1
ATOM 4948 C C . GLY A 1 675 ? -8.447 20.376 -23.476 1.00 95.75 675 GLY A C 1
ATOM 4949 O O . GLY A 1 675 ? -7.929 19.258 -23.418 1.00 95.75 675 GLY A O 1
ATOM 4950 N N . ASP A 1 676 ? -8.174 21.252 -24.437 1.00 96.12 676 ASP A N 1
ATOM 4951 C CA . ASP A 1 676 ? -7.142 21.041 -25.448 1.00 96.12 676 ASP A CA 1
ATOM 4952 C C . ASP A 1 676 ? -5.964 21.999 -25.222 1.00 96.12 676 ASP A C 1
ATOM 4954 O O . ASP A 1 676 ? -6.116 23.064 -24.621 1.00 96.12 676 ASP A O 1
ATOM 4958 N N . ALA A 1 677 ? -4.789 21.628 -25.723 1.00 94.44 677 ALA A N 1
ATOM 4959 C CA . ALA A 1 677 ? -3.612 22.483 -25.818 1.00 94.44 677 ALA A CA 1
ATOM 4960 C C . ALA A 1 677 ? -2.931 22.262 -27.176 1.00 94.44 677 ALA A C 1
ATOM 4962 O O . ALA A 1 677 ? -2.849 21.132 -27.658 1.00 94.44 677 ALA A O 1
ATOM 4963 N N . ALA A 1 678 ? -2.439 23.333 -27.799 1.00 94.00 678 ALA A N 1
ATOM 4964 C CA . ALA A 1 678 ? -1.787 23.279 -29.106 1.00 94.00 678 ALA A CA 1
ATOM 4965 C C . ALA A 1 678 ? -0.386 23.893 -29.019 1.00 94.00 678 ALA A C 1
ATOM 4967 O O . ALA A 1 678 ? -0.228 25.109 -28.910 1.00 94.00 678 ALA A O 1
ATOM 4968 N N . MET A 1 679 ? 0.638 23.043 -29.071 1.00 95.56 679 MET A N 1
ATOM 4969 C CA . MET A 1 679 ? 2.033 23.465 -29.170 1.00 95.56 679 MET A CA 1
ATOM 4970 C C . MET A 1 679 ? 2.356 23.691 -30.649 1.00 95.56 679 MET A C 1
ATOM 4972 O O . MET A 1 679 ? 2.268 22.754 -31.445 1.00 95.56 679 MET A O 1
ATOM 4976 N N . THR A 1 680 ? 2.733 24.914 -31.033 1.00 95.75 680 THR A N 1
ATOM 4977 C CA . THR A 1 680 ? 3.196 25.210 -32.404 1.00 95.75 680 THR A CA 1
ATOM 4978 C C . THR A 1 680 ? 4.494 24.465 -32.720 1.00 95.75 680 THR A C 1
ATOM 4980 O O . THR A 1 680 ? 5.156 23.942 -31.825 1.00 95.75 680 THR A O 1
ATOM 4983 N N . ASP A 1 681 ? 4.914 24.473 -33.984 1.00 94.12 681 ASP A N 1
ATOM 4984 C CA . ASP A 1 681 ? 6.250 24.035 -34.404 1.00 94.12 681 ASP A CA 1
ATOM 4985 C C . ASP A 1 681 ? 7.392 24.629 -33.561 1.00 94.12 681 ASP A C 1
ATOM 4987 O O . ASP A 1 681 ? 8.335 23.921 -33.221 1.00 94.12 681 ASP A O 1
ATOM 4991 N N . THR A 1 682 ? 7.258 25.886 -33.156 1.00 95.62 682 THR A N 1
ATOM 4992 C CA . THR A 1 682 ? 8.209 26.687 -32.375 1.00 95.62 682 THR A CA 1
ATOM 4993 C C . THR A 1 682 ? 8.026 26.593 -30.855 1.00 95.62 682 THR A C 1
ATOM 4995 O O . THR A 1 682 ? 8.943 26.938 -30.113 1.00 95.62 682 THR A O 1
ATOM 4998 N N . THR A 1 683 ? 6.887 26.097 -30.360 1.00 96.38 683 THR A N 1
ATOM 4999 C CA . THR A 1 683 ? 6.586 26.030 -28.917 1.00 96.38 683 THR A CA 1
ATOM 5000 C C . THR A 1 683 ? 7.337 24.878 -28.238 1.00 96.38 683 THR A C 1
ATOM 5002 O O . THR A 1 683 ? 7.144 23.715 -28.601 1.00 96.38 683 THR A O 1
ATOM 5005 N N . SER A 1 684 ? 8.149 25.171 -27.218 1.00 95.81 684 SER A N 1
ATOM 5006 C CA . SER A 1 684 ? 8.806 24.167 -26.356 1.00 95.81 684 SER A CA 1
ATOM 5007 C C . SER A 1 684 ? 8.040 23.870 -25.059 1.00 95.81 684 SER A C 1
ATOM 5009 O O . SER A 1 684 ? 8.124 22.756 -24.547 1.00 95.81 684 SER A O 1
ATOM 5011 N N . SER A 1 685 ? 7.265 24.834 -24.551 1.00 96.56 685 SER A N 1
ATOM 5012 C CA . SER A 1 685 ? 6.443 24.711 -23.342 1.00 96.56 685 SER A CA 1
ATOM 5013 C C . SER A 1 685 ? 5.108 25.444 -23.507 1.00 96.56 685 SER A C 1
ATOM 5015 O O . SER A 1 685 ? 5.071 26.529 -24.085 1.00 96.56 685 SER A O 1
ATOM 5017 N N . TYR A 1 686 ? 4.023 24.853 -23.008 1.00 96.62 686 TYR A N 1
ATOM 5018 C CA . TYR A 1 686 ? 2.669 25.409 -23.018 1.00 96.62 686 TYR A CA 1
ATOM 5019 C C . TYR A 1 686 ? 2.023 25.236 -21.638 1.00 96.62 686 TYR A C 1
ATOM 5021 O O . TYR A 1 686 ? 1.967 24.122 -21.114 1.00 96.62 686 TYR A O 1
ATOM 5029 N N . SER A 1 687 ? 1.498 26.320 -21.064 1.00 96.56 687 SER A N 1
ATOM 5030 C CA . SER A 1 687 ? 0.847 26.313 -19.747 1.00 96.56 687 SER A CA 1
ATOM 5031 C C . SER A 1 687 ? -0.667 26.466 -19.866 1.00 96.56 687 SER A C 1
ATOM 5033 O O . SER A 1 687 ? -1.155 27.311 -20.614 1.00 96.56 687 SER A O 1
ATOM 5035 N N . VAL A 1 688 ? -1.408 25.695 -19.072 1.00 96.38 688 VAL A N 1
ATOM 5036 C CA . VAL A 1 688 ? -2.857 25.834 -18.874 1.00 96.38 688 VAL A CA 1
ATOM 5037 C C . VAL A 1 688 ? -3.098 26.409 -17.483 1.00 96.38 688 VAL A C 1
ATOM 5039 O O . VAL A 1 688 ? -2.499 25.939 -16.518 1.00 96.38 688 VAL A O 1
ATOM 5042 N N . VAL A 1 689 ? -4.002 27.384 -17.370 1.00 94.00 689 VAL A N 1
ATOM 5043 C CA . VAL A 1 689 ? -4.526 27.862 -16.081 1.00 94.00 689 VAL A CA 1
ATOM 5044 C C . VAL A 1 689 ? -5.908 27.252 -15.863 1.00 94.00 689 VAL A C 1
ATOM 5046 O O . VAL A 1 689 ? -6.768 27.315 -16.740 1.00 94.00 689 VAL A O 1
ATOM 5049 N N . LEU A 1 690 ? -6.116 26.652 -14.696 1.00 92.19 690 LEU A N 1
ATOM 5050 C CA . LEU A 1 690 ? -7.382 26.061 -14.276 1.00 92.19 690 LEU A CA 1
ATOM 5051 C C . LEU A 1 690 ? -8.248 27.145 -13.622 1.00 92.19 690 LEU A C 1
ATOM 5053 O O . LEU A 1 690 ? -7.800 27.842 -12.713 1.00 92.19 690 LEU A O 1
ATOM 5057 N N . GLY A 1 691 ? -9.510 27.263 -14.044 1.00 82.50 691 GLY A N 1
ATOM 5058 C CA . GLY A 1 691 ? -10.464 28.233 -13.484 1.00 82.50 691 GLY A CA 1
ATOM 5059 C C . GLY A 1 691 ? -10.954 27.913 -12.063 1.00 82.50 691 GLY A C 1
ATOM 5060 O O . GLY A 1 691 ? -11.805 28.620 -11.531 1.00 82.50 691 GLY A O 1
ATOM 5061 N N . THR A 1 692 ? -10.468 26.834 -11.448 1.00 85.00 692 THR A N 1
ATOM 5062 C CA . THR A 1 692 ? -10.836 26.391 -10.098 1.00 85.00 692 THR A CA 1
ATOM 5063 C C . THR A 1 692 ? -9.622 25.715 -9.452 1.00 85.00 692 THR A C 1
ATOM 5065 O O . THR A 1 692 ? -8.978 24.906 -10.124 1.00 85.00 692 THR A O 1
ATOM 5068 N N . PRO A 1 693 ? -9.272 26.031 -8.189 1.00 89.44 693 PRO A N 1
ATOM 5069 C CA . PRO A 1 693 ? -8.176 25.360 -7.498 1.00 89.44 693 PRO A CA 1
ATOM 5070 C C . PRO A 1 693 ? -8.456 23.874 -7.232 1.00 89.44 693 PRO A C 1
ATOM 5072 O O . PRO A 1 693 ? -9.547 23.508 -6.798 1.00 89.44 693 PRO A O 1
ATOM 5075 N N . ILE A 1 694 ? -7.441 23.034 -7.428 1.00 93.56 694 ILE A N 1
ATOM 5076 C CA . ILE A 1 694 ? -7.468 21.581 -7.225 1.00 93.56 694 ILE A CA 1
ATOM 5077 C C . ILE A 1 694 ? -6.535 21.149 -6.087 1.00 93.56 694 ILE A C 1
ATOM 5079 O O . ILE A 1 694 ? -5.513 21.775 -5.799 1.00 93.56 694 ILE A O 1
ATOM 5083 N N . VAL A 1 695 ? -6.876 20.035 -5.445 1.00 92.00 695 VAL A N 1
ATOM 5084 C CA . VAL A 1 695 ? -6.090 19.385 -4.395 1.00 92.00 695 VAL A CA 1
ATOM 5085 C C . VAL A 1 695 ? -5.126 18.401 -5.049 1.00 92.00 695 VAL A C 1
ATOM 5087 O O . VAL A 1 695 ? -5.490 17.280 -5.411 1.00 92.00 695 VAL A O 1
ATOM 5090 N N . GLN A 1 696 ? -3.874 18.831 -5.201 1.00 90.31 696 GLN A N 1
ATOM 5091 C CA . GLN A 1 696 ? -2.823 18.082 -5.899 1.00 90.31 696 GLN A CA 1
ATOM 5092 C C . GLN A 1 696 ? -2.616 16.665 -5.329 1.00 90.31 696 GLN A C 1
ATOM 5094 O O . GLN A 1 696 ? -2.476 15.720 -6.096 1.00 90.31 696 GLN A O 1
ATOM 5099 N N . SER A 1 697 ? -2.711 16.484 -4.006 1.00 92.38 697 SER A N 1
ATOM 5100 C CA . SER A 1 697 ? -2.604 15.178 -3.326 1.00 92.38 697 SER A CA 1
ATOM 5101 C C . SER A 1 697 ? -3.786 14.219 -3.559 1.00 92.38 697 SER A C 1
ATOM 5103 O O . SER A 1 697 ? -3.805 13.117 -3.012 1.00 92.38 697 SER A O 1
ATOM 5105 N N . ARG A 1 698 ? -4.777 14.617 -4.368 1.00 94.44 698 ARG A N 1
ATOM 5106 C CA . ARG A 1 698 ? -5.881 13.774 -4.860 1.00 94.44 698 ARG A CA 1
ATOM 5107 C C . ARG A 1 698 ? -6.033 13.814 -6.385 1.00 94.44 698 ARG A C 1
ATOM 5109 O O . ARG A 1 698 ? -6.976 13.220 -6.900 1.00 94.44 698 ARG A O 1
ATOM 5116 N N . SER A 1 699 ? -5.149 14.509 -7.104 1.00 96.00 699 SER A N 1
ATOM 5117 C CA . SER A 1 699 ? -5.347 14.834 -8.520 1.00 96.00 699 SER A CA 1
ATOM 5118 C C . SER A 1 699 ? -4.252 14.255 -9.407 1.00 96.00 699 SER A C 1
ATOM 5120 O O . SER A 1 699 ? -3.076 14.551 -9.204 1.00 96.00 699 SER A O 1
ATOM 5122 N N . PHE A 1 700 ? -4.635 13.478 -10.422 1.00 95.81 700 PHE A N 1
ATOM 5123 C CA . PHE A 1 700 ? -3.715 12.979 -11.448 1.00 95.81 700 PHE A CA 1
ATOM 5124 C C . PHE A 1 700 ? -4.054 13.536 -12.832 1.00 95.81 700 PHE A C 1
ATOM 5126 O O . PHE A 1 700 ? -5.216 13.780 -13.159 1.00 95.81 700 PHE A O 1
ATOM 5133 N N . LEU A 1 701 ? -3.020 13.744 -13.647 1.00 95.19 701 LEU A N 1
ATOM 5134 C CA . LEU A 1 701 ? -3.150 14.196 -15.028 1.00 95.19 701 LEU A CA 1
ATOM 5135 C C . LEU A 1 701 ? -3.045 12.999 -15.975 1.00 95.19 701 LEU A C 1
ATOM 5137 O O . LEU A 1 701 ? -2.163 12.156 -15.826 1.00 95.19 701 LEU A O 1
ATOM 5141 N N . LEU A 1 702 ? -3.929 12.985 -16.966 1.00 93.06 702 LEU A N 1
ATOM 5142 C CA . LEU A 1 702 ? -3.882 12.153 -18.158 1.00 93.06 702 LEU A CA 1
ATOM 5143 C C . LEU A 1 702 ? -3.906 13.060 -19.388 1.00 93.06 702 LEU A C 1
ATOM 5145 O O . LEU A 1 702 ? -4.558 14.106 -19.391 1.00 93.06 702 LEU A O 1
ATOM 5149 N N . PHE A 1 703 ? -3.261 12.646 -20.472 1.00 95.00 703 PHE A N 1
ATOM 5150 C CA . PHE A 1 703 ? -3.445 13.275 -21.779 1.00 95.00 703 PHE A CA 1
ATOM 5151 C C . PHE A 1 703 ? -3.162 12.303 -22.922 1.00 95.00 703 PHE A C 1
ATOM 5153 O O . PHE A 1 703 ? -2.553 11.250 -22.733 1.00 95.00 703 PHE A O 1
ATOM 5160 N N . SER A 1 704 ? -3.630 12.677 -24.107 1.00 93.62 704 SER A N 1
ATOM 5161 C CA . SER A 1 704 ? -3.399 11.992 -25.381 1.00 93.62 704 SER A CA 1
ATOM 5162 C C . SER A 1 704 ? -3.122 13.038 -26.466 1.00 93.62 704 SER A C 1
ATOM 5164 O O . SER A 1 704 ? -3.441 14.216 -26.269 1.00 93.62 704 SER A O 1
ATOM 5166 N N . GLN A 1 705 ? -2.488 12.656 -27.578 1.00 92.44 705 GLN A N 1
ATOM 5167 C CA . GLN A 1 705 ? -1.929 13.630 -28.522 1.00 92.44 705 GLN A CA 1
ATOM 5168 C C . GLN A 1 705 ? -1.907 13.167 -29.986 1.00 92.44 705 GLN A C 1
ATOM 5170 O O . GLN A 1 705 ? -1.788 11.983 -30.287 1.00 92.44 705 GLN A O 1
ATOM 5175 N N . THR A 1 706 ? -1.953 14.132 -30.903 1.00 91.62 706 THR A N 1
ATOM 5176 C CA . THR A 1 706 ? -1.652 13.988 -32.339 1.00 91.62 706 THR A CA 1
ATOM 5177 C C . THR A 1 706 ? -0.686 15.092 -32.772 1.00 91.62 706 THR A C 1
ATOM 5179 O O . THR A 1 706 ? -0.542 16.104 -32.089 1.00 91.62 706 THR A O 1
ATOM 5182 N N . GLY A 1 707 ? -0.029 14.956 -33.925 1.00 90.62 707 GLY A N 1
ATOM 5183 C CA . GLY A 1 707 ? 0.846 16.010 -34.438 1.00 90.62 707 GLY A CA 1
ATOM 5184 C C . GLY A 1 707 ? 1.075 15.982 -35.946 1.00 90.62 707 GLY A C 1
ATOM 5185 O O . GLY A 1 707 ? 0.650 15.070 -36.660 1.00 90.62 707 GLY A O 1
ATOM 5186 N N . THR A 1 708 ? 1.779 17.001 -36.441 1.00 90.88 708 THR A N 1
ATOM 5187 C CA . THR A 1 708 ? 2.362 16.963 -37.792 1.00 90.88 708 THR A CA 1
ATOM 5188 C C . THR A 1 708 ? 3.572 16.021 -37.815 1.00 90.88 708 THR A C 1
ATOM 5190 O O . THR A 1 708 ? 4.087 15.636 -36.771 1.00 90.88 708 THR A O 1
ATOM 5193 N N . THR A 1 709 ? 4.026 15.582 -38.994 1.00 84.19 709 THR A N 1
ATOM 5194 C CA . THR A 1 709 ? 5.061 14.530 -39.110 1.00 84.19 709 THR A CA 1
ATOM 5195 C C . THR A 1 709 ? 6.363 14.859 -38.363 1.00 84.19 709 THR A C 1
ATOM 5197 O O . THR A 1 709 ? 6.969 13.953 -37.783 1.00 84.19 709 THR A O 1
ATOM 5200 N N . GLY A 1 710 ? 6.764 16.137 -38.372 1.00 89.06 710 GLY A N 1
ATOM 5201 C CA . GLY A 1 710 ? 8.076 16.603 -37.917 1.00 89.06 710 GLY A CA 1
ATOM 5202 C C . GLY A 1 710 ? 9.219 16.074 -38.781 1.00 89.06 710 GLY A C 1
ATOM 5203 O O . GLY A 1 710 ? 9.003 15.574 -39.887 1.00 89.06 710 GLY A O 1
ATOM 5204 N N . VAL A 1 711 ? 10.442 16.146 -38.260 1.00 90.88 711 VAL A N 1
ATOM 5205 C CA . VAL A 1 711 ? 11.577 15.399 -38.814 1.00 90.88 711 VAL A CA 1
ATOM 5206 C C . VAL A 1 711 ? 11.379 13.928 -38.456 1.00 90.88 711 VAL A C 1
ATOM 5208 O O . VAL A 1 711 ? 11.192 13.599 -37.283 1.00 90.88 711 VAL A O 1
ATOM 5211 N N . SER A 1 712 ? 11.420 13.025 -39.441 1.00 86.25 712 SER A N 1
ATOM 5212 C CA . SER A 1 712 ? 11.094 11.603 -39.244 1.00 86.25 712 SER A CA 1
ATOM 5213 C C . SER A 1 712 ? 11.873 10.985 -38.078 1.00 86.25 712 SER A C 1
ATOM 5215 O O . SER A 1 712 ? 11.264 10.505 -37.123 1.00 86.25 712 SER A O 1
ATOM 5217 N N . ALA A 1 713 ? 13.204 11.105 -38.097 1.00 90.75 713 ALA A N 1
ATOM 5218 C CA . ALA A 1 713 ? 14.095 10.545 -37.080 1.00 90.75 713 ALA A CA 1
ATOM 5219 C C . ALA A 1 713 ? 14.072 11.270 -35.718 1.00 90.75 713 ALA A C 1
ATOM 5221 O O . ALA A 1 713 ? 14.574 10.716 -34.749 1.00 90.75 713 ALA A O 1
ATOM 5222 N N . ASN A 1 714 ? 13.490 12.469 -35.596 1.00 93.88 714 ASN A N 1
ATOM 5223 C CA . ASN A 1 714 ? 13.524 13.204 -34.329 1.00 93.88 714 ASN A CA 1
ATOM 5224 C C . ASN A 1 714 ? 12.334 12.817 -33.437 1.00 93.88 714 ASN A C 1
ATOM 5226 O O . ASN A 1 714 ? 11.214 13.284 -33.656 1.00 93.88 714 ASN A O 1
ATOM 5230 N N . ILE A 1 715 ? 12.549 11.941 -32.452 1.00 92.81 715 ILE A N 1
ATOM 5231 C CA . ILE A 1 715 ? 11.498 11.550 -31.502 1.00 92.81 715 ILE A CA 1
ATOM 5232 C C . ILE A 1 715 ? 11.244 12.627 -30.441 1.00 92.81 715 ILE A C 1
ATOM 5234 O O . ILE A 1 715 ? 10.088 12.869 -30.105 1.00 92.81 715 ILE A O 1
ATOM 5238 N N . GLY A 1 716 ? 12.268 13.362 -29.997 1.00 94.06 716 GLY A N 1
ATOM 5239 C CA . GLY A 1 716 ? 12.124 14.464 -29.038 1.00 94.06 716 GLY A CA 1
ATOM 5240 C C . GLY A 1 716 ? 11.142 15.559 -29.474 1.00 94.06 716 GLY A C 1
ATOM 5241 O O . GLY A 1 716 ? 10.495 16.181 -28.638 1.00 94.06 716 GLY A O 1
ATOM 5242 N N . GLN A 1 717 ? 10.971 15.762 -30.786 1.00 93.81 717 GLN A N 1
ATOM 5243 C CA . GLN A 1 717 ? 9.963 16.665 -31.360 1.00 93.81 717 GLN A CA 1
ATOM 5244 C C . GLN A 1 717 ? 8.515 16.228 -31.078 1.00 93.81 717 GLN A C 1
ATOM 5246 O O . GLN A 1 717 ? 7.623 17.078 -30.995 1.00 93.81 717 GLN A O 1
ATOM 5251 N N . LYS A 1 718 ? 8.294 14.912 -30.969 1.00 91.00 718 LYS A N 1
ATOM 5252 C CA . LYS A 1 718 ? 6.990 14.240 -30.859 1.00 91.00 718 LYS A CA 1
ATOM 5253 C C . LYS A 1 718 ? 6.605 13.955 -29.399 1.00 91.00 718 LYS A C 1
ATOM 5255 O O . LYS A 1 718 ? 5.423 13.822 -29.100 1.00 91.00 718 LYS A O 1
ATOM 5260 N N . MET A 1 719 ? 7.586 13.841 -28.502 1.00 92.56 719 MET A N 1
ATOM 5261 C CA . MET A 1 719 ? 7.384 13.449 -27.103 1.00 92.56 719 MET A CA 1
ATOM 5262 C C . MET A 1 719 ? 7.155 14.658 -26.191 1.00 92.56 719 MET A C 1
ATOM 5264 O O . MET A 1 719 ? 7.964 15.585 -26.168 1.00 92.56 719 MET A O 1
ATOM 5268 N N . VAL A 1 720 ? 6.070 14.626 -25.414 1.00 93.69 720 VAL A N 1
ATOM 5269 C CA . VAL A 1 720 ? 5.688 15.686 -24.472 1.00 93.69 720 VAL A CA 1
ATOM 5270 C C . VAL A 1 720 ? 5.507 15.107 -23.068 1.00 93.69 720 VAL A C 1
ATOM 5272 O O . VAL A 1 720 ? 4.848 14.079 -22.880 1.00 93.69 720 VAL A O 1
ATOM 5275 N N . GLN A 1 721 ? 6.046 15.805 -22.068 1.00 94.81 721 GLN A N 1
ATOM 5276 C CA . GLN A 1 721 ? 5.739 15.608 -20.653 1.00 94.81 721 GLN A CA 1
ATOM 5277 C C . GLN A 1 721 ? 4.620 16.573 -20.241 1.00 94.81 721 GLN A C 1
ATOM 5279 O O . GLN A 1 721 ? 4.767 17.784 -20.398 1.00 94.81 721 GLN A O 1
ATOM 5284 N N . GLY A 1 722 ? 3.530 16.049 -19.680 1.00 94.00 722 GLY A N 1
ATOM 5285 C CA . GLY A 1 722 ? 2.497 16.835 -18.997 1.00 94.00 722 GLY A CA 1
ATOM 5286 C C . GLY A 1 722 ? 2.679 16.756 -17.482 1.00 94.00 722 GLY A C 1
ATOM 5287 O O . GLY A 1 722 ? 3.044 15.701 -16.966 1.00 94.00 722 GLY A O 1
ATOM 5288 N N . LYS A 1 723 ? 2.439 17.857 -16.765 1.00 93.50 723 LYS A N 1
ATOM 5289 C CA . LYS A 1 723 ? 2.662 17.980 -15.315 1.00 93.50 723 LYS A CA 1
ATOM 5290 C C . LYS A 1 723 ? 1.646 18.929 -14.673 1.00 93.50 723 LYS A C 1
ATOM 5292 O O . LYS A 1 723 ? 1.230 19.895 -15.305 1.00 93.50 723 LYS A O 1
ATOM 5297 N N . ILE A 1 724 ? 1.277 18.669 -13.417 1.00 94.81 724 ILE A N 1
ATOM 5298 C CA . ILE A 1 724 ? 0.470 19.582 -12.587 1.00 94.81 724 ILE A CA 1
ATOM 5299 C C . ILE A 1 724 ? 1.403 20.621 -11.949 1.00 94.81 724 ILE A C 1
ATOM 5301 O O . ILE A 1 724 ? 2.422 20.258 -11.358 1.00 94.81 724 ILE A O 1
ATOM 5305 N N . THR A 1 725 ? 1.067 21.906 -12.063 1.00 92.19 725 THR A N 1
ATOM 5306 C CA . THR A 1 725 ? 1.872 23.030 -11.565 1.00 92.19 725 THR A CA 1
ATOM 5307 C C . THR A 1 725 ? 1.124 23.795 -10.472 1.00 92.19 725 THR A C 1
ATOM 5309 O O . THR A 1 725 ? 0.382 24.745 -10.719 1.00 92.19 725 THR A O 1
ATOM 5312 N N . GLY A 1 726 ? 1.333 23.363 -9.225 1.00 87.38 726 GLY A N 1
ATOM 5313 C CA . GLY A 1 726 ? 0.633 23.899 -8.056 1.00 87.38 726 GLY A CA 1
ATOM 5314 C C . GLY A 1 726 ? -0.847 23.509 -8.035 1.00 87.38 726 GLY A C 1
ATOM 5315 O O . GLY A 1 726 ? -1.235 22.461 -8.544 1.00 87.38 726 GLY A O 1
ATOM 5316 N N . THR A 1 727 ? -1.684 24.359 -7.441 1.00 91.06 727 THR A N 1
ATOM 5317 C CA . THR A 1 727 ? -3.124 24.101 -7.266 1.00 91.06 727 THR A CA 1
ATOM 5318 C C . THR A 1 727 ? -3.999 24.619 -8.408 1.00 91.06 727 THR A C 1
ATOM 5320 O O . THR A 1 727 ? -5.202 24.401 -8.375 1.00 91.06 727 THR A O 1
ATOM 5323 N N . SER A 1 728 ? -3.460 25.313 -9.414 1.00 91.38 728 SER A N 1
ATOM 5324 C CA . SER A 1 728 ? -4.276 25.955 -10.464 1.00 91.38 728 SER A CA 1
ATOM 5325 C C . SER A 1 728 ? -3.643 25.951 -11.859 1.00 91.38 728 SER A C 1
ATOM 5327 O O . SER A 1 728 ? -4.090 26.689 -12.737 1.00 91.38 728 SER A O 1
ATOM 5329 N N . GLY A 1 729 ? -2.625 25.120 -12.097 1.00 92.69 729 GLY A N 1
ATOM 5330 C CA . GLY A 1 729 ? -1.918 25.067 -13.375 1.00 92.69 729 GLY A CA 1
ATOM 5331 C C . GLY A 1 729 ? -1.623 23.653 -13.871 1.00 92.69 729 GLY A C 1
ATOM 5332 O O . GLY A 1 729 ? -1.486 22.713 -13.087 1.00 92.69 729 GLY A O 1
ATOM 5333 N N . LEU A 1 730 ? -1.477 23.529 -15.192 1.00 96.56 730 LEU A N 1
ATOM 5334 C CA . LEU A 1 730 ? -0.816 22.406 -15.864 1.00 96.56 730 LEU A CA 1
ATOM 5335 C C . LEU A 1 730 ? 0.284 22.954 -16.786 1.00 96.56 730 LEU A C 1
ATOM 5337 O O . LEU A 1 730 ? 0.161 24.061 -17.312 1.00 96.56 730 LEU A O 1
ATOM 5341 N N . SER A 1 731 ? 1.327 22.168 -17.047 1.00 95.56 731 SER A N 1
ATOM 5342 C CA . SER A 1 731 ? 2.372 22.485 -18.032 1.00 95.56 731 SER A CA 1
ATOM 5343 C C . SER A 1 731 ? 2.668 21.298 -18.944 1.00 95.56 731 SER A C 1
ATOM 5345 O O . SER A 1 731 ? 2.833 20.180 -18.450 1.00 95.56 731 SER A O 1
ATOM 5347 N N . PHE A 1 732 ? 2.807 21.558 -20.242 1.00 96.69 732 PHE A N 1
ATOM 5348 C CA . PHE A 1 732 ? 3.184 20.594 -21.276 1.00 96.69 732 PHE A CA 1
ATOM 5349 C C . PHE A 1 732 ? 4.506 21.020 -21.922 1.00 96.69 732 PHE A C 1
ATOM 5351 O O . PHE A 1 732 ? 4.574 22.096 -22.513 1.00 96.69 732 PHE A O 1
ATOM 5358 N N . THR A 1 733 ? 5.548 20.191 -21.817 1.00 96.00 733 THR A N 1
ATOM 5359 C CA . THR A 1 733 ? 6.931 20.554 -22.183 1.00 96.00 733 THR A CA 1
ATOM 5360 C C . THR A 1 733 ? 7.609 19.462 -23.011 1.00 96.00 733 THR A C 1
ATOM 5362 O O . THR A 1 733 ? 7.445 18.273 -22.734 1.00 96.00 733 THR A O 1
ATOM 5365 N N . ARG A 1 734 ? 8.428 19.867 -23.990 1.00 95.38 734 ARG A N 1
ATOM 5366 C CA . ARG A 1 734 ? 9.279 18.993 -24.817 1.00 95.38 734 ARG A CA 1
ATOM 5367 C C . ARG A 1 734 ? 10.675 19.588 -25.015 1.00 95.38 734 ARG A C 1
ATOM 5369 O O . ARG A 1 734 ? 10.827 20.808 -25.033 1.00 95.38 734 ARG A O 1
ATOM 5376 N N . ASP A 1 735 ? 11.676 18.735 -25.219 1.00 96.19 735 ASP A N 1
ATOM 5377 C CA . ASP A 1 735 ? 13.082 19.163 -25.325 1.00 96.19 735 ASP A CA 1
ATOM 5378 C C . ASP A 1 735 ? 13.517 19.517 -26.766 1.00 96.19 735 ASP A C 1
ATOM 5380 O O . ASP A 1 735 ? 14.634 19.994 -26.973 1.00 96.19 735 ASP A O 1
ATOM 5384 N N . GLN A 1 736 ? 12.670 19.288 -27.780 1.00 95.88 736 GLN A N 1
ATOM 5385 C CA . GLN A 1 736 ? 12.948 19.610 -29.188 1.00 95.88 736 GLN A CA 1
ATOM 5386 C C . GLN A 1 736 ? 11.726 20.236 -29.877 1.00 95.88 736 GLN A C 1
ATOM 5388 O O . GLN A 1 736 ? 10.591 19.814 -29.672 1.00 95.88 736 GLN A O 1
ATOM 5393 N N . THR A 1 737 ? 11.967 21.212 -30.751 1.00 96.06 737 THR A N 1
ATOM 5394 C CA . THR A 1 737 ? 10.955 21.912 -31.561 1.00 96.06 737 THR A CA 1
ATOM 5395 C C . THR A 1 737 ? 11.094 21.556 -33.049 1.00 96.06 737 THR A C 1
ATOM 5397 O O . THR A 1 737 ? 12.086 20.955 -33.464 1.00 96.06 737 THR A O 1
ATOM 5400 N N . GLY A 1 738 ? 10.073 21.864 -33.856 1.00 93.44 738 GLY A N 1
ATOM 5401 C CA . GLY A 1 738 ? 10.010 21.576 -35.299 1.00 93.44 738 GLY A CA 1
ATOM 5402 C C . GLY A 1 738 ? 8.763 20.812 -35.775 1.00 93.44 738 GLY A C 1
ATOM 5403 O O . GLY A 1 738 ? 8.740 20.332 -36.906 1.00 93.44 738 GLY A O 1
ATOM 5404 N N . MET A 1 739 ? 7.729 20.675 -34.937 1.00 92.50 739 MET A N 1
ATOM 5405 C CA . MET A 1 739 ? 6.409 20.152 -35.335 1.00 92.50 739 MET A CA 1
ATOM 5406 C C . MET A 1 739 ? 5.289 20.622 -34.407 1.00 92.50 739 MET A C 1
ATOM 5408 O O . MET A 1 739 ? 5.546 20.922 -33.240 1.00 92.50 739 MET A O 1
ATOM 5412 N N . THR A 1 740 ? 4.056 20.633 -34.904 1.00 93.75 740 THR A N 1
ATOM 5413 C CA . THR A 1 740 ? 2.861 20.936 -34.109 1.00 93.75 740 THR A CA 1
ATOM 5414 C C . THR A 1 740 ? 2.449 19.703 -33.309 1.00 93.75 740 THR A C 1
ATOM 5416 O O . THR A 1 740 ? 2.395 18.610 -33.879 1.00 93.75 740 THR A O 1
ATOM 5419 N N . VAL A 1 741 ? 2.108 19.881 -32.031 1.00 93.62 741 VAL A N 1
ATOM 5420 C CA . VAL A 1 741 ? 1.495 18.846 -31.180 1.00 93.62 741 VAL A CA 1
ATOM 5421 C C . VAL A 1 741 ? 0.155 19.362 -30.661 1.00 93.62 741 VAL A C 1
ATOM 5423 O O . VAL A 1 741 ? 0.096 20.423 -30.045 1.00 93.62 741 VAL A O 1
ATOM 5426 N N . ASN A 1 742 ? -0.914 18.608 -30.905 1.00 93.75 742 ASN A N 1
ATOM 5427 C CA . ASN A 1 742 ? -2.258 18.874 -30.403 1.00 93.75 742 ASN A CA 1
ATOM 5428 C C . ASN A 1 742 ? -2.573 17.858 -29.305 1.00 93.75 742 ASN A C 1
ATOM 5430 O O . ASN A 1 742 ? -2.540 16.651 -29.544 1.00 93.75 742 ASN A O 1
ATOM 5434 N N . ILE A 1 743 ? -2.882 18.349 -28.114 1.00 94.88 743 ILE A N 1
ATOM 5435 C CA . ILE A 1 743 ? -3.069 17.566 -26.894 1.00 94.88 743 ILE A CA 1
ATOM 5436 C C . ILE A 1 743 ? -4.520 17.727 -26.442 1.00 94.88 743 ILE A C 1
ATOM 5438 O O . ILE A 1 743 ? -5.004 18.854 -26.382 1.00 94.88 743 ILE A O 1
ATOM 5442 N N . THR A 1 744 ? -5.189 16.636 -26.066 1.00 95.88 744 THR A N 1
ATOM 5443 C CA . THR A 1 744 ? -6.388 16.694 -25.209 1.00 95.88 744 THR A CA 1
ATOM 5444 C C . THR A 1 744 ? -6.018 16.111 -23.855 1.00 95.88 744 THR A C 1
ATOM 5446 O O . THR A 1 744 ? -5.460 15.011 -23.777 1.00 95.88 744 THR A O 1
ATOM 5449 N N . TRP A 1 745 ? -6.318 16.850 -22.790 1.00 96.00 745 TRP A N 1
ATOM 5450 C CA . TRP A 1 745 ? -5.958 16.503 -21.419 1.00 96.00 745 TRP A CA 1
ATOM 5451 C C . TRP A 1 745 ? -7.189 16.297 -20.530 1.00 96.00 745 TRP A C 1
ATOM 5453 O O . TRP A 1 745 ? -8.263 16.851 -20.770 1.00 96.00 745 TRP A O 1
ATOM 5463 N N . TYR A 1 746 ? -7.003 15.483 -19.495 1.00 96.62 746 TYR A N 1
ATOM 5464 C CA . TYR A 1 746 ? -7.976 15.136 -18.465 1.00 96.62 746 TYR A CA 1
ATOM 5465 C C . TYR A 1 746 ? -7.273 15.172 -17.107 1.00 96.62 746 TYR A C 1
ATOM 5467 O O . TYR A 1 746 ? -6.394 14.359 -16.833 1.00 96.62 746 TYR A O 1
ATOM 5475 N N . LEU A 1 747 ? -7.648 16.123 -16.257 1.00 96.50 747 LEU A N 1
ATOM 5476 C CA . LEU A 1 747 ? -7.221 16.188 -14.863 1.00 96.50 747 LEU A CA 1
ATOM 5477 C C . LEU A 1 747 ? -8.332 15.578 -14.007 1.00 96.50 747 LEU A C 1
ATOM 5479 O O . LEU A 1 747 ? -9.449 16.095 -13.991 1.00 96.50 747 LEU A O 1
ATOM 5483 N N . VAL A 1 748 ? -8.023 14.486 -13.311 1.00 96.94 748 VAL A N 1
ATOM 5484 C CA . VAL A 1 748 ? -8.977 13.728 -12.494 1.00 96.94 748 VAL A CA 1
ATOM 5485 C C . VAL A 1 748 ? -8.650 13.953 -11.021 1.00 96.94 748 VAL A C 1
ATOM 5487 O O . VAL A 1 748 ? -7.630 13.472 -10.527 1.00 96.94 748 VAL A O 1
ATOM 5490 N N . GLN A 1 749 ? -9.521 14.679 -10.321 1.00 96.25 749 GLN A N 1
ATOM 5491 C CA . GLN A 1 749 ? -9.490 14.851 -8.871 1.00 96.25 749 GLN A CA 1
ATOM 5492 C C . GLN A 1 749 ? -10.374 13.781 -8.215 1.00 96.25 749 GLN A C 1
ATOM 5494 O O . GLN A 1 749 ? -11.592 13.776 -8.371 1.00 96.25 749 GLN A O 1
ATOM 5499 N N . LEU A 1 750 ? -9.754 12.866 -7.472 1.00 94.62 750 LEU A N 1
ATOM 5500 C CA . LEU A 1 750 ? -10.417 11.752 -6.792 1.00 94.62 750 LEU A CA 1
ATOM 5501 C C . LEU A 1 750 ? -11.071 12.159 -5.458 1.00 94.62 750 LEU A C 1
ATOM 5503 O O . LEU A 1 750 ? -10.638 13.143 -4.849 1.00 94.62 750 LEU A O 1
ATOM 5507 N N . PRO A 1 751 ? -12.060 11.398 -4.947 1.00 85.12 751 PRO A N 1
ATOM 5508 C CA . PRO A 1 751 ? -12.710 11.656 -3.657 1.00 85.12 751 PRO A CA 1
ATOM 5509 C C . PRO A 1 751 ? -11.744 11.671 -2.461 1.00 85.12 751 PRO A C 1
ATOM 5511 O O . PRO A 1 751 ? -10.618 11.165 -2.517 1.00 85.12 751 PRO A O 1
ATOM 5514 N N . ALA A 1 752 ? -12.202 12.226 -1.335 1.00 79.31 752 ALA A N 1
ATOM 5515 C CA . ALA A 1 752 ? -11.497 12.134 -0.055 1.00 79.31 752 ALA A CA 1
ATOM 5516 C C . ALA A 1 752 ? -11.252 10.664 0.355 1.00 79.31 752 ALA A C 1
ATOM 5518 O O . ALA A 1 752 ? -12.021 9.773 0.006 1.00 79.31 752 ALA A O 1
ATOM 5519 N N . GLY A 1 753 ? -10.151 10.401 1.066 1.00 80.50 753 GLY A N 1
ATOM 5520 C CA . GLY A 1 753 ? -9.680 9.035 1.349 1.00 80.50 753 GLY A CA 1
ATOM 5521 C C . GLY A 1 753 ? -8.865 8.393 0.214 1.00 80.50 753 GLY A C 1
ATOM 5522 O O . GLY A 1 753 ? -8.276 7.330 0.417 1.00 80.50 753 GLY A O 1
ATOM 5523 N N . SER A 1 754 ? -8.780 9.047 -0.950 1.00 88.75 754 SER A N 1
ATOM 5524 C CA . SER A 1 754 ? -7.786 8.746 -1.988 1.00 88.75 754 SER A CA 1
ATOM 5525 C C . SER A 1 754 ? -6.458 9.442 -1.680 1.00 88.75 754 SER A C 1
ATOM 5527 O O . SER A 1 754 ? -6.448 10.520 -1.083 1.00 88.75 754 SER A O 1
ATOM 5529 N N . LEU A 1 755 ? -5.352 8.867 -2.149 1.00 93.88 755 LEU A N 1
ATOM 5530 C CA . LEU A 1 755 ? -4.019 9.476 -2.124 1.00 93.88 755 LEU A CA 1
ATOM 5531 C C . LEU A 1 755 ? -3.445 9.462 -3.542 1.00 93.88 755 LEU A C 1
ATOM 5533 O O . LEU A 1 755 ? -3.376 8.407 -4.167 1.00 93.88 755 LEU A O 1
ATOM 5537 N N . VAL A 1 756 ? -3.005 10.618 -4.030 1.00 96.00 756 VAL A N 1
ATOM 5538 C CA . VAL A 1 756 ? -2.250 10.750 -5.277 1.00 96.00 756 VAL A CA 1
ATOM 5539 C C . VAL A 1 756 ? -0.893 11.374 -4.986 1.00 96.00 756 VAL A C 1
ATOM 5541 O O . VAL A 1 756 ? -0.796 12.422 -4.350 1.00 96.00 756 VAL A O 1
ATOM 5544 N N . GLN A 1 757 ? 0.154 10.726 -5.482 1.00 95.06 757 GLN A N 1
ATOM 5545 C CA . GLN A 1 757 ? 1.536 11.192 -5.446 1.00 95.06 757 GLN A CA 1
ATOM 5546 C C . GLN A 1 757 ? 2.050 11.338 -6.880 1.00 95.06 757 GLN A C 1
ATOM 5548 O O . GLN A 1 757 ? 1.577 10.653 -7.789 1.00 95.06 757 GLN A O 1
ATOM 5553 N N . THR A 1 758 ? 3.003 12.240 -7.104 1.00 93.56 758 THR A N 1
ATOM 5554 C CA . THR A 1 758 ? 3.554 12.500 -8.439 1.00 93.56 758 THR A CA 1
ATOM 5555 C C . THR A 1 758 ? 4.970 13.048 -8.360 1.00 93.56 758 THR A C 1
ATOM 5557 O O . THR A 1 758 ? 5.318 13.743 -7.406 1.00 93.56 758 THR A O 1
ATOM 5560 N N . GLY A 1 759 ? 5.773 12.781 -9.386 1.00 92.00 759 GLY A N 1
ATOM 5561 C CA . GLY A 1 759 ? 7.142 13.267 -9.480 1.00 92.00 759 GLY A CA 1
ATOM 5562 C C . GLY A 1 759 ? 7.679 13.248 -10.907 1.00 92.00 759 GLY A C 1
ATOM 5563 O O . GLY A 1 759 ? 7.056 12.723 -11.830 1.00 92.00 759 GLY A O 1
ATOM 5564 N N . GLU A 1 760 ? 8.851 13.856 -11.069 1.00 92.12 760 GLU A N 1
ATOM 5565 C CA . GLU A 1 760 ? 9.601 13.926 -12.324 1.00 92.12 760 GLU A CA 1
ATOM 5566 C C . GLU A 1 760 ? 10.854 13.058 -12.177 1.00 92.12 760 GLU A C 1
ATOM 5568 O O . GLU A 1 760 ? 11.647 13.270 -11.261 1.00 92.12 760 GLU A O 1
ATOM 5573 N N . LEU A 1 761 ? 11.014 12.058 -13.045 1.00 91.44 761 LEU A N 1
ATOM 5574 C CA . LEU A 1 761 ? 12.108 11.092 -12.991 1.00 91.44 761 LEU A CA 1
ATOM 5575 C C . LEU A 1 761 ? 13.012 11.254 -14.215 1.00 91.44 761 LEU A C 1
ATOM 5577 O O . LEU A 1 761 ? 12.622 10.928 -15.338 1.00 91.44 761 LEU A O 1
ATOM 5581 N N . ALA A 1 762 ? 14.222 11.767 -13.985 1.00 93.00 762 ALA A N 1
ATOM 5582 C CA . ALA A 1 762 ? 15.234 11.977 -15.014 1.00 93.00 762 ALA A CA 1
ATOM 5583 C C . ALA A 1 762 ? 16.203 10.783 -15.108 1.00 93.00 762 ALA A C 1
ATOM 5585 O O . ALA A 1 762 ? 16.899 10.432 -14.148 1.00 93.00 762 ALA A O 1
ATOM 5586 N N . PHE A 1 763 ? 16.278 10.183 -16.292 1.00 92.62 763 PHE A N 1
ATOM 5587 C CA . PHE A 1 763 ? 17.252 9.163 -16.675 1.00 92.62 763 PHE A CA 1
ATOM 5588 C C . PHE A 1 763 ? 18.372 9.802 -17.503 1.00 92.62 763 PHE A C 1
ATOM 5590 O O . PHE A 1 763 ? 18.088 10.555 -18.434 1.00 92.62 763 PHE A O 1
ATOM 5597 N N . ALA A 1 764 ? 19.631 9.470 -17.210 1.00 85.69 764 ALA A N 1
ATOM 5598 C CA . ALA A 1 764 ? 20.783 9.884 -18.008 1.00 85.69 764 ALA A CA 1
ATOM 5599 C C . ALA A 1 764 ? 20.993 8.917 -19.185 1.00 85.69 764 ALA A C 1
ATOM 5601 O O . ALA A 1 764 ? 20.727 9.259 -20.331 1.00 85.69 764 ALA A O 1
ATOM 5602 N N . ALA A 1 765 ? 21.392 7.682 -18.885 1.00 77.81 765 ALA A N 1
ATOM 5603 C CA . ALA A 1 765 ? 21.420 6.553 -19.821 1.00 77.81 765 ALA A CA 1
ATOM 5604 C C . ALA A 1 765 ? 21.089 5.227 -19.102 1.00 77.81 765 ALA A C 1
ATOM 5606 O O . ALA A 1 765 ? 21.381 4.144 -19.598 1.00 77.81 765 ALA A O 1
ATOM 5607 N N . GLU A 1 766 ? 20.495 5.300 -17.906 1.00 80.06 766 GLU A N 1
ATOM 5608 C CA . GLU A 1 766 ? 20.261 4.127 -17.060 1.00 80.06 766 GLU A CA 1
ATOM 5609 C C . GLU A 1 766 ? 19.019 3.335 -17.502 1.00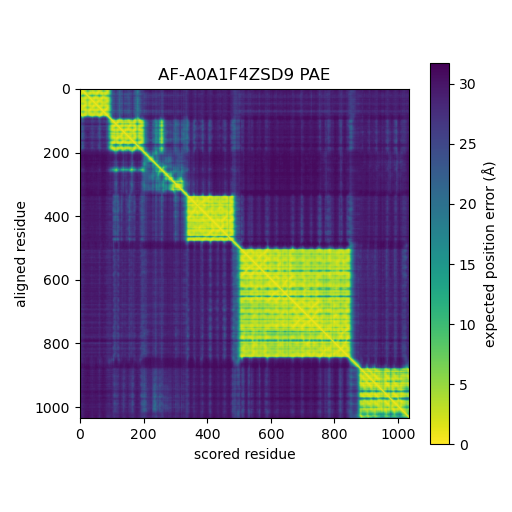 80.06 766 GLU A C 1
ATOM 5611 O O . GLU A 1 766 ? 18.043 3.911 -18.001 1.00 80.06 766 GLU A O 1
ATOM 5616 N N . THR A 1 767 ? 19.060 2.017 -17.292 1.00 86.31 767 THR A N 1
ATOM 5617 C CA . THR A 1 767 ? 17.974 1.073 -17.606 1.00 86.31 767 THR A CA 1
ATOM 5618 C C . THR A 1 767 ? 16.833 1.168 -16.595 1.00 86.31 767 THR A C 1
ATOM 5620 O O . THR A 1 767 ? 15.677 1.292 -16.986 1.00 86.31 767 THR A O 1
ATOM 5623 N N . THR A 1 768 ? 17.151 1.175 -15.298 1.00 91.38 768 THR A N 1
ATOM 5624 C CA . THR A 1 768 ? 16.174 1.153 -14.198 1.00 91.38 768 THR A CA 1
ATOM 5625 C C . THR A 1 768 ? 16.477 2.253 -13.190 1.00 91.38 768 THR A C 1
ATOM 5627 O O . THR A 1 768 ? 17.641 2.528 -12.900 1.00 91.38 768 THR A O 1
ATOM 5630 N N . LYS A 1 769 ? 15.428 2.857 -12.625 1.00 91.75 769 LYS A N 1
ATOM 5631 C CA . LYS A 1 769 ? 15.493 3.669 -11.404 1.00 91.75 769 LYS A CA 1
ATOM 5632 C C . LYS A 1 769 ? 14.402 3.249 -10.434 1.00 91.75 769 LYS A C 1
ATOM 5634 O O . LYS A 1 769 ? 13.340 2.796 -10.852 1.00 91.75 769 LYS A O 1
ATOM 5639 N N . GLN A 1 770 ? 14.673 3.432 -9.150 1.00 91.75 770 GLN A N 1
ATOM 5640 C CA . GLN A 1 770 ? 13.713 3.233 -8.072 1.00 91.75 770 GLN A CA 1
ATOM 5641 C C . GLN A 1 770 ? 13.559 4.528 -7.274 1.00 91.75 770 GLN A C 1
ATOM 5643 O O . GLN A 1 770 ? 14.480 5.346 -7.224 1.00 91.75 770 GLN A O 1
ATOM 5648 N N . ILE A 1 771 ? 12.387 4.707 -6.673 1.00 89.56 771 ILE A N 1
ATOM 5649 C CA . ILE A 1 771 ? 12.088 5.786 -5.729 1.00 89.56 771 ILE A CA 1
ATOM 5650 C C . ILE A 1 771 ? 11.350 5.209 -4.524 1.00 89.56 771 ILE A C 1
ATOM 5652 O O . ILE A 1 771 ? 10.455 4.386 -4.690 1.00 89.56 771 ILE A O 1
ATOM 5656 N N . GLY A 1 772 ? 11.720 5.665 -3.335 1.00 88.12 772 GLY A N 1
ATOM 5657 C CA . GLY A 1 772 ? 11.162 5.239 -2.057 1.00 88.12 772 GLY A CA 1
ATOM 5658 C C . GLY A 1 772 ? 11.035 6.404 -1.082 1.00 88.12 772 GLY A C 1
ATOM 5659 O O . GLY A 1 772 ? 11.046 7.575 -1.482 1.00 88.12 772 GLY A O 1
ATOM 5660 N N . ALA A 1 773 ? 10.976 6.098 0.214 1.00 78.81 773 ALA A N 1
ATOM 5661 C CA . ALA A 1 773 ? 10.857 7.103 1.276 1.00 78.81 773 ALA A CA 1
ATOM 5662 C C . ALA A 1 773 ? 11.945 8.199 1.205 1.00 78.81 773 ALA A C 1
ATOM 5664 O O . ALA A 1 773 ? 11.655 9.378 1.401 1.00 78.81 773 ALA A O 1
ATOM 5665 N N . ALA A 1 774 ? 13.179 7.839 0.830 1.00 75.44 774 ALA A N 1
ATOM 5666 C CA . ALA A 1 774 ? 14.296 8.776 0.663 1.00 75.44 774 ALA A CA 1
ATOM 5667 C C . ALA A 1 774 ? 14.111 9.789 -0.491 1.00 75.44 774 ALA A C 1
ATOM 5669 O O . ALA A 1 774 ? 14.805 10.802 -0.539 1.00 75.44 774 ALA A O 1
ATOM 5670 N N . GLN A 1 775 ? 13.177 9.538 -1.414 1.00 83.38 775 GLN A N 1
ATOM 5671 C CA . GLN A 1 775 ? 12.787 10.444 -2.500 1.00 83.38 775 GLN A CA 1
ATOM 5672 C C . GLN A 1 775 ? 11.396 11.066 -2.261 1.00 83.38 775 GLN A C 1
ATOM 5674 O O . GLN A 1 775 ? 10.800 11.624 -3.181 1.00 83.38 775 GLN A O 1
ATOM 5679 N N . GLY A 1 776 ? 10.880 10.987 -1.029 1.00 79.31 776 GLY A N 1
ATOM 5680 C CA . GLY A 1 776 ? 9.591 11.558 -0.632 1.00 79.31 776 GLY A CA 1
ATOM 5681 C C . GLY A 1 776 ? 8.371 10.706 -0.990 1.00 79.31 776 GLY A C 1
ATOM 5682 O O . GLY A 1 776 ? 7.249 11.200 -0.886 1.00 79.31 776 GLY A O 1
ATOM 5683 N N . LEU A 1 777 ? 8.557 9.446 -1.404 1.00 88.12 777 LEU A N 1
ATOM 5684 C CA . LEU A 1 777 ? 7.438 8.541 -1.652 1.00 88.12 777 LEU A CA 1
ATOM 5685 C C . LEU A 1 777 ? 6.837 8.064 -0.319 1.00 88.12 777 LEU A C 1
ATOM 5687 O O . LEU A 1 777 ? 7.518 7.481 0.521 1.00 88.12 777 LEU A O 1
ATOM 5691 N N . THR A 1 778 ? 5.543 8.301 -0.136 1.00 91.12 778 THR A N 1
ATOM 5692 C CA . THR A 1 778 ? 4.746 7.728 0.955 1.00 91.12 778 THR A CA 1
ATOM 5693 C C . THR A 1 778 ? 4.299 6.323 0.561 1.00 91.12 778 THR A C 1
ATOM 5695 O O . THR A 1 778 ? 3.819 6.128 -0.558 1.00 91.12 778 THR A O 1
ATOM 5698 N N . ALA A 1 779 ? 4.412 5.356 1.472 1.00 81.81 779 ALA A N 1
ATOM 5699 C CA . ALA A 1 779 ? 3.986 3.983 1.210 1.00 81.81 779 ALA A CA 1
ATOM 5700 C C . ALA A 1 779 ? 2.482 3.890 0.881 1.00 81.81 779 ALA A C 1
ATOM 5702 O O . ALA A 1 779 ? 1.656 4.624 1.433 1.00 81.81 779 ALA A O 1
ATOM 5703 N N . VAL A 1 780 ? 2.125 2.964 -0.009 1.00 88.56 780 VAL A N 1
ATOM 5704 C CA . VAL A 1 780 ? 0.741 2.682 -0.423 1.00 88.56 780 VAL A CA 1
ATOM 5705 C C . VAL A 1 780 ? 0.401 1.205 -0.251 1.00 88.56 780 VAL A C 1
ATOM 5707 O O . VAL A 1 780 ? 1.279 0.360 -0.156 1.00 88.56 780 VAL A O 1
ATOM 5710 N N . ILE A 1 781 ? -0.887 0.873 -0.266 1.00 86.75 781 ILE A N 1
ATOM 5711 C CA . ILE A 1 781 ? -1.385 -0.505 -0.287 1.00 86.75 781 ILE A CA 1
ATOM 5712 C C . ILE A 1 781 ? -1.465 -0.952 -1.760 1.00 86.75 781 ILE A C 1
ATOM 5714 O O . ILE A 1 781 ? -2.304 -0.406 -2.489 1.00 86.75 781 ILE A O 1
ATOM 5718 N N . PRO A 1 782 ? -0.661 -1.926 -2.239 1.00 87.56 782 PRO A N 1
ATOM 5719 C CA . PRO A 1 782 ? -0.608 -2.279 -3.662 1.00 87.56 782 PRO A CA 1
ATOM 5720 C C . PRO A 1 782 ? -1.971 -2.703 -4.215 1.00 87.56 782 PRO A C 1
ATOM 5722 O O . PRO A 1 782 ? -2.445 -2.135 -5.191 1.00 87.56 782 PRO A O 1
ATOM 5725 N N . SER A 1 783 ? -2.695 -3.565 -3.493 1.00 88.94 783 SER A N 1
ATOM 5726 C CA . SER A 1 783 ? -4.046 -4.038 -3.846 1.00 88.94 783 SER A CA 1
ATOM 5727 C C . SER A 1 783 ? -5.135 -2.951 -3.896 1.00 88.94 783 SER A C 1
ATOM 5729 O O . SER A 1 783 ? -6.296 -3.264 -4.157 1.00 88.94 783 SER A O 1
ATOM 5731 N N . ARG A 1 784 ? -4.790 -1.680 -3.657 1.00 93.00 784 ARG A N 1
ATOM 5732 C CA . ARG A 1 784 ? -5.662 -0.501 -3.770 1.00 93.00 784 ARG A CA 1
ATOM 5733 C C . ARG A 1 784 ? -5.100 0.579 -4.707 1.00 93.00 784 ARG A C 1
ATOM 5735 O O . ARG A 1 784 ? -5.681 1.664 -4.758 1.00 93.00 784 ARG A O 1
ATOM 5742 N N . SER A 1 785 ? -3.986 0.323 -5.398 1.00 93.94 785 SER A N 1
ATOM 5743 C CA . SER A 1 785 ? -3.163 1.369 -6.018 1.00 93.94 785 SER A CA 1
ATOM 5744 C C . SER A 1 785 ? -2.829 1.124 -7.492 1.00 93.94 785 SER A C 1
ATOM 5746 O O . SER A 1 785 ? -2.828 -0.005 -7.955 1.00 93.94 785 SER A O 1
ATOM 5748 N N . LEU A 1 786 ? -2.516 2.186 -8.237 1.00 93.25 786 LEU A N 1
ATOM 5749 C CA . LEU A 1 786 ? -2.041 2.155 -9.625 1.00 93.25 786 LEU A CA 1
ATOM 5750 C C . LEU A 1 786 ? -0.830 3.079 -9.792 1.00 93.25 786 LEU A C 1
ATOM 5752 O O . LEU A 1 786 ? -0.881 4.231 -9.365 1.00 93.25 786 LEU A O 1
ATOM 5756 N N . ALA A 1 787 ? 0.214 2.604 -10.473 1.00 91.12 787 ALA A N 1
ATOM 5757 C CA . ALA A 1 787 ? 1.335 3.420 -10.945 1.00 91.12 787 ALA A CA 1
ATOM 5758 C C . ALA A 1 787 ? 1.255 3.578 -12.474 1.00 91.12 787 ALA A C 1
ATOM 5760 O O . ALA A 1 787 ? 1.004 2.597 -13.177 1.00 91.12 787 ALA A O 1
ATOM 5761 N N . PHE A 1 788 ? 1.436 4.796 -12.990 1.00 88.56 788 PHE A N 1
ATOM 5762 C CA . PHE A 1 788 ? 1.441 5.077 -14.433 1.00 88.56 788 PHE A CA 1
ATOM 5763 C C . PHE A 1 788 ? 2.171 6.388 -14.773 1.00 88.56 788 PHE A C 1
ATOM 5765 O O . PHE A 1 788 ? 2.446 7.219 -13.906 1.00 88.56 788 PHE A O 1
ATOM 5772 N N . ASN A 1 789 ? 2.468 6.586 -16.059 1.00 87.06 789 ASN A N 1
ATOM 5773 C CA . ASN A 1 789 ? 3.087 7.806 -16.585 1.00 87.06 789 ASN A CA 1
ATOM 5774 C C . ASN A 1 789 ? 2.005 8.841 -16.967 1.00 87.06 789 ASN A C 1
ATOM 5776 O O . ASN A 1 789 ? 0.906 8.469 -17.366 1.00 87.06 789 ASN A O 1
ATOM 5780 N N . ALA A 1 790 ? 2.303 10.140 -16.870 1.00 75.25 790 ALA A N 1
ATOM 5781 C CA . ALA A 1 790 ? 1.321 11.240 -16.922 1.00 75.25 790 ALA A CA 1
ATOM 5782 C C . ALA A 1 790 ? 0.532 11.423 -18.234 1.00 75.25 790 ALA A C 1
ATOM 5784 O O . ALA A 1 790 ? -0.382 12.244 -18.295 1.00 75.25 790 ALA A O 1
ATOM 5785 N N . GLY A 1 791 ? 0.896 10.712 -19.297 1.00 69.75 791 GLY A N 1
ATOM 5786 C CA . GLY A 1 791 ? 0.149 10.669 -20.547 1.00 69.75 791 GLY A CA 1
ATOM 5787 C C . GLY A 1 791 ? -0.150 9.220 -20.901 1.00 69.75 791 GLY A C 1
ATOM 5788 O O . GLY A 1 791 ? 0.657 8.334 -20.614 1.00 69.75 791 GLY A O 1
ATOM 5789 N N . TRP A 1 792 ? -1.293 8.959 -21.535 1.00 69.38 792 TRP A N 1
ATOM 5790 C CA . TRP A 1 792 ? -1.582 7.599 -21.974 1.00 69.38 792 TRP A CA 1
ATOM 5791 C C . TRP A 1 792 ? -0.648 7.183 -23.102 1.00 69.38 792 TRP A C 1
ATOM 5793 O O . TRP A 1 792 ? -0.341 7.985 -23.983 1.00 69.38 792 TRP A O 1
ATOM 5803 N N . LEU A 1 793 ? -0.202 5.926 -22.990 1.00 65.56 793 LEU A N 1
ATOM 5804 C CA . LEU A 1 793 ? 0.563 5.109 -23.934 1.00 65.56 793 LEU A CA 1
ATOM 5805 C C . LEU A 1 793 ? 1.317 5.898 -25.007 1.00 65.56 793 LEU A C 1
ATOM 5807 O O . LEU A 1 793 ? 0.737 6.431 -25.948 1.00 65.56 793 LEU A O 1
ATOM 5811 N N . TYR A 1 794 ? 2.643 5.913 -24.875 1.00 69.44 794 TYR A N 1
ATOM 5812 C CA . TYR A 1 794 ? 3.545 6.676 -25.743 1.00 69.44 794 TYR A CA 1
ATOM 5813 C C . TYR A 1 794 ? 3.450 8.205 -25.548 1.00 69.44 794 TYR A C 1
ATOM 5815 O O . TYR A 1 794 ? 3.886 8.970 -26.401 1.00 69.44 794 TYR A O 1
ATOM 5823 N N . SER A 1 795 ? 2.956 8.646 -24.385 1.00 64.50 795 SER A N 1
ATOM 5824 C CA . SER A 1 795 ? 2.926 10.045 -23.922 1.00 64.50 795 SER A CA 1
ATOM 5825 C C . SER A 1 795 ? 3.401 10.133 -22.457 1.00 64.50 795 SER A C 1
ATOM 5827 O O . SER A 1 795 ? 3.502 9.109 -21.784 1.00 64.50 795 SER A O 1
ATOM 5829 N N . GLY A 1 796 ? 3.678 11.335 -21.929 1.00 79.62 796 GLY A N 1
ATOM 5830 C CA . GLY A 1 796 ? 3.974 11.537 -20.494 1.00 79.62 796 GLY A CA 1
ATOM 5831 C C . GLY A 1 796 ? 5.444 11.780 -20.128 1.00 79.62 796 GLY A C 1
ATOM 5832 O O . GLY A 1 796 ? 5.774 11.869 -18.945 1.00 79.62 796 GLY A O 1
ATOM 5833 N N . GLY A 1 797 ? 6.324 11.941 -21.115 1.00 90.94 797 GLY A N 1
ATOM 5834 C CA . GLY A 1 797 ? 7.736 12.250 -20.906 1.00 90.94 797 GLY A CA 1
ATOM 5835 C C . GLY A 1 797 ? 8.369 12.955 -22.105 1.00 90.94 797 GLY A C 1
ATOM 5836 O O . GLY A 1 797 ? 7.803 12.972 -23.197 1.00 90.94 797 GLY A O 1
ATOM 5837 N N . ARG A 1 798 ? 9.550 13.538 -21.889 1.00 94.38 798 ARG A N 1
ATOM 5838 C CA . ARG A 1 798 ? 10.336 14.294 -22.878 1.00 94.38 798 ARG A CA 1
ATOM 5839 C C . ARG A 1 798 ? 11.762 13.738 -23.007 1.00 94.38 798 ARG A C 1
ATOM 5841 O O . ARG A 1 798 ? 12.255 13.071 -22.096 1.00 94.38 798 ARG A O 1
ATOM 5848 N N . THR A 1 799 ? 12.386 13.945 -24.164 1.00 95.50 799 THR A N 1
ATOM 5849 C CA . THR A 1 799 ? 13.770 13.535 -24.455 1.00 95.50 799 THR A CA 1
ATOM 5850 C C . THR A 1 799 ? 14.399 14.473 -25.496 1.00 95.50 799 THR A C 1
ATOM 5852 O O . THR A 1 799 ? 13.702 14.879 -26.431 1.00 95.50 799 THR A O 1
ATOM 5855 N N . PRO A 1 800 ? 15.709 14.784 -25.422 1.00 95.94 800 PRO A N 1
ATOM 5856 C CA . PRO A 1 800 ? 16.424 15.492 -26.485 1.00 95.94 800 PRO A CA 1
ATOM 5857 C C . PRO A 1 800 ? 16.748 14.604 -27.704 1.00 95.94 800 PRO A C 1
ATOM 5859 O O . PRO A 1 800 ? 17.336 15.092 -28.669 1.00 95.94 800 PRO A O 1
ATOM 5862 N N . TYR A 1 801 ? 16.413 13.306 -27.679 1.00 95.50 801 TYR A N 1
ATOM 5863 C CA . TYR A 1 801 ? 16.848 12.347 -28.695 1.00 95.50 801 TYR A CA 1
ATOM 5864 C C . TYR A 1 801 ? 16.291 12.655 -30.092 1.00 95.50 801 TYR A C 1
ATOM 5866 O O . TYR A 1 801 ? 15.080 12.646 -30.327 1.00 95.50 801 TYR A O 1
ATOM 5874 N N . SER A 1 802 ? 17.199 12.896 -31.038 1.00 95.00 802 SER A N 1
ATOM 5875 C CA . SER A 1 802 ? 16.884 13.355 -32.394 1.00 95.00 802 SER A CA 1
ATOM 5876 C C . SER A 1 802 ? 17.313 12.392 -33.513 1.00 95.00 802 SER A C 1
ATOM 5878 O O . SER A 1 802 ? 16.986 12.634 -34.676 1.00 95.00 802 SER A O 1
ATOM 5880 N N . SER A 1 803 ? 18.014 11.301 -33.174 1.00 94.06 803 SER A N 1
ATOM 5881 C CA . SER A 1 803 ? 18.675 10.398 -34.135 1.00 94.06 803 SER A CA 1
ATOM 5882 C C . SER A 1 803 ? 17.845 9.187 -34.576 1.00 94.06 803 SER A C 1
ATOM 5884 O O . SER A 1 803 ? 18.194 8.543 -35.562 1.00 94.06 803 SER A O 1
ATOM 5886 N N . SER A 1 804 ? 16.775 8.835 -33.858 1.00 93.00 804 SER A N 1
ATOM 5887 C CA . SER A 1 804 ? 15.865 7.744 -34.226 1.00 93.00 804 SER A CA 1
ATOM 5888 C C . SER A 1 804 ? 14.449 8.019 -33.728 1.00 93.00 804 SER A C 1
ATOM 5890 O O . SER A 1 804 ? 14.248 8.575 -32.651 1.00 93.00 804 SER A O 1
ATOM 5892 N N . ALA A 1 805 ? 13.459 7.597 -34.516 1.00 89.75 805 ALA A N 1
ATOM 5893 C CA . ALA A 1 805 ? 12.043 7.855 -34.274 1.00 89.75 805 ALA A CA 1
ATOM 5894 C C . ALA A 1 805 ? 11.437 7.033 -33.116 1.00 89.75 805 ALA A C 1
ATOM 5896 O O . ALA A 1 805 ? 10.255 7.185 -32.833 1.00 89.75 805 ALA A O 1
ATOM 5897 N N . ASN A 1 806 ? 12.197 6.136 -32.481 1.00 90.75 806 ASN A N 1
ATOM 5898 C CA . ASN A 1 806 ? 11.669 5.186 -31.500 1.00 90.75 806 ASN A CA 1
ATOM 5899 C C . ASN A 1 806 ? 11.273 5.869 -30.162 1.00 90.75 806 ASN A C 1
ATOM 5901 O O . ASN A 1 806 ? 12.170 6.336 -29.452 1.00 90.75 806 ASN A O 1
ATOM 5905 N N . PRO A 1 807 ? 9.981 5.874 -29.755 1.00 90.62 807 PRO A N 1
ATOM 5906 C CA . PRO A 1 807 ? 9.531 6.416 -28.466 1.00 90.62 807 PRO A CA 1
ATOM 5907 C C . PRO A 1 807 ? 10.082 5.652 -27.258 1.00 90.62 807 PRO A C 1
ATOM 5909 O O . PRO A 1 807 ? 10.153 6.231 -26.178 1.00 90.62 807 PRO A O 1
ATOM 5912 N N . GLY A 1 808 ? 10.520 4.397 -27.425 1.00 91.06 808 GLY A N 1
ATOM 5913 C CA . GLY A 1 808 ? 11.049 3.512 -26.379 1.00 91.06 808 GLY A CA 1
ATOM 5914 C C . GLY A 1 808 ? 12.094 4.147 -25.459 1.00 91.06 808 GLY A C 1
ATOM 5915 O O . GLY A 1 808 ? 12.169 3.785 -24.289 1.00 91.06 808 GLY A O 1
ATOM 5916 N N . VAL A 1 809 ? 12.852 5.139 -25.947 1.00 91.94 809 VAL A N 1
ATOM 5917 C CA . VAL A 1 809 ? 13.839 5.900 -25.157 1.00 91.94 809 VAL A CA 1
ATOM 5918 C C . VAL A 1 809 ? 13.226 6.630 -23.948 1.00 91.94 809 VAL A C 1
ATOM 5920 O O . VAL A 1 809 ? 13.920 6.905 -22.971 1.00 91.94 809 VAL A O 1
ATOM 5923 N N . VAL A 1 810 ? 11.924 6.927 -23.986 1.00 90.94 810 VAL A N 1
ATOM 5924 C CA . VAL A 1 810 ? 11.163 7.619 -22.931 1.00 90.94 810 VAL A CA 1
ATOM 5925 C C . VAL A 1 810 ? 9.969 6.789 -22.428 1.00 90.94 810 VAL A C 1
ATOM 5927 O O . VAL A 1 810 ? 9.134 7.280 -21.673 1.00 90.94 810 VAL A O 1
ATOM 5930 N N . LEU A 1 811 ? 9.904 5.500 -22.785 1.00 90.81 811 LEU A N 1
ATOM 5931 C CA . LEU A 1 811 ? 8.940 4.563 -22.206 1.00 90.81 811 LEU A CA 1
ATOM 5932 C C . LEU A 1 811 ? 9.575 3.825 -21.027 1.00 90.81 811 LEU A C 1
ATOM 5934 O O . LEU A 1 811 ? 10.506 3.039 -21.208 1.00 90.81 811 LEU A O 1
ATOM 5938 N N . ALA A 1 812 ? 9.041 4.054 -19.828 1.00 89.12 812 ALA A N 1
ATOM 5939 C CA . ALA A 1 812 ? 9.323 3.225 -18.665 1.00 89.12 812 ALA A CA 1
ATOM 5940 C C . ALA A 1 812 ? 8.085 2.412 -18.273 1.00 89.12 812 ALA A C 1
ATOM 5942 O O . ALA A 1 812 ? 6.985 2.963 -18.163 1.00 89.12 812 ALA A O 1
ATOM 5943 N N . ALA A 1 813 ? 8.290 1.122 -18.011 1.00 89.31 813 ALA A N 1
ATOM 5944 C CA . ALA A 1 813 ? 7.338 0.306 -17.273 1.00 89.31 813 ALA A CA 1
ATOM 5945 C C . ALA A 1 813 ? 7.411 0.680 -15.786 1.00 89.31 813 ALA A C 1
ATOM 5947 O O . ALA A 1 813 ? 8.513 0.710 -15.232 1.00 89.31 813 ALA A O 1
ATOM 5948 N N . SER A 1 814 ? 6.266 0.981 -15.170 1.00 88.94 814 SER A N 1
ATOM 5949 C CA . SER A 1 814 ? 6.156 1.447 -13.780 1.00 88.94 814 SER A CA 1
ATOM 5950 C C . SER A 1 814 ? 5.529 0.383 -12.877 1.00 88.94 814 SER A C 1
ATOM 5952 O O . SER A 1 814 ? 4.382 -0.009 -13.099 1.00 88.94 814 SER A O 1
ATOM 5954 N N . GLU A 1 815 ? 6.249 -0.058 -11.848 1.00 90.44 815 GLU A N 1
ATOM 5955 C CA . GLU A 1 815 ? 5.855 -1.158 -10.958 1.00 90.44 815 GLU A CA 1
ATOM 5956 C C . GLU A 1 815 ? 5.878 -0.738 -9.481 1.00 90.44 815 GLU A C 1
ATOM 5958 O O . GLU A 1 815 ? 6.773 -0.012 -9.050 1.00 90.44 815 GLU A O 1
ATOM 5963 N N . ILE A 1 816 ? 4.896 -1.212 -8.707 1.00 90.19 816 ILE A N 1
ATOM 5964 C CA . ILE A 1 816 ? 4.836 -1.062 -7.247 1.00 90.19 816 ILE A CA 1
ATOM 5965 C C . ILE A 1 816 ? 5.555 -2.265 -6.626 1.00 90.19 816 ILE A C 1
ATOM 5967 O O . ILE A 1 816 ? 5.123 -3.399 -6.832 1.00 90.19 816 ILE A O 1
ATOM 5971 N N . ILE A 1 817 ? 6.630 -2.030 -5.870 1.00 87.12 817 ILE A N 1
ATOM 5972 C CA . ILE A 1 817 ? 7.477 -3.085 -5.283 1.00 87.12 817 ILE A CA 1
ATOM 5973 C C . ILE A 1 817 ? 7.521 -2.982 -3.749 1.00 87.12 817 ILE A C 1
ATOM 5975 O O . ILE A 1 817 ? 6.919 -2.085 -3.161 1.00 87.12 817 ILE A O 1
ATOM 5979 N N . ASN A 1 818 ? 8.213 -3.920 -3.090 1.00 85.12 818 ASN A N 1
ATOM 5980 C CA . ASN A 1 818 ? 8.508 -3.892 -1.648 1.00 85.12 818 ASN A CA 1
ATOM 5981 C C . ASN A 1 818 ? 7.268 -3.662 -0.757 1.00 85.12 818 ASN A C 1
ATOM 5983 O O . ASN A 1 818 ? 7.261 -2.850 0.162 1.00 85.12 818 ASN A O 1
ATOM 5987 N N . GLY A 1 819 ? 6.163 -4.346 -1.070 1.00 75.12 819 GLY A N 1
ATOM 5988 C CA . GLY A 1 819 ? 4.900 -4.205 -0.334 1.00 75.12 819 GLY A CA 1
ATOM 5989 C C . GLY A 1 819 ? 4.193 -2.854 -0.510 1.00 75.12 819 GLY A C 1
ATOM 5990 O O . GLY A 1 819 ? 3.154 -2.648 0.108 1.00 75.12 819 GLY A O 1
ATOM 5991 N N . GLY A 1 820 ? 4.709 -1.968 -1.370 1.00 80.81 820 GLY A N 1
ATOM 5992 C CA . GLY A 1 820 ? 4.178 -0.633 -1.636 1.00 80.81 820 GLY A CA 1
ATOM 5993 C C . GLY A 1 820 ? 4.984 0.523 -1.042 1.00 80.81 820 GLY A C 1
ATOM 5994 O O . GLY A 1 820 ? 4.504 1.655 -1.095 1.00 80.81 820 GLY A O 1
ATOM 5995 N N . THR A 1 821 ? 6.185 0.279 -0.500 1.00 86.94 821 THR A N 1
ATOM 5996 C CA . THR A 1 821 ? 7.094 1.348 -0.038 1.00 86.94 821 THR A CA 1
ATOM 5997 C C . THR A 1 821 ? 7.781 2.089 -1.178 1.00 86.94 821 THR A C 1
ATOM 5999 O O . THR A 1 821 ? 8.048 3.280 -1.032 1.00 86.94 821 THR A O 1
ATOM 6002 N N . ASP A 1 822 ? 8.044 1.405 -2.298 1.00 91.00 822 ASP A N 1
ATOM 6003 C CA . ASP A 1 822 ? 8.879 1.904 -3.392 1.00 91.00 822 ASP A CA 1
ATOM 6004 C C . ASP A 1 822 ? 8.232 1.664 -4.770 1.00 91.00 822 ASP A C 1
ATOM 6006 O O . ASP A 1 822 ? 7.453 0.724 -4.967 1.00 91.00 822 ASP A O 1
ATOM 6010 N N . LEU A 1 823 ? 8.594 2.493 -5.755 1.00 93.25 823 LEU A N 1
ATOM 6011 C CA . LEU A 1 823 ? 8.283 2.279 -7.173 1.00 93.25 823 LEU A CA 1
ATOM 6012 C C . LEU A 1 823 ? 9.546 1.991 -7.980 1.00 93.25 823 LEU A C 1
ATOM 6014 O O . LEU A 1 823 ? 10.569 2.652 -7.798 1.00 93.25 823 LEU A O 1
ATOM 6018 N N . SER A 1 824 ? 9.433 1.079 -8.943 1.00 93.06 824 SER A N 1
ATOM 6019 C CA . SER A 1 824 ? 10.450 0.793 -9.956 1.00 93.06 824 SER A CA 1
ATOM 6020 C C . SER A 1 824 ? 10.017 1.319 -11.325 1.00 93.06 824 SER A C 1
ATOM 6022 O O . SER A 1 824 ? 8.861 1.167 -11.719 1.00 93.06 824 SER A O 1
ATOM 6024 N N . PHE A 1 825 ? 10.952 1.911 -12.068 1.00 92.56 825 PHE A N 1
ATOM 6025 C CA . PHE A 1 825 ? 10.760 2.405 -13.431 1.00 92.56 825 PHE A CA 1
ATOM 6026 C C . PHE A 1 825 ? 11.876 1.873 -14.332 1.00 92.56 825 PHE A C 1
ATOM 6028 O O . PHE A 1 825 ? 13.037 2.242 -14.154 1.00 92.56 825 PHE A O 1
ATOM 6035 N N . THR A 1 826 ? 11.535 1.031 -15.312 1.00 92.69 826 THR A N 1
ATOM 6036 C CA . THR A 1 826 ? 12.516 0.388 -16.213 1.00 92.69 826 THR A CA 1
ATOM 6037 C C . THR A 1 826 ? 12.247 0.709 -17.683 1.00 92.69 826 THR A C 1
ATOM 6039 O O . THR A 1 826 ? 11.117 0.563 -18.144 1.00 92.69 826 THR A O 1
ATOM 6042 N N . ARG A 1 827 ? 13.285 1.105 -18.430 1.00 92.44 827 ARG A N 1
ATOM 6043 C CA . ARG A 1 827 ? 13.297 1.340 -19.887 1.00 92.44 827 ARG A CA 1
ATOM 6044 C C . ARG A 1 827 ? 14.077 0.227 -20.597 1.00 92.44 827 ARG A C 1
ATOM 6046 O O . ARG A 1 827 ? 15.075 -0.238 -20.058 1.00 92.44 827 ARG A O 1
ATOM 6053 N N . ASN A 1 828 ? 13.698 -0.131 -21.828 1.00 92.31 828 ASN A N 1
ATOM 6054 C CA . ASN A 1 828 ? 14.486 -1.067 -22.659 1.00 92.31 828 ASN A CA 1
ATOM 6055 C C . ASN A 1 828 ? 15.444 -0.345 -23.619 1.00 92.31 828 ASN A C 1
ATOM 6057 O O . ASN A 1 828 ? 16.509 -0.871 -23.939 1.00 92.31 828 ASN A O 1
ATOM 6061 N N . ASN A 1 829 ? 15.094 0.868 -24.053 1.00 92.44 829 ASN A N 1
ATOM 6062 C CA . ASN A 1 829 ? 15.942 1.707 -24.889 1.00 92.44 829 ASN A CA 1
ATOM 6063 C C . ASN A 1 829 ? 16.558 2.825 -24.035 1.00 92.44 829 ASN A C 1
ATOM 6065 O O . ASN A 1 829 ? 15.855 3.653 -23.457 1.00 92.44 829 ASN A O 1
ATOM 6069 N N . THR A 1 830 ? 17.887 2.846 -23.964 1.00 94.25 830 THR A N 1
ATOM 6070 C CA . THR A 1 830 ? 18.673 3.809 -23.182 1.00 94.25 830 THR A CA 1
ATOM 6071 C C . THR A 1 830 ? 19.522 4.743 -24.052 1.00 94.25 830 THR A C 1
ATOM 6073 O O . THR A 1 830 ? 20.377 5.452 -23.528 1.00 94.25 830 THR A O 1
ATOM 6076 N N . ALA A 1 831 ? 19.267 4.803 -25.368 1.00 94.00 831 ALA A N 1
ATOM 6077 C CA . ALA A 1 831 ? 20.074 5.541 -26.351 1.00 94.00 831 ALA A CA 1
ATOM 6078 C C . ALA A 1 831 ? 20.131 7.072 -26.144 1.00 94.00 831 ALA A C 1
ATOM 6080 O O . ALA A 1 831 ? 20.853 7.770 -26.859 1.00 94.00 831 ALA A O 1
ATOM 6081 N N . SER A 1 832 ? 19.370 7.608 -25.189 1.00 95.25 832 SER A N 1
ATOM 6082 C CA . SER A 1 832 ? 19.489 8.982 -24.714 1.00 95.25 832 SER A CA 1
ATOM 6083 C C . SER A 1 832 ? 18.887 9.160 -23.319 1.00 95.25 832 SER A C 1
ATOM 6085 O O . SER A 1 832 ? 18.260 8.247 -22.757 1.00 95.25 832 SER A O 1
ATOM 6087 N N . SER A 1 833 ? 19.038 10.374 -22.796 1.00 94.69 833 SER A N 1
ATOM 6088 C CA . SER A 1 833 ? 18.349 10.825 -21.595 1.00 94.69 833 SER A CA 1
ATOM 6089 C C . SER A 1 833 ? 16.853 10.996 -21.841 1.00 94.69 833 SER A C 1
ATOM 6091 O O . SER A 1 833 ? 16.394 11.223 -22.965 1.00 94.69 833 SER A O 1
ATOM 6093 N N . ALA A 1 834 ? 16.078 10.851 -20.774 1.00 94.12 834 ALA A N 1
ATOM 6094 C CA . ALA A 1 834 ? 14.632 10.987 -20.811 1.00 94.12 834 ALA A CA 1
ATOM 6095 C C . ALA A 1 834 ? 14.102 11.427 -19.448 1.00 94.12 834 ALA A C 1
ATOM 6097 O O . ALA A 1 834 ? 14.574 10.960 -18.411 1.00 94.12 834 ALA A O 1
ATOM 6098 N N . THR A 1 835 ? 13.090 12.285 -19.462 1.00 94.56 835 THR A N 1
ATOM 6099 C CA . THR A 1 835 ? 12.415 12.784 -18.266 1.00 94.56 835 THR A CA 1
ATOM 6100 C C . THR A 1 835 ? 10.955 12.366 -18.316 1.00 94.56 835 THR A C 1
ATOM 6102 O O . THR A 1 835 ? 10.226 12.772 -19.221 1.00 94.56 835 THR A O 1
ATOM 6105 N N . ILE A 1 836 ? 10.529 11.551 -17.353 1.00 91.69 836 ILE A N 1
ATOM 6106 C CA . ILE A 1 836 ? 9.184 10.964 -17.293 1.00 91.69 836 ILE A CA 1
ATOM 6107 C C . ILE A 1 836 ? 8.443 11.546 -16.087 1.00 91.69 836 ILE A C 1
ATOM 6109 O O . ILE A 1 836 ? 8.979 11.553 -14.978 1.00 91.69 836 ILE A O 1
ATOM 6113 N N . GLN A 1 837 ? 7.213 12.024 -16.287 1.00 93.56 837 GLN A N 1
ATOM 6114 C CA . GLN A 1 837 ? 6.319 12.363 -15.178 1.00 93.56 837 GLN A CA 1
ATOM 6115 C C . GLN A 1 837 ? 5.500 11.126 -14.808 1.00 93.56 837 GLN A C 1
ATOM 6117 O O . GLN A 1 837 ? 4.861 10.529 -15.676 1.00 93.56 837 GLN A O 1
ATOM 6122 N N . TRP A 1 838 ? 5.475 10.774 -13.526 1.00 92.50 838 TRP A N 1
ATOM 6123 C CA . TRP A 1 838 ? 4.719 9.632 -13.010 1.00 92.50 838 TRP A CA 1
ATOM 6124 C C . TRP A 1 838 ? 3.612 10.058 -12.041 1.00 92.50 838 TRP A C 1
ATOM 6126 O O . TRP A 1 838 ? 3.678 11.124 -11.423 1.00 92.50 838 TRP A O 1
ATOM 6136 N N . PHE A 1 839 ? 2.608 9.198 -11.892 1.00 94.19 839 PHE A N 1
ATOM 6137 C CA . PHE A 1 839 ? 1.581 9.258 -10.858 1.00 94.19 839 PHE A CA 1
ATOM 6138 C C . PHE A 1 839 ? 1.476 7.911 -10.142 1.00 94.19 839 PHE A C 1
ATOM 6140 O O . PHE A 1 839 ? 1.537 6.853 -10.769 1.00 94.19 839 PHE A O 1
ATOM 6147 N N . LEU A 1 840 ? 1.284 7.973 -8.826 1.00 95.00 840 LEU A N 1
ATOM 6148 C CA . LEU A 1 840 ? 0.892 6.850 -7.983 1.00 95.00 840 LEU A CA 1
ATOM 6149 C C . LEU A 1 840 ? -0.439 7.197 -7.327 1.00 95.00 840 LEU A C 1
ATOM 6151 O O . LEU A 1 840 ? -0.543 8.203 -6.628 1.00 95.00 840 LEU A O 1
ATOM 6155 N N . VAL A 1 841 ? -1.452 6.378 -7.576 1.00 95.94 841 VAL A N 1
ATOM 6156 C CA . VAL A 1 841 ? -2.845 6.636 -7.208 1.00 95.94 841 VAL A CA 1
ATOM 6157 C C . VAL A 1 841 ? -3.347 5.498 -6.334 1.00 95.94 841 VAL A C 1
ATOM 6159 O O . VAL A 1 841 ? -3.501 4.390 -6.831 1.00 95.94 841 VAL A O 1
ATOM 6162 N N . GLN A 1 842 ? -3.637 5.763 -5.062 1.00 95.56 842 GLN A N 1
ATOM 6163 C CA . GLN A 1 842 ? -4.309 4.839 -4.148 1.00 95.56 842 GLN A CA 1
ATOM 6164 C C . GLN A 1 842 ? -5.771 5.259 -3.957 1.00 95.56 842 GLN A C 1
ATOM 6166 O O . GLN A 1 842 ? -6.056 6.384 -3.538 1.00 95.56 842 GLN A O 1
ATOM 6171 N N . PHE A 1 843 ? -6.697 4.333 -4.194 1.00 92.81 843 PHE A N 1
ATOM 6172 C CA . PHE A 1 843 ? -8.139 4.555 -4.063 1.00 92.81 843 PHE A CA 1
ATOM 6173 C C . PHE A 1 843 ? -8.659 4.289 -2.633 1.00 92.81 843 PHE A C 1
ATOM 6175 O O . PHE A 1 843 ? -8.026 3.539 -1.871 1.00 92.81 843 PHE A O 1
ATOM 6182 N N . PRO A 1 844 ? -9.830 4.839 -2.247 1.00 85.38 844 PRO A N 1
ATOM 6183 C CA . PRO A 1 844 ? -10.487 4.516 -0.981 1.00 85.38 844 PRO A CA 1
ATOM 6184 C C . PRO A 1 844 ? -10.922 3.046 -0.990 1.00 85.38 844 PRO A C 1
ATOM 6186 O O . PRO A 1 844 ? -11.602 2.615 -1.916 1.00 85.38 844 PRO A O 1
ATOM 6189 N N . GLY A 1 845 ? -10.517 2.267 0.013 1.00 75.06 845 GLY A N 1
ATOM 6190 C CA . GLY A 1 845 ? -10.920 0.864 0.183 1.00 75.06 845 GLY A CA 1
ATOM 6191 C C . GLY A 1 845 ? -11.995 0.709 1.258 1.00 75.06 845 GLY A C 1
ATOM 6192 O O . GLY A 1 845 ? -12.341 1.679 1.931 1.00 75.06 845 GLY A O 1
ATOM 6193 N N . GLN A 1 846 ? -12.505 -0.509 1.450 1.00 51.91 846 GLN A N 1
ATOM 6194 C CA . GLN A 1 846 ? -13.448 -0.778 2.541 1.00 51.91 846 GLN A CA 1
ATOM 6195 C C . GLN A 1 846 ? -12.781 -0.607 3.908 1.00 51.91 846 GLN A C 1
ATOM 6197 O O . GLN A 1 846 ? -11.738 -1.205 4.175 1.00 51.91 846 GLN A O 1
ATOM 6202 N N . THR A 1 847 ? -13.435 0.135 4.799 1.00 44.34 847 THR A N 1
ATOM 6203 C CA . THR A 1 847 ? -13.214 0.005 6.242 1.00 44.34 847 THR A CA 1
ATOM 6204 C C . THR A 1 847 ? -13.639 -1.407 6.666 1.00 44.34 847 THR A C 1
ATOM 6206 O O . THR A 1 847 ? -14.746 -1.816 6.299 1.00 44.34 847 THR A O 1
ATOM 6209 N N . PRO A 1 848 ? -12.824 -2.165 7.423 1.00 29.61 848 PRO A N 1
ATOM 6210 C CA . PRO A 1 848 ? -13.240 -3.464 7.938 1.00 29.61 848 PRO A CA 1
ATOM 6211 C C . PRO A 1 848 ? -14.518 -3.329 8.771 1.00 29.61 848 PRO A C 1
ATOM 6213 O O . PRO A 1 848 ? -14.558 -2.578 9.745 1.00 29.61 848 PRO A O 1
ATOM 6216 N N . THR A 1 849 ? -15.576 -4.043 8.384 1.00 27.20 849 THR A N 1
ATOM 6217 C CA . THR A 1 849 ? -16.777 -4.152 9.217 1.00 27.20 849 THR A CA 1
ATOM 6218 C C . THR A 1 849 ? -16.407 -4.927 10.475 1.00 27.20 849 THR A C 1
ATOM 6220 O O . THR A 1 849 ? -15.858 -6.023 10.373 1.00 27.20 849 THR A O 1
ATOM 6223 N N . SER A 1 850 ? -16.697 -4.381 11.656 1.00 27.36 850 SER A N 1
ATOM 6224 C CA . SER A 1 850 ? -16.513 -5.118 12.903 1.00 27.36 850 SER A CA 1
ATOM 6225 C C . SER A 1 850 ? -17.389 -6.371 12.895 1.00 27.36 850 SER A C 1
ATOM 6227 O O . SER A 1 850 ? -18.600 -6.300 12.672 1.00 27.36 850 SER A O 1
ATOM 6229 N N . THR A 1 851 ? -16.774 -7.532 13.128 1.00 25.52 851 THR A N 1
ATOM 6230 C CA . THR A 1 851 ? -17.500 -8.795 13.294 1.00 25.52 851 THR A CA 1
ATOM 6231 C C . THR A 1 851 ? -18.514 -8.625 14.427 1.00 25.52 851 THR A C 1
ATOM 6233 O O . THR A 1 851 ? -18.109 -8.236 15.525 1.00 25.52 851 THR A O 1
ATOM 6236 N N . PRO A 1 852 ? -19.817 -8.881 14.208 1.00 27.06 852 PRO A N 1
ATOM 6237 C CA . PRO A 1 852 ? -20.810 -8.707 15.256 1.00 27.06 852 PRO A CA 1
ATOM 6238 C C . PRO A 1 852 ? -20.543 -9.704 16.385 1.00 27.06 852 PRO A C 1
ATOM 6240 O O . PRO A 1 852 ? -20.563 -10.917 16.165 1.00 27.06 852 PRO A O 1
ATOM 6243 N N . THR A 1 853 ? -20.302 -9.190 17.592 1.00 29.00 853 THR A N 1
ATOM 6244 C CA . THR A 1 853 ? -20.107 -10.002 18.797 1.00 29.00 853 THR A CA 1
ATOM 6245 C C . THR A 1 853 ? -21.287 -10.954 18.975 1.00 29.00 853 THR A C 1
ATOM 6247 O O . THR A 1 853 ? -22.447 -10.539 18.900 1.00 29.00 853 THR A O 1
ATOM 6250 N N . SER A 1 854 ? -21.005 -12.234 19.208 1.00 27.75 854 SER A N 1
ATOM 6251 C CA . SER A 1 854 ? -22.026 -13.266 19.369 1.00 27.75 854 SER A CA 1
ATOM 6252 C C . SER A 1 854 ? -22.891 -12.996 20.602 1.00 27.75 854 SER A C 1
ATOM 6254 O O . SER A 1 854 ? -22.486 -13.231 21.739 1.00 27.75 854 SER A O 1
ATOM 6256 N N . ILE A 1 855 ? -24.122 -12.534 20.374 1.00 31.23 855 ILE A N 1
ATOM 6257 C CA . ILE A 1 855 ? -25.144 -12.461 21.423 1.00 31.23 855 ILE A CA 1
ATOM 6258 C C . ILE A 1 855 ? -25.407 -13.896 21.916 1.00 31.23 855 ILE A C 1
ATOM 6260 O O . ILE A 1 855 ? -25.718 -14.758 21.085 1.00 31.23 855 ILE A O 1
ATOM 6264 N N . PRO A 1 856 ? -25.312 -14.184 23.229 1.00 29.41 856 PRO A N 1
ATOM 6265 C CA . PRO A 1 856 ? -25.620 -15.508 23.753 1.00 29.41 856 PRO A CA 1
ATOM 6266 C C . PRO A 1 856 ? -27.086 -15.847 23.460 1.00 29.41 856 PRO A C 1
ATOM 6268 O O . PRO A 1 856 ? -28.003 -15.119 23.842 1.00 29.41 856 PRO A O 1
ATOM 6271 N N . SER A 1 857 ? -27.309 -16.947 22.739 1.00 26.61 857 SER A N 1
ATOM 6272 C CA . SER A 1 857 ? -28.660 -17.379 22.376 1.00 26.61 857 SER A CA 1
ATOM 6273 C C . SER A 1 857 ? -29.401 -17.871 23.626 1.00 26.61 857 SER A C 1
ATOM 6275 O O . SER A 1 857 ? -28.815 -18.635 24.395 1.00 26.61 857 SER A O 1
ATOM 6277 N N . PRO A 1 858 ? -30.669 -17.480 23.856 1.00 30.88 858 PRO A N 1
ATOM 6278 C CA . PRO A 1 858 ? -31.409 -17.929 25.029 1.00 30.88 858 PRO A CA 1
ATOM 6279 C C . PRO A 1 858 ? -31.612 -19.448 24.995 1.00 30.88 858 PRO A C 1
ATOM 6281 O O . PRO A 1 858 ? -32.038 -20.012 23.981 1.00 30.88 858 PRO A O 1
ATOM 6284 N N . THR A 1 859 ? -31.321 -20.103 26.120 1.00 31.55 859 THR A N 1
ATOM 6285 C CA . THR A 1 859 ? -31.433 -21.555 26.299 1.00 31.55 859 THR A CA 1
ATOM 6286 C C . THR A 1 859 ? -32.830 -22.043 25.926 1.00 31.55 859 THR A C 1
ATOM 6288 O O . THR A 1 859 ? -33.819 -21.656 26.549 1.00 31.55 859 THR A O 1
ATOM 6291 N N . ARG A 1 860 ? -32.929 -22.913 24.916 1.00 33.69 860 ARG A N 1
ATOM 6292 C CA . ARG A 1 860 ? -34.209 -23.521 24.531 1.00 33.69 860 ARG A CA 1
ATOM 6293 C C . ARG A 1 860 ? -34.517 -24.701 25.444 1.00 33.69 860 ARG A C 1
ATOM 6295 O O . ARG A 1 860 ? -33.738 -25.648 25.508 1.00 33.69 860 ARG A O 1
ATOM 6302 N N . THR A 1 861 ? -35.681 -24.673 26.085 1.00 31.53 861 THR A N 1
ATOM 6303 C CA . THR A 1 861 ? -36.271 -25.850 26.734 1.00 31.53 861 THR A CA 1
ATOM 6304 C C . THR A 1 861 ? -36.434 -26.980 25.704 1.00 31.53 861 THR A C 1
ATOM 6306 O O . THR A 1 861 ? -36.893 -26.702 24.592 1.00 31.53 861 THR A O 1
ATOM 6309 N N . PRO A 1 862 ? -36.071 -28.237 26.018 1.00 31.27 862 PRO A N 1
ATOM 6310 C CA . PRO A 1 862 ? -36.167 -29.335 25.061 1.00 31.27 862 PRO A CA 1
ATOM 6311 C C . PRO A 1 862 ? -37.626 -29.726 24.780 1.00 31.27 862 PRO A C 1
ATOM 6313 O O . PRO A 1 862 ? -38.375 -30.089 25.686 1.00 31.27 862 PRO A O 1
ATOM 6316 N N . THR A 1 863 ? -38.004 -29.713 23.502 1.00 34.34 863 THR A N 1
ATOM 6317 C CA . THR A 1 863 ? -39.250 -30.309 22.992 1.00 34.34 863 THR A CA 1
ATOM 6318 C C . THR A 1 863 ? -38.963 -31.747 22.526 1.00 34.34 863 THR A C 1
ATOM 6320 O O . THR A 1 863 ? -37.894 -31.965 21.951 1.00 34.34 863 THR A O 1
ATOM 6323 N N . PRO A 1 864 ? -39.857 -32.736 22.738 1.00 35.34 864 PRO A N 1
ATOM 6324 C CA . PRO A 1 864 ? -39.575 -34.136 22.404 1.00 35.34 864 PRO A CA 1
ATOM 6325 C C . PRO A 1 864 ? -39.233 -34.387 20.928 1.00 35.34 864 PRO A C 1
ATOM 6327 O O . PRO A 1 864 ? -39.854 -33.830 20.021 1.00 35.34 864 PRO A O 1
ATOM 6330 N N . LEU A 1 865 ? -38.262 -35.274 20.702 1.00 33.00 865 LEU A N 1
ATOM 6331 C CA . LEU A 1 865 ? -37.790 -35.682 19.379 1.00 33.00 865 LEU A CA 1
ATOM 6332 C C . LEU A 1 865 ? -38.810 -36.623 18.694 1.00 33.00 865 LEU A C 1
ATOM 6334 O O . LEU A 1 865 ? -39.214 -37.612 19.312 1.00 33.00 865 LEU A O 1
ATOM 6338 N N . PRO A 1 866 ? -39.213 -36.383 17.430 1.00 32.75 866 PRO A N 1
ATOM 6339 C CA . PRO A 1 866 ? -40.000 -37.349 16.666 1.00 32.75 866 PRO A CA 1
ATOM 6340 C C . PRO A 1 866 ? -39.161 -38.578 16.269 1.00 32.75 866 PRO A C 1
ATOM 6342 O O . PRO A 1 866 ? -37.963 -38.476 16.011 1.00 32.75 866 PRO A O 1
ATOM 6345 N N . SER A 1 867 ? -39.812 -39.742 16.209 1.00 33.41 867 SER A N 1
ATOM 6346 C CA . SER A 1 867 ? -39.186 -41.045 15.920 1.00 33.41 867 SER A CA 1
ATOM 6347 C C . SER A 1 867 ? -38.503 -41.087 14.535 1.00 33.41 867 SER A C 1
ATOM 6349 O O . SER A 1 867 ? -39.043 -40.500 13.592 1.00 33.41 867 SER A O 1
ATOM 6351 N N . PRO A 1 868 ? -37.349 -41.767 14.366 1.00 33.84 868 PRO A N 1
ATOM 6352 C CA . PRO A 1 868 ? -36.567 -41.702 13.132 1.00 33.84 868 PRO A CA 1
ATOM 6353 C C . PRO A 1 868 ? -37.216 -42.436 11.947 1.00 33.84 868 PRO A C 1
ATOM 6355 O O . PRO A 1 868 ? -37.460 -43.643 11.983 1.00 33.84 868 PRO A O 1
ATOM 6358 N N . THR A 1 869 ? -37.406 -41.709 10.846 1.00 34.72 869 THR A N 1
ATOM 6359 C CA . THR A 1 869 ? -37.694 -42.270 9.516 1.00 34.72 869 THR A CA 1
ATOM 6360 C C . THR A 1 869 ? -36.447 -42.997 8.973 1.00 34.72 869 THR A C 1
ATOM 6362 O O . THR A 1 869 ? -35.339 -42.509 9.206 1.00 34.72 869 THR A O 1
ATOM 6365 N N . PRO A 1 870 ? -36.564 -44.124 8.238 1.00 35.25 870 PRO A N 1
ATOM 6366 C CA . PRO A 1 870 ? -35.395 -44.886 7.791 1.00 35.25 870 PRO A CA 1
ATOM 6367 C C . PRO A 1 870 ? -34.406 -44.080 6.937 1.00 35.25 870 PRO A C 1
ATOM 6369 O O . PRO A 1 870 ? -34.779 -43.457 5.941 1.00 35.25 870 PRO A O 1
ATOM 6372 N N . GLN A 1 871 ? -33.128 -44.139 7.311 1.00 32.09 871 GLN A N 1
ATOM 6373 C CA . GLN A 1 871 ? -32.024 -43.538 6.567 1.00 32.09 871 GLN A CA 1
ATOM 6374 C C . GLN A 1 871 ? -31.826 -44.264 5.219 1.00 32.09 871 GLN A C 1
ATOM 6376 O O . GLN A 1 871 ? -31.713 -45.493 5.210 1.00 32.09 871 GLN A O 1
ATOM 6381 N N . PRO A 1 872 ? -31.747 -43.550 4.078 1.00 31.61 872 PRO A N 1
ATOM 6382 C CA . PRO A 1 872 ? -31.465 -44.177 2.791 1.00 31.61 872 PRO A CA 1
ATOM 6383 C C . PRO A 1 872 ? -30.031 -44.722 2.748 1.00 31.61 872 PRO A C 1
ATOM 6385 O O . PRO A 1 872 ? -29.088 -44.082 3.221 1.00 31.61 872 PRO A O 1
ATOM 6388 N N . THR A 1 873 ? -29.865 -45.904 2.153 1.00 36.06 873 THR A N 1
ATOM 6389 C CA . THR A 1 873 ? -28.563 -46.562 1.976 1.00 36.06 873 THR A CA 1
ATOM 6390 C C . THR A 1 873 ? -27.609 -45.679 1.151 1.00 36.06 873 THR A C 1
ATOM 6392 O O . THR A 1 873 ? -28.050 -45.108 0.150 1.00 36.06 873 THR A O 1
ATOM 6395 N N . PRO A 1 874 ? -26.315 -45.555 1.516 1.00 32.72 874 PRO A N 1
ATOM 6396 C CA . PRO A 1 874 ? -25.374 -44.720 0.772 1.00 32.72 874 PRO A CA 1
ATOM 6397 C C . PRO A 1 874 ? -25.221 -45.151 -0.692 1.00 32.72 874 PRO A C 1
ATOM 6399 O O . PRO A 1 874 ? -24.926 -46.309 -0.985 1.00 32.72 874 PRO A O 1
ATOM 6402 N N . VAL A 1 875 ? -25.369 -44.198 -1.614 1.00 33.78 875 VAL A N 1
ATOM 6403 C CA . VAL A 1 875 ? -25.026 -44.390 -3.029 1.00 33.78 875 VAL A CA 1
ATOM 6404 C C . VAL A 1 875 ? -23.513 -44.251 -3.187 1.00 33.78 875 VAL A C 1
ATOM 6406 O O . VAL A 1 875 ? -22.932 -43.245 -2.781 1.00 33.78 875 VAL A O 1
ATOM 6409 N N . VAL A 1 876 ? -22.871 -45.253 -3.788 1.00 36.06 876 VAL A N 1
ATOM 6410 C CA . VAL A 1 876 ? -21.430 -45.233 -4.072 1.00 36.06 876 VAL A CA 1
ATOM 6411 C C . VAL A 1 876 ? -21.152 -44.317 -5.268 1.00 36.06 876 VAL A C 1
ATOM 6413 O O . VAL A 1 876 ? -21.540 -44.630 -6.391 1.00 36.06 876 VAL A O 1
ATOM 6416 N N . GLY A 1 877 ? -20.458 -43.200 -5.032 1.00 42.41 877 GLY A N 1
ATOM 6417 C CA . GLY A 1 877 ? -19.957 -42.316 -6.088 1.00 42.41 877 GLY A CA 1
ATOM 6418 C C . GLY A 1 877 ? -19.667 -40.887 -5.614 1.00 42.41 877 GLY A C 1
ATOM 6419 O O . GLY A 1 877 ? -20.572 -40.201 -5.155 1.00 42.41 877 GLY A O 1
ATOM 6420 N N . ALA A 1 878 ? -18.415 -40.446 -5.785 1.00 40.94 878 ALA A N 1
ATOM 6421 C CA . ALA A 1 878 ? -17.919 -39.071 -5.610 1.00 40.94 878 ALA A CA 1
ATOM 6422 C C . ALA A 1 878 ? -18.212 -38.371 -4.255 1.00 40.94 878 ALA A C 1
ATOM 6424 O O . ALA A 1 878 ? -19.233 -37.709 -4.059 1.00 40.94 878 ALA A O 1
ATOM 6425 N N . VAL A 1 879 ? -17.222 -38.411 -3.356 1.00 47.59 879 VAL A N 1
ATOM 6426 C CA . VAL A 1 879 ? -17.070 -37.463 -2.237 1.00 47.59 879 VAL A CA 1
ATOM 6427 C C . VAL A 1 879 ? -15.737 -36.744 -2.429 1.00 47.59 879 VAL A C 1
ATOM 6429 O O . VAL A 1 879 ? -14.696 -37.392 -2.417 1.00 47.59 879 VAL A O 1
ATOM 6432 N N . ASP A 1 880 ? -15.768 -35.425 -2.636 1.00 67.94 880 ASP A N 1
ATOM 6433 C CA . ASP A 1 880 ? -14.576 -34.674 -3.056 1.00 67.94 880 ASP A CA 1
ATOM 6434 C C . ASP A 1 880 ? -13.596 -34.365 -1.915 1.00 67.94 880 ASP A C 1
ATOM 6436 O O . ASP A 1 880 ? -12.398 -34.278 -2.172 1.00 67.94 880 ASP A O 1
ATOM 6440 N N . ILE A 1 881 ? -14.084 -34.134 -0.684 1.00 71.69 881 ILE A N 1
ATOM 6441 C CA . ILE A 1 881 ? -13.255 -33.831 0.500 1.00 71.69 881 ILE A CA 1
ATOM 6442 C C . ILE A 1 881 ? -13.888 -34.395 1.776 1.00 71.69 881 ILE A C 1
ATOM 6444 O O . ILE A 1 881 ? -15.056 -34.115 2.068 1.00 71.69 881 ILE A O 1
ATOM 6448 N N . ALA A 1 882 ? -13.079 -35.081 2.585 1.00 79.00 882 ALA A N 1
ATOM 6449 C CA . ALA A 1 882 ? -13.366 -35.358 3.991 1.00 79.00 882 ALA A CA 1
ATOM 6450 C C . ALA A 1 882 ? -12.738 -34.276 4.889 1.00 79.00 882 ALA A C 1
ATOM 6452 O O . ALA A 1 882 ? -11.545 -33.991 4.786 1.00 79.00 882 ALA A O 1
ATOM 6453 N N . VAL A 1 883 ? -13.533 -33.675 5.773 1.00 83.12 883 VAL A N 1
ATOM 6454 C CA . VAL A 1 883 ? -13.061 -32.796 6.851 1.00 83.12 883 VAL A CA 1
ATOM 6455 C C . VAL A 1 883 ? -13.336 -33.507 8.165 1.00 83.12 883 VAL A C 1
ATOM 6457 O O . VAL A 1 883 ? -14.487 -33.782 8.494 1.00 83.12 883 VAL A O 1
ATOM 6460 N N . VAL A 1 884 ? -12.286 -33.821 8.908 1.00 82.00 884 VAL A N 1
ATOM 6461 C CA . VAL A 1 884 ? -12.371 -34.631 10.119 1.00 82.00 884 VAL A CA 1
ATOM 6462 C C . VAL A 1 884 ? -11.867 -33.805 11.292 1.00 82.00 884 VAL A C 1
ATOM 6464 O O . VAL A 1 884 ? -10.750 -33.293 11.242 1.00 82.00 884 VAL A O 1
ATOM 6467 N N . TYR A 1 885 ? -12.698 -33.629 12.317 1.00 85.00 885 TYR A N 1
ATOM 6468 C CA . TYR A 1 885 ? -12.372 -32.797 13.475 1.00 85.00 885 TYR A CA 1
ATOM 6469 C C . TYR A 1 885 ? -12.361 -33.593 14.779 1.00 85.00 885 TYR A C 1
ATOM 6471 O O . TYR A 1 885 ? -13.062 -34.596 14.921 1.00 85.00 885 TYR A O 1
ATOM 6479 N N . ARG A 1 886 ? -11.565 -33.128 15.739 1.00 81.94 886 ARG A N 1
ATOM 6480 C CA . ARG A 1 886 ? -11.450 -33.675 17.092 1.00 81.94 886 ARG A CA 1
ATOM 6481 C C . ARG A 1 886 ? -11.198 -32.533 18.068 1.00 81.94 886 ARG A C 1
ATOM 6483 O O . ARG A 1 886 ? -10.441 -31.630 17.735 1.00 81.94 886 ARG A O 1
ATOM 6490 N N . SER A 1 887 ? -11.810 -32.581 19.247 1.00 80.81 887 SER A N 1
ATOM 6491 C CA . SER A 1 887 ? -11.408 -31.718 20.361 1.00 80.81 887 SER A CA 1
ATOM 6492 C C . SER A 1 887 ? -10.497 -32.506 21.303 1.00 80.81 887 SER A C 1
ATOM 6494 O O . SER A 1 887 ? -10.720 -33.699 21.535 1.00 80.81 887 SER A O 1
ATOM 6496 N N . GLY A 1 888 ? -9.449 -31.857 21.797 1.00 84.50 888 GLY A N 1
ATOM 6497 C CA . GLY A 1 888 ? -8.316 -32.479 22.463 1.00 84.50 888 GLY A CA 1
ATOM 6498 C C . GLY A 1 888 ? -7.341 -33.178 21.507 1.00 84.50 888 GLY A C 1
ATOM 6499 O O . GLY A 1 888 ? -7.596 -33.374 20.312 1.00 84.50 888 GLY A O 1
ATOM 6500 N N . ASP A 1 889 ? -6.202 -33.571 22.074 1.00 88.12 889 ASP A N 1
ATOM 6501 C CA . ASP A 1 889 ? -5.067 -34.151 21.359 1.00 88.12 889 ASP A CA 1
ATOM 6502 C C . ASP A 1 889 ? -5.438 -35.369 20.498 1.00 88.12 889 ASP A C 1
ATOM 6504 O O . ASP A 1 889 ? -6.209 -36.255 20.894 1.00 88.12 889 ASP A O 1
ATOM 6508 N N . LEU A 1 890 ? -4.830 -35.430 19.315 1.00 90.62 890 LEU A N 1
ATOM 6509 C CA . LEU A 1 890 ? -4.906 -36.532 18.364 1.00 90.62 890 LEU A CA 1
ATOM 6510 C C . LEU A 1 890 ? -3.573 -37.290 18.342 1.00 90.62 890 LEU A C 1
ATOM 6512 O O . LEU A 1 890 ? -2.506 -36.686 18.285 1.00 90.62 890 LEU A O 1
ATOM 6516 N N . THR A 1 891 ? -3.632 -38.618 18.312 1.00 89.06 891 THR A N 1
ATOM 6517 C CA . THR A 1 891 ? -2.458 -39.466 18.083 1.00 89.06 891 THR A CA 1
ATOM 6518 C C . THR A 1 891 ? -2.750 -40.393 16.915 1.00 89.06 891 THR A C 1
ATOM 6520 O O . THR A 1 891 ? -3.657 -41.216 16.998 1.00 89.06 891 THR A O 1
ATOM 6523 N N . LEU A 1 892 ? -1.977 -40.259 15.839 1.00 88.81 892 LEU A N 1
ATOM 6524 C CA . LEU A 1 892 ? -1.995 -41.149 14.681 1.00 88.81 892 LEU A CA 1
ATOM 6525 C C . LEU A 1 892 ? -1.005 -42.284 14.968 1.00 88.81 892 LEU A C 1
ATOM 6527 O O . LEU A 1 892 ? 0.201 -42.136 14.768 1.00 88.81 892 LEU A O 1
ATOM 6531 N N . SER A 1 893 ? -1.506 -43.369 15.564 1.00 77.38 893 SER A N 1
ATOM 6532 C CA . SER A 1 893 ? -0.692 -44.434 16.171 1.00 77.38 893 SER A CA 1
ATOM 6533 C C . SER A 1 893 ? -0.076 -45.430 15.186 1.00 77.38 893 SER A C 1
ATOM 6535 O O . SER A 1 893 ? 0.865 -46.124 15.559 1.00 77.38 893 SER A O 1
ATOM 6537 N N . GLU A 1 894 ? -0.599 -45.514 13.963 1.00 79.75 894 GLU A N 1
ATOM 6538 C CA . GLU A 1 894 ? -0.238 -46.507 12.942 1.00 79.75 894 GLU A CA 1
ATOM 6539 C C . GLU A 1 894 ? -0.053 -45.841 11.564 1.00 79.75 894 GLU A C 1
ATOM 6541 O O . GLU A 1 894 ? -0.373 -44.661 11.385 1.00 79.75 894 GLU A O 1
ATOM 6546 N N . GLU A 1 895 ? 0.474 -46.577 10.576 1.00 80.56 895 GLU A N 1
ATOM 6547 C CA . GLU A 1 895 ? 0.584 -46.071 9.200 1.00 80.56 895 GLU A CA 1
ATOM 6548 C C . GLU A 1 895 ? -0.803 -45.712 8.646 1.00 80.56 895 GLU A C 1
ATOM 6550 O O . GLU A 1 895 ? -1.687 -46.558 8.509 1.00 80.56 895 GLU A O 1
ATOM 6555 N N . THR A 1 896 ? -0.981 -44.441 8.291 1.00 82.12 896 THR A N 1
ATOM 6556 C CA . THR A 1 896 ? -2.259 -43.898 7.831 1.00 82.12 896 THR A CA 1
ATOM 6557 C C . THR A 1 896 ? -2.179 -43.607 6.334 1.00 82.12 896 THR A C 1
ATOM 6559 O O . THR A 1 896 ? -1.744 -42.536 5.911 1.00 82.12 896 THR A O 1
ATOM 6562 N N . ASN A 1 897 ? -2.607 -44.570 5.513 1.00 81.19 897 ASN A N 1
ATOM 6563 C CA . ASN A 1 897 ? -2.646 -44.411 4.059 1.00 81.19 897 ASN A CA 1
ATOM 6564 C C . ASN A 1 897 ? -3.941 -43.706 3.602 1.00 81.19 897 ASN A C 1
ATOM 6566 O O . ASN A 1 897 ? -5.044 -44.268 3.616 1.00 81.19 897 ASN A O 1
ATOM 6570 N N . ILE A 1 898 ? -3.796 -42.453 3.171 1.00 84.25 898 ILE A N 1
ATOM 6571 C CA . ILE A 1 898 ? -4.887 -41.604 2.678 1.00 84.25 898 ILE A CA 1
ATOM 6572 C C . ILE A 1 898 ? -5.253 -41.956 1.226 1.00 84.25 898 ILE A C 1
ATOM 6574 O O . ILE A 1 898 ? -6.427 -41.843 0.856 1.00 84.25 898 ILE A O 1
ATOM 6578 N N . GLY A 1 899 ? -4.297 -42.430 0.420 1.00 83.44 899 GLY A N 1
ATOM 6579 C CA . GLY A 1 899 ? -4.479 -42.776 -0.995 1.00 83.44 899 GLY A CA 1
ATOM 6580 C C . GLY A 1 899 ? -4.929 -41.580 -1.839 1.00 83.44 899 GLY A C 1
ATOM 6581 O O . GLY A 1 899 ? -4.479 -40.458 -1.620 1.00 83.44 899 GLY A O 1
ATOM 6582 N N . ASP A 1 900 ? -5.871 -41.794 -2.764 1.00 83.88 900 ASP A N 1
ATOM 6583 C CA . ASP A 1 900 ? -6.447 -40.745 -3.636 1.00 83.88 900 ASP A CA 1
ATOM 6584 C C . ASP A 1 900 ? -7.405 -39.770 -2.916 1.00 83.88 900 ASP A C 1
ATOM 6586 O O . ASP A 1 900 ? -8.035 -38.909 -3.539 1.00 83.88 900 ASP A O 1
ATOM 6590 N N . ARG A 1 901 ? -7.602 -39.918 -1.600 1.00 81.81 901 ARG A N 1
ATOM 6591 C CA . ARG A 1 901 ? -8.564 -39.100 -0.849 1.00 81.81 901 ARG A CA 1
ATOM 6592 C C . ARG A 1 901 ? -8.012 -37.692 -0.631 1.00 81.81 901 ARG A C 1
ATOM 6594 O O . ARG A 1 901 ? -6.808 -37.490 -0.486 1.00 81.81 901 ARG A O 1
ATOM 6601 N N . LYS A 1 902 ? -8.913 -36.710 -0.560 1.00 84.38 902 LYS A N 1
ATOM 6602 C CA . LYS A 1 902 ? -8.600 -35.346 -0.119 1.00 84.38 902 LYS A CA 1
ATOM 6603 C C . LYS A 1 902 ? -9.107 -35.182 1.316 1.00 84.38 902 LYS A C 1
ATOM 6605 O O . LYS A 1 902 ? -10.318 -35.125 1.537 1.00 84.38 902 LYS A O 1
ATOM 6610 N N . THR A 1 903 ? -8.191 -35.125 2.277 1.00 84.88 903 THR A N 1
ATOM 6611 C CA . THR A 1 903 ? -8.500 -35.138 3.714 1.00 84.88 903 THR A CA 1
ATOM 6612 C C . THR A 1 903 ? -7.974 -33.878 4.396 1.00 84.88 903 THR A C 1
ATOM 6614 O O . THR A 1 903 ? -6.842 -33.458 4.166 1.00 84.88 903 THR A O 1
ATOM 6617 N N . ILE A 1 904 ? -8.795 -33.282 5.260 1.00 89.00 904 ILE A N 1
ATOM 6618 C CA . ILE A 1 904 ? -8.395 -32.217 6.183 1.00 89.00 904 ILE A CA 1
ATOM 6619 C C . ILE A 1 904 ? -8.642 -32.719 7.604 1.00 89.00 904 ILE A C 1
ATOM 6621 O O . ILE A 1 904 ? -9.780 -33.035 7.939 1.00 89.00 904 ILE A O 1
ATOM 6625 N N . ILE A 1 905 ? -7.596 -32.781 8.423 1.00 89.19 905 ILE A N 1
ATOM 6626 C CA . ILE A 1 905 ? -7.647 -33.103 9.851 1.00 89.19 905 ILE A CA 1
ATOM 6627 C C . ILE A 1 905 ? -7.559 -31.792 10.637 1.00 89.19 905 ILE A C 1
ATOM 6629 O O . ILE A 1 905 ? -6.705 -30.956 10.342 1.00 89.19 905 ILE A O 1
ATOM 6633 N N . VAL A 1 906 ? -8.432 -31.610 11.629 1.00 92.19 906 VAL A N 1
ATOM 6634 C CA . VAL A 1 906 ? -8.469 -30.418 12.488 1.00 92.19 906 VAL A CA 1
ATOM 6635 C C . VAL A 1 906 ? -8.557 -30.828 13.957 1.00 92.19 906 VAL A C 1
ATOM 6637 O O . VAL A 1 906 ? -9.483 -31.541 14.343 1.00 92.19 906 VAL A O 1
ATOM 6640 N N . THR A 1 907 ? -7.635 -30.349 14.787 1.00 88.62 907 THR A N 1
ATOM 6641 C CA . THR A 1 907 ? -7.742 -30.417 16.253 1.00 88.62 907 THR A CA 1
ATOM 6642 C C . THR A 1 907 ? -7.388 -29.078 16.891 1.00 88.62 907 THR A C 1
ATOM 6644 O O . THR A 1 907 ? -6.601 -28.307 16.344 1.00 88.62 907 THR A O 1
ATOM 6647 N N . ASP A 1 908 ? -8.000 -28.791 18.037 1.00 89.44 908 ASP A N 1
ATOM 6648 C CA . ASP A 1 908 ? -7.659 -27.676 18.926 1.00 89.44 908 ASP A CA 1
ATOM 6649 C C . ASP A 1 908 ? -6.481 -28.006 19.876 1.00 89.44 908 ASP A C 1
ATOM 6651 O O . ASP A 1 908 ? -5.921 -27.095 20.482 1.00 89.44 908 ASP A O 1
ATOM 6655 N N . GLY A 1 909 ? -6.065 -29.276 19.957 1.00 88.19 909 GLY A N 1
ATOM 6656 C CA . GLY A 1 909 ? -4.921 -29.767 20.730 1.00 88.19 909 GLY A CA 1
ATOM 6657 C C . GLY A 1 909 ? -3.694 -30.126 19.880 1.00 88.19 909 GLY A C 1
ATOM 6658 O O . GLY A 1 909 ? -3.535 -29.674 18.742 1.00 88.19 909 GLY A O 1
ATOM 6659 N N . ASN A 1 910 ? -2.801 -30.940 20.447 1.00 93.75 910 ASN A N 1
ATOM 6660 C CA . ASN A 1 910 ? -1.599 -31.442 19.772 1.00 93.75 910 ASN A CA 1
ATOM 6661 C C . ASN A 1 910 ? -1.922 -32.586 18.788 1.00 93.75 910 ASN A C 1
ATOM 6663 O O . ASN A 1 910 ? -2.897 -33.320 18.964 1.00 93.75 910 ASN A O 1
ATOM 6667 N N . VAL A 1 911 ? -1.052 -32.802 17.795 1.00 94.69 911 VAL A N 1
ATOM 6668 C CA . VAL A 1 911 ? -1.053 -34.003 16.941 1.00 94.69 911 VAL A CA 1
ATOM 6669 C C . VAL A 1 911 ? 0.259 -34.764 17.111 1.00 94.69 911 VAL A C 1
ATOM 6671 O O . VAL A 1 911 ? 1.321 -34.273 16.737 1.00 94.69 911 VAL A O 1
ATOM 6674 N N . ASN A 1 912 ? 0.184 -35.992 17.617 1.00 92.75 912 ASN A N 1
ATOM 6675 C CA . ASN A 1 912 ? 1.316 -36.916 17.668 1.00 92.75 912 ASN A CA 1
ATOM 6676 C C . ASN A 1 912 ? 1.253 -37.864 16.462 1.00 92.75 912 ASN A C 1
ATOM 6678 O O . ASN A 1 912 ? 0.258 -38.566 16.276 1.00 92.75 912 ASN A O 1
ATOM 6682 N N . ILE A 1 913 ? 2.300 -37.885 15.642 1.00 94.00 913 ILE A N 1
ATOM 6683 C CA . ILE A 1 913 ? 2.401 -38.704 14.431 1.00 94.00 913 ILE A CA 1
ATOM 6684 C C . ILE A 1 913 ? 3.382 -39.844 14.717 1.00 94.00 913 ILE A C 1
ATOM 6686 O O . ILE A 1 913 ? 4.593 -39.629 14.755 1.00 94.00 913 ILE A O 1
ATOM 6690 N N . ASN A 1 914 ? 2.857 -41.052 14.941 1.00 90.25 914 ASN A N 1
ATOM 6691 C CA . ASN A 1 914 ? 3.639 -42.232 15.327 1.00 90.25 914 ASN A CA 1
ATOM 6692 C C . ASN A 1 914 ? 3.767 -43.280 14.206 1.00 90.25 914 ASN A C 1
ATOM 6694 O O . ASN A 1 914 ? 4.550 -44.216 14.354 1.00 90.25 914 ASN A O 1
ATOM 6698 N N . GLY A 1 915 ? 3.048 -43.110 13.092 1.00 86.62 915 GLY A N 1
ATOM 6699 C CA . GLY A 1 915 ? 3.197 -43.882 11.856 1.00 86.62 915 GLY A CA 1
ATOM 6700 C C . GLY A 1 915 ? 3.353 -42.982 10.624 1.00 86.62 915 GLY A C 1
ATOM 6701 O O . GLY A 1 915 ? 3.131 -41.773 10.697 1.00 86.62 915 GLY A O 1
ATOM 6702 N N . ASN A 1 916 ? 3.739 -43.574 9.490 1.00 88.88 916 ASN A N 1
ATOM 6703 C CA . ASN A 1 916 ? 3.875 -42.860 8.214 1.00 88.88 916 ASN A CA 1
ATOM 6704 C C . ASN A 1 916 ? 2.505 -42.345 7.717 1.00 88.88 916 ASN A C 1
ATOM 6706 O O . ASN A 1 916 ? 1.481 -43.003 7.920 1.00 88.88 916 ASN A O 1
ATOM 6710 N N . LEU A 1 917 ? 2.486 -41.189 7.048 1.00 89.69 917 LEU A N 1
ATOM 6711 C CA . LEU A 1 917 ? 1.288 -40.538 6.505 1.00 89.69 917 LEU A CA 1
ATOM 6712 C C . LEU A 1 917 ? 1.425 -40.414 4.982 1.00 89.69 917 LEU A C 1
ATOM 6714 O O . LEU A 1 917 ? 1.993 -39.445 4.475 1.00 89.69 917 LEU A O 1
ATOM 6718 N N . ASN A 1 918 ? 0.905 -41.418 4.275 1.00 80.88 918 ASN A N 1
ATOM 6719 C CA . ASN A 1 918 ? 1.183 -41.659 2.857 1.00 80.88 918 ASN A CA 1
ATOM 6720 C C . ASN A 1 918 ? -0.009 -41.251 1.969 1.00 80.88 918 ASN A C 1
ATOM 6722 O O . ASN A 1 918 ? -1.168 -41.552 2.293 1.00 80.88 918 ASN A O 1
ATOM 6726 N N . LEU A 1 919 ? 0.265 -40.605 0.832 1.00 84.88 919 LEU A N 1
ATOM 6727 C CA . LEU A 1 919 ? -0.710 -40.319 -0.227 1.00 84.88 919 LEU A CA 1
ATOM 6728 C C . LEU A 1 919 ? -0.470 -41.238 -1.440 1.00 84.88 919 LEU A C 1
ATOM 6730 O O . LEU A 1 919 ? 0.505 -41.981 -1.510 1.00 84.88 919 LEU A O 1
ATOM 6734 N N . ASN A 1 920 ? -1.359 -41.162 -2.432 1.00 82.06 920 ASN A N 1
ATOM 6735 C CA . ASN A 1 920 ? -0.981 -41.484 -3.808 1.00 82.06 920 ASN A CA 1
ATOM 6736 C C . ASN A 1 920 ? -0.474 -40.194 -4.478 1.00 82.06 920 ASN A C 1
ATOM 6738 O O . ASN A 1 920 ? -1.218 -39.208 -4.500 1.00 82.06 920 ASN A O 1
ATOM 6742 N N . ASP A 1 921 ? 0.739 -40.202 -5.045 1.00 72.75 921 ASP A N 1
ATOM 6743 C CA . ASP A 1 921 ? 1.333 -39.046 -5.746 1.00 72.75 921 ASP A CA 1
ATOM 6744 C C . ASP A 1 921 ? 0.345 -38.426 -6.758 1.00 72.75 921 ASP A C 1
ATOM 6746 O O . ASP A 1 921 ? -0.396 -39.135 -7.453 1.00 72.75 921 ASP A O 1
ATOM 6750 N N . ASP A 1 922 ? 0.297 -37.089 -6.786 1.00 68.44 922 ASP A N 1
ATOM 6751 C CA . ASP A 1 922 ? -0.636 -36.207 -7.519 1.00 68.44 922 ASP A CA 1
ATOM 6752 C C . ASP A 1 922 ? -2.155 -36.416 -7.269 1.00 68.44 922 ASP A C 1
ATOM 6754 O O . ASP A 1 922 ? -2.968 -35.513 -7.509 1.00 68.44 922 ASP A O 1
ATOM 6758 N N . ASN A 1 923 ? -2.570 -37.568 -6.737 1.00 73.50 923 ASN A N 1
ATOM 6759 C CA . ASN A 1 923 ? -3.968 -37.978 -6.607 1.00 73.50 923 ASN A CA 1
ATOM 6760 C C . ASN A 1 923 ? -4.517 -37.838 -5.182 1.00 73.50 923 ASN A C 1
ATOM 6762 O O . ASN A 1 923 ? -5.702 -37.542 -5.028 1.00 73.50 923 ASN A O 1
ATOM 6766 N N . GLY A 1 924 ? -3.690 -37.918 -4.140 1.00 78.75 924 GLY A N 1
ATOM 6767 C CA . GLY A 1 924 ? -4.072 -37.663 -2.746 1.00 78.75 924 GLY A CA 1
ATOM 6768 C C . GLY A 1 924 ? -4.048 -36.186 -2.336 1.00 78.75 924 GLY A C 1
ATOM 6769 O O . GLY A 1 924 ? -3.733 -35.296 -3.131 1.00 78.75 924 GLY A O 1
ATOM 6770 N N . PHE A 1 925 ? -4.441 -35.895 -1.097 1.00 86.31 925 PHE A N 1
ATOM 6771 C CA . PHE A 1 925 ? -4.127 -34.647 -0.388 1.00 86.31 925 PHE A CA 1
ATOM 6772 C C . PHE A 1 925 ? -4.372 -34.818 1.113 1.00 86.31 925 PHE A C 1
ATOM 6774 O O . PHE A 1 925 ? -5.438 -35.292 1.509 1.00 86.31 925 PHE A O 1
ATOM 6781 N N . LEU A 1 926 ? -3.443 -34.327 1.932 1.00 88.69 926 LEU A N 1
ATOM 6782 C CA . LEU A 1 926 ? -3.599 -34.211 3.377 1.00 88.69 926 LEU A CA 1
ATOM 6783 C C . LEU A 1 926 ? -3.275 -32.781 3.833 1.00 88.69 926 LEU A C 1
ATOM 6785 O O . LEU A 1 926 ? -2.263 -32.204 3.435 1.00 88.69 926 LEU A O 1
ATOM 6789 N N . LEU A 1 927 ? -4.130 -32.230 4.692 1.00 90.88 927 LEU A N 1
ATOM 6790 C CA . LEU A 1 927 ? -3.869 -31.031 5.490 1.00 90.88 927 LEU A CA 1
ATOM 6791 C C . LEU A 1 927 ? -4.123 -31.371 6.959 1.00 90.88 927 LEU A C 1
ATOM 6793 O O . LEU A 1 927 ? -5.216 -31.824 7.290 1.00 90.88 927 LEU A O 1
ATOM 6797 N N . VAL A 1 928 ? -3.145 -31.128 7.825 1.00 92.44 928 VAL A N 1
ATOM 6798 C CA . VAL A 1 928 ? -3.261 -31.278 9.280 1.00 92.44 928 VAL A CA 1
ATOM 6799 C C . VAL A 1 928 ? -3.187 -29.894 9.915 1.00 92.44 928 VAL A C 1
ATOM 6801 O O . VAL A 1 928 ? -2.189 -29.196 9.749 1.00 92.44 928 VAL A O 1
ATOM 6804 N N . LEU A 1 929 ? -4.244 -29.505 10.628 1.00 94.25 929 LEU A N 1
ATOM 6805 C CA . LEU A 1 929 ? -4.323 -28.277 11.418 1.00 94.25 929 LEU A CA 1
ATOM 6806 C C . LEU A 1 929 ? -4.357 -28.645 12.908 1.00 94.25 929 LEU A C 1
ATOM 6808 O O . LEU A 1 929 ? -5.303 -29.302 13.349 1.00 94.25 929 LEU A O 1
ATOM 6812 N N . ALA A 1 930 ? -3.350 -28.217 13.668 1.00 94.25 930 ALA A N 1
ATOM 6813 C CA . ALA A 1 930 ? -3.243 -28.430 15.109 1.00 94.25 930 ALA A CA 1
ATOM 6814 C C . ALA A 1 930 ? -3.283 -27.097 15.872 1.00 94.25 930 ALA A C 1
ATOM 6816 O O . ALA A 1 930 ? -2.535 -26.170 15.554 1.00 94.25 930 ALA A O 1
ATOM 6817 N N . GLY A 1 931 ? -4.140 -27.010 16.891 1.00 88.12 931 GLY A N 1
ATOM 6818 C CA . GLY A 1 931 ? -4.193 -25.890 17.836 1.00 88.12 931 GLY A CA 1
ATOM 6819 C C . GLY A 1 931 ? -3.052 -25.897 18.860 1.00 88.12 931 GLY A C 1
ATOM 6820 O O . GLY A 1 931 ? -2.746 -24.853 19.430 1.00 88.12 931 GLY A O 1
ATOM 6821 N N . GLY A 1 932 ? -2.390 -27.043 19.037 1.00 91.88 932 GLY A N 1
ATOM 6822 C CA . GLY A 1 932 ? -1.122 -27.194 19.747 1.00 91.88 932 GLY A CA 1
ATOM 6823 C C . GLY A 1 932 ? 0.045 -27.512 18.805 1.00 91.88 932 GLY A C 1
ATOM 6824 O O . GLY A 1 932 ? 0.132 -27.006 17.683 1.00 91.88 932 GLY A O 1
ATOM 6825 N N . ASN A 1 933 ? 0.954 -28.364 19.276 1.00 94.56 933 ASN A N 1
ATOM 6826 C CA . ASN A 1 933 ? 2.139 -28.817 18.545 1.00 94.56 933 ASN A CA 1
ATOM 6827 C C . ASN A 1 933 ? 1.810 -29.938 17.548 1.00 94.56 933 ASN A C 1
ATOM 6829 O O . ASN A 1 933 ? 0.845 -30.682 17.731 1.00 94.56 933 ASN A O 1
ATOM 6833 N N . ILE A 1 934 ? 2.673 -30.128 16.550 1.00 96.06 934 ILE A N 1
ATOM 6834 C CA . ILE A 1 934 ? 2.756 -31.374 15.779 1.00 96.06 934 ILE A CA 1
ATOM 6835 C C . ILE A 1 934 ? 4.084 -32.058 16.119 1.00 96.06 934 ILE A C 1
ATOM 6837 O O . ILE A 1 934 ? 5.155 -31.520 15.841 1.00 96.06 934 ILE A O 1
ATOM 6841 N N . THR A 1 935 ? 4.017 -33.256 16.698 1.00 94.12 935 THR A N 1
ATOM 6842 C CA . THR A 1 935 ? 5.191 -34.049 17.089 1.00 94.12 935 THR A CA 1
ATOM 6843 C C . THR A 1 935 ? 5.279 -35.290 16.211 1.00 94.12 935 THR A C 1
ATOM 6845 O O . THR A 1 935 ? 4.444 -36.186 16.320 1.00 94.12 935 THR A O 1
ATOM 6848 N N . VAL A 1 936 ? 6.297 -35.376 15.355 1.00 93.69 936 VAL A N 1
ATOM 6849 C CA . VAL A 1 936 ? 6.617 -36.596 14.605 1.00 93.69 936 VAL A CA 1
ATOM 6850 C C . VAL A 1 936 ? 7.522 -37.475 15.462 1.00 93.69 936 VAL A C 1
ATOM 6852 O O . VAL A 1 936 ? 8.619 -37.067 15.838 1.00 93.69 936 VAL A O 1
ATOM 6855 N N . SER A 1 937 ? 7.076 -38.695 15.757 1.00 89.06 937 SER A N 1
ATOM 6856 C CA . SER A 1 937 ? 7.841 -39.667 16.538 1.00 89.06 937 SER A CA 1
ATOM 6857 C C . SER A 1 937 ? 9.193 -39.983 15.878 1.00 89.06 937 SER A C 1
ATOM 6859 O O . SER A 1 937 ? 9.228 -40.229 14.666 1.00 89.06 937 SER A O 1
ATOM 6861 N N . PRO A 1 938 ? 10.295 -40.086 16.650 1.00 85.50 938 PRO A N 1
ATOM 6862 C CA . PRO A 1 938 ? 11.607 -40.523 16.160 1.00 85.50 938 PRO A CA 1
ATOM 6863 C C . PRO A 1 938 ? 11.607 -41.854 15.390 1.00 85.50 938 PRO A C 1
ATOM 6865 O O . PRO A 1 938 ? 12.531 -42.101 14.620 1.00 85.50 938 PRO A O 1
ATOM 6868 N N . GLY A 1 939 ? 10.578 -42.695 15.584 1.00 84.75 939 GLY A N 1
ATOM 6869 C CA . GLY A 1 939 ? 10.377 -43.974 14.892 1.00 84.75 939 GLY A CA 1
ATOM 6870 C C . GLY A 1 939 ? 9.586 -43.918 13.574 1.00 84.75 939 GLY A C 1
ATOM 6871 O O . GLY A 1 939 ? 9.443 -44.951 12.930 1.00 84.75 939 GLY A O 1
ATOM 6872 N N . VAL A 1 940 ? 9.078 -42.752 13.157 1.00 88.75 940 VAL A N 1
ATOM 6873 C CA . VAL A 1 940 ? 8.490 -42.528 11.817 1.00 88.75 940 VAL A CA 1
ATOM 6874 C C . VAL A 1 940 ? 9.610 -42.169 10.850 1.00 88.75 940 VAL A C 1
ATOM 6876 O O . VAL A 1 940 ? 10.360 -41.242 11.143 1.00 88.75 940 VAL A O 1
ATOM 6879 N N . GLY A 1 941 ? 9.754 -42.866 9.722 1.00 84.94 941 GLY A N 1
ATOM 6880 C CA . GLY A 1 941 ? 10.884 -42.653 8.810 1.00 84.94 941 GLY A CA 1
ATOM 6881 C C . GLY A 1 941 ? 11.298 -43.883 7.995 1.00 84.94 941 GLY A C 1
ATOM 6882 O O . GLY A 1 941 ? 10.637 -44.919 8.007 1.00 84.94 941 GLY A O 1
ATOM 6883 N N . GLU A 1 942 ? 12.402 -43.752 7.264 1.00 84.75 942 GLU A N 1
ATOM 6884 C CA . GLU A 1 942 ? 12.997 -44.805 6.442 1.00 84.75 942 GLU A CA 1
ATOM 6885 C C . GLU A 1 942 ? 13.755 -45.836 7.295 1.00 84.75 942 GLU A C 1
ATOM 6887 O O . GLU A 1 942 ? 14.618 -45.502 8.109 1.00 84.75 942 GLU A O 1
ATOM 6892 N N . ALA A 1 943 ? 13.467 -47.117 7.052 1.00 78.38 943 ALA A N 1
ATOM 6893 C CA . ALA A 1 943 ? 13.948 -48.241 7.855 1.00 78.38 943 ALA A CA 1
ATOM 6894 C C . ALA A 1 943 ? 15.396 -48.681 7.550 1.00 78.38 943 ALA A C 1
ATOM 6896 O O . ALA A 1 943 ? 15.946 -49.522 8.258 1.00 78.38 943 ALA A O 1
ATOM 6897 N N . THR A 1 944 ? 16.027 -48.175 6.485 1.00 82.50 944 THR A N 1
ATOM 6898 C CA . THR A 1 944 ? 17.421 -48.483 6.122 1.00 82.50 944 THR A CA 1
ATOM 6899 C C . THR A 1 944 ? 18.189 -47.208 5.811 1.00 82.50 944 THR A C 1
ATOM 6901 O O . THR A 1 944 ? 17.890 -46.511 4.846 1.00 82.50 944 THR A O 1
ATOM 6904 N N . TYR A 1 945 ? 19.236 -46.948 6.591 1.00 84.88 945 TYR A N 1
ATOM 6905 C CA . TYR A 1 945 ? 20.037 -45.736 6.474 1.00 84.88 945 TYR A CA 1
ATOM 6906 C C . TYR A 1 945 ? 20.675 -45.566 5.079 1.00 84.88 945 TYR A C 1
ATOM 6908 O O . TYR A 1 945 ? 21.492 -46.391 4.659 1.00 84.88 945 TYR A O 1
ATOM 6916 N N . ARG A 1 946 ? 20.297 -44.507 4.348 1.00 84.38 946 ARG A N 1
ATOM 6917 C CA . ARG A 1 946 ? 20.685 -44.265 2.944 1.00 84.38 946 ARG A CA 1
ATOM 6918 C C . ARG A 1 946 ? 20.577 -42.785 2.542 1.00 84.38 946 ARG A C 1
ATOM 6920 O O . ARG A 1 946 ? 20.164 -41.932 3.322 1.00 84.38 946 ARG A O 1
ATOM 6927 N N . ASN A 1 947 ? 20.911 -42.459 1.292 1.00 84.88 947 ASN A N 1
ATOM 6928 C CA . ASN A 1 947 ? 20.581 -41.147 0.729 1.00 84.88 947 ASN A CA 1
ATOM 6929 C C . ASN A 1 947 ? 19.072 -41.070 0.419 1.00 84.88 947 ASN A C 1
ATOM 6931 O O . ASN A 1 947 ? 18.609 -41.694 -0.533 1.00 84.88 947 ASN A O 1
ATOM 6935 N N . ILE A 1 948 ? 18.326 -40.303 1.218 1.00 78.75 948 ILE A N 1
ATOM 6936 C CA . ILE A 1 948 ? 16.864 -40.134 1.108 1.00 78.75 948 ILE A CA 1
ATOM 6937 C C . ILE A 1 948 ? 16.420 -39.028 0.130 1.00 78.75 948 ILE A C 1
ATOM 6939 O O . ILE A 1 948 ? 15.222 -38.860 -0.095 1.00 78.75 948 ILE A O 1
ATOM 6943 N N . SER A 1 949 ? 17.354 -38.267 -0.454 1.00 77.31 949 SER A N 1
ATOM 6944 C CA . SER A 1 949 ? 17.026 -37.194 -1.407 1.00 77.31 949 SER A CA 1
ATOM 6945 C C . SER A 1 949 ? 16.465 -37.731 -2.733 1.00 77.31 949 SER A C 1
ATOM 6947 O O . SER A 1 949 ? 16.679 -38.890 -3.091 1.00 77.31 949 SER A O 1
ATOM 6949 N N . VAL A 1 950 ? 15.774 -36.879 -3.502 1.00 66.19 950 VAL A N 1
ATOM 6950 C CA . VAL A 1 950 ? 15.074 -37.280 -4.744 1.00 66.19 950 VAL A CA 1
ATOM 6951 C C . VAL A 1 950 ? 15.974 -37.902 -5.826 1.00 66.19 950 VAL A C 1
ATOM 6953 O O . VAL A 1 950 ? 15.484 -38.640 -6.674 1.00 66.19 950 VAL A O 1
ATOM 6956 N N . SER A 1 951 ? 17.289 -37.660 -5.795 1.00 60.72 951 SER A N 1
ATOM 6957 C CA . SER A 1 951 ? 18.266 -38.278 -6.707 1.00 60.72 951 SER A CA 1
ATOM 6958 C C . SER A 1 951 ? 18.846 -39.608 -6.199 1.00 60.72 951 SER A C 1
ATOM 6960 O O . SER A 1 951 ? 19.559 -40.281 -6.940 1.00 60.72 951 SER A O 1
ATOM 6962 N N . GLY A 1 952 ? 18.540 -40.013 -4.961 1.00 58.38 952 GLY A N 1
ATOM 6963 C CA . GLY A 1 952 ? 19.048 -41.231 -4.317 1.00 58.38 952 GLY A CA 1
ATOM 6964 C C . GLY A 1 952 ? 18.344 -42.536 -4.715 1.00 58.38 952 GLY A C 1
ATOM 6965 O O . GLY A 1 952 ? 18.719 -43.594 -4.216 1.00 58.38 952 GLY A O 1
ATOM 6966 N N . GLY A 1 953 ? 17.333 -42.482 -5.592 1.00 57.28 953 GLY A N 1
ATOM 6967 C CA . GLY A 1 953 ? 16.541 -43.654 -5.996 1.00 57.28 953 GLY A CA 1
ATOM 6968 C C . GLY A 1 953 ? 15.514 -44.105 -4.950 1.00 57.28 953 GLY A C 1
ATOM 6969 O O . GLY A 1 953 ? 15.223 -45.296 -4.853 1.00 57.28 953 GLY A O 1
ATOM 6970 N N . TYR A 1 954 ? 15.003 -43.170 -4.141 1.00 61.34 954 TYR A N 1
ATOM 6971 C CA . TYR A 1 954 ? 14.031 -43.439 -3.082 1.00 61.34 954 TYR A CA 1
ATOM 6972 C C . TYR A 1 954 ? 12.631 -42.927 -3.464 1.00 61.34 954 TYR A C 1
ATOM 6974 O O . TYR A 1 954 ? 12.426 -41.725 -3.659 1.00 61.34 954 TYR A O 1
ATOM 6982 N N . ASN A 1 955 ? 11.680 -43.856 -3.595 1.00 59.34 955 ASN A N 1
ATOM 6983 C CA . ASN A 1 955 ? 10.462 -43.658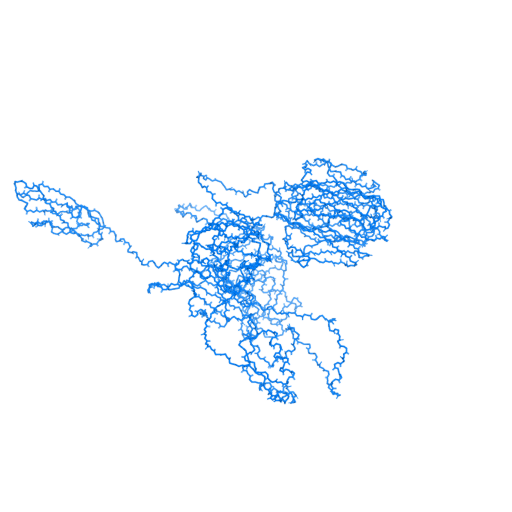 -4.392 1.00 59.34 955 ASN A CA 1
ATOM 6984 C C . ASN A 1 955 ? 9.242 -43.119 -3.629 1.00 59.34 955 ASN A C 1
ATOM 6986 O O . ASN A 1 955 ? 8.276 -42.738 -4.281 1.00 59.34 955 ASN A O 1
ATOM 6990 N N . SER A 1 956 ? 9.243 -43.108 -2.292 1.00 75.25 956 SER A N 1
ATOM 6991 C CA . SER A 1 956 ? 8.072 -42.692 -1.504 1.00 75.25 956 SER A CA 1
ATOM 6992 C C . SER A 1 956 ? 8.508 -42.010 -0.199 1.00 75.25 956 SER A C 1
ATOM 6994 O O . SER A 1 956 ? 9.301 -42.603 0.527 1.00 75.25 956 SER A O 1
ATOM 6996 N N . PRO A 1 957 ? 8.060 -40.780 0.105 1.00 86.50 957 PRO A N 1
ATOM 6997 C CA . PRO A 1 957 ? 8.274 -40.124 1.406 1.00 86.50 957 PRO A CA 1
ATOM 6998 C C . PRO A 1 957 ? 7.545 -40.853 2.556 1.00 86.50 957 PRO A C 1
ATOM 7000 O O . PRO A 1 957 ? 6.768 -41.769 2.310 1.00 86.50 957 PRO A O 1
ATOM 7003 N N . GLN A 1 958 ? 7.780 -40.446 3.813 1.00 88.81 958 GLN A N 1
ATOM 7004 C CA . GLN A 1 958 ? 7.028 -40.957 4.979 1.00 88.81 958 GLN A CA 1
ATOM 7005 C C . GLN A 1 958 ? 5.957 -40.000 5.497 1.00 88.81 958 GLN A C 1
ATOM 7007 O O . GLN A 1 958 ? 5.092 -40.415 6.266 1.00 88.81 958 GLN A O 1
ATOM 7012 N N . LEU A 1 959 ? 6.031 -38.723 5.122 1.00 90.81 959 LEU A N 1
ATOM 7013 C CA . LEU A 1 959 ? 5.022 -37.719 5.431 1.00 90.81 959 LEU A CA 1
ATOM 7014 C C . LEU A 1 959 ? 4.712 -36.921 4.170 1.00 90.81 959 LEU A C 1
ATOM 7016 O O . LEU A 1 959 ? 5.596 -36.269 3.611 1.00 90.81 959 LEU A O 1
ATOM 7020 N N . GLU A 1 960 ? 3.451 -36.936 3.761 1.00 89.00 960 GLU A N 1
ATOM 7021 C CA . GLU A 1 960 ? 2.954 -36.156 2.634 1.00 89.00 960 GLU A CA 1
ATOM 7022 C C . GLU A 1 960 ? 1.804 -35.250 3.049 1.00 89.00 960 GLU A C 1
ATOM 7024 O O . GLU A 1 960 ? 0.828 -35.696 3.655 1.00 89.00 960 GLU A O 1
ATOM 7029 N N . GLY A 1 961 ? 1.887 -33.971 2.681 1.00 88.81 961 GLY A N 1
ATOM 7030 C CA . GLY A 1 961 ? 0.801 -33.023 2.914 1.00 88.81 961 GLY A CA 1
ATOM 7031 C C . GLY A 1 961 ? 1.243 -31.649 3.392 1.00 88.81 961 GLY A C 1
ATOM 7032 O O . GLY A 1 961 ? 2.387 -31.222 3.241 1.00 88.81 961 GLY A O 1
ATOM 7033 N N . ILE A 1 962 ? 0.287 -30.929 3.966 1.00 91.50 962 ILE A N 1
ATOM 7034 C CA . ILE A 1 962 ? 0.513 -29.636 4.601 1.00 91.50 962 ILE A CA 1
ATOM 7035 C C . ILE A 1 962 ? 0.288 -29.810 6.100 1.00 91.50 962 ILE A C 1
ATOM 7037 O O . ILE A 1 962 ? -0.788 -30.228 6.523 1.00 91.50 962 ILE A O 1
ATOM 7041 N N . PHE A 1 963 ? 1.294 -29.476 6.898 1.00 93.25 963 PHE A N 1
ATOM 7042 C CA . PHE A 1 963 ? 1.274 -29.619 8.350 1.00 93.25 963 PHE A CA 1
ATOM 7043 C C . PHE A 1 963 ? 1.375 -28.234 8.983 1.00 93.25 963 PHE A C 1
ATOM 7045 O O . PHE A 1 963 ? 2.348 -27.519 8.750 1.00 93.25 963 PHE A O 1
ATOM 7052 N N . TYR A 1 964 ? 0.356 -27.849 9.749 1.00 94.94 964 TYR A N 1
ATOM 7053 C CA . TYR A 1 964 ? 0.250 -26.544 10.393 1.00 94.94 964 TYR A CA 1
ATOM 7054 C C . TYR A 1 964 ? 0.016 -26.715 11.894 1.00 94.94 964 TYR A C 1
ATOM 7056 O O . TYR A 1 964 ? -1.058 -27.151 12.314 1.00 94.94 964 TYR A O 1
ATOM 7064 N N . ALA A 1 965 ? 1.023 -26.358 12.686 1.00 93.81 965 ALA A N 1
ATOM 7065 C CA . ALA A 1 965 ? 0.945 -26.248 14.134 1.00 93.81 965 ALA A CA 1
ATOM 7066 C C . ALA A 1 965 ? 0.816 -24.775 14.542 1.00 93.81 965 ALA A C 1
ATOM 7068 O O . ALA A 1 965 ? 1.595 -23.930 14.097 1.00 93.81 965 ALA A O 1
ATOM 7069 N N . GLN A 1 966 ? -0.133 -24.479 15.428 1.00 89.81 966 GLN A N 1
ATOM 7070 C CA . GLN A 1 966 ? -0.149 -23.224 16.186 1.00 89.81 966 GLN A CA 1
ATOM 7071 C C . GLN A 1 966 ? 0.968 -23.188 17.240 1.00 89.81 966 GLN A C 1
ATOM 7073 O O . GLN A 1 966 ? 1.441 -22.109 17.576 1.00 89.81 966 GLN A O 1
ATOM 7078 N N . GLY A 1 967 ? 1.409 -24.356 17.719 1.00 90.25 967 GLY A N 1
ATOM 7079 C CA . GLY A 1 967 ? 2.654 -24.515 18.466 1.00 90.25 967 GLY A CA 1
ATOM 7080 C C . GLY A 1 967 ? 3.855 -24.768 17.548 1.00 90.25 967 GLY A C 1
ATOM 7081 O O . GLY A 1 967 ? 3.964 -24.218 16.448 1.00 90.25 967 GLY A O 1
ATOM 7082 N N . THR A 1 968 ? 4.756 -25.645 17.988 1.00 89.56 968 THR A N 1
ATOM 7083 C CA . THR A 1 968 ? 5.920 -26.095 17.209 1.00 89.56 968 THR A CA 1
ATOM 7084 C C . THR A 1 968 ? 5.599 -27.283 16.293 1.00 89.56 968 THR A C 1
ATOM 7086 O O . THR A 1 968 ? 4.679 -28.062 16.556 1.00 89.56 968 THR A O 1
ATOM 7089 N N . PHE A 1 969 ? 6.393 -27.464 15.233 1.00 93.19 969 PHE A N 1
ATOM 7090 C CA . PHE A 1 969 ? 6.515 -28.749 14.531 1.00 93.19 969 PHE A CA 1
ATOM 7091 C C . PHE A 1 969 ? 7.859 -29.388 14.900 1.00 93.19 969 PHE A C 1
ATOM 7093 O O . PHE A 1 969 ? 8.904 -28.844 14.545 1.00 93.19 969 PHE A O 1
ATOM 7100 N N . ASN A 1 970 ? 7.854 -30.523 15.600 1.00 92.06 970 ASN A N 1
ATOM 7101 C CA . ASN A 1 970 ? 9.062 -31.210 16.069 1.00 92.06 970 ASN A CA 1
ATOM 7102 C C . ASN A 1 970 ? 9.207 -32.595 15.421 1.00 92.06 970 ASN A C 1
ATOM 7104 O O . ASN A 1 970 ? 8.221 -33.297 15.203 1.00 92.06 970 ASN A O 1
ATOM 7108 N N . THR A 1 971 ? 10.443 -32.990 15.118 1.00 89.12 971 THR A N 1
ATOM 7109 C CA . THR A 1 971 ? 10.770 -34.202 14.353 1.00 89.12 971 THR A CA 1
ATOM 7110 C C . THR A 1 971 ? 11.562 -35.270 15.101 1.00 89.12 971 THR A C 1
ATOM 7112 O O . THR A 1 971 ? 11.577 -36.401 14.613 1.00 89.12 971 THR A O 1
ATOM 7115 N N . GLY A 1 972 ? 12.238 -34.963 16.213 1.00 73.25 972 GLY A N 1
ATOM 7116 C CA . GLY A 1 972 ? 13.253 -35.859 16.785 1.00 73.25 972 GLY A CA 1
ATOM 7117 C C . GLY A 1 972 ? 13.583 -35.626 18.259 1.00 73.25 972 GLY A C 1
ATOM 7118 O O . GLY A 1 972 ? 12.968 -34.795 18.933 1.00 73.25 972 GLY A O 1
ATOM 7119 N N . THR A 1 973 ? 14.557 -36.387 18.763 1.00 67.25 973 THR A N 1
ATOM 7120 C CA . THR A 1 973 ? 14.932 -36.412 20.185 1.00 67.25 973 THR A CA 1
ATOM 7121 C C . THR A 1 973 ? 16.207 -35.612 20.445 1.00 67.25 973 THR A C 1
ATOM 7123 O O . THR A 1 973 ? 17.265 -35.909 19.892 1.00 67.25 973 THR A O 1
ATOM 7126 N N . VAL A 1 974 ? 16.159 -34.633 21.356 1.00 54.94 974 VAL A N 1
ATOM 7127 C CA . VAL A 1 974 ? 17.339 -33.823 21.716 1.00 54.94 974 VAL A CA 1
ATOM 7128 C C . VAL A 1 974 ? 18.302 -34.616 22.615 1.00 54.94 974 VAL A C 1
ATOM 7130 O O . VAL A 1 974 ? 18.351 -34.423 23.829 1.00 54.94 974 VAL A O 1
ATOM 7133 N N . GLY A 1 975 ? 19.092 -35.509 22.013 1.00 57.00 975 GLY A N 1
ATOM 7134 C CA . GLY A 1 975 ? 20.248 -36.145 22.652 1.00 57.00 975 GLY A CA 1
ATOM 7135 C C . GLY A 1 975 ? 20.525 -37.585 22.212 1.00 57.00 975 GLY A C 1
ATOM 7136 O O . GLY A 1 975 ? 19.605 -38.373 22.048 1.00 57.00 975 GLY A O 1
ATOM 7137 N N . ILE A 1 976 ? 21.822 -37.928 22.148 1.00 57.62 976 ILE A N 1
ATOM 7138 C CA . ILE A 1 976 ? 22.398 -39.234 21.750 1.00 57.62 976 ILE A CA 1
ATOM 7139 C C . ILE A 1 976 ? 22.302 -39.510 20.236 1.00 57.62 976 ILE A C 1
ATOM 7141 O O . ILE A 1 976 ? 21.260 -39.359 19.618 1.00 57.62 976 ILE A O 1
ATOM 7145 N N . THR A 1 977 ? 23.420 -39.911 19.621 1.00 61.19 977 THR A N 1
ATOM 7146 C CA . THR A 1 977 ? 23.498 -40.203 18.178 1.00 61.19 977 THR A CA 1
ATOM 7147 C C . THR A 1 977 ? 23.131 -41.649 17.873 1.00 61.19 977 THR A C 1
ATOM 7149 O O . THR A 1 977 ? 23.677 -42.571 18.477 1.00 61.19 977 THR A O 1
ATOM 7152 N N . GLY A 1 978 ? 22.244 -41.839 16.894 1.00 65.38 978 GLY A N 1
ATOM 7153 C CA . GLY A 1 978 ? 21.737 -43.141 16.461 1.00 65.38 978 GLY A CA 1
ATOM 7154 C C . GLY A 1 978 ? 20.444 -43.590 17.148 1.00 65.38 978 GLY A C 1
ATOM 7155 O O . GLY A 1 978 ? 20.118 -44.771 17.063 1.00 65.38 978 GLY A O 1
ATOM 7156 N N . THR A 1 979 ? 19.724 -42.694 17.832 1.00 71.62 979 THR A N 1
ATOM 7157 C CA . THR A 1 979 ? 18.406 -42.985 18.436 1.00 71.62 979 THR A CA 1
ATOM 7158 C C . THR A 1 979 ? 17.255 -42.890 17.441 1.00 71.62 979 THR A C 1
ATOM 7160 O O . THR A 1 979 ? 16.268 -43.611 17.570 1.00 71.62 979 THR A O 1
ATOM 7163 N N . ASP A 1 980 ? 17.388 -42.002 16.458 1.00 85.69 980 ASP A N 1
ATOM 7164 C CA . ASP A 1 980 ? 16.319 -41.600 15.549 1.00 85.69 980 ASP A CA 1
ATOM 7165 C C . ASP A 1 980 ? 16.574 -42.192 14.149 1.00 85.69 980 ASP A C 1
ATOM 7167 O O . ASP A 1 980 ? 17.730 -42.371 13.748 1.00 85.69 980 ASP A O 1
ATOM 7171 N N . ILE A 1 981 ? 15.515 -42.473 13.377 1.00 86.31 981 ILE A N 1
ATOM 7172 C CA . ILE A 1 981 ? 15.642 -42.907 11.970 1.00 86.31 981 ILE A CA 1
ATOM 7173 C C . ILE A 1 981 ? 15.502 -41.731 10.992 1.00 86.31 981 ILE A C 1
ATOM 7175 O O . ILE A 1 981 ? 15.080 -40.639 11.368 1.00 86.31 981 ILE A O 1
ATOM 7179 N N . GLN A 1 982 ? 15.875 -41.921 9.726 1.00 89.12 982 GLN A N 1
ATOM 7180 C CA . GLN A 1 982 ? 15.833 -40.850 8.723 1.00 89.12 982 GLN A CA 1
ATOM 7181 C C . GLN A 1 982 ? 14.399 -40.483 8.321 1.00 89.12 982 GLN A C 1
ATOM 7183 O O .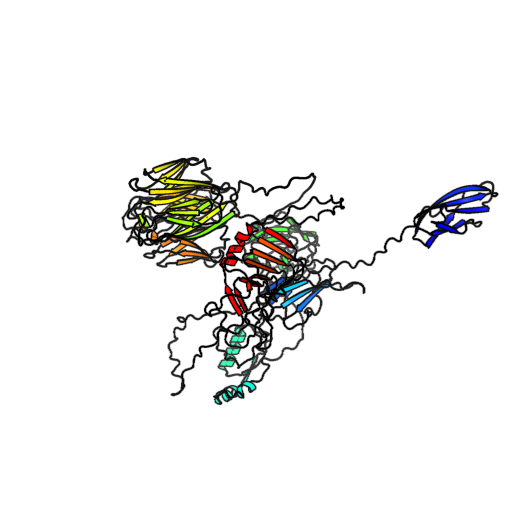 GLN A 1 982 ? 13.598 -41.377 8.077 1.00 89.12 982 GLN A O 1
ATOM 7188 N N . LEU A 1 983 ? 14.081 -39.194 8.182 1.00 89.69 983 LEU A N 1
ATOM 7189 C CA . LEU A 1 983 ? 12.739 -38.723 7.813 1.00 89.69 983 LEU A CA 1
ATOM 7190 C C . LEU A 1 983 ? 12.734 -37.989 6.471 1.00 89.69 983 LEU A C 1
ATOM 7192 O O . LEU A 1 983 ? 13.414 -36.973 6.322 1.00 89.69 983 LEU A O 1
ATOM 7196 N N . ARG A 1 984 ? 11.891 -38.426 5.529 1.00 89.19 984 ARG A N 1
ATOM 7197 C CA . ARG A 1 984 ? 11.537 -37.636 4.343 1.00 89.19 984 ARG A CA 1
ATOM 7198 C C . ARG A 1 984 ? 10.101 -37.114 4.426 1.00 89.19 984 ARG A C 1
ATOM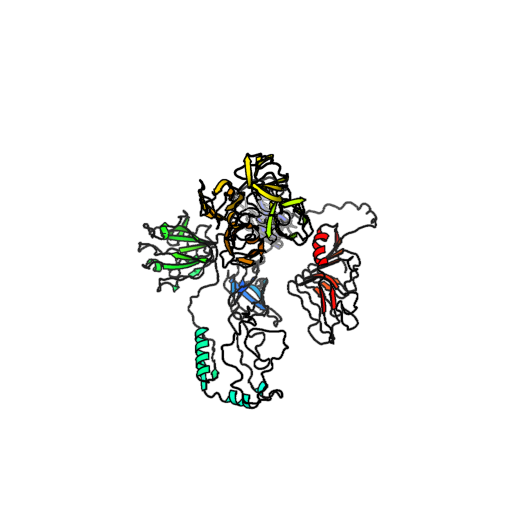 7200 O O . ARG A 1 984 ? 9.160 -37.900 4.543 1.00 89.19 984 ARG A O 1
ATOM 7207 N N . THR A 1 985 ? 9.957 -35.797 4.281 1.00 90.06 985 THR A N 1
ATOM 7208 C CA . THR A 1 985 ? 8.669 -35.092 4.196 1.00 90.06 985 THR A CA 1
ATOM 7209 C C . THR A 1 985 ? 8.542 -34.394 2.842 1.00 90.06 985 THR A C 1
ATOM 7211 O O . THR A 1 985 ? 9.381 -33.557 2.508 1.00 90.06 985 THR A O 1
ATOM 7214 N N . ASP A 1 9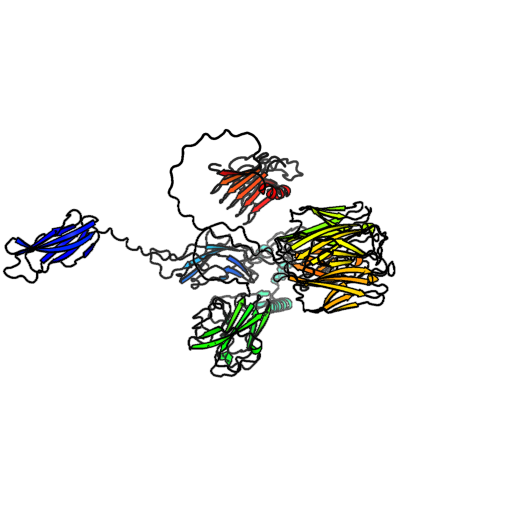86 ? 7.481 -34.680 2.090 1.00 88.00 986 ASP A N 1
ATOM 7215 C CA . ASP A 1 986 ? 7.156 -34.009 0.826 1.00 88.00 986 ASP A CA 1
ATOM 7216 C C . ASP A 1 986 ? 5.902 -33.147 1.025 1.00 88.00 986 ASP A C 1
ATOM 7218 O O . ASP A 1 986 ? 4.811 -33.661 1.274 1.00 88.00 986 ASP A O 1
ATOM 7222 N N . GLY A 1 987 ? 6.039 -31.819 0.949 1.00 84.56 987 GLY A N 1
ATOM 7223 C CA . GLY A 1 987 ? 4.912 -30.935 1.243 1.00 84.56 987 GLY A CA 1
ATOM 7224 C C . GLY A 1 987 ? 5.275 -29.545 1.748 1.00 84.56 987 GLY A C 1
ATOM 7225 O O . GLY A 1 987 ? 6.157 -28.877 1.209 1.00 84.56 987 GLY A O 1
ATOM 7226 N N . THR A 1 988 ? 4.543 -29.080 2.763 1.00 88.81 988 THR A N 1
ATOM 7227 C CA . THR A 1 988 ? 4.770 -27.802 3.462 1.00 88.81 988 THR A CA 1
ATOM 7228 C C . THR A 1 988 ? 4.591 -27.996 4.964 1.00 88.81 988 THR A C 1
ATOM 7230 O O . THR A 1 988 ? 3.577 -28.534 5.402 1.00 88.81 988 THR A O 1
ATOM 7233 N N . VAL A 1 989 ? 5.556 -27.528 5.754 1.00 90.94 989 VAL A N 1
ATOM 7234 C CA . VAL A 1 989 ? 5.535 -27.582 7.221 1.00 90.94 989 VAL A CA 1
ATOM 7235 C C . VAL A 1 989 ? 5.564 -26.166 7.779 1.00 90.94 989 VAL A C 1
ATOM 7237 O O . VAL A 1 989 ? 6.368 -25.341 7.349 1.00 90.94 989 VAL A O 1
ATOM 7240 N N . ILE A 1 990 ? 4.675 -25.893 8.730 1.00 88.75 990 ILE A N 1
ATOM 7241 C CA . ILE A 1 990 ? 4.540 -24.620 9.434 1.00 88.75 990 ILE A CA 1
ATOM 7242 C C . ILE A 1 990 ? 4.337 -24.940 10.917 1.00 88.75 990 ILE A C 1
ATOM 7244 O O . ILE A 1 990 ? 3.394 -25.643 11.271 1.00 88.75 990 ILE A O 1
ATOM 7248 N N . GLY A 1 991 ? 5.195 -24.399 11.777 1.00 91.06 991 GLY A N 1
ATOM 7249 C CA . GLY A 1 991 ? 4.926 -24.262 13.207 1.00 91.06 991 GLY A CA 1
ATOM 7250 C C . GLY A 1 991 ? 5.043 -22.790 13.570 1.00 91.06 991 GLY A C 1
ATOM 7251 O O . GLY A 1 991 ? 6.075 -22.181 13.285 1.00 91.06 991 GLY A O 1
ATOM 7252 N N . MET A 1 992 ? 3.989 -22.201 14.134 1.00 84.19 992 MET A N 1
ATOM 7253 C CA . MET A 1 992 ? 3.952 -20.768 14.450 1.00 84.19 992 MET A CA 1
ATOM 7254 C C . MET A 1 992 ? 4.894 -20.405 15.611 1.00 84.19 992 MET A C 1
ATOM 7256 O O . MET A 1 992 ? 5.437 -19.304 15.622 1.00 84.19 992 MET A O 1
ATOM 7260 N N . GLU A 1 993 ? 5.161 -21.344 16.526 1.00 82.81 993 GLU A N 1
ATOM 7261 C CA . GLU A 1 993 ? 6.215 -21.229 17.552 1.00 82.81 993 GLU A CA 1
ATOM 7262 C C 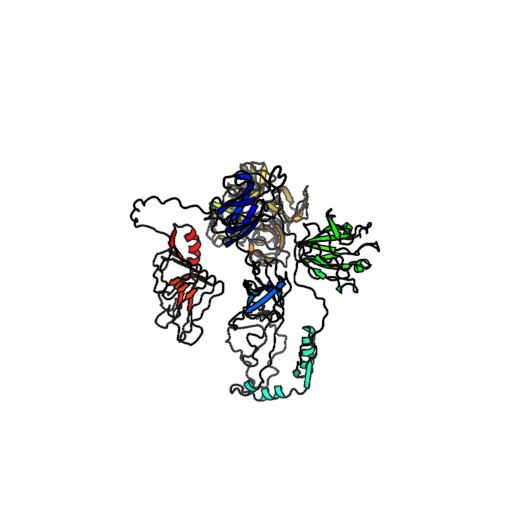. GLU A 1 993 ? 7.585 -21.761 17.072 1.00 82.81 993 GLU A C 1
ATOM 7264 O O . GLU A 1 993 ? 8.568 -21.716 17.810 1.00 82.81 993 GLU A O 1
ATOM 7269 N N . GLY A 1 994 ? 7.673 -22.251 15.828 1.00 84.88 994 GLY A N 1
ATOM 7270 C CA . GLY A 1 994 ? 8.907 -22.710 15.186 1.00 84.88 994 GLY A CA 1
ATOM 7271 C C . GLY A 1 994 ? 8.852 -24.137 14.628 1.00 84.88 994 GLY A C 1
ATOM 7272 O O . GLY A 1 994 ? 7.908 -24.898 14.846 1.00 84.88 994 GLY A O 1
ATOM 7273 N N . VAL A 1 995 ? 9.906 -24.509 13.896 1.00 89.81 995 VAL A N 1
ATOM 7274 C CA . VAL A 1 995 ? 10.113 -25.860 13.353 1.00 89.81 995 VAL A CA 1
ATOM 7275 C C . VAL A 1 995 ? 11.428 -26.412 13.902 1.00 89.81 995 VAL A C 1
ATOM 7277 O O . VAL A 1 995 ? 12.496 -25.857 13.647 1.00 89.81 995 VAL A O 1
ATOM 7280 N N . THR A 1 996 ? 11.350 -27.500 14.663 1.00 86.94 996 THR A N 1
ATOM 7281 C CA . THR A 1 996 ? 12.486 -28.154 15.317 1.00 86.94 996 THR A CA 1
ATOM 7282 C C . THR A 1 996 ? 12.917 -29.376 14.510 1.00 86.94 996 THR A C 1
ATOM 7284 O O . THR A 1 996 ? 12.256 -30.420 14.511 1.00 86.94 996 THR A O 1
ATOM 7287 N N . LEU A 1 997 ? 14.050 -29.236 13.820 1.00 87.00 997 LEU A N 1
ATOM 7288 C CA . LEU A 1 997 ? 14.761 -30.342 13.178 1.00 87.00 997 LEU A CA 1
ATOM 7289 C C . LEU A 1 997 ? 15.674 -30.977 14.225 1.00 87.00 997 LEU A C 1
ATOM 7291 O O . LEU A 1 997 ? 16.703 -30.411 14.593 1.00 87.00 997 LEU A O 1
ATOM 7295 N N . GLY A 1 998 ? 15.188 -32.065 14.818 1.00 80.75 998 GLY A N 1
ATOM 7296 C CA . GLY A 1 998 ? 15.726 -32.644 16.045 1.00 80.75 998 GLY A CA 1
ATOM 7297 C C . GLY A 1 998 ? 16.424 -33.986 15.855 1.00 80.75 998 GLY A C 1
ATOM 7298 O O . GLY A 1 998 ? 16.857 -34.558 16.852 1.00 80.75 998 GLY A O 1
ATOM 7299 N N . ARG A 1 999 ? 16.494 -34.532 14.632 1.00 86.31 999 ARG A N 1
ATOM 7300 C CA . ARG A 1 999 ? 16.880 -35.936 14.442 1.00 86.31 999 ARG A CA 1
ATOM 7301 C C . ARG A 1 999 ? 18.374 -36.188 14.507 1.00 86.31 999 ARG A C 1
ATOM 7303 O O . ARG A 1 999 ? 19.171 -35.571 13.805 1.00 86.31 999 ARG A O 1
ATOM 7310 N N . ASN A 1 1000 ? 18.744 -37.204 15.282 1.00 83.06 1000 ASN A N 1
ATOM 7311 C CA . ASN A 1 1000 ? 20.135 -37.596 15.487 1.00 83.06 1000 ASN A CA 1
ATOM 7312 C C . ASN A 1 1000 ? 20.421 -39.008 14.942 1.00 83.06 1000 ASN A C 1
ATOM 7314 O O . ASN A 1 1000 ? 20.503 -39.989 15.683 1.00 83.06 1000 ASN A O 1
ATOM 7318 N N . VAL A 1 1001 ? 20.564 -39.108 13.617 1.00 81.75 1001 VAL A N 1
ATOM 7319 C CA . VAL A 1 1001 ? 20.882 -40.356 12.896 1.00 81.75 1001 VAL A CA 1
ATOM 7320 C C . VAL A 1 1001 ? 22.389 -40.656 12.909 1.00 81.75 1001 VAL A C 1
ATOM 7322 O O . VAL A 1 1001 ? 23.216 -39.746 12.926 1.00 81.75 1001 VAL A O 1
ATOM 7325 N N . ALA A 1 1002 ? 22.778 -41.931 12.839 1.00 79.75 1002 ALA A N 1
ATOM 7326 C CA . ALA A 1 1002 ? 24.188 -42.333 12.826 1.00 79.75 1002 ALA A CA 1
ATOM 7327 C C . ALA A 1 1002 ? 24.752 -42.498 11.396 1.00 79.75 1002 ALA A C 1
ATOM 7329 O O . ALA A 1 1002 ? 24.732 -43.599 10.846 1.00 79.75 1002 ALA A O 1
ATOM 7330 N N . GLY A 1 1003 ? 25.305 -41.431 10.801 1.00 78.56 1003 GLY A N 1
ATOM 7331 C CA . GLY A 1 1003 ? 26.062 -41.535 9.543 1.00 78.56 1003 GLY A CA 1
ATOM 7332 C C . GLY A 1 1003 ? 26.354 -40.213 8.816 1.00 78.56 1003 GLY A C 1
ATOM 7333 O O . GLY A 1 1003 ? 26.533 -39.180 9.450 1.00 78.56 1003 GLY A O 1
ATOM 7334 N N . ILE A 1 1004 ? 26.455 -40.276 7.478 1.00 81.06 1004 ILE A N 1
ATOM 7335 C CA . ILE A 1 1004 ? 26.876 -39.174 6.580 1.00 81.06 1004 ILE A CA 1
ATOM 7336 C C . ILE A 1 1004 ? 25.762 -38.577 5.693 1.00 81.06 1004 ILE A C 1
ATOM 7338 O O . ILE A 1 1004 ? 25.996 -37.606 4.979 1.00 81.06 1004 ILE A O 1
ATOM 7342 N N . TYR A 1 1005 ? 24.572 -39.174 5.686 1.00 82.94 1005 TYR A N 1
ATOM 7343 C CA . TYR A 1 1005 ? 23.379 -38.695 4.982 1.00 82.94 1005 TYR A CA 1
ATOM 7344 C C . TYR A 1 1005 ? 22.459 -37.915 5.934 1.00 82.94 1005 TYR A C 1
ATOM 7346 O O . TYR A 1 1005 ? 22.405 -38.211 7.129 1.00 82.94 1005 TYR A O 1
ATOM 7354 N N . SER A 1 1006 ? 21.706 -36.951 5.396 1.00 85.56 1006 SER A N 1
ATOM 7355 C CA . SER A 1 1006 ? 20.807 -36.074 6.159 1.00 85.56 1006 SER A CA 1
ATOM 7356 C C . SER A 1 1006 ? 19.839 -36.842 7.065 1.00 85.56 1006 SER A C 1
ATOM 7358 O O . SER A 1 1006 ? 19.284 -37.866 6.657 1.00 85.56 1006 SER A O 1
ATOM 7360 N N . ALA A 1 1007 ? 19.632 -36.330 8.281 1.00 86.12 1007 ALA A N 1
ATOM 7361 C CA . ALA A 1 1007 ? 18.694 -36.883 9.253 1.00 86.12 1007 ALA A CA 1
ATOM 7362 C C . ALA A 1 1007 ? 17.239 -36.642 8.818 1.00 86.12 1007 ALA A C 1
ATOM 7364 O O . ALA A 1 1007 ? 16.461 -37.589 8.700 1.00 86.12 1007 ALA A O 1
ATOM 7365 N N . GLU A 1 1008 ? 16.909 -35.399 8.472 1.00 89.12 1008 GLU A N 1
ATOM 7366 C CA . GLU A 1 1008 ? 15.689 -35.021 7.767 1.00 89.12 1008 GLU A CA 1
ATOM 7367 C C . GLU A 1 1008 ? 15.971 -34.583 6.318 1.00 89.12 1008 GLU A C 1
ATOM 7369 O O . GLU A 1 1008 ? 17.027 -34.036 5.992 1.00 89.12 1008 GLU A O 1
ATOM 7374 N N . TYR A 1 1009 ? 14.985 -34.769 5.441 1.00 88.00 1009 TYR A N 1
ATOM 7375 C CA . TYR A 1 1009 ? 14.941 -34.178 4.107 1.00 88.00 1009 TYR A CA 1
ATOM 7376 C C . TYR A 1 1009 ? 13.527 -33.671 3.810 1.00 88.00 1009 TYR A C 1
ATOM 7378 O O . TYR A 1 1009 ? 12.563 -34.439 3.836 1.00 88.00 1009 TYR A O 1
ATOM 7386 N N . PHE A 1 1010 ? 13.412 -32.376 3.515 1.00 89.00 1010 PHE A N 1
ATOM 7387 C CA . PHE A 1 1010 ? 12.152 -31.726 3.164 1.00 89.00 1010 PHE A CA 1
ATOM 7388 C C . PHE A 1 1010 ? 12.144 -31.386 1.676 1.00 89.00 1010 PHE A C 1
ATOM 7390 O O . PHE A 1 1010 ? 12.945 -30.573 1.215 1.00 89.00 1010 PHE A O 1
ATOM 7397 N N . ASN A 1 1011 ? 11.226 -31.996 0.932 1.00 86.31 1011 ASN A N 1
ATOM 7398 C CA . ASN A 1 1011 ? 10.965 -31.660 -0.459 1.00 86.31 1011 ASN A CA 1
ATOM 7399 C C . ASN A 1 1011 ? 9.757 -30.717 -0.525 1.00 86.31 1011 ASN A C 1
ATOM 7401 O O . ASN A 1 1011 ? 8.642 -31.092 -0.159 1.00 86.31 1011 ASN A O 1
ATOM 7405 N N . PHE A 1 1012 ? 9.963 -29.479 -0.970 1.00 82.19 1012 PHE A N 1
ATOM 7406 C CA . PHE A 1 1012 ? 8.876 -28.509 -1.074 1.00 82.19 1012 PHE A CA 1
ATOM 7407 C C . PHE A 1 1012 ? 8.004 -28.819 -2.298 1.00 82.19 1012 PHE A C 1
ATOM 7409 O O . PHE A 1 1012 ? 8.481 -28.750 -3.429 1.00 82.19 1012 PHE A O 1
ATOM 7416 N N . ARG A 1 1013 ? 6.724 -29.142 -2.064 1.00 76.31 1013 ARG A N 1
ATOM 7417 C CA . ARG A 1 1013 ? 5.712 -29.457 -3.095 1.00 76.31 1013 ARG A CA 1
ATOM 7418 C C . ARG A 1 1013 ? 4.735 -28.267 -3.264 1.00 76.31 1013 ARG A C 1
ATOM 7420 O O . ARG A 1 1013 ? 3.623 -28.304 -2.721 1.00 76.31 1013 ARG A O 1
ATOM 7427 N N . PRO A 1 1014 ? 5.124 -27.154 -3.928 1.00 74.81 1014 PRO A N 1
ATOM 7428 C CA . PRO A 1 1014 ? 4.327 -25.917 -3.994 1.00 74.81 1014 PRO A CA 1
ATOM 7429 C C . PRO A 1 1014 ? 2.935 -26.095 -4.617 1.00 74.81 1014 PRO A C 1
ATOM 7431 O O . PRO A 1 1014 ? 2.009 -25.337 -4.316 1.00 74.81 1014 PRO A O 1
ATOM 7434 N N . GLU A 1 1015 ? 2.761 -27.098 -5.475 1.00 74.06 1015 GLU A N 1
ATOM 7435 C CA . GLU A 1 1015 ? 1.491 -27.462 -6.089 1.00 74.06 1015 GLU A CA 1
ATOM 7436 C C . GLU A 1 1015 ? 0.447 -27.909 -5.056 1.00 74.06 1015 GLU A C 1
ATOM 7438 O O . GLU A 1 1015 ? -0.728 -27.567 -5.207 1.00 74.06 1015 GLU A O 1
ATOM 7443 N N . MET A 1 1016 ? 0.855 -28.565 -3.962 1.00 71.94 1016 MET A N 1
ATOM 7444 C CA . MET A 1 1016 ? -0.050 -28.954 -2.872 1.00 71.94 1016 MET A CA 1
ATOM 7445 C C . MET A 1 1016 ? -0.614 -27.714 -2.171 1.00 71.94 1016 MET A C 1
ATOM 7447 O O . MET A 1 1016 ? -1.824 -27.598 -1.970 1.00 71.94 1016 MET A O 1
ATOM 7451 N N . THR A 1 1017 ? 0.243 -26.732 -1.887 1.00 68.62 1017 THR A N 1
ATOM 7452 C CA . THR A 1 1017 ? -0.144 -25.437 -1.304 1.00 68.62 1017 THR A CA 1
ATOM 7453 C C . THR A 1 1017 ? -1.041 -24.645 -2.258 1.00 68.62 1017 THR A C 1
ATOM 7455 O O . THR A 1 1017 ? -2.026 -24.036 -1.835 1.00 68.62 1017 THR A O 1
ATOM 7458 N N . TYR A 1 1018 ? -0.800 -24.735 -3.570 1.00 66.19 1018 TYR A N 1
ATOM 7459 C CA . TYR A 1 1018 ? -1.697 -24.168 -4.577 1.00 66.19 1018 TYR A CA 1
ATOM 7460 C C . TYR A 1 1018 ? -3.054 -24.895 -4.671 1.00 66.19 1018 TYR A C 1
ATOM 7462 O O . TYR A 1 1018 ? -4.042 -24.265 -5.043 1.00 66.19 1018 TYR A O 1
ATOM 7470 N N . LEU A 1 1019 ? -3.179 -26.175 -4.299 1.00 64.06 1019 LEU A N 1
ATOM 7471 C CA . LEU A 1 1019 ? -4.476 -26.871 -4.297 1.00 64.06 1019 LEU A CA 1
ATOM 7472 C C . LEU A 1 1019 ? -5.432 -26.383 -3.193 1.00 64.06 1019 LEU A C 1
ATOM 7474 O O . LEU A 1 1019 ? -6.649 -26.451 -3.390 1.00 64.06 1019 LEU A O 1
ATOM 7478 N N . VAL A 1 1020 ? -4.930 -25.820 -2.085 1.00 66.00 1020 VAL A N 1
ATOM 7479 C CA . VAL A 1 1020 ? -5.739 -25.415 -0.913 1.00 66.00 1020 VAL A CA 1
ATOM 7480 C C . VAL A 1 1020 ? -6.908 -24.489 -1.280 1.00 66.00 1020 VAL A C 1
ATOM 7482 O O . VAL A 1 1020 ? -8.039 -24.720 -0.851 1.00 66.00 1020 VAL A O 1
ATOM 7485 N N . HIS A 1 1021 ? -6.696 -23.486 -2.142 1.00 54.22 1021 HIS A N 1
ATOM 7486 C CA . HIS A 1 1021 ? -7.780 -22.572 -2.540 1.00 54.22 1021 HIS A CA 1
ATOM 7487 C C . HIS A 1 1021 ? -8.881 -23.264 -3.370 1.00 54.22 1021 HIS A C 1
ATOM 7489 O O . HIS A 1 1021 ? -10.039 -22.848 -3.333 1.00 54.22 1021 HIS A O 1
ATOM 7495 N N . LYS A 1 1022 ? -8.553 -24.348 -4.089 1.00 59.66 1022 LYS A N 1
ATOM 7496 C CA . LYS A 1 1022 ? -9.517 -25.134 -4.881 1.00 59.66 1022 LYS A CA 1
ATOM 7497 C C . LYS A 1 1022 ? -10.349 -26.059 -3.994 1.00 59.66 1022 LYS A C 1
ATOM 7499 O O . LYS A 1 1022 ? -11.525 -26.281 -4.280 1.00 59.66 1022 LYS A O 1
ATOM 7504 N N . LEU A 1 1023 ? -9.778 -26.531 -2.884 1.00 60.62 1023 LEU A N 1
ATOM 7505 C CA . LEU A 1 1023 ? -10.480 -27.319 -1.866 1.00 60.62 1023 LEU A CA 1
ATOM 7506 C C . LEU A 1 1023 ? -11.579 -26.511 -1.145 1.00 60.62 1023 LEU A C 1
ATOM 7508 O O . LEU A 1 1023 ? -12.570 -27.071 -0.675 1.00 60.62 1023 LEU A O 1
ATOM 7512 N N . GLY A 1 1024 ? -11.471 -25.179 -1.123 1.00 56.00 1024 GLY A N 1
ATOM 7513 C CA . GLY A 1 1024 ? -12.541 -24.292 -0.657 1.00 56.00 1024 GLY A CA 1
ATOM 7514 C C . GLY A 1 1024 ? -13.853 -24.406 -1.450 1.00 56.00 1024 GLY A C 1
ATOM 7515 O O . GLY A 1 1024 ? -14.911 -24.121 -0.896 1.00 56.00 1024 GLY A O 1
ATOM 7516 N N . LEU A 1 1025 ? -13.796 -24.857 -2.711 1.00 54.06 1025 LEU A N 1
ATOM 7517 C CA . LEU A 1 1025 ? -14.899 -24.836 -3.687 1.00 54.06 1025 LEU A CA 1
ATOM 7518 C C . LEU A 1 1025 ? -15.524 -26.220 -3.961 1.00 54.06 1025 LEU A C 1
ATOM 7520 O O . LEU A 1 1025 ? -16.243 -26.396 -4.946 1.00 54.06 1025 LEU A O 1
ATOM 7524 N N . ARG A 1 1026 ? -15.216 -27.227 -3.139 1.00 63.12 1026 ARG A N 1
ATOM 7525 C CA . ARG A 1 1026 ? -15.683 -28.616 -3.294 1.00 63.12 1026 ARG A CA 1
ATOM 7526 C C . ARG A 1 1026 ? -16.713 -29.001 -2.234 1.00 63.12 1026 ARG A C 1
ATOM 7528 O O . ARG A 1 1026 ? -16.799 -28.374 -1.178 1.00 63.12 1026 ARG A O 1
ATOM 7535 N N . LYS A 1 1027 ? -17.487 -30.058 -2.505 1.00 62.66 1027 LYS A N 1
ATOM 7536 C CA . LYS A 1 1027 ? -18.450 -30.608 -1.543 1.00 62.66 1027 LYS A CA 1
ATOM 7537 C C . LYS A 1 1027 ? -17.693 -31.303 -0.406 1.00 62.66 1027 LYS A C 1
ATOM 7539 O O . LYS A 1 1027 ? -17.052 -32.328 -0.621 1.00 62.66 1027 LYS A O 1
ATOM 7544 N N . LYS A 1 1028 ? -17.792 -30.740 0.797 1.00 74.44 1028 LYS A N 1
ATOM 7545 C CA . LYS A 1 1028 ? -17.178 -31.267 2.022 1.00 74.44 1028 LYS A CA 1
ATOM 7546 C C . LYS A 1 1028 ? -18.153 -32.192 2.749 1.00 74.44 1028 LYS A C 1
ATOM 7548 O O . LYS A 1 1028 ? -19.344 -31.890 2.821 1.00 74.44 1028 LYS A O 1
ATOM 7553 N N . VAL A 1 1029 ? -17.640 -33.280 3.311 1.00 73.81 1029 VAL A N 1
ATOM 7554 C CA . VAL A 1 1029 ? -18.316 -34.076 4.344 1.00 73.81 1029 VAL A CA 1
ATOM 7555 C C . VAL A 1 1029 ? -17.551 -33.871 5.644 1.00 73.81 1029 VAL A C 1
ATOM 7557 O O . VAL A 1 1029 ? -16.336 -34.054 5.660 1.00 73.81 1029 VAL A O 1
ATOM 7560 N N . THR A 1 1030 ? -18.250 -33.472 6.706 1.00 75.75 1030 THR A N 1
ATOM 7561 C CA . THR A 1 1030 ? -17.651 -33.226 8.024 1.00 75.75 1030 THR A CA 1
ATOM 7562 C C . THR A 1 1030 ? -17.939 -34.399 8.961 1.00 75.75 1030 THR A C 1
ATOM 7564 O O . THR A 1 1030 ? -19.086 -34.837 9.035 1.00 75.75 1030 THR A O 1
ATOM 7567 N N . GLN A 1 1031 ? -16.928 -34.890 9.680 1.00 77.38 1031 GLN A N 1
ATOM 7568 C CA . GLN A 1 1031 ? -17.040 -36.003 10.631 1.00 77.38 1031 GLN A CA 1
ATOM 7569 C C . GLN A 1 1031 ? -16.233 -35.729 11.911 1.00 77.38 1031 GLN A C 1
ATOM 7571 O O . GLN A 1 1031 ? -15.170 -35.117 11.855 1.00 77.38 1031 GLN A O 1
ATOM 7576 N N . GLU A 1 1032 ? -16.728 -36.210 13.052 1.00 76.00 1032 GLU A N 1
ATOM 7577 C CA . GLU A 1 1032 ? -16.034 -36.157 14.346 1.00 76.00 1032 GLU A CA 1
ATOM 7578 C C . GLU A 1 1032 ? -15.219 -37.443 14.588 1.00 76.00 1032 GLU A C 1
ATOM 7580 O O . GLU A 1 1032 ? -15.738 -38.550 14.419 1.00 76.00 1032 GLU A O 1
ATOM 7585 N N . LEU A 1 1033 ? -13.950 -37.309 14.989 1.00 68.56 1033 LEU A N 1
ATOM 7586 C CA . LEU A 1 1033 ? -13.054 -38.410 15.379 1.00 68.56 1033 LEU A CA 1
ATOM 7587 C C . LEU A 1 1033 ? -13.282 -38.799 16.848 1.00 68.56 1033 LEU A C 1
ATOM 7589 O O . LEU A 1 1033 ? -12.488 -38.478 17.734 1.00 68.56 1033 LEU A O 1
ATOM 7593 N N . THR A 1 1034 ? -14.384 -39.509 17.098 1.00 55.94 1034 THR A N 1
ATOM 7594 C CA . THR A 1 1034 ? -14.748 -40.034 18.430 1.00 55.94 1034 THR A CA 1
ATOM 7595 C C . THR A 1 1034 ? -13.868 -41.202 18.899 1.00 55.94 1034 THR A C 1
ATOM 7597 O O . THR A 1 1034 ? -13.858 -41.528 20.082 1.00 55.94 1034 THR A O 1
ATOM 7600 N N . ASN A 1 1035 ? -13.094 -41.794 17.989 1.00 52.75 1035 ASN A N 1
ATOM 7601 C CA . ASN A 1 1035 ? -11.900 -42.606 18.233 1.00 52.75 1035 ASN A CA 1
ATOM 7602 C C . ASN A 1 1035 ? -10.863 -42.255 17.145 1.00 52.75 1035 ASN A C 1
ATOM 7604 O O . ASN A 1 1035 ? -11.277 -41.713 16.11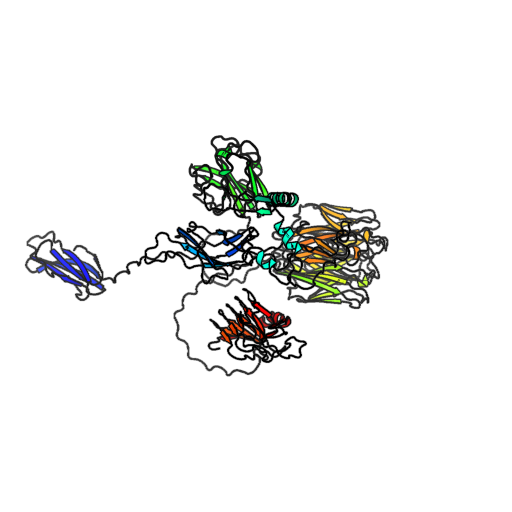7 1.00 52.75 1035 ASN A O 1
ATOM 7608 N N . PRO A 1 1036 ? -9.554 -42.477 17.379 1.00 45.94 1036 PRO A N 1
ATOM 7609 C CA . PRO A 1 1036 ? -8.525 -42.313 16.349 1.00 45.94 1036 PRO A CA 1
ATOM 7610 C C . PRO A 1 1036 ? -8.691 -43.325 15.202 1.00 45.94 1036 PRO A C 1
ATOM 7612 O O . PRO A 1 1036 ? -9.155 -44.456 15.483 1.00 45.94 1036 PRO A O 1
#

Foldseek 3Di:
DPPQEDEDAAQDKDKDWDDDPDDDDFDQQWKAKDKPDVQAKDWPPRIGRDPRHMIMITGNDADKIKIKIFGATPNDGDDMDIHIYGHHHPDPDPDPPQPAAAEWADFEWDADQQWTKTFTHRPGDQFQFKWKWKDWPPRPDTHTPDPDGHGPPDGMDTRPQDFAPTKMKMWMWTAHPDGDPPDDRIHPIDIYIDGHHPPQPDDDDDPPNPPDPPDDPPPPDDPPDDPDDDDPDDPDDGDDDDDDPPQADPDSRQHGSNGGHRDPPDDRVVVVPDPVDPDPPVVCLVVPADAEDEDDDPDDDPVRVVVSVVVCVVVSHHYDYDDDDDDDDDDDDDDDDDDQKADKDFPPPPQVRFKHKDFFQDFQCQQTRQDRKTFNDDDPVQGGFIWIRYHQVQLPVDDPDGIKIFGQAWKKKKKFAFVLQVPADPVLVPWAFDPDWTAIPVRTITGMTIDIDHHGDMDTHHHNHDDPPTTRIIMTMGHPDPDDDDDDDDDDDDDDDDDPDDPQAAFAWPWKDKDKDKQAQQHFKDKDWAPFADVFQKDKDKFKFWDDFFQQQEAWDKDQPHRTMIMIGGPDRHHPTMMMMIMMMIGTPHQKTKDKDKDKFQDQKDKDFAAFADPQFKDKAKGKHWDGRGDFLQAWKFWDDPHRGIIMIGGNDSPIGMMMIMMMMGGSQKTKDKDKDKAALPRFKDKDWAPDFADQFQKAKEKTKGKHGFDVFFQQQNAWAWDADHGTMIMIGTPDGGIMMMMMMMMMGHHPQKGKDKDKDKDFQDFKDKDFVVNVDDFAQNGQKDKDFNYHYLYRKYWRGRGGNDSLCAGWTWDQDDRRRMIMTGGPGRVGMMMIMMMMIGGHHDDDDPDPDDDDDPDDDDDDDDDDDDDDDDDDDDDQEEEEEEEEEAEPQEAAEQELHEYEYDYLAEYEYNFFDFYHPPRYEYHYYYNAEYEYDLNQADPDDFACDPVRPHDTFRAEYEYEHCAEYEHDDQDDAQPGAAHEYEEYYYGVNYYHPRAHYPDDHDSYDYHYDVVSVVCVVVVVVGRYDYYYCPDD

Solvent-accessible surface area (backbone atoms only — not comparable to full-atom values): 57615 Å² total; per-residue (Å²): 76,40,61,50,63,52,76,40,34,62,75,29,75,48,70,36,40,50,84,86,73,92,76,75,93,69,62,74,62,29,38,37,42,47,51,80,46,64,70,31,32,38,60,47,51,46,56,24,66,55,86,83,25,52,30,38,38,35,27,63,30,77,46,74,41,52,39,34,41,29,41,20,45,89,91,38,73,76,51,72,46,57,24,41,43,32,19,41,76,75,73,78,72,79,66,85,74,68,76,80,57,34,38,42,37,73,37,42,42,44,63,48,96,58,32,43,33,42,37,34,42,74,58,51,92,72,51,59,14,32,43,42,26,40,25,48,90,87,47,96,56,73,42,78,69,48,93,59,66,41,57,49,91,62,40,70,49,68,52,92,84,57,39,31,76,44,59,34,40,37,33,35,24,29,24,36,92,77,50,54,99,89,43,76,46,52,26,57,73,30,64,24,62,37,50,32,75,75,81,69,85,78,60,81,79,52,95,73,73,73,66,71,73,94,69,72,85,72,80,83,59,65,95,84,67,74,78,87,78,82,73,95,76,74,101,76,83,72,66,92,65,94,75,68,94,76,82,70,77,82,51,93,74,36,37,31,66,80,46,76,54,85,69,83,83,70,76,75,62,70,64,77,69,41,89,84,64,86,58,71,70,62,57,54,68,63,70,67,48,85,48,77,41,77,54,84,69,97,71,77,55,73,72,55,50,50,52,52,49,52,54,28,60,77,66,55,36,38,80,47,76,77,89,88,77,95,80,87,82,86,85,85,87,82,87,79,76,96,55,64,57,42,76,76,45,54,70,46,78,85,53,42,81,35,39,39,84,44,68,56,40,47,66,64,38,58,52,25,50,78,54,84,49,24,25,59,40,60,52,80,88,58,49,63,27,37,31,38,31,28,30,47,74,54,37,71,43,85,58,75,55,35,36,37,30,28,29,65,44,46,24,36,41,32,40,32,36,39,59,74,30,76,69,67,33,80,75,57,78,80,42,46,75,64,92,44,56,36,27,34,68,80,77,48,54,13,49,28,29,34,47,79,45,53,52,70,36,77,46,75,41,57,45,65,41,87,40,97,83,50,60,37,53,39,41,38,42,40,71,64,69,91,80,88,88,82,89,88,80,90,86,87,87,90,87,79,87,78,73,87,78,73,65,62,62,40,56,32,34,70,39,30,49,75,50,78,51,68,39,48,46,52,44,38,59,43,75,49,79,53,77,82,46,58,65,49,26,32,52,78,51,67,33,45,24,26,68,67,60,38,32,14,50,62,34,51,18,58,42,77,75,49,51,39,31,33,39,37,34,32,70,40,56,32,68,87,41,50,35,38,34,33,39,34,41,42,28,37,76,24,17,39,45,33,48,72,52,76,43,75,52,78,44,40,66,41,81,40,85,46,78,79,49,58,67,55,26,37,50,77,47,66,29,38,19,28,66,41,76,45,49,41,23,27,75,35,55,23,64,43,77,80,49,46,40,32,40,34,40,33,31,53,52,46,89,50,64,33,38,37,29,38,34,42,43,32,31,65,50,34,44,34,47,74,53,74,50,76,37,45,34,82,43,42,66,49,77,48,77,49,99,58,80,52,61,53,55,27,37,49,58,40,30,28,33,26,24,46,55,49,57,57,37,30,26,9,44,66,25,37,22,42,46,79,49,73,44,37,31,35,39,40,36,30,64,33,62,58,25,36,39,42,34,34,39,39,40,41,33,50,40,88,73,32,44,28,49,73,53,77,48,78,40,64,58,60,50,66,52,72,48,25,60,95,71,72,41,73,66,47,58,53,52,40,38,48,60,45,54,20,12,46,76,95,39,7,14,21,22,70,41,53,84,47,31,44,63,24,39,53,25,47,24,47,42,80,36,82,81,21,41,30,40,38,38,37,33,63,23,41,92,37,40,20,39,33,23,40,36,40,41,34,47,28,59,78,76,84,76,78,78,79,76,83,73,83,74,81,85,75,81,89,72,88,81,79,83,86,74,85,80,77,80,85,78,91,73,89,81,68,29,46,37,38,37,36,82,50,67,46,58,45,75,51,71,46,75,54,33,65,41,35,42,37,42,38,28,65,19,34,36,38,34,48,28,36,33,37,58,34,86,97,50,29,44,39,36,42,41,21,50,22,32,32,40,38,36,35,82,30,45,52,93,66,96,59,58,74,50,83,87,55,80,52,93,72,63,32,34,49,33,37,42,37,14,57,24,34,30,38,44,37,54,96,68,67,78,52,77,25,47,34,32,36,36,40,26,49,82,43,23,73,70,35,72,44,88,33,49,27,44,77,76,93,54,71,28,64,46,80,45,79,40,66,66,62,66,61,43,54,70,59,62,74,77,52,64,71,46,79,46,74,56,90,60,126

Radius of gyration: 42.63 Å; Cα contacts (8 Å, |Δi|>4): 2385; chains: 1; bounding box: 129×88×130 Å